Protein AF-A0A409WKN0-F1 (afdb_monomer)

Secondary structure (DSSP, 8-state):
----TTS-----SSPPEEEEE--SHHHHHHHHHHHHTT-EEEEEES-SS-----SEEEE-HHHHHHHHHTT-HHHHHHH-EE--EEEEEETTT--EEEEEE--HHHHHHTTS--EEEEHHHHHHHHHHHHHHTT-EEEE--EEEEEE-SS-EEEEETTS-EEEESEEEE---TT-SSHHHHH-S-TTTGGGT--EEEEEEEEEEHHHHTTSHHHHHH--TTEEEEEEETTEEEEEE--TTTTEEEEEEEEEE-SPPPTTTSS-EEE-GGGGT--GGGS-HHHHHHHHH-SSEEEEEEE--PPPS-SB-TTSSEEE-GGGTS-PPBTBS-HHHHHHHHHHHHHHHHTT---GGGHHHHHHHHHHHHHHHHHHHHHHHHHHHHHHTPPSSHHHHHHHHHHHHHHHSSSGGGS-HHHHHHHHHHHHHHHH--HHHHHHHHHHHHHHHHTPPPPP----SS-----TTHHHHHHHHHHHHHHH-HHHHHHHTTTTTS-HHHHHHHHHHHHS----S----SS--EEEEE--SHHHHHHHHHHHHTT-EEEEEESS-SS-------EEEE-HHHHHHHHHTT-HHHHTTTEEE-SEEEEEETTT--EEEEEE--HHHHHHTTS--EEEEHHHHHHHHHHHHHHTT-EEEE--EEEEEE-SS-EEEEETTS-EEEESEEEE---TT-TTHHHHHSS---S--SS---EEEEEEEEEEHHHHTT-GGGGGGGSGGGTTEEEEEEETTEEEEEE-TTTTSEEEEEEEEE--S---TTTTS-EEEEGGGGT---TTS-HHHHHHHHT-SEEEEEEEE--PPPS-SB-TTSSEEE-GGGT----TTSS-TTHHHHHHHHHHHHHHTT--SGGGHHHHHHHHHHHHHHHHHHHHHHHHHHHHHHTPPSSHHHHHHHHHHHHHTT---GGGS-HHHHHHHTHHHHHHHH--HHHHHHHHHHHHHHHHHHHHHH-SSPPPGGG-TT-S-----S----

Structure (mmCIF, N/CA/C/O backbone):
data_AF-A0A409WKN0-F1
#
_entry.id   AF-A0A409WKN0-F1
#
loop_
_atom_site.group_PDB
_atom_site.id
_atom_site.type_symbol
_atom_site.label_atom_id
_atom_site.label_alt_id
_atom_site.label_comp_id
_atom_site.label_asym_id
_atom_site.label_entity_id
_atom_site.label_seq_id
_atom_site.pdbx_PDB_ins_code
_atom_site.Cartn_x
_atom_site.Cartn_y
_atom_site.Cartn_z
_atom_site.occupancy
_atom_site.B_iso_or_equiv
_atom_site.auth_seq_id
_atom_site.auth_comp_id
_atom_site.auth_asym_id
_atom_site.auth_atom_id
_atom_site.pdbx_PDB_model_num
ATOM 1 N N . MET A 1 1 ? -21.016 -16.396 -38.334 1.00 34.97 1 MET A N 1
ATOM 2 C CA . MET A 1 1 ? -21.069 -16.427 -36.861 1.00 34.97 1 MET A CA 1
ATOM 3 C C . MET A 1 1 ? -21.596 -17.789 -36.431 1.00 34.97 1 MET A C 1
ATOM 5 O O . MET A 1 1 ? -22.630 -18.180 -36.967 1.00 34.97 1 MET A O 1
ATOM 9 N N . PRO A 1 2 ? -20.910 -18.566 -35.576 1.00 33.09 2 PRO A N 1
ATOM 10 C CA . PRO A 1 2 ? -21.472 -19.815 -35.088 1.00 33.09 2 PRO A CA 1
ATOM 11 C C . PRO A 1 2 ? -22.624 -19.497 -34.131 1.00 33.09 2 PRO A C 1
ATOM 13 O O . PRO A 1 2 ? -22.430 -18.920 -33.069 1.00 33.09 2 PRO A O 1
ATOM 16 N N . SER A 1 3 ? -23.831 -19.886 -34.523 1.00 37.09 3 SER A N 1
ATOM 17 C CA . SER A 1 3 ? -25.046 -19.857 -33.713 1.00 37.09 3 SER A CA 1
ATOM 18 C C . SER A 1 3 ? -25.009 -20.960 -32.648 1.00 37.09 3 SER A C 1
ATOM 20 O O . SER A 1 3 ? -25.770 -21.928 -32.734 1.00 37.09 3 SER A O 1
ATOM 22 N N . ASN A 1 4 ? -24.093 -20.881 -31.680 1.00 36.00 4 ASN A N 1
ATOM 23 C CA . ASN A 1 4 ? -24.017 -21.882 -30.618 1.00 36.00 4 ASN A CA 1
ATOM 24 C C . ASN A 1 4 ? -24.933 -21.488 -29.450 1.00 36.00 4 ASN A C 1
ATOM 26 O O . ASN A 1 4 ? -24.585 -20.708 -28.569 1.00 36.00 4 ASN A O 1
ATOM 30 N N . ASN A 1 5 ? -26.141 -22.056 -29.466 1.00 38.25 5 ASN A N 1
ATOM 31 C CA . ASN A 1 5 ? -27.214 -21.855 -28.485 1.00 38.25 5 ASN A CA 1
ATOM 32 C C . ASN A 1 5 ? -26.850 -22.227 -27.030 1.00 38.25 5 ASN A C 1
ATOM 34 O O . ASN A 1 5 ? -27.653 -21.973 -26.138 1.00 38.25 5 ASN A O 1
ATOM 38 N N . SER A 1 6 ? -25.683 -22.823 -26.762 1.00 37.12 6 SER A N 1
ATOM 39 C CA . SER A 1 6 ? -25.281 -23.245 -25.412 1.00 37.12 6 SER A CA 1
ATOM 40 C C . SER A 1 6 ? -24.646 -22.138 -24.560 1.00 37.12 6 SER A C 1
ATOM 42 O O . SER A 1 6 ? -24.589 -22.301 -23.349 1.00 37.12 6 SER A O 1
ATOM 44 N N . GLN A 1 7 ? -24.203 -21.017 -25.148 1.00 44.06 7 GLN A N 1
ATOM 45 C CA . GLN A 1 7 ? -23.574 -19.900 -24.414 1.00 44.06 7 GLN A CA 1
ATOM 46 C C . GLN A 1 7 ? -24.575 -18.842 -23.901 1.00 44.06 7 GLN A C 1
ATOM 48 O O . GLN A 1 7 ? -24.228 -18.013 -23.069 1.00 44.06 7 GLN A O 1
ATOM 53 N N . ARG A 1 8 ? -25.847 -18.894 -24.330 1.00 49.16 8 ARG A N 1
ATOM 54 C CA . ARG A 1 8 ? -26.932 -17.979 -23.905 1.00 49.16 8 ARG A CA 1
ATOM 55 C C . ARG A 1 8 ? -27.563 -18.363 -22.554 1.00 49.16 8 ARG A C 1
ATOM 57 O O . ARG A 1 8 ? -28.777 -18.246 -22.405 1.00 49.16 8 ARG A O 1
ATOM 64 N N . GLN A 1 9 ? -26.801 -18.907 -21.602 1.00 48.50 9 GLN A N 1
ATOM 65 C CA . GLN A 1 9 ? -27.417 -19.578 -20.448 1.00 48.50 9 GLN A CA 1
ATOM 66 C C . GLN A 1 9 ? -27.821 -18.689 -19.269 1.00 48.50 9 GLN A C 1
ATOM 68 O O . GLN A 1 9 ? -28.675 -19.132 -18.516 1.00 48.50 9 GLN A O 1
ATOM 73 N N . ASN A 1 10 ? -27.373 -17.436 -19.158 1.00 66.06 10 ASN A N 1
ATOM 74 C CA . ASN A 1 10 ? -27.875 -16.519 -18.127 1.00 66.06 10 ASN A CA 1
ATOM 75 C C . ASN A 1 10 ? -28.168 -15.151 -18.749 1.00 66.06 10 ASN A C 1
ATOM 77 O O . ASN A 1 10 ? -27.261 -14.350 -18.951 1.00 66.06 10 ASN A O 1
ATOM 81 N N . LYS A 1 11 ? -29.433 -14.913 -19.108 1.00 86.88 11 LYS A N 1
ATOM 82 C CA . LYS A 1 11 ? -29.946 -13.565 -19.378 1.00 86.88 11 LYS A CA 1
ATOM 83 C C . LYS A 1 11 ? -30.719 -13.086 -18.160 1.00 86.88 11 LYS A C 1
ATOM 85 O O . LYS A 1 11 ? -31.372 -13.892 -17.494 1.00 86.88 11 LYS A O 1
ATOM 90 N N . ALA A 1 12 ? -30.691 -11.780 -17.942 1.00 91.88 12 ALA A N 1
ATOM 91 C CA . ALA A 1 12 ? -31.497 -11.111 -16.945 1.00 91.88 12 ALA A CA 1
ATOM 92 C C . ALA A 1 12 ? -32.977 -11.471 -17.099 1.00 91.88 12 ALA A C 1
ATOM 94 O O . ALA A 1 12 ? -33.504 -11.606 -18.208 1.00 91.88 12 ALA A O 1
ATOM 95 N N . THR A 1 13 ? -33.669 -11.599 -15.970 1.00 92.69 13 THR A N 1
ATOM 96 C CA . THR A 1 13 ? -35.113 -11.881 -15.980 1.00 92.69 13 THR A CA 1
ATOM 97 C C . THR A 1 13 ? -35.942 -10.634 -16.296 1.00 92.69 13 THR A C 1
ATOM 99 O O . THR A 1 13 ? -37.086 -10.752 -16.739 1.00 92.69 13 THR A O 1
ATOM 102 N N . ILE A 1 14 ? -35.352 -9.445 -16.133 1.00 95.38 14 ILE A N 1
ATOM 103 C CA . ILE A 1 14 ? -35.903 -8.163 -16.573 1.00 95.38 14 ILE A CA 1
ATOM 104 C C . ILE A 1 14 ? -34.951 -7.468 -17.551 1.00 95.38 14 ILE A C 1
ATOM 106 O O . ILE A 1 14 ? -33.732 -7.552 -17.430 1.00 95.38 14 ILE A O 1
ATOM 110 N N . CYS A 1 15 ? -35.516 -6.734 -18.509 1.00 96.94 15 CYS A N 1
ATOM 111 C CA . CYS A 1 15 ? -34.746 -5.875 -19.404 1.00 96.94 15 CYS A CA 1
ATOM 112 C C . CYS A 1 15 ? -34.640 -4.463 -18.806 1.00 96.94 15 CYS A C 1
ATOM 114 O O . CYS A 1 15 ? -35.661 -3.864 -18.443 1.00 96.94 15 CYS A O 1
ATOM 116 N N . LEU A 1 16 ? -33.408 -3.959 -18.709 1.00 98.00 16 LEU A N 1
ATOM 117 C CA . LEU A 1 16 ? -33.079 -2.595 -18.305 1.00 98.00 16 LEU A CA 1
ATOM 118 C C . LEU A 1 16 ? -32.757 -1.766 -19.545 1.00 98.00 16 LEU A C 1
ATOM 120 O O . LEU A 1 16 ? -32.254 -2.307 -20.526 1.00 98.00 16 LEU A O 1
ATOM 124 N N . LYS A 1 17 ? -33.002 -0.462 -19.479 1.00 98.12 17 LYS A N 1
ATOM 125 C CA . LYS A 1 17 ? -32.518 0.525 -20.439 1.00 98.12 17 LYS A CA 1
ATOM 126 C C . LYS A 1 17 ? -31.200 1.089 -19.945 1.00 98.12 17 LYS A C 1
ATOM 128 O O . LYS A 1 17 ? -31.169 1.714 -18.888 1.00 98.12 17 LYS A O 1
ATOM 133 N N . VAL A 1 18 ? -30.138 0.929 -20.716 1.00 98.44 18 VAL A N 1
ATOM 134 C CA . VAL A 1 18 ? -28.804 1.424 -20.367 1.00 98.44 18 VAL A CA 1
ATOM 135 C C . VAL A 1 18 ? -28.330 2.375 -21.452 1.00 98.44 18 VAL A C 1
ATOM 137 O O . VAL A 1 18 ? -28.411 2.066 -22.640 1.00 98.44 18 VAL A O 1
ATOM 140 N N . VAL A 1 19 ? -27.833 3.542 -21.052 1.00 98.50 19 VAL A N 1
ATOM 141 C CA . VAL A 1 19 ? -27.153 4.453 -21.979 1.00 98.50 19 VAL A CA 1
ATOM 142 C C . VAL A 1 19 ? -25.658 4.406 -21.702 1.00 98.50 19 VAL A C 1
ATOM 144 O O . VAL A 1 19 ? -25.227 4.624 -20.571 1.00 98.50 19 VAL A O 1
ATOM 147 N N . VAL A 1 20 ? -24.877 4.126 -22.742 1.00 98.38 20 VAL A N 1
ATOM 148 C CA . VAL A 1 20 ? -23.413 4.140 -22.715 1.00 98.38 20 VAL A CA 1
ATOM 149 C C . VAL A 1 20 ? -22.939 5.432 -23.373 1.00 98.38 20 VAL A C 1
ATOM 151 O O . VAL A 1 20 ? -23.260 5.695 -24.532 1.00 98.38 20 VAL A O 1
ATOM 154 N N . ILE A 1 21 ? -22.202 6.266 -22.645 1.00 97.00 21 ILE A N 1
ATOM 155 C CA . ILE A 1 21 ? -21.650 7.519 -23.166 1.00 97.00 21 ILE A CA 1
ATOM 156 C C . ILE A 1 21 ? -20.220 7.261 -23.637 1.00 97.00 21 ILE A C 1
ATOM 158 O O . ILE A 1 21 ? -19.352 6.963 -22.823 1.00 97.00 21 ILE A O 1
ATOM 162 N N . GLY A 1 22 ? -19.987 7.410 -24.941 1.00 94.12 22 GLY A N 1
ATOM 163 C CA . GLY A 1 22 ? -18.732 7.084 -25.617 1.00 94.12 22 GLY A CA 1
ATOM 164 C C . GLY A 1 22 ? -18.848 5.805 -26.449 1.00 94.12 22 GLY A C 1
ATOM 165 O O . GLY A 1 22 ? -19.056 4.721 -25.917 1.00 94.12 22 GLY A O 1
ATOM 166 N N . GLY A 1 23 ? -18.672 5.929 -27.764 1.00 91.94 23 GLY A N 1
ATOM 167 C CA . GLY A 1 23 ? -18.596 4.836 -28.742 1.00 91.94 23 GLY A CA 1
ATOM 168 C C . GLY A 1 23 ? -17.156 4.437 -29.078 1.00 91.94 23 GLY A C 1
ATOM 169 O O . GLY A 1 23 ? -16.876 3.951 -30.172 1.00 91.94 23 GLY A O 1
ATOM 170 N N . GLY A 1 24 ? -16.220 4.695 -28.160 1.00 90.50 24 GLY A N 1
ATOM 171 C CA . GLY A 1 24 ? -14.872 4.134 -28.217 1.00 90.50 24 GLY A CA 1
ATOM 172 C C . GLY A 1 24 ? -14.871 2.638 -27.895 1.00 90.50 24 GLY A C 1
ATOM 173 O O . GLY A 1 24 ? -15.902 2.056 -27.566 1.00 90.50 24 GLY A O 1
ATOM 174 N N . LEU A 1 25 ? -13.694 2.012 -27.945 1.00 91.31 25 LEU A N 1
ATOM 175 C CA . LEU A 1 25 ? -13.564 0.565 -27.764 1.00 91.31 25 LEU A CA 1
ATOM 176 C C . LEU A 1 25 ? -14.174 0.071 -26.435 1.00 91.31 25 LEU A C 1
ATOM 178 O O . LEU A 1 25 ? -14.978 -0.852 -26.459 1.00 91.31 25 LEU A O 1
ATOM 182 N N . ALA A 1 26 ? -13.880 0.729 -25.307 1.00 94.25 26 ALA A N 1
ATOM 183 C CA . ALA A 1 26 ? -14.462 0.380 -24.005 1.00 94.25 26 ALA A CA 1
ATOM 184 C C . ALA A 1 26 ? -16.002 0.453 -23.999 1.00 94.25 26 ALA A C 1
ATOM 186 O O . ALA A 1 26 ? -16.665 -0.452 -23.499 1.00 94.25 26 ALA A O 1
ATOM 187 N N . GLY A 1 27 ? -16.578 1.494 -24.610 1.00 96.44 27 GLY A N 1
ATOM 188 C CA . GLY A 1 27 ? -18.029 1.663 -24.698 1.00 96.44 27 GLY A CA 1
ATOM 189 C C . GLY A 1 27 ? -18.705 0.622 -25.590 1.00 96.44 27 GLY A C 1
ATOM 190 O O . GLY A 1 27 ? -19.742 0.081 -25.214 1.00 96.44 27 GLY A O 1
ATOM 191 N N . LEU A 1 28 ? -18.096 0.277 -26.730 1.00 95.88 28 LEU A N 1
ATOM 192 C CA . LEU A 1 28 ? -18.587 -0.788 -27.614 1.00 95.88 28 LEU A CA 1
ATOM 193 C C . LEU A 1 28 ? -18.562 -2.157 -26.923 1.00 95.88 28 LEU A C 1
ATOM 195 O O . LEU A 1 28 ? -19.544 -2.896 -26.988 1.00 95.88 28 LEU A O 1
ATOM 199 N N . ILE A 1 29 ? -17.468 -2.474 -26.223 1.00 97.06 29 ILE A N 1
ATOM 200 C CA . ILE A 1 29 ? -17.315 -3.719 -25.458 1.00 97.06 29 ILE A CA 1
ATOM 201 C C . ILE A 1 29 ? -18.374 -3.788 -24.346 1.00 97.06 29 ILE A C 1
ATOM 203 O O . ILE A 1 29 ? -19.092 -4.785 -24.251 1.00 97.06 29 ILE A O 1
ATOM 207 N N . ALA A 1 30 ? -18.525 -2.727 -23.546 1.00 98.12 30 ALA A N 1
ATOM 208 C CA . ALA A 1 30 ? -19.516 -2.667 -22.471 1.00 98.12 30 ALA A CA 1
ATOM 209 C C . ALA A 1 30 ? -20.955 -2.776 -23.000 1.00 98.12 30 ALA A C 1
ATOM 211 O O . ALA A 1 30 ? -21.775 -3.500 -22.431 1.00 98.12 30 ALA A O 1
ATOM 212 N N . ALA A 1 31 ? -21.263 -2.103 -24.112 1.00 98.12 31 ALA A N 1
ATOM 213 C CA . ALA A 1 31 ? -22.588 -2.139 -24.714 1.00 98.12 31 ALA A CA 1
ATOM 214 C C . ALA A 1 31 ? -22.949 -3.530 -25.247 1.00 98.12 31 ALA A C 1
ATOM 216 O O . ALA A 1 31 ? -24.044 -4.026 -24.973 1.00 98.12 31 ALA A O 1
ATOM 217 N N . TYR A 1 32 ? -22.019 -4.179 -25.953 1.00 97.12 32 TYR A N 1
ATOM 218 C CA . TYR A 1 32 ? -22.178 -5.561 -26.399 1.00 97.12 32 TYR A CA 1
ATOM 219 C C . TYR A 1 32 ? -22.400 -6.509 -25.213 1.00 97.12 32 TYR A C 1
ATOM 221 O O . TYR A 1 32 ? -23.337 -7.310 -25.226 1.00 97.12 32 TYR A O 1
ATOM 229 N N . ALA A 1 33 ? -21.587 -6.390 -24.161 1.00 96.94 33 ALA A N 1
ATOM 230 C CA . ALA A 1 33 ? -21.659 -7.265 -22.997 1.00 96.94 33 ALA A CA 1
ATOM 231 C C . ALA A 1 33 ? -22.994 -7.108 -22.235 1.00 96.94 33 ALA A C 1
ATOM 233 O O . ALA A 1 33 ? -23.667 -8.101 -21.955 1.00 96.94 33 ALA A O 1
ATOM 234 N N . LEU A 1 34 ? -23.448 -5.876 -21.982 1.00 97.75 34 LEU A N 1
ATOM 235 C CA . LEU A 1 34 ? -24.748 -5.601 -21.350 1.00 97.75 34 LEU A CA 1
ATOM 236 C C . LEU A 1 34 ? -25.937 -6.027 -22.226 1.00 97.75 34 LEU A C 1
ATOM 238 O O . LEU A 1 34 ? -26.939 -6.530 -21.711 1.00 97.75 34 LEU A O 1
ATOM 242 N N . SER A 1 35 ? -25.831 -5.890 -23.548 1.00 97.00 35 SER A N 1
ATOM 243 C CA . SER A 1 35 ? -26.852 -6.393 -24.474 1.00 97.00 35 SER A CA 1
ATOM 244 C C . SER A 1 35 ? -26.933 -7.926 -24.445 1.00 97.00 35 SER A C 1
ATOM 246 O O . SER A 1 35 ? -28.023 -8.497 -24.316 1.00 97.00 35 SER A O 1
ATOM 248 N N . CYS A 1 36 ? -25.782 -8.611 -24.400 1.00 93.69 36 CYS A N 1
ATOM 249 C CA . CYS A 1 36 ? -25.709 -10.062 -24.206 1.00 93.69 36 CYS A CA 1
ATOM 250 C C . CYS A 1 36 ? -26.364 -10.513 -22.890 1.00 93.69 36 CYS A C 1
ATOM 252 O O . CYS A 1 36 ? -27.028 -11.556 -22.868 1.00 93.69 36 CYS A O 1
ATOM 254 N N . ALA A 1 37 ? -26.235 -9.721 -21.817 1.00 95.38 37 ALA A N 1
ATOM 255 C CA . ALA A 1 37 ? -26.922 -9.950 -20.542 1.00 95.38 37 ALA A CA 1
ATOM 256 C C . ALA A 1 37 ? -28.453 -9.781 -20.627 1.00 95.38 37 ALA A C 1
ATOM 258 O O . ALA A 1 37 ? -29.163 -10.244 -19.737 1.00 95.38 37 ALA A O 1
ATOM 259 N N . GLY A 1 38 ? -28.989 -9.217 -21.715 1.00 95.88 38 GLY A N 1
ATOM 260 C CA . GLY A 1 38 ? -30.426 -9.100 -21.979 1.00 95.88 38 GLY A CA 1
ATOM 261 C C . GLY A 1 38 ? -31.003 -7.692 -21.816 1.00 95.88 38 GLY A C 1
ATOM 262 O O . GLY A 1 38 ? -32.219 -7.562 -21.658 1.00 95.88 38 GLY A O 1
ATOM 263 N N . HIS A 1 39 ? -30.166 -6.654 -21.840 1.00 97.94 39 HIS A N 1
ATOM 264 C CA . HIS A 1 39 ? -30.586 -5.263 -21.663 1.00 97.94 39 HIS A CA 1
ATOM 265 C C . HIS A 1 39 ? -30.703 -4.497 -22.991 1.00 97.94 39 HIS A C 1
ATOM 267 O O . HIS A 1 39 ? -30.063 -4.833 -23.986 1.00 97.94 39 HIS A O 1
ATOM 273 N N . ASP A 1 40 ? -31.540 -3.460 -22.996 1.00 98.06 40 ASP A N 1
ATOM 274 C CA . ASP A 1 40 ? -31.721 -2.512 -24.098 1.00 98.06 40 ASP A CA 1
ATOM 275 C C . ASP A 1 40 ? -30.678 -1.401 -23.964 1.00 98.06 40 ASP A C 1
ATOM 277 O O . ASP A 1 40 ? -30.748 -0.576 -23.049 1.00 98.06 40 ASP A O 1
ATOM 281 N N . VAL A 1 41 ? -29.676 -1.412 -24.843 1.00 98.56 41 VAL A N 1
ATOM 282 C CA . VAL A 1 41 ? -28.509 -0.535 -24.733 1.00 98.56 41 VAL A CA 1
ATOM 283 C C . VAL A 1 41 ? -28.490 0.486 -25.865 1.00 98.56 41 VAL A C 1
ATOM 285 O O . VAL A 1 41 ? -28.691 0.151 -27.034 1.00 98.56 41 VAL A O 1
ATOM 288 N N . THR A 1 42 ? -28.226 1.745 -25.519 1.00 98.31 42 THR A N 1
ATOM 289 C CA . THR A 1 42 ? -28.002 2.836 -26.475 1.00 98.31 42 THR A CA 1
ATOM 290 C C . THR A 1 42 ? -26.641 3.481 -26.241 1.00 98.31 42 THR A C 1
ATOM 292 O O . THR A 1 42 ? -26.379 3.988 -25.154 1.00 98.31 42 THR A O 1
ATOM 295 N N . ILE A 1 43 ? -25.792 3.515 -27.264 1.00 97.69 43 ILE A N 1
ATOM 296 C CA . ILE A 1 43 ? -24.528 4.251 -27.266 1.00 97.69 43 ILE A CA 1
ATOM 297 C C . ILE A 1 43 ? -24.783 5.685 -27.734 1.00 97.69 43 ILE A C 1
ATOM 299 O O . ILE A 1 43 ? -25.431 5.908 -28.757 1.00 97.69 43 ILE A O 1
ATOM 303 N N . VAL A 1 44 ? -24.241 6.662 -27.011 1.00 96.75 44 VAL A N 1
ATOM 304 C CA . VAL A 1 44 ? -24.188 8.069 -27.422 1.00 96.75 44 VAL A CA 1
ATOM 305 C C . VAL A 1 44 ? -22.733 8.440 -27.695 1.00 96.75 44 VAL A C 1
ATOM 307 O O . VAL A 1 44 ? -21.913 8.457 -26.778 1.00 96.75 44 VAL A O 1
ATOM 310 N N . GLU A 1 45 ? -22.408 8.745 -28.949 1.00 93.44 45 GLU A N 1
ATOM 311 C CA . GLU A 1 45 ? -21.054 9.099 -29.391 1.00 93.44 45 GLU A CA 1
ATOM 312 C C . GLU A 1 45 ? -21.047 10.482 -30.049 1.00 93.44 45 GLU A C 1
ATOM 314 O O . GLU A 1 45 ? -21.835 10.766 -30.947 1.00 93.44 45 GLU A O 1
ATOM 319 N N . ARG A 1 46 ? -20.127 11.356 -29.626 1.00 90.56 46 ARG A N 1
ATOM 320 C CA . ARG A 1 46 ? -20.035 12.737 -30.134 1.00 90.56 46 ARG A CA 1
ATOM 321 C C . ARG A 1 46 ? -19.487 12.825 -31.560 1.00 90.56 46 ARG A C 1
ATOM 323 O O . ARG A 1 46 ? -19.706 13.822 -32.244 1.00 90.56 46 ARG A O 1
ATOM 330 N N . ARG A 1 47 ? -18.717 11.834 -32.004 1.00 81.81 47 ARG A N 1
ATOM 331 C CA . ARG A 1 47 ? -18.086 11.798 -33.327 1.00 81.81 47 ARG A CA 1
ATOM 332 C C . ARG A 1 47 ? -18.993 11.080 -34.324 1.00 81.81 47 ARG A C 1
ATOM 334 O O . ARG A 1 47 ? -19.500 10.001 -34.059 1.00 81.81 47 ARG A O 1
ATOM 341 N N . GLU A 1 48 ? -19.114 11.628 -35.532 1.00 69.38 48 GLU A N 1
ATOM 342 C CA . GLU A 1 48 ? -19.794 10.930 -36.638 1.00 69.38 48 GLU A CA 1
ATOM 343 C C . GLU A 1 48 ? -19.009 9.703 -37.135 1.00 69.38 48 GLU A C 1
ATOM 345 O O . GLU A 1 48 ? -19.574 8.809 -37.761 1.00 69.38 48 GLU A O 1
ATOM 350 N N . LYS A 1 49 ? -17.693 9.671 -36.886 1.00 62.41 49 LYS A N 1
ATOM 351 C CA . LYS A 1 49 ? -16.804 8.548 -37.200 1.00 62.41 49 LYS A CA 1
ATOM 352 C C . LYS A 1 49 ? -15.773 8.368 -36.098 1.00 62.41 49 LYS A C 1
ATOM 354 O O . LYS A 1 49 ? -15.135 9.338 -35.679 1.00 62.41 49 LYS A O 1
ATOM 359 N N . THR A 1 50 ? -15.555 7.125 -35.691 1.00 57.34 50 THR A N 1
ATOM 360 C CA . THR A 1 50 ? -14.439 6.759 -34.820 1.00 57.34 50 THR A CA 1
ATOM 361 C C . THR A 1 50 ? -13.125 7.098 -35.535 1.00 57.34 50 THR A C 1
ATOM 363 O O . THR A 1 50 ? -12.959 6.727 -36.701 1.00 57.34 50 THR A O 1
ATOM 366 N N . PRO A 1 51 ? -12.194 7.841 -34.908 1.00 57.31 51 PRO A N 1
ATOM 367 C CA . PRO A 1 51 ? -10.886 8.083 -35.499 1.00 57.31 51 PRO A CA 1
ATOM 368 C C . PRO A 1 51 ? -10.194 6.749 -35.758 1.00 57.31 51 PRO A C 1
ATOM 370 O O . PRO A 1 51 ? -10.265 5.847 -34.924 1.00 57.31 51 PRO A O 1
ATOM 373 N N . GLN A 1 52 ? -9.503 6.636 -36.890 1.00 54.22 52 GLN A N 1
ATOM 374 C CA . GLN A 1 52 ? -8.670 5.473 -37.155 1.00 54.22 52 GLN A CA 1
ATOM 375 C C . GLN A 1 52 ? -7.568 5.426 -36.090 1.00 54.22 52 GLN A C 1
ATOM 377 O O . GLN A 1 52 ? -6.729 6.324 -36.015 1.00 54.22 52 GLN A O 1
ATOM 382 N N . SER A 1 53 ? -7.619 4.418 -35.221 1.00 62.94 53 SER A N 1
ATOM 383 C CA . SER A 1 53 ? -6.562 4.166 -34.247 1.00 62.94 53 SER A CA 1
ATOM 384 C C . SER A 1 53 ? -5.392 3.511 -34.972 1.00 62.94 53 SER A C 1
ATOM 386 O O . SER A 1 53 ? -5.554 2.481 -35.629 1.00 62.94 53 SER A O 1
ATOM 388 N N . PHE A 1 54 ? -4.214 4.118 -34.865 1.00 64.00 54 PHE A N 1
ATOM 389 C CA . PHE A 1 54 ? -2.965 3.506 -35.291 1.00 64.00 54 PHE A CA 1
ATOM 390 C C . PHE A 1 54 ? -2.393 2.786 -34.076 1.00 64.00 54 PHE A C 1
ATOM 392 O O . PHE A 1 54 ? -2.171 3.419 -33.051 1.00 64.00 54 PHE A O 1
ATOM 399 N N . GLY A 1 55 ? -2.227 1.470 -34.160 1.00 77.88 55 GLY A N 1
ATOM 400 C CA . GLY A 1 55 ? -1.640 0.702 -33.070 1.00 77.88 55 GLY A CA 1
ATOM 401 C C . GLY A 1 55 ? -2.116 -0.741 -33.006 1.00 77.88 55 GLY A C 1
ATOM 402 O O . GLY A 1 55 ? -2.966 -1.199 -33.779 1.00 77.88 55 GLY A O 1
ATOM 403 N N . VAL A 1 56 ? -1.524 -1.454 -32.058 1.00 87.12 56 VAL A N 1
ATOM 404 C CA . VAL A 1 56 ? -1.766 -2.868 -31.791 1.00 87.12 56 VAL A CA 1
ATOM 405 C C . VAL A 1 56 ? -2.037 -3.038 -30.309 1.00 87.12 56 VAL A C 1
ATOM 407 O O . VAL A 1 56 ? -1.242 -2.602 -29.482 1.00 87.12 56 VAL A O 1
ATOM 410 N N . SER A 1 57 ? -3.142 -3.704 -30.002 1.00 87.31 57 SER A N 1
ATOM 411 C CA . SER A 1 57 ? -3.421 -4.294 -28.705 1.00 87.31 57 SER A CA 1
ATOM 412 C C . SER A 1 57 ? -2.504 -5.494 -28.501 1.00 87.31 57 SER A C 1
ATOM 414 O O . SER A 1 57 ? -2.538 -6.454 -29.277 1.00 87.31 57 SER A O 1
ATOM 416 N N . GLN A 1 58 ? -1.684 -5.429 -27.457 1.00 89.31 58 GLN A N 1
ATOM 417 C CA . GLN A 1 58 ? -1.158 -6.620 -26.807 1.00 89.31 58 GLN A CA 1
ATOM 418 C C . GLN A 1 58 ? -2.317 -7.169 -25.968 1.00 89.31 58 GLN A C 1
ATOM 420 O O . GLN A 1 58 ? -2.756 -6.495 -25.047 1.00 89.31 58 GLN A O 1
ATOM 425 N N . SER A 1 59 ? -2.880 -8.310 -26.359 1.00 91.81 59 SER A N 1
ATOM 426 C CA . SER A 1 59 ? -3.990 -8.975 -25.672 1.00 91.81 59 SER A CA 1
ATOM 427 C C . SER A 1 59 ? -3.410 -10.029 -24.729 1.00 91.81 59 SER A C 1
ATOM 429 O O . SER A 1 59 ? -3.050 -11.117 -25.200 1.00 91.81 59 SER A O 1
ATOM 431 N N . PRO A 1 60 ? -3.278 -9.716 -23.429 1.00 90.94 60 PRO A N 1
ATOM 432 C CA . PRO A 1 60 ? -2.773 -10.647 -22.429 1.00 90.94 60 PRO A CA 1
ATOM 433 C C . PRO A 1 60 ? -3.786 -11.773 -22.134 1.00 90.94 60 PRO A C 1
ATOM 435 O O . PRO A 1 60 ? -4.959 -11.672 -22.519 1.00 90.94 60 PRO A O 1
ATOM 438 N N . PRO A 1 61 ? -3.371 -12.858 -21.452 1.00 90.38 61 PRO A N 1
ATOM 439 C CA . PRO A 1 61 ? -4.213 -14.034 -21.216 1.00 90.38 61 PRO A CA 1
ATOM 440 C C . PRO A 1 61 ? -5.536 -13.749 -20.489 1.00 90.38 61 PRO A C 1
ATOM 442 O O . PRO A 1 61 ? -6.562 -14.302 -20.889 1.00 90.38 61 PRO A O 1
ATOM 445 N N . ASN A 1 62 ? -5.561 -12.838 -19.508 1.00 91.56 62 ASN A N 1
ATOM 446 C CA . ASN A 1 62 ? -6.787 -12.386 -18.828 1.00 91.56 62 ASN A CA 1
ATOM 447 C C . ASN A 1 62 ? -7.830 -11.823 -19.807 1.00 91.56 62 ASN A C 1
ATOM 449 O O . ASN A 1 62 ? -9.008 -12.180 -19.744 1.00 91.56 62 ASN A O 1
ATOM 453 N N . MET A 1 63 ? -7.396 -11.024 -20.784 1.00 94.06 63 MET A N 1
ATOM 454 C CA . MET A 1 63 ? -8.260 -10.520 -21.854 1.00 94.06 63 MET A CA 1
ATOM 455 C C . MET A 1 63 ? -8.664 -11.637 -22.826 1.00 94.06 63 MET A C 1
ATOM 457 O O . MET A 1 63 ? -9.849 -11.821 -23.119 1.00 94.06 63 MET A O 1
ATOM 461 N N . THR A 1 64 ? -7.694 -12.406 -23.328 1.00 93.69 64 THR A N 1
ATOM 462 C CA . THR A 1 64 ? -7.926 -13.448 -24.341 1.00 93.69 64 THR A CA 1
ATOM 463 C C . THR A 1 64 ? -8.886 -14.533 -23.839 1.00 93.69 64 THR A C 1
ATOM 465 O O . THR A 1 64 ? -9.734 -15.010 -24.601 1.00 93.69 64 THR A O 1
ATOM 468 N N . ARG A 1 65 ? -8.814 -14.902 -22.554 1.00 93.00 65 ARG A N 1
ATOM 469 C CA . ARG A 1 65 ? -9.708 -15.874 -21.905 1.00 93.00 65 ARG A CA 1
ATOM 470 C C . ARG A 1 65 ? -11.170 -15.435 -21.962 1.00 93.00 65 ARG A C 1
ATOM 472 O O . ARG A 1 65 ? -12.022 -16.218 -22.391 1.00 93.00 65 ARG A O 1
ATOM 479 N N . ILE A 1 66 ? -11.455 -14.174 -21.640 1.00 93.94 66 ILE A N 1
ATOM 480 C CA . ILE A 1 66 ? -12.809 -13.607 -21.720 1.00 93.94 66 ILE A CA 1
ATOM 481 C C . ILE A 1 66 ? -13.297 -13.574 -23.176 1.00 93.94 66 ILE A C 1
ATOM 483 O O . ILE A 1 66 ? -14.400 -14.036 -23.474 1.00 93.94 66 ILE A O 1
ATOM 487 N N . LEU A 1 67 ? -12.465 -13.125 -24.121 1.00 93.00 67 LEU A N 1
ATOM 488 C CA . LEU A 1 67 ? -12.841 -13.094 -25.542 1.00 93.00 67 LEU A CA 1
ATOM 489 C C . LEU A 1 67 ? -13.134 -14.500 -26.102 1.00 93.00 67 LEU A C 1
ATOM 491 O O . LEU A 1 67 ? -14.080 -14.689 -26.874 1.00 93.00 67 LEU A O 1
ATOM 495 N N . ASN A 1 68 ? -12.367 -15.512 -25.686 1.00 92.31 68 ASN A N 1
ATOM 496 C CA . ASN A 1 68 ? -12.635 -16.912 -26.017 1.00 92.31 68 ASN A CA 1
ATOM 497 C C . ASN A 1 68 ? -13.969 -17.387 -25.426 1.00 92.31 68 ASN A C 1
ATOM 499 O O . ASN A 1 68 ? -14.749 -18.036 -26.133 1.00 92.31 68 ASN A O 1
ATOM 503 N N . ARG A 1 69 ? -14.266 -17.026 -24.171 1.00 90.62 69 ARG A N 1
ATOM 504 C CA . ARG A 1 69 ? -15.544 -17.316 -23.495 1.00 90.62 69 ARG A CA 1
ATOM 505 C C . ARG A 1 69 ? -16.729 -16.676 -24.223 1.00 90.62 69 ARG A C 1
ATOM 507 O O . ARG A 1 69 ? -17.774 -17.312 -24.343 1.00 90.62 69 ARG A O 1
ATOM 514 N N . TRP A 1 70 ? -16.541 -15.495 -24.812 1.00 90.38 70 TRP A N 1
ATOM 515 C CA . TRP A 1 70 ? -17.519 -14.825 -25.684 1.00 90.38 70 TRP A CA 1
ATOM 516 C C . TRP A 1 70 ? -17.640 -15.446 -27.084 1.00 90.38 70 TRP A C 1
ATOM 518 O O . TRP A 1 70 ? -18.395 -14.956 -27.920 1.00 90.38 70 TRP A O 1
ATOM 528 N N . GLY A 1 71 ? -16.914 -16.533 -27.364 1.00 88.56 71 GLY A N 1
ATOM 529 C CA . GLY A 1 71 ? -16.987 -17.256 -28.633 1.00 88.56 71 GLY A CA 1
ATOM 530 C C . GLY A 1 71 ? -16.182 -16.615 -29.765 1.00 88.56 71 GLY A C 1
ATOM 531 O O . GLY A 1 71 ? -16.327 -17.022 -30.919 1.00 88.56 71 GLY A O 1
ATOM 532 N N . LEU A 1 72 ? -15.307 -15.650 -29.461 1.00 89.88 72 LEU A N 1
ATOM 533 C CA . LEU A 1 72 ? -14.525 -14.921 -30.465 1.00 89.88 72 LEU A CA 1
ATOM 534 C C . LEU A 1 72 ? -13.271 -15.672 -30.920 1.00 89.88 72 LEU A C 1
ATOM 536 O O . LEU A 1 72 ? -12.612 -15.235 -31.862 1.00 89.88 72 LEU A O 1
ATOM 540 N N . LYS A 1 73 ? -12.977 -16.842 -30.339 1.00 90.25 73 LYS A N 1
ATOM 541 C CA . LYS A 1 73 ? -11.804 -17.654 -30.689 1.00 90.25 73 LYS A CA 1
ATOM 542 C C . LYS A 1 73 ? -11.597 -17.848 -32.204 1.00 90.25 73 LYS A C 1
ATOM 544 O O . LYS A 1 73 ? -10.491 -17.590 -32.667 1.00 90.25 73 LYS A O 1
ATOM 549 N N . PRO A 1 74 ? -12.606 -18.227 -33.022 1.00 88.19 74 PRO A N 1
ATOM 550 C CA . PRO A 1 74 ? -12.396 -18.424 -34.461 1.00 88.19 74 PRO A CA 1
ATOM 551 C C . PRO A 1 74 ? -12.000 -17.147 -35.212 1.00 88.19 74 PRO A C 1
ATOM 553 O O . PRO A 1 74 ? -11.430 -17.218 -36.299 1.00 88.19 74 PRO A O 1
ATOM 556 N N . LEU A 1 75 ? -12.358 -15.980 -34.673 1.00 84.12 75 LEU A N 1
ATOM 557 C CA . LEU A 1 75 ? -11.939 -14.694 -35.208 1.00 84.12 75 LEU A CA 1
ATOM 558 C C . LEU A 1 75 ? -10.509 -14.374 -34.772 1.00 84.12 75 LEU A C 1
ATOM 560 O O . LEU A 1 75 ? -9.702 -14.005 -35.620 1.00 84.12 75 LEU A O 1
ATOM 564 N N . LEU A 1 76 ? -10.199 -14.546 -33.483 1.00 88.62 76 LEU A N 1
ATOM 565 C CA . LEU A 1 76 ? -8.852 -14.347 -32.946 1.00 88.62 76 LEU A CA 1
ATOM 566 C C . LEU A 1 76 ? -7.838 -15.221 -33.696 1.00 88.62 76 LEU A C 1
ATOM 568 O O . LEU A 1 76 ? -6.853 -14.699 -34.200 1.00 88.62 76 LEU A O 1
ATOM 572 N N . ASP A 1 77 ? -8.152 -16.502 -33.909 1.00 87.06 77 ASP A N 1
ATOM 573 C CA . ASP A 1 77 ? -7.323 -17.446 -34.676 1.00 87.06 77 ASP A CA 1
ATOM 574 C C . ASP A 1 77 ? -7.073 -17.003 -36.135 1.00 87.06 77 ASP A C 1
ATOM 576 O O . ASP A 1 77 ? -6.151 -17.498 -36.782 1.00 87.06 77 ASP A O 1
ATOM 580 N N . ARG A 1 78 ? -7.915 -16.116 -36.689 1.00 85.50 78 ARG A N 1
ATOM 581 C CA . ARG A 1 78 ? -7.820 -15.632 -38.075 1.00 85.50 78 ARG A CA 1
ATOM 582 C C . ARG A 1 78 ? -7.151 -14.264 -38.193 1.00 85.50 78 ARG A C 1
ATOM 584 O O . ARG A 1 78 ? -6.504 -14.000 -39.202 1.00 85.50 78 ARG A O 1
ATOM 591 N N . GLU A 1 79 ? -7.394 -13.374 -37.236 1.00 84.50 79 GLU A N 1
ATOM 592 C CA . GLU A 1 79 ? -7.039 -11.952 -37.330 1.00 84.50 79 GLU A CA 1
ATOM 593 C C . GLU A 1 79 ? -5.877 -11.540 -36.418 1.00 84.50 79 GLU A C 1
ATOM 595 O O . GLU A 1 79 ? -5.319 -10.458 -36.627 1.00 84.50 79 GLU A O 1
ATOM 600 N N . ALA A 1 80 ? -5.536 -12.362 -35.421 1.00 89.38 80 ALA A N 1
ATOM 601 C CA . ALA A 1 80 ? -4.495 -12.090 -34.438 1.00 89.38 80 ALA A CA 1
ATOM 602 C C . ALA A 1 80 ? -3.229 -12.913 -34.691 1.00 89.38 80 ALA A C 1
ATOM 604 O O . ALA A 1 80 ? -3.298 -14.043 -35.171 1.00 89.38 80 ALA A O 1
ATOM 605 N N . GLU A 1 81 ? -2.085 -12.374 -34.273 1.00 90.31 81 GLU A N 1
ATOM 606 C CA . GLU A 1 81 ? -0.828 -13.125 -34.219 1.00 90.31 81 GLU A CA 1
ATOM 607 C C . GLU A 1 81 ? -0.526 -13.575 -32.795 1.00 90.31 81 GLU A C 1
ATOM 609 O O . GLU A 1 81 ? -0.754 -12.830 -31.845 1.00 90.31 81 GLU A O 1
ATOM 614 N N . LYS A 1 82 ? 0.015 -14.785 -32.640 1.00 90.75 82 LYS A N 1
ATOM 615 C CA . LYS A 1 82 ? 0.453 -15.281 -31.333 1.00 90.75 82 LYS A CA 1
ATOM 616 C C . LYS A 1 82 ? 1.800 -14.673 -30.963 1.00 90.75 82 LYS A C 1
ATOM 618 O O . LYS A 1 82 ? 2.757 -14.767 -31.733 1.00 90.75 82 LYS A O 1
ATOM 623 N N . CYS A 1 83 ? 1.882 -14.109 -29.765 1.00 90.19 83 CYS A N 1
ATOM 624 C CA . CYS A 1 83 ? 3.148 -13.735 -29.162 1.00 90.19 83 CYS A CA 1
ATOM 625 C C . CYS A 1 83 ? 3.786 -14.990 -28.561 1.00 90.19 83 CYS A C 1
ATOM 627 O O . CYS A 1 83 ? 3.259 -15.571 -27.620 1.00 90.19 83 CYS A O 1
ATOM 629 N N . ALA A 1 84 ? 4.910 -15.419 -29.124 1.00 86.31 84 ALA A N 1
ATOM 630 C CA . ALA A 1 84 ? 5.703 -16.520 -28.597 1.00 86.31 84 ALA A CA 1
ATOM 631 C C . ALA A 1 84 ? 6.741 -16.040 -27.582 1.00 86.31 84 ALA A C 1
ATOM 633 O O . ALA A 1 84 ? 7.229 -16.840 -26.787 1.00 86.31 84 ALA A O 1
ATOM 634 N N . SER A 1 85 ? 7.165 -14.772 -27.631 1.00 86.25 85 SER A N 1
ATOM 635 C CA . SER A 1 85 ? 8.169 -14.260 -26.692 1.00 86.25 85 SER A CA 1
ATOM 636 C C . SER A 1 85 ? 8.155 -12.744 -26.545 1.00 86.25 85 SER A C 1
ATOM 638 O O . SER A 1 85 ? 8.007 -12.030 -27.536 1.00 86.25 85 SER A O 1
ATOM 640 N N . LEU A 1 86 ? 8.428 -12.262 -25.337 1.00 88.38 86 LEU A N 1
ATOM 641 C CA . LEU A 1 86 ? 8.856 -10.896 -25.047 1.00 88.38 86 LEU A CA 1
ATOM 642 C C . LEU A 1 86 ? 10.390 -10.838 -25.086 1.00 88.38 86 LEU A C 1
ATOM 644 O O . LEU A 1 86 ? 11.057 -11.553 -24.353 1.00 88.38 86 LEU A O 1
ATOM 648 N N . VAL A 1 87 ? 10.973 -10.003 -25.941 1.00 90.56 87 VAL A N 1
ATOM 649 C CA . VAL A 1 87 ? 12.427 -9.859 -26.106 1.00 90.56 87 VAL A CA 1
ATOM 650 C C . VAL A 1 87 ? 12.838 -8.459 -25.686 1.00 90.56 87 VAL A C 1
ATOM 652 O O . VAL A 1 87 ? 12.384 -7.480 -26.272 1.00 90.56 87 VAL A O 1
ATOM 655 N N . MET A 1 88 ? 13.732 -8.361 -24.709 1.00 92.19 88 MET A N 1
ATOM 656 C CA . MET A 1 88 ? 14.102 -7.108 -24.057 1.00 92.19 88 MET A CA 1
ATOM 657 C C . MET A 1 88 ? 15.532 -6.718 -24.409 1.00 92.19 88 MET A C 1
ATOM 659 O O . MET A 1 88 ? 16.469 -7.499 -24.241 1.00 92.19 88 MET A O 1
ATOM 663 N N . ARG A 1 89 ? 15.724 -5.492 -24.884 1.00 93.88 89 ARG A N 1
ATOM 664 C CA . ARG A 1 89 ? 17.023 -4.950 -25.281 1.00 93.88 89 ARG A CA 1
ATOM 665 C C . ARG A 1 89 ? 17.316 -3.639 -24.583 1.00 93.88 89 ARG A C 1
ATOM 667 O O . ARG A 1 89 ? 16.419 -2.853 -24.288 1.00 93.88 89 ARG A O 1
ATOM 674 N N . ASN A 1 90 ? 18.596 -3.369 -24.386 1.00 94.69 90 ASN A N 1
ATOM 675 C CA . ASN A 1 90 ? 19.047 -2.062 -23.957 1.00 94.69 90 ASN A CA 1
ATOM 676 C C . ASN A 1 90 ? 18.824 -1.062 -25.101 1.00 94.69 90 ASN A C 1
ATOM 678 O O . ASN A 1 90 ? 19.253 -1.270 -26.238 1.00 94.69 90 ASN A O 1
ATOM 682 N N . GLY A 1 91 ? 18.116 0.019 -24.801 1.00 94.81 91 GLY A N 1
ATOM 683 C CA . GLY A 1 91 ? 17.687 1.019 -25.768 1.00 94.81 91 GLY A CA 1
ATOM 684 C C . GLY A 1 91 ? 18.815 1.887 -26.305 1.00 94.81 91 GLY A C 1
ATOM 685 O O . GLY A 1 91 ? 18.618 2.506 -27.343 1.00 94.81 91 GLY A O 1
ATOM 686 N N . ARG A 1 92 ? 19.987 1.911 -25.658 1.00 92.94 92 ARG A N 1
ATOM 687 C CA . ARG A 1 92 ? 21.137 2.731 -26.055 1.00 92.94 92 ARG A CA 1
ATOM 688 C C . ARG A 1 92 ? 22.129 1.980 -26.935 1.00 92.94 92 ARG A C 1
ATOM 690 O O . ARG A 1 92 ? 22.587 2.520 -27.938 1.00 92.94 92 ARG A O 1
ATOM 697 N N . ASN A 1 93 ? 22.491 0.756 -26.559 1.00 92.38 93 ASN A N 1
ATOM 698 C CA . ASN A 1 93 ? 23.512 -0.024 -27.269 1.00 92.38 93 ASN A CA 1
ATOM 699 C C . ASN A 1 93 ? 22.945 -1.234 -28.036 1.00 92.38 93 ASN A C 1
ATOM 701 O O . ASN A 1 93 ? 23.633 -1.788 -28.890 1.00 92.38 93 ASN A O 1
ATOM 705 N N . GLY A 1 94 ? 21.682 -1.604 -27.798 1.00 91.94 94 GLY A N 1
ATOM 706 C CA . GLY A 1 94 ? 21.009 -2.707 -28.480 1.00 91.94 94 GLY A CA 1
ATOM 707 C C . GLY A 1 94 ? 21.348 -4.095 -27.935 1.00 91.94 94 GLY A C 1
ATOM 708 O O . GLY A 1 94 ? 20.892 -5.088 -28.526 1.00 91.94 94 GLY A O 1
ATOM 709 N N . ASP A 1 95 ? 22.115 -4.180 -26.844 1.00 92.75 95 ASP A N 1
ATOM 710 C CA . ASP A 1 95 ? 22.450 -5.437 -26.177 1.00 92.75 95 ASP A CA 1
ATOM 711 C C . ASP A 1 95 ? 21.176 -6.140 -25.717 1.00 92.75 95 ASP A C 1
ATOM 713 O O . ASP A 1 95 ? 20.185 -5.511 -25.342 1.00 92.75 95 ASP A O 1
ATOM 717 N N . LEU A 1 96 ? 21.179 -7.467 -25.801 1.00 90.06 96 LEU A N 1
ATOM 718 C CA . LEU A 1 96 ? 20.074 -8.273 -25.304 1.00 90.06 96 LEU A CA 1
ATOM 719 C C . LEU A 1 96 ? 20.134 -8.267 -23.772 1.00 90.06 96 LEU A C 1
ATOM 721 O O . LEU A 1 96 ? 21.144 -8.678 -23.210 1.00 90.06 96 LEU A O 1
ATOM 725 N N . ILE A 1 97 ? 19.075 -7.773 -23.129 1.00 89.81 97 ILE A N 1
ATOM 726 C CA . ILE A 1 97 ? 18.938 -7.787 -21.670 1.00 89.81 97 ILE A CA 1
ATOM 727 C C . ILE A 1 97 ? 18.389 -9.141 -21.244 1.00 89.81 97 ILE A C 1
ATOM 729 O O . ILE A 1 97 ? 18.986 -9.800 -20.410 1.00 89.81 97 ILE A O 1
ATOM 733 N N . GLY A 1 98 ? 17.265 -9.552 -21.829 1.00 84.38 98 GLY A N 1
ATOM 734 C CA . GLY A 1 98 ? 16.564 -10.766 -21.440 1.00 84.38 98 GLY A CA 1
ATOM 735 C C . GLY A 1 98 ? 15.499 -11.160 -22.457 1.00 84.38 98 GLY A C 1
ATOM 736 O O . GLY A 1 98 ? 15.217 -10.411 -23.400 1.00 84.38 98 GLY A O 1
ATOM 737 N N . ALA A 1 99 ? 14.891 -12.323 -22.270 1.00 80.50 99 ALA A N 1
ATOM 738 C CA . ALA A 1 99 ? 13.740 -12.742 -23.053 1.00 80.50 99 ALA A CA 1
ATOM 739 C C . ALA A 1 99 ? 12.820 -13.616 -22.207 1.00 80.50 99 ALA A C 1
ATOM 741 O O . ALA A 1 99 ? 13.286 -14.477 -21.471 1.00 80.50 99 ALA A O 1
ATOM 742 N N . MET A 1 100 ? 11.520 -13.403 -22.358 1.00 78.94 100 MET A N 1
ATOM 743 C CA . MET A 1 100 ? 10.481 -14.247 -21.802 1.00 78.94 100 MET A CA 1
ATOM 744 C C . MET A 1 100 ? 9.844 -15.062 -22.920 1.00 78.94 100 MET A C 1
ATOM 746 O O . MET A 1 100 ? 9.358 -14.491 -23.895 1.00 78.94 100 MET A O 1
ATOM 750 N N . HIS A 1 101 ? 9.845 -16.386 -22.789 1.00 78.75 101 HIS A N 1
ATOM 751 C CA . HIS A 1 101 ? 9.182 -17.286 -23.729 1.00 78.75 101 HIS A CA 1
ATOM 752 C C . HIS A 1 101 ? 7.777 -17.629 -23.224 1.00 78.75 101 HIS A C 1
ATOM 754 O O . HIS A 1 101 ? 7.619 -18.077 -22.098 1.00 78.75 101 HIS A O 1
ATOM 760 N N . PHE A 1 102 ? 6.762 -17.415 -24.058 1.00 76.94 102 PHE A N 1
ATOM 761 C CA . PHE A 1 102 ? 5.393 -17.862 -23.811 1.00 76.94 102 PHE A CA 1
ATOM 762 C C . PHE A 1 102 ? 5.243 -19.271 -24.397 1.00 76.94 102 PHE A C 1
ATOM 764 O O . PHE A 1 102 ? 4.722 -19.443 -25.505 1.00 76.94 102 PHE A O 1
ATOM 771 N N . ASP A 1 103 ? 5.812 -20.270 -23.721 1.00 68.12 103 ASP A N 1
ATOM 772 C CA . ASP A 1 103 ? 5.742 -21.657 -24.177 1.00 68.12 103 ASP A CA 1
ATOM 773 C C . ASP A 1 103 ? 4.322 -22.245 -24.039 1.00 68.12 103 ASP A C 1
ATOM 775 O O . ASP A 1 103 ? 3.362 -21.593 -23.616 1.00 68.12 103 ASP A O 1
ATOM 779 N N . LYS A 1 104 ? 4.161 -23.486 -24.507 1.00 65.69 104 LYS A N 1
ATOM 780 C CA . LYS A 1 104 ? 2.846 -24.128 -24.582 1.00 65.69 104 LYS A CA 1
ATOM 781 C C . LYS A 1 104 ? 2.298 -24.537 -23.226 1.00 65.69 104 LYS A C 1
ATOM 783 O O . LYS A 1 104 ? 1.077 -24.564 -23.112 1.00 65.69 104 LYS A O 1
ATOM 788 N N . ASP A 1 105 ? 3.155 -24.877 -22.275 1.00 64.25 105 ASP A N 1
ATOM 789 C CA . ASP A 1 105 ? 2.735 -25.369 -20.968 1.00 64.25 105 ASP A CA 1
ATOM 790 C C . ASP A 1 105 ? 2.359 -24.165 -20.087 1.00 64.25 105 ASP A C 1
ATOM 792 O O . ASP A 1 105 ? 1.262 -24.125 -19.533 1.00 64.25 105 ASP A O 1
ATOM 796 N N . PHE A 1 106 ? 3.133 -23.079 -20.163 1.00 66.75 106 PHE A N 1
ATOM 797 C CA . PHE A 1 106 ? 2.807 -21.776 -19.582 1.00 66.75 106 PHE A CA 1
ATOM 798 C C . PHE A 1 106 ? 1.455 -21.219 -20.061 1.00 66.75 106 PHE A C 1
ATOM 800 O O . PHE A 1 106 ? 0.585 -20.854 -19.269 1.00 66.75 106 PHE A O 1
ATOM 807 N N . LEU A 1 107 ? 1.233 -21.164 -21.380 1.00 70.12 107 LEU A N 1
ATOM 808 C CA . LEU A 1 107 ? -0.040 -20.675 -21.929 1.00 70.12 107 LEU A CA 1
ATOM 809 C C . LEU A 1 107 ? -1.199 -21.658 -21.704 1.00 70.12 107 LEU A C 1
ATOM 811 O O . LEU A 1 107 ? -2.361 -21.240 -21.691 1.00 70.12 107 LEU A O 1
ATOM 815 N N . HIS A 1 108 ? -0.908 -22.954 -21.547 1.00 70.94 108 HIS A N 1
ATOM 816 C CA . HIS A 1 108 ? -1.905 -23.951 -21.167 1.00 70.94 108 HIS A CA 1
ATOM 817 C C . HIS A 1 108 ? -2.418 -23.688 -19.749 1.00 70.94 108 HIS A C 1
ATOM 819 O O . HIS A 1 108 ? -3.635 -23.688 -19.550 1.00 70.94 108 HIS A O 1
ATOM 825 N N . ASP A 1 109 ? -1.527 -23.385 -18.808 1.00 68.62 109 ASP A N 1
ATOM 826 C CA . ASP A 1 109 ? -1.885 -23.102 -17.416 1.00 68.62 109 ASP A CA 1
ATOM 827 C C . ASP A 1 109 ? -2.640 -21.775 -17.265 1.00 68.62 109 ASP A C 1
ATOM 829 O O . ASP A 1 109 ? -3.584 -21.681 -16.481 1.00 68.62 109 ASP A O 1
ATOM 833 N N . LEU A 1 110 ? -2.333 -20.777 -18.101 1.00 70.56 110 LEU A N 1
ATOM 834 C CA . LEU A 1 110 ? -3.113 -19.532 -18.194 1.00 70.56 110 LEU A CA 1
ATOM 835 C C . LEU A 1 110 ? -4.429 -19.682 -18.983 1.00 70.56 110 LEU A C 1
ATOM 837 O O . LEU A 1 110 ? -5.243 -18.752 -19.038 1.00 70.56 110 LEU A O 1
ATOM 841 N N . VAL A 1 111 ? -4.654 -20.852 -19.592 1.00 80.50 111 VAL A N 1
ATOM 842 C CA . VAL A 1 111 ? -5.855 -21.238 -20.358 1.00 80.50 111 VAL A CA 1
ATOM 843 C C . VAL A 1 111 ? -6.141 -20.307 -21.555 1.00 80.50 111 VAL A C 1
ATOM 845 O O . VAL A 1 111 ? -7.232 -20.317 -22.138 1.00 80.50 111 VAL A O 1
ATOM 848 N N . ALA A 1 112 ? -5.172 -19.485 -21.966 1.00 85.94 112 ALA A N 1
ATOM 849 C CA . ALA A 1 112 ? -5.334 -18.513 -23.040 1.00 85.94 112 ALA A CA 1
ATOM 850 C C . ALA A 1 112 ? -3.999 -18.066 -23.653 1.00 85.94 112 ALA A C 1
ATOM 852 O O . ALA A 1 112 ? -2.983 -17.959 -22.979 1.00 85.94 112 ALA A O 1
ATOM 853 N N . ASP A 1 113 ? -4.033 -17.759 -24.954 1.00 89.31 113 ASP A N 1
ATOM 854 C CA . ASP A 1 113 ? -2.884 -17.249 -25.704 1.00 89.31 113 ASP A CA 1
ATOM 855 C C . ASP A 1 113 ? -2.622 -15.753 -25.421 1.00 89.31 113 ASP A C 1
ATOM 857 O O . ASP A 1 113 ? -3.556 -14.970 -25.216 1.00 89.31 113 ASP A O 1
ATOM 861 N N . PHE A 1 114 ? -1.360 -15.328 -25.537 1.00 91.19 114 PHE A N 1
ATOM 862 C CA . PHE A 1 114 ? -0.998 -13.914 -25.668 1.00 91.19 114 PHE A CA 1
ATOM 863 C C . PHE A 1 114 ? -1.034 -13.510 -27.149 1.00 91.19 114 PHE A C 1
ATOM 865 O O . PHE A 1 114 ? -0.366 -14.133 -27.981 1.00 91.19 114 PHE A O 1
ATOM 872 N N . LEU A 1 115 ? -1.800 -12.475 -27.507 1.00 91.81 115 LEU A N 1
ATOM 873 C CA . LEU A 1 115 ? -2.085 -12.142 -28.909 1.00 91.81 115 LEU A CA 1
ATOM 874 C C . LEU A 1 115 ? -1.738 -10.692 -29.281 1.00 91.81 115 LEU A C 1
ATOM 876 O O . LEU A 1 115 ? -1.854 -9.781 -28.469 1.00 91.81 115 LEU A O 1
ATOM 880 N N . PHE A 1 116 ? -1.387 -10.455 -30.544 1.00 91.69 116 PHE A N 1
ATOM 881 C CA . PHE A 1 116 ? -1.293 -9.124 -31.147 1.00 91.69 116 PHE A CA 1
ATOM 882 C C . PHE A 1 116 ? -2.473 -8.883 -32.083 1.00 91.69 116 PHE A C 1
ATOM 884 O O . PHE A 1 116 ? -2.654 -9.603 -33.069 1.00 91.69 116 PHE A O 1
ATOM 891 N N . LEU A 1 117 ? -3.255 -7.838 -31.809 1.00 88.38 117 LEU A N 1
ATOM 892 C CA . LEU A 1 117 ? -4.415 -7.457 -32.615 1.00 88.38 117 LEU A CA 1
ATOM 893 C C . LEU A 1 117 ? -4.387 -5.979 -32.966 1.00 88.38 117 LEU A C 1
ATOM 895 O O . LEU A 1 117 ? -4.130 -5.137 -32.114 1.00 88.38 117 LEU A O 1
ATOM 899 N N . ARG A 1 118 ? -4.735 -5.626 -34.207 1.00 87.38 118 ARG A N 1
ATOM 900 C CA . ARG A 1 118 ? -4.958 -4.213 -34.536 1.00 87.38 118 ARG A CA 1
ATOM 901 C C . ARG A 1 118 ? -6.152 -3.678 -33.753 1.00 87.38 118 ARG A C 1
ATOM 903 O O . ARG A 1 118 ? -7.250 -4.224 -33.868 1.00 87.38 118 ARG A O 1
ATOM 910 N N . THR A 1 119 ? -5.960 -2.566 -33.049 1.00 86.44 119 THR A N 1
ATOM 911 C CA . THR A 1 119 ? -7.022 -1.917 -32.265 1.00 86.44 119 THR A CA 1
ATOM 912 C C . THR A 1 119 ? -8.213 -1.517 -33.141 1.00 86.44 119 THR A C 1
ATOM 914 O O . THR A 1 119 ? -9.358 -1.685 -32.736 1.00 86.44 119 THR A O 1
ATOM 917 N N . GLU A 1 120 ? -7.957 -1.073 -34.377 1.00 85.19 120 GLU A N 1
ATOM 918 C CA . GLU A 1 120 ? -8.989 -0.789 -35.388 1.00 85.19 120 GLU A CA 1
ATOM 919 C C . GLU A 1 120 ? -9.874 -2.011 -35.675 1.00 85.19 120 GLU A C 1
ATOM 921 O O . GLU A 1 120 ? -11.093 -1.914 -35.592 1.00 85.19 120 GLU A O 1
ATOM 926 N N . LYS A 1 121 ? -9.274 -3.183 -35.936 1.00 85.69 121 LYS A N 1
ATOM 927 C CA . LYS A 1 121 ? -10.029 -4.412 -36.231 1.00 85.69 121 LYS A CA 1
ATOM 928 C C . LYS A 1 121 ? -10.871 -4.866 -35.043 1.00 85.69 121 LYS A C 1
ATOM 930 O O . LYS A 1 121 ? -11.955 -5.409 -35.233 1.00 85.69 121 LYS A O 1
ATOM 935 N N . LEU A 1 122 ? -10.360 -4.668 -33.828 1.00 86.94 122 LEU A N 1
ATOM 936 C CA . LEU A 1 122 ? -11.097 -4.972 -32.608 1.00 86.94 122 LEU A CA 1
ATOM 937 C C . LEU A 1 122 ? -12.289 -4.018 -32.432 1.00 86.94 122 LEU A C 1
ATOM 939 O O . LEU A 1 122 ? -13.376 -4.464 -32.079 1.00 86.94 122 LEU A O 1
ATOM 943 N N . GLY A 1 123 ? -12.112 -2.731 -32.745 1.00 88.88 123 GLY A N 1
ATOM 944 C CA . GLY A 1 123 ? -13.198 -1.750 -32.783 1.00 88.88 123 GLY A CA 1
ATOM 945 C C . GLY A 1 123 ? -14.277 -2.100 -33.810 1.00 88.88 123 GLY A C 1
ATOM 946 O O . GLY A 1 123 ? -15.449 -2.165 -33.449 1.00 88.88 123 GLY A O 1
ATOM 947 N N . ASP A 1 124 ? -13.886 -2.400 -35.052 1.00 88.31 124 ASP A N 1
ATOM 948 C CA . ASP A 1 124 ? -14.808 -2.819 -36.119 1.00 88.31 124 ASP A CA 1
ATOM 949 C C . ASP A 1 124 ? -15.593 -4.078 -35.725 1.00 88.31 124 ASP A C 1
ATOM 951 O O . ASP A 1 124 ? -16.798 -4.173 -35.961 1.00 88.31 124 ASP A O 1
ATOM 955 N N . LEU A 1 125 ? -14.917 -5.039 -35.087 1.00 89.50 125 LEU A N 1
ATOM 956 C CA . LEU A 1 125 ? -15.549 -6.244 -34.568 1.00 89.50 125 LEU A CA 1
ATOM 957 C C . LEU A 1 125 ? -16.613 -5.911 -33.524 1.00 89.50 125 LEU A C 1
ATOM 959 O O . LEU A 1 125 ? -17.738 -6.387 -33.644 1.00 89.50 125 LEU A O 1
ATOM 963 N N . PHE A 1 126 ? -16.266 -5.153 -32.484 1.00 92.38 126 PHE A N 1
ATOM 964 C CA . PHE A 1 126 ? -17.214 -4.865 -31.409 1.00 92.38 126 PHE A CA 1
ATOM 965 C C . PHE A 1 126 ? -18.353 -3.959 -31.864 1.00 92.38 126 PHE A C 1
ATOM 967 O O . PHE A 1 126 ? -19.466 -4.125 -31.377 1.00 92.38 126 PHE A O 1
ATOM 974 N N . GLN A 1 127 ? -18.120 -3.087 -32.847 1.00 92.19 127 GLN A N 1
ATOM 975 C CA . GLN A 1 127 ? -19.198 -2.382 -33.534 1.00 92.19 127 GLN A CA 1
ATOM 976 C C . GLN A 1 127 ? -20.148 -3.367 -34.215 1.00 92.19 127 GLN A C 1
ATOM 978 O O . GLN A 1 127 ? -21.347 -3.324 -33.961 1.00 92.19 127 GLN A O 1
ATOM 983 N N . GLN A 1 128 ? -19.623 -4.300 -35.014 1.00 92.12 128 GLN A N 1
ATOM 984 C CA . GLN A 1 128 ? -20.454 -5.306 -35.671 1.00 92.12 128 GLN A CA 1
ATOM 985 C C . GLN A 1 128 ? -21.213 -6.180 -34.658 1.00 92.12 128 GLN A C 1
ATOM 987 O O . GLN A 1 128 ? -22.386 -6.470 -34.860 1.00 92.12 128 GLN A O 1
ATOM 992 N N . LEU A 1 129 ? -20.563 -6.603 -33.571 1.00 92.38 129 LEU A N 1
ATOM 993 C CA . LEU A 1 129 ? -21.192 -7.415 -32.526 1.00 92.38 129 LEU A CA 1
ATOM 994 C C . LEU A 1 129 ? -22.296 -6.649 -31.788 1.00 92.38 129 LEU A C 1
ATOM 996 O O . LEU A 1 129 ? -23.343 -7.223 -31.495 1.00 92.38 129 LEU A O 1
ATOM 1000 N N . ALA A 1 130 ? -22.082 -5.364 -31.504 1.00 92.69 130 ALA A N 1
ATOM 1001 C CA . ALA A 1 130 ? -23.099 -4.500 -30.920 1.00 92.69 130 ALA A CA 1
ATOM 1002 C C . ALA A 1 130 ? -24.295 -4.332 -31.876 1.00 92.69 130 ALA A C 1
ATOM 1004 O O . ALA A 1 130 ? -25.440 -4.476 -31.446 1.00 92.69 130 ALA A O 1
ATOM 1005 N N . ASP A 1 131 ? -24.043 -4.113 -33.170 1.00 92.62 131 ASP A N 1
ATOM 1006 C CA . ASP A 1 131 ? -25.087 -4.011 -34.197 1.00 92.62 131 ASP A CA 1
ATOM 1007 C C . ASP A 1 131 ? -25.888 -5.324 -34.325 1.00 92.62 131 ASP A C 1
ATOM 1009 O O . ASP A 1 131 ? -27.121 -5.300 -34.375 1.00 92.62 131 ASP A O 1
ATOM 1013 N N . ASP A 1 132 ? -25.204 -6.475 -34.334 1.00 93.00 132 ASP A N 1
ATOM 1014 C CA . ASP A 1 132 ? -25.809 -7.810 -34.443 1.00 93.00 132 ASP A CA 1
ATOM 1015 C C . ASP A 1 132 ? -26.685 -8.159 -33.216 1.00 93.00 132 ASP A C 1
ATOM 1017 O O . ASP A 1 132 ? -27.712 -8.830 -33.367 1.00 93.00 132 ASP A O 1
ATOM 1021 N N . GLU A 1 133 ? -26.330 -7.683 -32.015 1.00 91.69 133 GLU A N 1
ATOM 1022 C CA . GLU A 1 133 ? -27.153 -7.808 -30.795 1.00 91.69 133 GLU A CA 1
ATOM 1023 C C . GLU A 1 133 ? -28.229 -6.705 -30.669 1.00 91.69 133 GLU A C 1
ATOM 1025 O O . GLU A 1 133 ? -29.064 -6.743 -29.762 1.00 91.69 133 GLU A O 1
ATOM 1030 N N . GLY A 1 134 ? -28.286 -5.761 -31.614 1.00 93.94 134 GLY A N 1
ATOM 1031 C CA . GLY A 1 134 ? -29.327 -4.733 -31.687 1.00 93.94 134 GLY A CA 1
ATOM 1032 C C . GLY A 1 134 ? -29.099 -3.525 -30.775 1.00 93.94 134 GLY A C 1
ATOM 1033 O O . GLY A 1 134 ? -30.066 -2.865 -30.391 1.00 93.94 134 GLY A O 1
ATOM 1034 N N . VAL A 1 135 ? -27.847 -3.226 -30.426 1.00 96.50 135 VAL A N 1
ATOM 1035 C CA . VAL A 1 135 ? -27.473 -2.004 -29.701 1.00 96.50 135 VAL A CA 1
ATOM 1036 C C . VAL A 1 135 ? -27.759 -0.781 -30.575 1.00 96.50 135 VAL A C 1
ATOM 1038 O O . VAL A 1 135 ? -27.333 -0.694 -31.726 1.00 96.50 135 VAL A O 1
ATOM 1041 N N . ASN A 1 136 ? -28.465 0.202 -30.022 1.00 93.50 136 ASN A N 1
ATOM 1042 C CA . ASN A 1 136 ? -28.747 1.451 -30.726 1.00 93.50 136 ASN A CA 1
ATOM 1043 C C . ASN A 1 136 ? -27.546 2.400 -30.625 1.00 93.50 136 ASN A C 1
ATOM 1045 O O . ASN A 1 136 ? -26.930 2.495 -29.571 1.00 93.50 136 ASN A O 1
ATOM 1049 N N . SER A 1 137 ? -27.248 3.160 -31.680 1.00 92.75 137 SER A N 1
ATOM 1050 C CA . SER A 1 137 ? -26.191 4.183 -31.658 1.00 92.75 137 SER A CA 1
ATOM 1051 C C . SER A 1 137 ? -26.735 5.550 -32.067 1.00 92.75 137 SER A C 1
ATOM 1053 O O . SER A 1 137 ? -27.466 5.671 -33.052 1.00 92.75 137 SER A O 1
ATOM 1055 N N . VAL A 1 138 ? -26.377 6.587 -31.311 1.00 93.31 138 VAL A N 1
ATOM 1056 C CA . VAL A 1 138 ? -26.797 7.978 -31.515 1.00 93.31 138 VAL A CA 1
ATOM 1057 C C . VAL A 1 138 ? -25.561 8.866 -31.628 1.00 93.31 138 VAL A C 1
ATOM 1059 O O . VAL A 1 138 ? -24.780 8.973 -30.685 1.00 93.31 138 VAL A O 1
ATOM 1062 N N . SER A 1 139 ? -25.404 9.539 -32.770 1.00 93.56 139 SER A N 1
ATOM 1063 C CA . SER A 1 139 ? -24.339 10.527 -32.975 1.00 93.56 139 SER A CA 1
ATOM 1064 C C . SER A 1 139 ? -24.749 11.888 -32.409 1.00 93.56 139 SER A C 1
ATOM 1066 O O . SER A 1 139 ? -25.476 12.636 -33.064 1.00 93.56 139 SER A O 1
ATOM 1068 N N . ALA A 1 140 ? -24.326 12.193 -31.184 1.00 92.81 140 ALA A N 1
ATOM 1069 C CA . ALA A 1 140 ? -24.615 13.453 -30.503 1.00 92.81 140 ALA A CA 1
ATOM 1070 C C . ALA A 1 140 ? -23.649 13.709 -29.341 1.00 92.81 140 ALA A C 1
ATOM 1072 O O . ALA A 1 140 ? -23.138 12.776 -28.718 1.00 92.81 140 ALA A O 1
ATOM 1073 N N . THR A 1 141 ? -23.441 14.978 -28.994 1.00 93.38 141 THR A N 1
ATOM 1074 C CA . THR A 1 141 ? -22.709 15.342 -27.775 1.00 93.38 141 THR A CA 1
ATOM 1075 C C . THR A 1 141 ? -23.663 15.379 -26.589 1.00 93.38 141 THR A C 1
ATOM 1077 O O . THR A 1 141 ? -24.729 15.988 -26.663 1.00 93.38 141 THR A O 1
ATOM 1080 N N . VAL A 1 142 ? -23.275 14.782 -25.463 1.00 94.50 142 VAL A N 1
ATOM 1081 C CA . VAL A 1 142 ?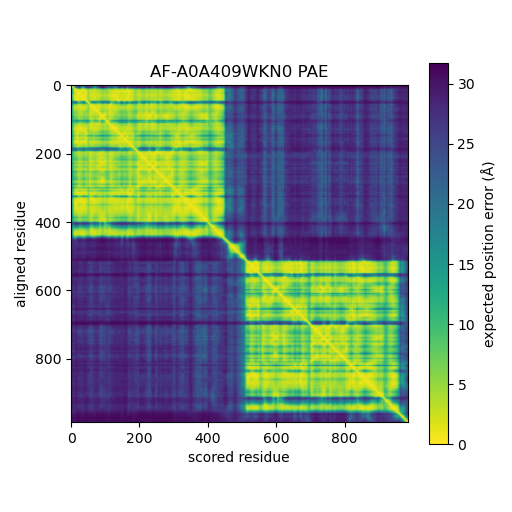 -24.004 14.949 -24.199 1.00 94.50 142 VAL A CA 1
ATOM 1082 C C . VAL A 1 142 ? -23.761 16.359 -23.661 1.00 94.50 142 VAL A C 1
ATOM 1084 O O . VAL A 1 142 ? -22.624 16.746 -23.405 1.00 94.50 142 VAL A O 1
ATOM 1087 N N . SER A 1 143 ? -24.833 17.130 -23.493 1.00 92.75 143 SER A N 1
ATOM 1088 C CA . SER A 1 143 ? -24.805 18.512 -22.999 1.00 92.75 143 SER A CA 1
ATOM 1089 C C . SER A 1 143 ? -25.247 18.634 -21.536 1.00 92.75 143 SER A C 1
ATOM 1091 O O . SER A 1 143 ? -24.927 19.622 -20.875 1.00 92.75 143 SER A O 1
ATOM 1093 N N . GLY A 1 144 ? -25.952 17.630 -21.004 1.00 90.25 144 GLY A N 1
ATOM 1094 C CA . GLY A 1 144 ? -26.362 17.594 -19.604 1.00 90.25 144 GLY A CA 1
ATOM 1095 C C . GLY A 1 144 ? -26.796 16.208 -19.138 1.00 90.25 144 GLY A C 1
ATOM 1096 O O . GLY A 1 144 ? -27.242 15.386 -19.933 1.00 90.25 144 GLY A O 1
ATOM 1097 N N . ILE A 1 145 ? -26.681 15.966 -17.833 1.00 92.81 145 ILE A N 1
ATOM 1098 C CA . ILE A 1 145 ? -27.151 14.749 -17.164 1.00 92.81 145 ILE A CA 1
ATOM 1099 C C . ILE A 1 145 ? -28.003 15.166 -15.966 1.00 92.81 145 ILE A C 1
ATOM 1101 O O . ILE A 1 145 ? -27.624 16.057 -15.206 1.00 92.81 145 ILE A O 1
ATOM 1105 N N . GLN A 1 146 ? -29.158 14.528 -15.807 1.00 90.69 146 GLN A N 1
ATOM 1106 C CA . GLN A 1 146 ? -30.054 14.696 -14.668 1.00 90.69 146 GLN A CA 1
ATOM 1107 C C . GLN A 1 146 ? -30.383 13.327 -14.086 1.00 90.69 146 GLN A C 1
ATOM 1109 O O . GLN A 1 146 ? -30.937 12.477 -14.780 1.00 90.69 146 GLN A O 1
ATOM 1114 N N . THR A 1 147 ? -30.057 13.113 -12.815 1.00 87.38 147 THR A N 1
ATOM 1115 C CA . THR A 1 147 ? -30.352 11.863 -12.112 1.00 87.38 147 THR A CA 1
ATOM 1116 C C . THR A 1 147 ? -31.583 12.013 -11.221 1.00 87.38 147 THR A C 1
ATOM 1118 O O . THR A 1 147 ? -31.883 13.085 -10.691 1.00 87.38 147 THR A O 1
ATOM 1121 N N . SER A 1 148 ? -32.320 10.919 -11.064 1.00 85.56 148 SER A N 1
ATOM 1122 C CA . SER A 1 148 ? -33.370 10.746 -10.064 1.00 85.56 148 SER A CA 1
ATOM 1123 C C . SER A 1 148 ? -33.117 9.454 -9.283 1.00 85.56 148 SER A C 1
ATOM 1125 O O . SER A 1 148 ? -32.193 8.706 -9.587 1.00 85.56 148 SER A O 1
ATOM 1127 N N . GLN A 1 149 ? -33.963 9.147 -8.295 1.00 77.50 149 GLN A N 1
ATOM 1128 C CA . GLN A 1 149 ? -33.853 7.884 -7.554 1.00 77.50 149 GLN A CA 1
ATOM 1129 C C . GLN A 1 149 ? -34.070 6.639 -8.428 1.00 77.50 149 GLN A C 1
ATOM 1131 O O . GLN A 1 149 ? -33.626 5.560 -8.060 1.00 77.50 149 GLN A O 1
ATOM 1136 N N . THR A 1 150 ? -34.750 6.749 -9.573 1.00 82.38 150 THR A N 1
ATOM 1137 C CA . THR A 1 150 ? -35.175 5.576 -10.368 1.00 82.38 150 THR A CA 1
ATOM 1138 C C . THR A 1 150 ? -34.650 5.567 -11.796 1.00 82.38 150 THR A C 1
ATOM 1140 O O . THR A 1 150 ? -34.742 4.544 -12.459 1.00 82.38 150 THR A O 1
ATOM 1143 N N . ASN A 1 151 ? -34.126 6.687 -12.290 1.00 90.56 151 ASN A N 1
ATOM 1144 C CA . ASN A 1 151 ? -33.659 6.811 -13.666 1.00 90.56 151 ASN A CA 1
ATOM 1145 C C . ASN A 1 151 ? -32.614 7.917 -13.805 1.00 90.56 151 ASN A C 1
ATOM 1147 O O . ASN A 1 151 ? -32.485 8.791 -12.941 1.00 90.56 151 ASN A O 1
ATOM 1151 N N . VAL A 1 152 ? -31.936 7.915 -14.946 1.00 93.88 152 VAL A N 1
ATOM 1152 C CA . VAL A 1 152 ? -31.101 9.018 -15.415 1.00 93.88 152 VAL A CA 1
ATOM 1153 C C . VAL A 1 152 ? -31.625 9.515 -16.745 1.00 93.88 152 VAL A C 1
ATOM 1155 O O . VAL A 1 152 ? -32.114 8.745 -17.567 1.00 93.88 152 VAL A O 1
ATOM 1158 N N . THR A 1 153 ? -31.540 10.821 -16.954 1.00 96.06 153 THR A N 1
ATOM 1159 C CA . THR A 1 153 ? -31.859 11.464 -18.222 1.00 96.06 153 THR A CA 1
ATOM 1160 C C . THR A 1 153 ? -30.634 12.194 -18.748 1.00 96.06 153 THR A C 1
ATOM 1162 O O . THR A 1 153 ? -30.057 13.039 -18.066 1.00 96.06 153 THR A O 1
ATOM 1165 N N . VAL A 1 154 ? -30.256 11.872 -19.980 1.00 96.31 154 VAL A N 1
ATOM 1166 C CA . VAL A 1 154 ? -29.175 12.509 -20.733 1.00 96.31 154 VAL A CA 1
ATOM 1167 C C . VAL A 1 154 ? -29.788 13.499 -21.713 1.00 96.31 154 VAL A C 1
ATOM 1169 O O . VAL A 1 154 ? -30.665 13.133 -22.493 1.00 96.31 154 VAL A O 1
ATOM 1172 N N . THR A 1 155 ? -29.326 14.744 -21.688 1.00 96.62 155 THR A N 1
ATOM 1173 C CA . THR A 1 155 ? -29.665 15.783 -22.665 1.00 96.62 155 THR A CA 1
ATOM 1174 C C . THR A 1 155 ? -28.564 15.852 -23.713 1.00 96.62 155 THR A C 1
ATOM 1176 O O . THR A 1 155 ? -27.384 15.952 -23.376 1.00 96.62 155 THR A O 1
ATOM 1179 N N . LEU A 1 156 ? -28.948 15.808 -24.984 1.00 95.88 156 LEU A N 1
ATOM 1180 C CA . LEU A 1 156 ? -28.048 15.928 -26.126 1.00 95.88 156 LEU A CA 1
ATOM 1181 C C . LEU A 1 156 ? -27.887 17.399 -26.547 1.00 95.88 156 LEU A C 1
ATOM 1183 O O . LEU A 1 156 ? -28.688 18.265 -26.188 1.00 95.88 156 LEU A O 1
ATOM 1187 N N . ASP A 1 157 ? -26.848 17.710 -27.311 1.00 93.31 157 ASP A N 1
ATOM 1188 C CA . ASP A 1 157 ? -26.586 19.039 -27.887 1.00 93.31 157 ASP A CA 1
ATOM 1189 C C . ASP A 1 157 ? -27.709 19.550 -28.806 1.00 93.31 157 ASP A C 1
ATOM 1191 O O . ASP A 1 157 ? -27.961 20.753 -28.878 1.00 93.31 157 ASP A O 1
ATOM 1195 N N . ASN A 1 158 ? -28.442 18.643 -29.447 1.00 91.44 158 ASN A N 1
ATOM 1196 C CA . ASN A 1 158 ? -29.625 18.944 -30.253 1.00 91.44 158 ASN A CA 1
ATOM 1197 C C . ASN A 1 158 ? -30.911 19.181 -29.421 1.00 91.44 158 ASN A C 1
ATOM 1199 O O . ASN A 1 158 ? -31.971 19.443 -29.993 1.00 91.44 158 ASN A O 1
ATOM 1203 N N . GLY A 1 159 ? -30.835 19.091 -28.087 1.00 91.88 159 GLY A N 1
ATOM 1204 C CA . GLY A 1 159 ? -31.949 19.285 -27.154 1.00 91.88 159 GLY A CA 1
ATOM 1205 C C . GLY A 1 159 ? -32.841 18.059 -26.926 1.00 91.88 159 GLY A C 1
ATOM 1206 O O . GLY A 1 159 ? -33.739 18.118 -26.085 1.00 91.88 159 GLY A O 1
ATOM 1207 N N . GLN A 1 160 ? -32.612 16.948 -27.633 1.00 95.25 160 GLN A N 1
ATOM 1208 C CA . GLN A 1 160 ? -33.271 15.671 -27.359 1.00 95.25 160 GLN A CA 1
ATOM 1209 C C . GLN A 1 160 ? -32.828 15.129 -25.997 1.00 95.25 160 GLN A C 1
ATOM 1211 O O . GLN A 1 160 ? -31.673 15.282 -25.599 1.00 95.25 160 GLN A O 1
ATOM 1216 N N . THR A 1 161 ? -33.741 14.461 -25.295 1.00 96.25 161 THR A N 1
ATOM 1217 C CA . THR A 1 161 ? -33.441 13.762 -24.046 1.00 96.25 161 THR A CA 1
ATOM 1218 C C . THR A 1 161 ? -33.614 12.253 -24.204 1.00 96.25 161 THR A C 1
ATOM 1220 O O . THR A 1 161 ? -34.513 11.786 -24.907 1.00 96.25 161 THR A O 1
ATOM 1223 N N . ILE A 1 162 ? -32.743 11.484 -23.552 1.00 96.56 162 ILE A N 1
ATOM 1224 C CA . ILE A 1 162 ? -32.791 10.019 -23.495 1.00 96.56 162 ILE A CA 1
ATOM 1225 C C . ILE A 1 162 ? -32.825 9.614 -22.022 1.00 96.56 162 ILE A C 1
ATOM 1227 O O . ILE A 1 162 ? -31.957 10.024 -21.258 1.00 96.56 162 ILE A O 1
ATOM 1231 N N . SER A 1 163 ? -33.827 8.828 -21.621 1.00 95.94 163 SER A N 1
ATOM 1232 C CA . SER A 1 163 ? -33.943 8.308 -20.254 1.00 95.94 163 SER A CA 1
ATOM 1233 C C . SER A 1 163 ? -33.539 6.835 -20.191 1.00 95.94 163 SER A C 1
ATOM 1235 O O . SER A 1 163 ? -33.952 6.045 -21.044 1.00 95.94 163 SER A O 1
ATOM 1237 N N . SER A 1 164 ? -32.758 6.479 -19.175 1.00 97.31 164 SER A N 1
ATOM 1238 C CA . SER A 1 164 ? -32.259 5.133 -18.900 1.00 97.31 164 SER A CA 1
ATOM 1239 C C . SER A 1 164 ? -32.417 4.775 -17.420 1.00 97.31 164 SER A C 1
ATOM 1241 O O . SER A 1 164 ? -32.601 5.649 -16.571 1.00 97.31 164 SER A O 1
ATOM 1243 N N . ASP A 1 165 ? -32.358 3.481 -17.111 1.00 97.75 165 ASP A N 1
ATOM 1244 C CA . ASP A 1 165 ? -32.342 2.982 -15.737 1.00 97.75 165 ASP A CA 1
ATOM 1245 C C . ASP A 1 165 ? -30.997 3.334 -15.057 1.00 97.75 165 ASP A C 1
ATOM 1247 O O . ASP A 1 165 ? -30.990 3.780 -13.913 1.00 97.75 165 ASP A O 1
ATOM 1251 N N . PHE A 1 166 ? -29.868 3.242 -15.776 1.00 97.56 166 PHE A N 1
ATOM 1252 C CA . PHE A 1 166 ? -28.562 3.787 -15.362 1.00 97.56 166 PHE A CA 1
ATOM 1253 C C . PHE A 1 166 ? -27.682 4.169 -16.572 1.00 97.56 166 PHE A C 1
ATOM 1255 O O . PHE A 1 166 ? -28.052 3.923 -17.728 1.00 97.56 166 PHE A O 1
ATOM 1262 N N . LEU A 1 167 ? -26.546 4.823 -16.314 1.00 97.69 167 LEU A N 1
ATOM 1263 C CA . LEU A 1 167 ? -25.547 5.248 -17.295 1.00 97.69 167 LEU A CA 1
ATOM 1264 C C . LEU A 1 167 ? -24.217 4.530 -17.100 1.00 97.69 167 LEU A C 1
ATOM 1266 O O . LEU A 1 167 ? -23.743 4.407 -15.974 1.00 97.69 167 LEU A O 1
ATOM 1270 N N . VAL A 1 168 ? -23.582 4.170 -18.212 1.00 98.31 168 VAL A N 1
ATOM 1271 C CA . VAL A 1 168 ? -22.180 3.744 -18.263 1.00 98.31 168 VAL A CA 1
ATOM 1272 C C . VAL A 1 168 ? -21.378 4.831 -18.972 1.00 98.31 168 VAL A C 1
ATOM 1274 O O . VAL A 1 168 ? -21.635 5.149 -20.132 1.00 98.31 168 VAL A O 1
ATOM 1277 N N . CYS A 1 169 ? -20.411 5.422 -18.290 1.00 97.31 169 CYS A N 1
ATOM 1278 C CA . CYS A 1 169 ? -19.530 6.451 -18.823 1.00 97.31 169 CYS A CA 1
ATOM 1279 C C . CYS A 1 169 ? -18.222 5.809 -19.298 1.00 97.31 169 CYS A C 1
ATOM 1281 O O . CYS A 1 169 ? -17.389 5.396 -18.494 1.00 97.31 169 CYS A O 1
ATOM 1283 N N . ALA A 1 170 ? -18.058 5.746 -20.618 1.00 96.12 170 ALA A N 1
ATOM 1284 C CA . ALA A 1 170 ? -16.907 5.198 -21.330 1.00 96.12 170 ALA A CA 1
ATOM 1285 C C . ALA A 1 170 ? -16.296 6.256 -22.277 1.00 96.12 170 ALA A C 1
ATOM 1287 O O . ALA A 1 170 ? -15.830 5.942 -23.375 1.00 96.12 170 ALA A O 1
ATOM 1288 N N . ASP A 1 171 ? -16.330 7.535 -21.884 1.00 92.31 171 ASP A N 1
ATOM 1289 C CA . ASP A 1 171 ? -15.941 8.684 -22.718 1.00 92.31 171 ASP A CA 1
ATOM 1290 C C . ASP A 1 171 ? -14.420 8.924 -22.789 1.00 92.31 171 ASP A C 1
ATOM 1292 O O . ASP A 1 171 ? -13.955 9.845 -23.467 1.00 92.31 171 ASP A O 1
ATOM 1296 N N . GLY A 1 172 ? -13.647 8.026 -22.175 1.00 89.56 172 GLY A N 1
ATOM 1297 C CA . GLY A 1 172 ? -12.203 7.899 -22.326 1.00 89.56 172 GLY A CA 1
ATOM 1298 C C . GLY A 1 172 ? -11.393 8.756 -21.357 1.00 89.56 172 GLY A C 1
ATOM 1299 O O . GLY A 1 172 ? -11.914 9.343 -20.417 1.00 89.56 172 GLY A O 1
ATOM 1300 N N . TYR A 1 173 ? -10.092 8.840 -21.620 1.00 87.12 173 TYR A N 1
ATOM 1301 C CA . TYR A 1 173 ? -9.104 9.486 -20.751 1.00 87.12 173 TYR A CA 1
ATOM 1302 C C . TYR A 1 173 ? -9.421 10.947 -20.373 1.00 87.12 173 TYR A C 1
ATOM 1304 O O . TYR A 1 173 ? -9.063 11.413 -19.294 1.00 87.12 173 TYR A O 1
ATOM 1312 N N . ASP A 1 174 ? -10.108 11.684 -21.251 1.00 84.62 174 ASP A N 1
ATOM 1313 C CA . ASP A 1 174 ? -10.511 13.080 -21.020 1.00 84.62 174 ASP A CA 1
ATOM 1314 C C . ASP A 1 174 ? -11.912 13.188 -20.406 1.00 84.62 174 ASP A C 1
ATOM 1316 O O . ASP A 1 174 ? -12.627 14.161 -20.662 1.00 84.62 174 ASP A O 1
ATOM 1320 N N . SER A 1 175 ? -12.330 12.163 -19.657 1.00 88.81 175 SER A N 1
ATOM 1321 C CA . SER A 1 175 ? -13.709 12.032 -19.208 1.00 88.81 175 SER A CA 1
ATOM 1322 C C . SER A 1 175 ? -14.173 13.249 -18.421 1.00 88.81 175 SER A C 1
ATOM 1324 O O . SER A 1 175 ? -13.622 13.607 -17.377 1.00 88.81 175 SER A O 1
ATOM 1326 N N . SER A 1 176 ? -15.253 13.858 -18.906 1.00 84.25 176 SER A N 1
ATOM 1327 C CA . SER A 1 176 ? -15.913 14.976 -18.222 1.00 84.25 176 SER A CA 1
ATOM 1328 C C . SER A 1 176 ? -16.888 14.508 -17.137 1.00 84.25 176 SER A C 1
ATOM 1330 O O . SER A 1 176 ? -17.436 15.330 -16.393 1.00 84.25 176 SER A O 1
ATOM 1332 N N . PHE A 1 177 ? -17.106 13.191 -17.053 1.00 87.31 177 PHE A N 1
ATOM 1333 C CA . PHE A 1 177 ? -18.023 12.546 -16.119 1.00 87.31 177 PHE A CA 1
ATOM 1334 C C . PHE A 1 177 ? -17.321 11.987 -14.880 1.00 87.31 177 PHE A C 1
ATOM 1336 O O . PHE A 1 177 ? -18.008 11.748 -13.892 1.00 87.31 177 PHE A O 1
ATOM 1343 N N . ARG A 1 178 ? -15.980 11.901 -14.862 1.00 87.19 178 ARG A N 1
ATOM 1344 C CA . ARG A 1 178 ? -15.193 11.584 -13.649 1.00 87.19 178 ARG A CA 1
ATOM 1345 C C . ARG A 1 178 ? -15.607 12.426 -12.446 1.00 87.19 178 ARG A C 1
ATOM 1347 O O . ARG A 1 178 ? -15.913 11.886 -11.391 1.00 87.19 178 ARG A O 1
ATOM 1354 N N . ARG A 1 179 ? -15.7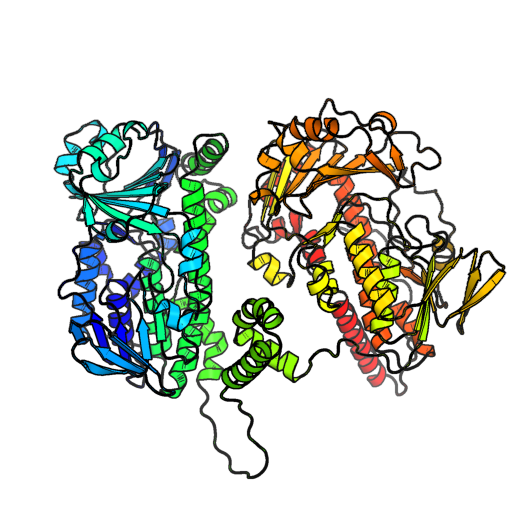64 13.740 -12.643 1.00 85.19 179 ARG A N 1
ATOM 1355 C CA . ARG A 1 179 ? -16.217 14.675 -11.595 1.00 85.19 179 ARG A CA 1
ATOM 1356 C C . ARG A 1 179 ? -17.619 14.383 -11.045 1.00 85.19 179 ARG A C 1
ATOM 1358 O O . ARG A 1 179 ? -17.944 14.853 -9.961 1.00 85.19 179 ARG A O 1
ATOM 1365 N N . LEU A 1 180 ? -18.477 13.690 -11.804 1.00 82.75 180 LEU A N 1
ATOM 1366 C CA . LEU A 1 180 ? -19.816 13.304 -11.337 1.00 82.75 180 LEU A CA 1
ATOM 1367 C C . LEU A 1 180 ? -19.766 12.118 -10.369 1.00 82.75 180 LEU A C 1
ATOM 1369 O O . LEU A 1 180 ? -20.743 11.896 -9.659 1.00 82.75 180 LEU A O 1
ATOM 1373 N N . VAL A 1 181 ? -18.658 11.373 -10.374 1.00 82.81 181 VAL A N 1
ATOM 1374 C CA . VAL A 1 181 ? -18.393 10.256 -9.469 1.00 82.81 181 VAL A CA 1
ATOM 1375 C C . VAL A 1 181 ? -17.512 10.723 -8.311 1.00 82.81 181 VAL A C 1
ATOM 1377 O O . VAL A 1 181 ? -17.978 10.736 -7.183 1.00 82.81 181 VAL A O 1
ATOM 1380 N N . SER A 1 182 ? -16.312 11.247 -8.579 1.00 74.12 182 SER A N 1
ATOM 1381 C CA . SER A 1 182 ? -15.349 11.617 -7.524 1.00 74.12 182 SER A CA 1
ATOM 1382 C C . SER A 1 182 ? -15.701 12.894 -6.745 1.00 74.12 182 SER A C 1
ATOM 1384 O O . SER A 1 182 ? -15.177 13.152 -5.659 1.00 74.12 182 SER A O 1
ATOM 1386 N N . GLY A 1 183 ? -16.540 13.767 -7.315 1.00 66.62 183 GLY A N 1
ATOM 1387 C CA . GLY A 1 183 ? -16.894 15.064 -6.729 1.00 66.62 183 GLY A CA 1
ATOM 1388 C C . GLY A 1 183 ? -15.726 16.056 -6.583 1.00 66.62 183 GLY A C 1
ATOM 1389 O O . GLY A 1 183 ? -15.906 17.099 -5.951 1.00 66.62 183 GLY A O 1
ATOM 1390 N N . VAL A 1 184 ? -14.544 15.753 -7.133 1.00 60.47 184 VAL A N 1
ATOM 1391 C CA . VAL A 1 184 ? -13.336 16.596 -7.088 1.00 60.47 184 VAL A CA 1
ATOM 1392 C C . VAL A 1 184 ? -13.047 17.166 -8.477 1.00 60.47 184 VAL A C 1
ATOM 1394 O O . VAL A 1 184 ? -13.211 16.491 -9.492 1.00 60.47 184 VAL A O 1
ATOM 1397 N N . ASP A 1 185 ? -12.631 18.432 -8.517 1.00 61.97 185 ASP A N 1
ATOM 1398 C CA . ASP A 1 185 ? -12.128 19.082 -9.727 1.00 61.97 185 ASP A CA 1
ATOM 1399 C C . ASP A 1 185 ? -10.629 18.748 -9.875 1.00 61.97 185 ASP A C 1
ATOM 1401 O O . ASP A 1 185 ? -9.795 19.302 -9.164 1.00 61.97 185 ASP A O 1
ATOM 1405 N N . GLU A 1 186 ? -10.289 17.791 -10.749 1.00 63.53 186 GLU A N 1
ATOM 1406 C CA . GLU A 1 186 ? -8.929 17.224 -10.922 1.00 63.53 186 GLU A CA 1
ATOM 1407 C C . GLU A 1 186 ? -7.888 18.225 -11.501 1.00 63.53 186 GLU A C 1
ATOM 1409 O O . GLU A 1 186 ? -6.742 17.865 -11.774 1.00 63.53 186 GLU A O 1
ATOM 1414 N N . GLU A 1 187 ? -8.251 19.496 -11.699 1.00 58.84 187 GLU A N 1
ATOM 1415 C CA . GLU A 1 187 ? -7.358 20.547 -12.213 1.00 58.84 187 GLU A CA 1
ATOM 1416 C C . GLU A 1 187 ? -6.181 20.875 -11.270 1.00 58.84 187 GLU A C 1
ATOM 1418 O O . GLU A 1 187 ? -5.129 21.320 -11.737 1.00 58.84 187 GLU A O 1
ATOM 1423 N N . GLU A 1 188 ? -6.319 20.661 -9.954 1.00 50.50 188 GLU A N 1
ATOM 1424 C CA . GLU A 1 188 ? -5.208 20.839 -9.001 1.00 50.50 188 GLU A CA 1
ATOM 1425 C C . GLU A 1 188 ? -4.184 19.690 -9.074 1.00 50.50 188 GLU A C 1
ATOM 1427 O O . GLU A 1 188 ? -2.982 19.969 -9.084 1.00 50.50 188 GLU A O 1
ATOM 1432 N N . ASP A 1 189 ? -4.632 18.441 -9.254 1.00 54.78 189 ASP A N 1
ATOM 1433 C CA . ASP A 1 189 ? -3.773 17.250 -9.400 1.00 54.78 189 ASP A CA 1
ATOM 1434 C C . ASP A 1 189 ? -2.944 17.282 -10.696 1.00 54.78 189 ASP A C 1
ATOM 1436 O O . ASP A 1 189 ? -1.788 16.855 -10.730 1.00 54.78 189 ASP A O 1
ATOM 1440 N N . ARG A 1 190 ? -3.487 17.866 -11.775 1.00 64.38 190 ARG A N 1
ATOM 1441 C CA . ARG A 1 190 ? -2.787 17.979 -13.069 1.00 64.38 190 ARG A CA 1
ATOM 1442 C C . ARG A 1 190 ? -1.524 18.841 -13.033 1.00 64.38 190 ARG A C 1
ATOM 1444 O O . ARG A 1 190 ? -0.668 18.670 -13.897 1.00 64.38 190 ARG A O 1
ATOM 1451 N N . ARG A 1 191 ? -1.389 19.790 -12.096 1.00 55.59 191 ARG A N 1
ATOM 1452 C CA . ARG A 1 191 ? -0.293 20.787 -12.118 1.00 55.59 191 ARG A CA 1
ATOM 1453 C C . ARG A 1 191 ? 1.050 20.259 -11.616 1.00 55.59 191 ARG A C 1
ATOM 1455 O O . ARG A 1 191 ? 2.077 20.849 -11.946 1.00 55.59 191 ARG A O 1
ATOM 1462 N N . SER A 1 192 ? 1.051 19.189 -10.827 1.00 56.53 192 SER A N 1
ATOM 1463 C CA . SER A 1 192 ? 2.255 18.530 -10.296 1.00 56.53 192 SER A CA 1
ATOM 1464 C C . SER A 1 192 ? 2.510 17.149 -10.916 1.00 56.53 192 SER A C 1
ATOM 1466 O O . SER A 1 192 ? 3.535 16.532 -10.626 1.00 56.53 192 SER A O 1
ATOM 1468 N N . ALA A 1 193 ? 1.603 16.669 -11.772 1.00 69.12 193 ALA A N 1
ATOM 1469 C CA . ALA A 1 193 ? 1.670 15.352 -12.388 1.00 69.12 193 ALA A CA 1
ATOM 1470 C C . ALA A 1 193 ? 2.762 15.241 -13.466 1.00 69.12 193 ALA A C 1
ATOM 1472 O O . ALA A 1 193 ? 3.038 16.178 -14.220 1.00 69.12 193 ALA A O 1
ATOM 1473 N N . LYS A 1 194 ? 3.365 14.051 -13.573 1.00 84.81 194 LYS A N 1
ATOM 1474 C CA . LYS A 1 194 ? 4.311 13.722 -14.647 1.00 84.81 194 LYS A CA 1
ATOM 1475 C C . LYS A 1 194 ? 3.577 13.618 -15.983 1.00 84.81 194 LYS A C 1
ATOM 1477 O O . LYS A 1 194 ? 2.480 13.064 -16.054 1.00 84.81 194 LYS A O 1
ATOM 1482 N N . ALA A 1 195 ? 4.214 14.097 -17.046 1.00 90.38 195 ALA A N 1
ATOM 1483 C CA . ALA A 1 195 ? 3.717 13.951 -18.405 1.00 90.38 195 ALA A CA 1
ATOM 1484 C C . ALA A 1 195 ? 4.560 12.941 -19.196 1.00 90.38 195 ALA A C 1
ATOM 1486 O O . ALA A 1 195 ? 5.781 12.869 -19.039 1.00 90.38 195 ALA A O 1
ATOM 1487 N N . HIS A 1 196 ? 3.907 12.192 -20.080 1.00 92.56 196 HIS A N 1
ATOM 1488 C CA . HIS A 1 196 ? 4.536 11.206 -20.951 1.00 92.56 196 HIS A CA 1
ATOM 1489 C C . HIS A 1 196 ? 4.067 11.400 -22.391 1.00 92.56 196 HIS A C 1
ATOM 1491 O O . HIS A 1 196 ? 2.880 11.582 -22.656 1.00 92.56 196 HIS A O 1
ATOM 1497 N N . LEU A 1 197 ? 4.997 11.351 -23.337 1.00 93.94 197 LEU A N 1
ATOM 1498 C CA . LEU A 1 197 ? 4.710 11.365 -24.765 1.00 93.94 197 LEU A CA 1
ATOM 1499 C C . LEU A 1 197 ? 4.575 9.931 -25.261 1.00 93.94 197 LEU A C 1
ATOM 1501 O O . LEU A 1 197 ? 5.515 9.145 -25.128 1.00 93.94 197 LEU A O 1
ATOM 1505 N N . ALA A 1 198 ? 3.444 9.637 -25.892 1.00 92.94 198 ALA A N 1
ATOM 1506 C CA . ALA A 1 198 ? 3.214 8.405 -26.618 1.00 92.94 198 ALA A CA 1
ATOM 1507 C C . ALA A 1 198 ? 3.245 8.644 -28.129 1.00 92.94 198 ALA A C 1
ATOM 1509 O O . ALA A 1 198 ? 2.632 9.582 -28.648 1.00 92.94 198 ALA A O 1
ATOM 1510 N N . ILE A 1 199 ? 3.935 7.761 -28.838 1.00 92.69 199 ILE A N 1
ATOM 1511 C CA . ILE A 1 199 ? 4.092 7.761 -30.291 1.00 92.69 199 ILE A CA 1
ATOM 1512 C C . ILE A 1 199 ? 3.778 6.365 -30.804 1.00 92.69 199 ILE A C 1
ATOM 1514 O O . ILE A 1 199 ? 4.278 5.388 -30.261 1.00 92.69 199 ILE A O 1
ATOM 1518 N N . THR A 1 200 ? 2.998 6.258 -31.875 1.00 92.31 200 THR A N 1
ATOM 1519 C CA . THR A 1 200 ? 2.690 4.979 -32.516 1.00 92.31 200 THR A CA 1
ATOM 1520 C C . THR A 1 200 ? 2.619 5.091 -34.037 1.00 92.31 200 THR A C 1
ATOM 1522 O O . THR A 1 200 ? 2.240 6.127 -34.594 1.00 92.31 200 THR A O 1
ATOM 1525 N N . PHE A 1 201 ? 3.027 4.030 -34.727 1.00 92.06 201 PHE A N 1
ATOM 1526 C CA . PHE A 1 201 ? 3.068 3.953 -36.185 1.00 92.06 201 PHE A CA 1
ATOM 1527 C C . PHE A 1 201 ? 3.007 2.503 -36.673 1.00 92.06 201 PHE A C 1
ATOM 1529 O O . PHE A 1 201 ? 3.308 1.567 -35.936 1.00 92.06 201 PHE A O 1
ATOM 1536 N N . ILE A 1 202 ? 2.657 2.324 -37.948 1.00 91.38 202 ILE A N 1
ATOM 1537 C CA . ILE A 1 202 ? 2.648 1.023 -38.624 1.00 91.38 202 ILE A CA 1
ATOM 1538 C C . ILE A 1 202 ? 3.506 1.116 -39.887 1.00 91.38 202 ILE A C 1
ATOM 1540 O O . ILE A 1 202 ? 3.337 2.033 -40.691 1.00 91.38 202 ILE A O 1
ATOM 1544 N N . LEU A 1 203 ? 4.408 0.154 -40.070 1.00 93.19 203 LEU A N 1
ATOM 1545 C CA . LEU A 1 203 ? 5.254 0.007 -41.253 1.00 93.19 203 LEU A CA 1
ATOM 1546 C C . LEU A 1 203 ? 4.952 -1.320 -41.964 1.00 93.19 203 LEU A C 1
ATOM 1548 O O . LEU A 1 203 ? 4.784 -2.339 -41.295 1.00 93.19 203 LEU A O 1
ATOM 1552 N N . PRO A 1 204 ? 4.940 -1.356 -43.306 1.00 94.00 204 PRO A N 1
ATOM 1553 C CA . PRO A 1 204 ? 4.939 -2.614 -44.047 1.00 94.00 204 PRO A CA 1
ATOM 1554 C C . PRO A 1 204 ? 6.187 -3.451 -43.721 1.00 94.00 204 PRO A C 1
ATOM 1556 O O . PRO A 1 204 ? 7.306 -2.933 -43.723 1.00 94.00 204 PRO A O 1
ATOM 1559 N N . MET A 1 205 ? 6.023 -4.748 -43.452 1.00 93.12 205 MET A N 1
ATOM 1560 C CA . MET A 1 205 ? 7.147 -5.618 -43.079 1.00 93.12 205 MET A CA 1
ATOM 1561 C C . MET A 1 205 ? 8.159 -5.785 -44.229 1.00 93.12 205 MET A C 1
ATOM 1563 O O . MET A 1 205 ? 9.357 -5.934 -43.992 1.00 93.12 205 MET A O 1
ATOM 1567 N N . ASP A 1 206 ? 7.713 -5.706 -45.485 1.00 94.69 206 ASP A N 1
ATOM 1568 C CA . ASP A 1 206 ? 8.573 -5.729 -46.677 1.00 94.69 206 ASP A CA 1
ATOM 1569 C C . ASP A 1 206 ? 9.447 -4.472 -46.811 1.00 94.69 206 ASP A C 1
ATOM 1571 O O . ASP A 1 206 ? 10.535 -4.541 -47.379 1.00 94.69 206 ASP A O 1
ATOM 1575 N N . LEU A 1 207 ? 9.008 -3.333 -46.272 1.00 94.88 207 LEU A N 1
ATOM 1576 C CA . LEU A 1 207 ? 9.821 -2.125 -46.151 1.00 94.88 207 LEU A CA 1
ATOM 1577 C C . LEU A 1 207 ? 10.873 -2.284 -45.049 1.00 94.88 207 LEU A C 1
ATOM 1579 O O . LEU A 1 207 ? 12.038 -1.968 -45.270 1.00 94.88 207 LEU A O 1
ATOM 1583 N N . VAL A 1 208 ? 10.477 -2.794 -43.879 1.00 94.81 208 VAL A N 1
ATOM 1584 C CA . VAL A 1 208 ? 11.381 -2.991 -42.729 1.00 94.81 208 VAL A CA 1
ATOM 1585 C C . VAL A 1 208 ? 12.496 -3.984 -43.068 1.00 94.81 208 VAL A C 1
ATOM 1587 O O . VAL A 1 208 ? 13.664 -3.743 -42.774 1.00 94.81 208 VAL A O 1
ATOM 1590 N N . THR A 1 209 ? 12.153 -5.088 -43.731 1.00 93.75 209 THR A N 1
ATOM 1591 C CA . THR A 1 209 ? 13.088 -6.183 -44.039 1.00 93.75 209 THR A CA 1
ATOM 1592 C C . THR A 1 209 ? 14.020 -5.913 -45.228 1.00 93.75 209 THR A C 1
ATOM 1594 O O . THR A 1 209 ? 14.857 -6.759 -45.537 1.00 93.75 209 THR A O 1
ATOM 1597 N N . GLN A 1 210 ? 13.929 -4.745 -45.879 1.00 95.19 210 GLN A N 1
ATOM 1598 C CA . GLN A 1 210 ? 14.927 -4.295 -46.864 1.00 95.19 210 GLN A CA 1
ATOM 1599 C C . GLN A 1 210 ? 16.269 -3.921 -46.220 1.00 95.19 210 GLN A C 1
ATOM 1601 O O . GLN A 1 210 ? 17.300 -3.987 -46.890 1.00 95.19 210 GLN A O 1
ATOM 1606 N N . ASP A 1 211 ? 16.269 -3.531 -44.943 1.00 95.69 211 ASP A N 1
ATOM 1607 C CA . ASP A 1 211 ? 17.488 -3.305 -44.166 1.00 95.69 211 ASP A CA 1
ATOM 1608 C C . ASP A 1 211 ? 17.913 -4.615 -43.484 1.00 95.69 211 ASP A C 1
ATOM 1610 O O . ASP A 1 211 ? 17.153 -5.206 -42.716 1.00 95.69 211 ASP A O 1
ATOM 1614 N N . GLU A 1 212 ? 19.131 -5.088 -43.764 1.00 94.00 212 GLU A N 1
ATOM 1615 C CA . GLU A 1 212 ? 19.611 -6.380 -43.251 1.00 94.00 212 GLU A CA 1
ATOM 1616 C C . GLU A 1 212 ? 19.797 -6.391 -41.719 1.00 94.00 212 GLU A C 1
ATOM 1618 O O . GLU A 1 212 ? 19.628 -7.442 -41.098 1.00 94.00 212 GLU A O 1
ATOM 1623 N N . GLU A 1 213 ? 20.078 -5.249 -41.074 1.00 92.62 213 GLU A N 1
ATOM 1624 C CA . GLU A 1 213 ? 20.173 -5.193 -39.607 1.00 92.62 213 GLU A CA 1
ATOM 1625 C C . GLU A 1 213 ? 18.792 -5.275 -38.959 1.00 92.62 213 GLU A C 1
ATOM 1627 O O . GLU A 1 213 ? 18.628 -6.000 -37.978 1.00 92.62 213 GLU A O 1
ATOM 1632 N N . LEU A 1 214 ? 17.788 -4.586 -39.514 1.00 94.12 214 LEU A N 1
ATOM 1633 C CA . LEU A 1 214 ? 16.406 -4.708 -39.042 1.00 94.12 214 LEU A CA 1
ATOM 1634 C C . LEU A 1 214 ? 15.891 -6.129 -39.251 1.00 94.12 214 LEU A C 1
ATOM 1636 O O . LEU A 1 214 ? 15.418 -6.763 -38.313 1.00 94.12 214 LEU A O 1
ATOM 1640 N N . LYS A 1 215 ? 16.065 -6.678 -40.452 1.00 92.31 215 LYS A N 1
ATOM 1641 C CA . LYS A 1 215 ? 15.666 -8.048 -40.790 1.00 92.31 215 LYS A CA 1
ATOM 1642 C C . LYS A 1 215 ? 16.228 -9.091 -39.821 1.00 92.31 215 LYS A C 1
ATOM 1644 O O . LYS A 1 215 ? 15.531 -10.050 -39.514 1.00 92.31 215 LYS A O 1
ATOM 1649 N N . SER A 1 216 ? 17.448 -8.898 -39.312 1.00 88.12 216 SER A N 1
ATOM 1650 C CA . SER A 1 216 ? 18.092 -9.835 -38.377 1.00 88.12 216 SER A CA 1
ATOM 1651 C C . SER A 1 216 ? 17.400 -9.962 -37.012 1.00 88.12 216 SER A C 1
ATOM 1653 O O . SER A 1 216 ? 17.570 -10.977 -36.341 1.00 88.12 216 SER A O 1
ATOM 1655 N N . ILE A 1 217 ? 16.626 -8.953 -36.600 1.00 85.38 217 ILE A N 1
ATOM 1656 C CA . ILE A 1 217 ? 15.929 -8.917 -35.303 1.00 85.38 217 ILE A CA 1
ATOM 1657 C C . ILE A 1 217 ? 14.406 -9.027 -35.430 1.00 85.38 217 ILE A C 1
ATOM 1659 O O . ILE A 1 217 ? 13.719 -9.106 -34.414 1.00 85.38 217 ILE A O 1
ATOM 1663 N N . MET A 1 218 ? 13.870 -9.023 -36.653 1.00 88.94 218 MET A N 1
ATOM 1664 C CA . MET A 1 218 ? 12.434 -9.145 -36.885 1.00 88.94 218 MET A CA 1
ATOM 1665 C C . MET A 1 218 ? 11.994 -10.606 -36.798 1.00 88.94 218 MET A C 1
ATOM 1667 O O . MET A 1 218 ? 12.391 -11.443 -37.607 1.00 88.94 218 MET A O 1
ATOM 1671 N N . ASN A 1 219 ? 11.103 -10.887 -35.852 1.00 88.25 219 ASN A N 1
ATOM 1672 C CA . ASN A 1 219 ? 10.332 -12.120 -35.796 1.00 88.25 219 ASN A CA 1
ATOM 1673 C C . ASN A 1 219 ? 8.863 -11.748 -35.542 1.00 88.25 219 ASN A C 1
ATOM 1675 O O . ASN A 1 219 ? 8.589 -11.128 -34.514 1.00 88.25 219 ASN A O 1
ATOM 1679 N N . PRO A 1 220 ? 7.920 -12.115 -36.430 1.00 86.19 220 PRO A N 1
ATOM 1680 C CA . PRO A 1 220 ? 6.508 -11.796 -36.242 1.00 86.19 220 PRO A CA 1
ATOM 1681 C C . PRO A 1 220 ? 5.901 -12.305 -34.928 1.00 86.19 220 PRO A C 1
ATOM 1683 O O . PRO A 1 220 ? 4.946 -11.716 -34.434 1.00 86.19 220 PRO A O 1
ATOM 1686 N N . ALA A 1 221 ? 6.469 -13.364 -34.348 1.00 87.06 221 ALA A N 1
ATOM 1687 C CA . ALA A 1 221 ? 6.014 -13.932 -33.083 1.00 87.06 221 ALA A CA 1
ATOM 1688 C C . ALA A 1 221 ? 6.641 -13.267 -31.841 1.00 87.06 221 ALA A C 1
ATOM 1690 O O . ALA A 1 221 ? 6.358 -13.694 -30.726 1.00 87.06 221 ALA A O 1
ATOM 1691 N N . HIS A 1 222 ? 7.521 -12.271 -31.990 1.00 90.00 222 HIS A N 1
ATOM 1692 C CA . HIS A 1 222 ? 8.166 -11.607 -30.854 1.00 90.00 222 HIS A CA 1
ATOM 1693 C C . HIS A 1 222 ? 7.535 -10.242 -30.556 1.00 90.00 222 HIS A C 1
ATOM 1695 O O . HIS A 1 222 ? 7.332 -9.426 -31.458 1.00 90.00 222 HIS A O 1
ATOM 1701 N N . TRP A 1 223 ? 7.322 -9.960 -29.272 1.00 92.81 223 TRP A N 1
ATOM 1702 C CA . TRP A 1 223 ? 7.202 -8.606 -28.746 1.00 92.81 223 TRP A CA 1
ATOM 1703 C C . TRP A 1 223 ? 8.610 -8.084 -28.464 1.00 92.81 223 TRP A C 1
ATOM 1705 O O . TRP A 1 223 ? 9.238 -8.483 -27.489 1.00 92.81 223 TRP A O 1
ATOM 1715 N N . LEU A 1 224 ? 9.151 -7.235 -29.333 1.00 93.62 224 LEU A N 1
ATOM 1716 C CA . LEU A 1 224 ? 10.506 -6.708 -29.160 1.00 93.62 224 LEU A CA 1
ATOM 1717 C C . LEU A 1 224 ? 10.458 -5.347 -28.472 1.00 93.62 224 LEU A C 1
ATOM 1719 O O . LEU A 1 224 ? 9.806 -4.441 -28.984 1.00 93.62 224 LEU A O 1
ATOM 1723 N N . VAL A 1 225 ? 11.174 -5.197 -27.360 1.00 94.31 225 VAL A N 1
ATOM 1724 C CA . VAL A 1 225 ? 11.166 -4.003 -26.510 1.00 94.31 225 VAL A CA 1
ATOM 1725 C C . VAL A 1 225 ? 12.585 -3.494 -26.268 1.00 94.31 225 VAL A C 1
ATOM 1727 O O . VAL A 1 225 ? 13.508 -4.266 -26.020 1.00 94.31 225 VAL A O 1
ATOM 1730 N N . TRP A 1 226 ? 12.749 -2.178 -26.320 1.00 96.44 226 TRP A N 1
ATOM 1731 C CA . TRP A 1 226 ? 13.956 -1.434 -25.995 1.00 96.44 226 TRP A CA 1
ATOM 1732 C C . TRP A 1 226 ? 13.709 -0.555 -24.769 1.00 96.44 226 TRP A C 1
ATOM 1734 O O . TRP A 1 226 ? 12.833 0.313 -24.795 1.00 96.44 226 TRP A O 1
ATOM 1744 N N . PHE A 1 227 ? 14.514 -0.752 -23.726 1.00 95.12 227 PHE A N 1
ATOM 1745 C CA . PHE A 1 227 ? 14.484 0.040 -22.495 1.00 95.12 227 PHE A CA 1
ATOM 1746 C C . PHE A 1 227 ? 15.597 1.075 -22.505 1.00 95.12 227 PHE A C 1
ATOM 1748 O O . PHE A 1 227 ? 16.776 0.714 -22.522 1.00 95.12 227 PHE A O 1
ATOM 1755 N N . GLY A 1 228 ? 15.248 2.354 -22.491 1.00 91.94 228 GLY A N 1
ATOM 1756 C CA . GLY A 1 228 ? 16.218 3.440 -22.471 1.00 91.94 228 GLY A CA 1
ATOM 1757 C C . GLY A 1 228 ? 16.002 4.403 -21.315 1.00 91.94 228 GLY A C 1
ATOM 1758 O O . GLY A 1 228 ? 14.954 4.420 -20.673 1.00 91.94 228 GLY A O 1
ATOM 1759 N N . SER A 1 229 ? 17.010 5.242 -21.081 1.00 92.50 229 SER A N 1
ATOM 1760 C CA . SER A 1 229 ? 16.943 6.337 -20.113 1.00 92.50 229 SER A CA 1
ATOM 1761 C C . SER A 1 229 ? 15.793 7.288 -20.467 1.00 92.50 229 SER A C 1
ATOM 1763 O O . SER A 1 229 ? 15.893 8.090 -21.399 1.00 92.50 229 SER A O 1
ATOM 1765 N N . GLY A 1 230 ? 14.679 7.168 -19.743 1.00 91.69 230 GLY A N 1
ATOM 1766 C CA . GLY A 1 230 ? 13.469 7.960 -19.943 1.00 91.69 230 GLY A CA 1
ATOM 1767 C C . GLY A 1 230 ? 12.548 7.523 -21.088 1.00 91.69 230 GLY A C 1
ATOM 1768 O O . GLY A 1 230 ? 11.683 8.319 -21.462 1.00 91.69 230 GLY A O 1
ATOM 1769 N N . PHE A 1 231 ? 12.708 6.322 -21.661 1.00 93.56 231 PHE A N 1
ATOM 1770 C CA . PHE A 1 231 ? 11.782 5.807 -22.679 1.00 93.56 231 PHE A CA 1
ATOM 1771 C C . PHE A 1 231 ? 11.659 4.277 -22.710 1.00 93.56 231 PHE A C 1
ATOM 1773 O O . PHE A 1 231 ? 12.590 3.543 -22.385 1.00 93.56 231 PHE A O 1
ATOM 1780 N N . ILE A 1 232 ? 10.515 3.808 -23.206 1.00 94.31 232 ILE A N 1
ATOM 1781 C CA . ILE A 1 232 ? 10.265 2.430 -23.634 1.00 94.31 232 ILE A CA 1
ATOM 1782 C C . ILE A 1 232 ? 9.841 2.494 -25.096 1.00 94.31 232 ILE A C 1
ATOM 1784 O O . ILE A 1 232 ? 8.914 3.225 -25.442 1.00 94.31 232 ILE A O 1
ATOM 1788 N N . PHE A 1 233 ? 10.499 1.735 -25.965 1.00 95.12 233 PHE A N 1
ATOM 1789 C CA . PHE A 1 233 ? 10.096 1.589 -27.362 1.00 95.12 233 PHE A CA 1
ATOM 1790 C C . PHE A 1 233 ? 9.869 0.116 -27.658 1.00 95.12 233 PHE A C 1
ATOM 1792 O O . PHE A 1 233 ? 10.761 -0.690 -27.435 1.00 95.12 233 PHE A O 1
ATOM 1799 N N . HIS A 1 234 ? 8.700 -0.256 -28.166 1.00 93.94 234 HIS A N 1
ATOM 1800 C CA . HIS A 1 234 ? 8.402 -1.639 -28.497 1.00 93.94 234 HIS A CA 1
ATOM 1801 C C . HIS A 1 234 ? 7.774 -1.803 -29.870 1.00 93.94 234 HIS A C 1
ATOM 1803 O O . HIS A 1 234 ? 7.155 -0.894 -30.424 1.00 93.94 234 HIS A O 1
ATOM 1809 N N . THR A 1 235 ? 7.924 -3.006 -30.412 1.00 94.00 235 THR A N 1
ATOM 1810 C CA . THR A 1 235 ? 7.360 -3.403 -31.693 1.00 94.00 235 THR A CA 1
ATOM 1811 C C . THR A 1 235 ? 6.676 -4.760 -31.611 1.00 94.00 235 THR A C 1
ATOM 1813 O O . THR A 1 235 ? 7.088 -5.641 -30.859 1.00 94.00 235 THR A O 1
ATOM 1816 N N . SER A 1 236 ? 5.604 -4.912 -32.382 1.00 93.31 236 SER A N 1
ATOM 1817 C CA . SER A 1 236 ? 4.848 -6.159 -32.540 1.00 93.31 236 SER A CA 1
ATOM 1818 C C . SER A 1 236 ? 4.332 -6.261 -33.973 1.00 93.31 236 SER A C 1
ATOM 1820 O O . SER A 1 236 ? 4.161 -5.240 -34.646 1.00 93.31 236 SER A O 1
ATOM 1822 N N . ALA A 1 237 ? 4.104 -7.475 -34.471 1.00 92.25 237 ALA A N 1
ATOM 1823 C CA . ALA A 1 237 ? 3.729 -7.693 -35.865 1.00 92.25 237 ALA A CA 1
ATOM 1824 C C . ALA A 1 237 ? 2.268 -8.164 -35.989 1.00 92.25 237 ALA A C 1
ATOM 1826 O O . ALA A 1 237 ? 1.997 -9.346 -35.801 1.00 92.25 237 ALA A O 1
ATOM 1827 N N . PRO A 1 238 ? 1.307 -7.276 -36.302 1.00 88.69 238 PRO A N 1
ATOM 1828 C CA . PRO A 1 238 ? -0.073 -7.679 -36.573 1.00 88.69 238 PRO A CA 1
ATOM 1829 C C . PRO A 1 238 ? -0.259 -8.198 -38.018 1.00 88.69 238 PRO A C 1
ATOM 1831 O O . PRO A 1 238 ? 0.654 -8.178 -38.847 1.00 88.69 238 PRO A O 1
ATOM 1834 N N . ASP A 1 239 ? -1.494 -8.586 -38.357 1.00 87.38 239 ASP A N 1
ATOM 1835 C CA . ASP A 1 239 ? -1.959 -8.875 -39.727 1.00 87.38 239 ASP A CA 1
ATOM 1836 C C . ASP A 1 239 ? -1.234 -10.023 -40.460 1.00 87.38 239 ASP A C 1
ATOM 1838 O O . ASP A 1 239 ? -0.881 -9.885 -41.640 1.00 87.38 239 ASP A O 1
ATOM 1842 N N . GLY A 1 240 ? -0.997 -11.171 -39.826 1.00 84.75 240 GLY A N 1
ATOM 1843 C CA . GLY A 1 240 ? -0.226 -12.245 -40.468 1.00 84.75 240 GLY A CA 1
ATOM 1844 C C . GLY A 1 240 ? 1.269 -11.954 -40.515 1.00 84.75 240 GLY A C 1
ATOM 1845 O O . GLY A 1 240 ? 1.943 -12.454 -41.415 1.00 84.75 240 GLY A O 1
ATOM 1846 N N . GLY A 1 241 ? 1.767 -11.047 -39.667 1.00 88.00 241 GLY A N 1
ATOM 1847 C CA . GLY A 1 241 ? 3.142 -10.548 -39.720 1.00 88.00 241 GLY A CA 1
ATOM 1848 C C . GLY A 1 241 ? 3.453 -9.666 -40.935 1.00 88.00 241 GLY A C 1
ATOM 1849 O O . GLY A 1 241 ? 4.620 -9.422 -41.238 1.00 88.00 241 GLY A O 1
ATOM 1850 N N . LYS A 1 242 ? 2.433 -9.196 -41.668 1.00 91.06 242 LYS A N 1
ATOM 1851 C CA . LYS A 1 242 ? 2.610 -8.356 -42.871 1.00 91.06 242 LYS A CA 1
ATOM 1852 C C . LYS A 1 242 ? 2.974 -6.913 -42.544 1.00 91.06 242 LYS A C 1
ATOM 1854 O O . LYS A 1 242 ? 3.534 -6.222 -43.394 1.00 91.06 242 LYS A O 1
ATOM 1859 N N . ASN A 1 243 ? 2.646 -6.467 -41.339 1.00 92.25 243 ASN A N 1
ATOM 1860 C CA . ASN A 1 243 ? 2.927 -5.130 -40.846 1.00 92.25 243 ASN A CA 1
ATOM 1861 C C . ASN A 1 243 ? 3.712 -5.225 -39.535 1.00 92.25 243 ASN A C 1
ATOM 1863 O O . ASN A 1 243 ? 3.586 -6.203 -38.805 1.00 92.25 243 ASN A O 1
ATOM 1867 N N . LEU A 1 244 ? 4.493 -4.194 -39.233 1.00 93.38 244 LEU A N 1
ATOM 1868 C CA . LEU A 1 244 ? 5.146 -3.979 -37.949 1.00 93.38 244 LEU A CA 1
ATOM 1869 C C . LEU A 1 244 ? 4.544 -2.728 -37.312 1.00 93.38 244 LEU A C 1
ATOM 1871 O O . LEU A 1 244 ? 4.588 -1.649 -37.901 1.00 93.38 244 LEU A O 1
ATOM 1875 N N . SER A 1 245 ? 3.992 -2.865 -36.115 1.00 93.31 245 SER A N 1
ATOM 1876 C CA . SER A 1 245 ? 3.592 -1.736 -35.281 1.00 93.31 245 SER A CA 1
ATOM 1877 C C . SER A 1 245 ? 4.754 -1.345 -34.384 1.00 93.31 245 SER A C 1
ATOM 1879 O O . SER A 1 245 ? 5.366 -2.221 -33.777 1.00 93.31 245 SER A O 1
ATOM 1881 N N . GLY A 1 246 ? 5.029 -0.050 -34.271 1.00 93.50 246 GLY A N 1
ATOM 1882 C CA . GLY A 1 246 ? 5.939 0.512 -33.278 1.00 93.50 246 GLY A CA 1
ATOM 1883 C C . GLY A 1 246 ? 5.186 1.437 -32.335 1.00 93.50 246 GLY A C 1
ATOM 1884 O O . GLY A 1 246 ? 4.368 2.233 -32.793 1.00 93.50 246 GLY A O 1
ATOM 1885 N N . THR A 1 247 ? 5.465 1.336 -31.039 1.00 93.69 247 THR A N 1
ATOM 1886 C CA . THR A 1 247 ? 4.916 2.212 -30.001 1.00 93.69 247 THR A CA 1
ATOM 1887 C C . THR A 1 247 ? 6.033 2.625 -29.054 1.00 93.69 247 THR A C 1
ATOM 1889 O O . THR A 1 247 ? 6.808 1.789 -28.598 1.00 93.69 247 THR A O 1
ATOM 1892 N N . MET A 1 248 ? 6.140 3.920 -28.780 1.00 93.56 248 MET A N 1
ATOM 1893 C CA . MET A 1 248 ? 7.108 4.486 -27.852 1.00 93.56 248 MET A CA 1
ATOM 1894 C C . MET A 1 248 ? 6.394 5.317 -26.798 1.00 93.56 248 MET A C 1
ATOM 1896 O O . MET A 1 248 ? 5.596 6.183 -27.151 1.00 93.56 248 MET A O 1
ATOM 1900 N N . LEU A 1 249 ? 6.738 5.087 -25.536 1.00 93.69 249 LEU A N 1
ATOM 1901 C CA . LEU A 1 249 ? 6.382 5.928 -24.402 1.00 93.69 249 LEU A CA 1
ATOM 1902 C C . LEU A 1 249 ? 7.664 6.572 -23.864 1.00 93.69 249 LEU A C 1
ATOM 1904 O O . LEU A 1 249 ? 8.674 5.893 -23.695 1.00 93.69 249 LEU A O 1
ATOM 1908 N N . SER A 1 250 ? 7.654 7.879 -23.621 1.00 93.38 250 SER A N 1
ATOM 1909 C CA . SER A 1 250 ? 8.832 8.609 -23.130 1.00 93.38 250 SER A CA 1
ATOM 1910 C C . SER A 1 250 ? 8.456 9.723 -22.164 1.00 93.38 250 SER A C 1
ATOM 1912 O O . SER A 1 250 ? 7.377 10.303 -22.281 1.00 93.38 250 SER A O 1
ATOM 1914 N N . ASN A 1 251 ? 9.356 10.058 -21.241 1.00 91.56 251 ASN A N 1
ATOM 1915 C CA . ASN A 1 251 ? 9.184 11.191 -20.333 1.00 91.56 251 ASN A CA 1
ATOM 1916 C C . ASN A 1 251 ? 9.031 12.505 -21.116 1.00 91.56 251 ASN A C 1
ATOM 1918 O O . ASN A 1 251 ? 9.857 12.828 -21.975 1.00 91.56 251 ASN A O 1
ATOM 1922 N N . TYR A 1 252 ? 8.007 13.296 -20.790 1.00 91.31 252 TYR A N 1
ATOM 1923 C CA . TYR A 1 252 ? 7.743 14.588 -21.418 1.00 91.31 252 TYR A CA 1
ATOM 1924 C C . TYR A 1 252 ? 8.001 15.734 -20.438 1.00 91.31 252 TYR A C 1
ATOM 1926 O O . TYR A 1 252 ? 7.190 16.037 -19.570 1.00 91.31 252 TYR A O 1
ATOM 1934 N N . ASN A 1 253 ? 9.148 16.396 -20.601 1.00 86.00 253 ASN A N 1
ATOM 1935 C CA . ASN A 1 253 ? 9.635 17.424 -19.673 1.00 86.00 253 ASN A CA 1
ATOM 1936 C C . ASN A 1 253 ? 9.426 18.862 -20.190 1.00 86.00 253 ASN A C 1
ATOM 1938 O O . ASN A 1 253 ? 10.156 19.774 -19.798 1.00 86.00 253 ASN A O 1
ATOM 1942 N N . ARG A 1 254 ? 8.495 19.068 -21.129 1.00 87.62 254 ARG A N 1
ATOM 1943 C CA . ARG A 1 254 ? 8.153 20.385 -21.695 1.00 87.62 254 ARG A CA 1
ATOM 1944 C C . ARG A 1 254 ? 6.754 20.796 -21.244 1.00 87.62 254 ARG A C 1
ATOM 1946 O O . ARG A 1 254 ? 5.994 19.975 -20.743 1.00 87.62 254 ARG A O 1
ATOM 1953 N N . GLU A 1 255 ? 6.424 22.069 -21.434 1.00 87.25 255 GLU A N 1
ATOM 1954 C CA . GLU A 1 255 ? 5.052 22.545 -21.256 1.00 87.25 255 GLU A CA 1
ATOM 1955 C C . GLU A 1 255 ? 4.113 21.770 -22.191 1.00 87.25 255 GLU A C 1
ATOM 1957 O O . GLU A 1 255 ? 4.392 21.645 -23.384 1.00 87.25 255 GLU A O 1
ATOM 1962 N N . VAL A 1 256 ? 3.038 21.211 -21.632 1.00 89.06 256 VAL A N 1
ATOM 1963 C CA . VAL A 1 256 ? 2.041 20.446 -22.386 1.00 89.06 256 VAL A CA 1
ATOM 1964 C C . VAL A 1 256 ? 1.081 21.423 -23.051 1.00 89.06 256 VAL A C 1
ATOM 1966 O O . VAL A 1 256 ? 0.385 22.172 -22.362 1.00 89.06 256 VAL A O 1
ATOM 1969 N N . LEU A 1 257 ? 1.036 21.423 -24.383 1.00 90.38 257 LEU A N 1
ATOM 1970 C CA . LEU A 1 257 ? 0.081 22.244 -25.125 1.00 90.38 257 LEU A CA 1
ATOM 1971 C C . LEU A 1 257 ? -1.275 21.518 -25.245 1.00 90.38 257 LEU A C 1
ATOM 1973 O O . LEU A 1 257 ? -1.289 20.305 -25.466 1.00 90.38 257 LEU A O 1
ATOM 1977 N N . PRO A 1 258 ? -2.426 22.216 -25.179 1.00 87.69 258 PRO A N 1
ATOM 1978 C CA . PRO A 1 258 ? -3.744 21.574 -25.261 1.00 87.69 258 PRO A CA 1
ATOM 1979 C C . PRO A 1 258 ? -3.949 20.696 -26.509 1.00 87.69 258 PRO A C 1
ATOM 1981 O O . PRO A 1 258 ? -4.609 19.661 -26.461 1.00 87.69 258 PRO A O 1
ATOM 1984 N N . GLU A 1 259 ? -3.375 21.081 -27.647 1.00 88.31 259 GLU A N 1
ATOM 1985 C CA . GLU A 1 259 ? -3.418 20.317 -28.896 1.00 88.31 259 GLU A CA 1
ATOM 1986 C C . GLU A 1 259 ? -2.502 19.080 -28.921 1.00 88.31 259 GLU A C 1
ATOM 1988 O O . GLU A 1 259 ? -2.624 18.245 -29.823 1.00 88.31 259 GLU A O 1
ATOM 1993 N N . GLU A 1 260 ? -1.566 18.963 -27.980 1.00 90.44 260 GLU A N 1
ATOM 1994 C CA . GLU A 1 260 ? -0.664 17.814 -27.829 1.00 90.44 260 GLU A CA 1
ATOM 1995 C C . GLU A 1 260 ? -1.305 16.694 -27.015 1.00 90.44 260 GLU A C 1
ATOM 1997 O O . GLU A 1 260 ? -0.956 15.529 -27.191 1.00 90.44 260 GLU A O 1
ATOM 2002 N N . GLU A 1 261 ? -2.300 17.018 -26.195 1.00 87.19 261 GLU A N 1
ATOM 2003 C CA . GLU A 1 261 ? -3.102 16.046 -25.449 1.00 87.19 261 GLU A CA 1
ATOM 2004 C C . GLU A 1 261 ? -4.148 15.341 -26.311 1.00 87.19 261 GLU A C 1
ATOM 2006 O O . GLU A 1 261 ? -4.812 14.414 -25.856 1.00 87.19 261 GLU A O 1
ATOM 2011 N N . LEU A 1 262 ? -4.301 15.743 -27.570 1.00 85.44 262 LEU A N 1
ATOM 2012 C CA . LEU A 1 262 ? -5.176 15.082 -28.524 1.00 85.44 262 LEU A CA 1
ATOM 2013 C C . LEU A 1 262 ? -4.353 14.183 -29.440 1.00 85.44 262 LEU A C 1
ATOM 2015 O O . LEU A 1 262 ? -3.341 14.604 -29.998 1.00 85.44 262 LEU A O 1
ATOM 2019 N N . TRP A 1 263 ? -4.842 12.961 -29.660 1.00 86.19 263 TRP A N 1
ATOM 2020 C CA . TRP A 1 263 ? -4.279 12.075 -30.674 1.00 86.19 263 TRP A CA 1
ATOM 2021 C C . TRP A 1 263 ? -4.270 12.759 -32.043 1.00 86.19 263 TRP A C 1
ATOM 2023 O O . TRP A 1 263 ? -5.323 13.104 -32.588 1.00 86.19 263 TRP A O 1
ATOM 2033 N N . ALA A 1 264 ? -3.076 12.933 -32.607 1.00 87.88 264 ALA A N 1
ATOM 2034 C CA . ALA A 1 264 ? -2.885 13.557 -33.905 1.00 87.88 264 ALA A CA 1
ATOM 2035 C C . ALA A 1 264 ? -1.702 12.946 -34.660 1.00 87.88 264 ALA A C 1
ATOM 2037 O O . ALA A 1 264 ? -0.686 12.567 -34.073 1.00 87.88 264 ALA A O 1
ATOM 2038 N N . ASN A 1 265 ? -1.818 12.921 -35.989 1.00 89.62 265 ASN A N 1
ATOM 2039 C CA . ASN A 1 265 ? -0.700 12.586 -36.861 1.00 89.62 265 ASN A CA 1
ATOM 2040 C C . ASN A 1 265 ? 0.271 13.766 -36.926 1.00 89.62 265 ASN A C 1
ATOM 2042 O O . ASN A 1 265 ? -0.102 14.863 -37.356 1.00 89.62 265 ASN A O 1
ATOM 2046 N N . ARG A 1 266 ? 1.517 13.538 -36.512 1.00 90.06 266 ARG A N 1
ATOM 2047 C CA . ARG A 1 266 ? 2.597 14.529 -36.513 1.00 90.06 266 ARG A CA 1
ATOM 2048 C C . ARG A 1 266 ? 3.861 13.930 -37.135 1.00 90.06 266 ARG A C 1
ATOM 2050 O O . ARG A 1 266 ? 4.076 12.723 -37.027 1.00 90.06 266 ARG A O 1
ATOM 2057 N N . PRO A 1 267 ? 4.693 14.732 -37.819 1.00 91.12 267 PRO A N 1
ATOM 2058 C CA . PRO A 1 267 ? 6.036 14.289 -38.182 1.00 91.12 267 PRO A CA 1
ATOM 2059 C C . PRO A 1 267 ? 6.841 14.028 -36.902 1.00 91.12 267 PRO A C 1
ATOM 2061 O O . PRO A 1 267 ? 6.653 14.737 -35.912 1.00 91.12 267 PRO A O 1
ATOM 2064 N N . LEU A 1 268 ? 7.727 13.030 -36.899 1.00 89.06 268 LEU A N 1
ATOM 2065 C CA . LEU A 1 268 ? 8.516 12.682 -35.710 1.00 89.06 268 LEU A CA 1
ATOM 2066 C C . LEU A 1 268 ? 9.360 13.876 -35.225 1.00 89.06 268 LEU A C 1
ATOM 2068 O O . LEU A 1 268 ? 9.520 14.096 -34.024 1.00 89.06 268 LEU A O 1
ATOM 2072 N N . GLU A 1 269 ? 9.828 14.700 -36.163 1.00 89.75 269 GLU A N 1
ATOM 2073 C CA . GLU A 1 269 ? 10.622 15.902 -35.918 1.00 89.75 269 GLU A CA 1
ATOM 2074 C C . GLU A 1 269 ? 9.870 16.965 -35.107 1.00 89.75 269 GLU A C 1
ATOM 2076 O O . GLU A 1 269 ? 10.519 17.766 -34.436 1.00 89.75 269 GLU A O 1
ATOM 2081 N N . TYR A 1 270 ? 8.528 16.962 -35.117 1.00 91.31 270 TYR A N 1
ATOM 2082 C CA . TYR A 1 270 ? 7.712 17.867 -34.293 1.00 91.31 270 TYR A CA 1
ATOM 2083 C C . TYR A 1 270 ? 8.079 17.747 -32.809 1.00 91.31 270 TYR A C 1
ATOM 2085 O O . TYR A 1 270 ? 8.191 18.746 -32.103 1.00 91.31 270 TYR A O 1
ATOM 2093 N N . TRP A 1 271 ? 8.334 16.521 -32.350 1.00 91.25 271 TRP A N 1
ATOM 2094 C CA . TRP A 1 271 ? 8.639 16.237 -30.952 1.00 91.25 271 TRP A CA 1
ATOM 2095 C C . TRP A 1 271 ? 10.105 16.509 -30.593 1.00 91.25 271 TRP A C 1
ATOM 2097 O O . TRP A 1 271 ? 10.443 16.606 -29.412 1.00 91.25 271 TRP A O 1
ATOM 2107 N N . GLY A 1 272 ? 10.985 16.705 -31.580 1.00 87.69 272 GLY A N 1
ATOM 2108 C CA . GLY A 1 272 ? 12.407 16.972 -31.348 1.00 87.69 272 GLY A CA 1
ATOM 2109 C C . GLY A 1 272 ? 13.100 15.857 -30.560 1.00 87.69 272 GLY A C 1
ATOM 2110 O O . GLY A 1 272 ? 13.860 16.146 -29.639 1.00 87.69 272 GLY A O 1
ATOM 2111 N N . ILE A 1 273 ? 12.774 14.598 -30.867 1.00 88.12 273 ILE A N 1
ATOM 2112 C CA . ILE A 1 273 ? 13.386 13.416 -30.249 1.00 88.12 273 ILE A CA 1
ATOM 2113 C C . ILE A 1 273 ? 14.818 13.265 -30.770 1.00 88.12 273 ILE A C 1
ATOM 2115 O O . ILE A 1 273 ? 15.038 13.208 -31.981 1.00 88.12 273 ILE A O 1
ATOM 2119 N N . ASP A 1 274 ? 15.791 13.192 -29.859 1.00 88.38 274 ASP A N 1
ATOM 2120 C CA . ASP A 1 274 ? 17.188 12.941 -30.216 1.00 88.38 274 ASP A CA 1
ATOM 2121 C C . ASP A 1 274 ? 17.408 11.451 -30.483 1.00 88.38 274 ASP A C 1
ATOM 2123 O O . ASP A 1 274 ? 17.569 10.644 -29.565 1.00 88.38 274 ASP A O 1
ATOM 2127 N N . LEU A 1 275 ? 17.435 11.085 -31.765 1.00 90.50 275 LEU A N 1
ATOM 2128 C CA . LEU A 1 275 ? 17.653 9.704 -32.185 1.00 90.50 275 LEU A CA 1
ATOM 2129 C C . LEU A 1 275 ? 19.027 9.159 -31.755 1.00 90.50 275 LEU A C 1
ATOM 2131 O O . LEU A 1 275 ? 19.172 7.948 -31.635 1.00 90.50 275 LEU A O 1
ATOM 2135 N N . ASN A 1 276 ? 20.019 10.000 -31.439 1.00 89.00 276 ASN A N 1
ATOM 2136 C CA . ASN A 1 276 ? 21.331 9.516 -30.985 1.00 89.00 276 ASN A CA 1
ATOM 2137 C C . ASN A 1 276 ? 21.280 8.810 -29.619 1.00 89.00 276 ASN A C 1
ATOM 2139 O O . ASN A 1 276 ? 22.216 8.089 -29.275 1.00 89.00 276 ASN A O 1
ATOM 2143 N N . GLY A 1 277 ? 20.208 9.012 -28.843 1.00 87.75 277 GLY A N 1
ATOM 2144 C CA . GLY A 1 277 ? 19.964 8.294 -27.590 1.00 87.75 277 GLY A CA 1
ATOM 2145 C C . GLY A 1 277 ? 19.515 6.840 -27.777 1.00 87.75 277 GLY A C 1
ATOM 2146 O O . GLY A 1 277 ? 19.489 6.090 -26.804 1.00 87.75 277 GLY A O 1
ATOM 2147 N N . PHE A 1 278 ? 19.181 6.440 -29.006 1.00 95.12 278 PHE A N 1
ATOM 2148 C CA . PHE A 1 278 ? 18.666 5.115 -29.342 1.00 95.12 278 PHE A CA 1
ATOM 2149 C C . PHE A 1 278 ? 19.745 4.247 -29.988 1.00 95.12 278 PHE A C 1
ATOM 2151 O O . PHE A 1 278 ? 20.649 4.747 -30.653 1.00 95.12 278 PHE A O 1
ATOM 2158 N N . GLU A 1 279 ? 19.616 2.932 -29.881 1.00 95.38 279 GLU A N 1
ATOM 2159 C CA . GLU A 1 279 ? 20.452 1.991 -30.622 1.00 95.38 279 GLU A CA 1
ATOM 2160 C C . GLU A 1 279 ? 20.146 2.040 -32.141 1.00 95.38 279 GLU A C 1
ATOM 2162 O O . GLU A 1 279 ? 19.011 2.351 -32.530 1.00 95.38 279 GLU A O 1
ATOM 2167 N N . PRO A 1 280 ? 21.121 1.747 -33.029 1.00 95.81 280 PRO A N 1
ATOM 2168 C CA . PRO A 1 280 ? 21.006 1.987 -34.475 1.00 95.81 280 PRO A CA 1
ATOM 2169 C C . PRO A 1 280 ? 19.752 1.426 -35.166 1.00 95.81 280 PRO A C 1
ATOM 2171 O O . PRO A 1 280 ? 19.207 2.056 -36.073 1.00 95.81 280 PRO A O 1
ATOM 2174 N N . ARG A 1 281 ? 19.252 0.258 -34.760 1.00 95.31 281 ARG A N 1
ATOM 2175 C CA . ARG A 1 281 ? 18.052 -0.372 -35.337 1.00 95.31 281 ARG A CA 1
ATOM 2176 C C . ARG A 1 281 ? 16.778 0.346 -34.902 1.00 95.31 281 ARG A C 1
ATOM 2178 O O . ARG A 1 281 ? 15.899 0.572 -35.733 1.00 95.31 281 ARG A O 1
ATOM 2185 N N . ALA A 1 282 ? 16.694 0.781 -33.645 1.00 95.38 282 ALA A N 1
ATOM 2186 C CA . ALA A 1 282 ? 15.583 1.609 -33.181 1.00 95.38 282 ALA A CA 1
ATOM 2187 C C . ALA A 1 282 ? 15.561 2.965 -33.913 1.00 95.38 282 ALA A C 1
ATOM 2189 O O . ALA A 1 282 ? 14.503 3.392 -34.378 1.00 95.38 282 ALA A O 1
ATOM 2190 N N . GLN A 1 283 ? 16.730 3.586 -34.134 1.00 95.38 283 GLN A N 1
ATOM 2191 C CA . GLN A 1 283 ? 16.851 4.807 -34.947 1.00 95.38 283 GLN A CA 1
ATOM 2192 C C . GLN A 1 283 ? 16.314 4.612 -36.368 1.00 95.38 283 GLN A C 1
ATOM 2194 O O . GLN A 1 283 ? 15.569 5.454 -36.877 1.00 95.38 283 GLN A O 1
ATOM 2199 N N . LYS A 1 284 ? 16.679 3.499 -37.018 1.00 94.94 284 LYS A N 1
ATOM 2200 C CA . LYS A 1 284 ? 16.219 3.163 -38.372 1.00 94.94 284 LYS A CA 1
ATOM 2201 C C . LYS A 1 284 ? 14.701 2.990 -38.430 1.00 94.94 284 LYS A C 1
ATOM 2203 O O . LYS A 1 284 ? 14.073 3.560 -39.319 1.00 94.94 284 LYS A O 1
ATOM 2208 N N . LEU A 1 285 ? 14.106 2.260 -37.483 1.00 94.75 285 LEU A N 1
ATOM 2209 C CA . LEU A 1 285 ? 12.650 2.081 -37.400 1.00 94.75 285 LEU A CA 1
ATOM 2210 C C . LEU A 1 285 ? 11.919 3.418 -37.237 1.00 94.75 285 LEU A C 1
ATOM 2212 O O . LEU A 1 285 ? 10.992 3.704 -37.995 1.00 94.75 285 LEU A O 1
ATOM 2216 N N . LEU A 1 286 ? 12.377 4.260 -36.309 1.00 93.00 286 LEU A N 1
ATOM 2217 C CA . LEU A 1 286 ? 11.817 5.595 -36.090 1.00 93.00 286 LEU A CA 1
ATOM 2218 C C . LEU A 1 286 ? 11.967 6.490 -37.332 1.00 93.00 286 LEU A C 1
ATOM 2220 O O . LEU A 1 286 ? 11.039 7.206 -37.691 1.00 93.00 286 LEU A O 1
ATOM 2224 N N . SER A 1 287 ? 13.089 6.392 -38.051 1.00 91.44 287 SER A N 1
ATOM 2225 C CA . SER A 1 287 ? 13.335 7.162 -39.282 1.00 91.44 287 SER A CA 1
ATOM 2226 C C . SER A 1 287 ? 12.464 6.724 -40.467 1.00 91.44 287 SER A C 1
ATOM 2228 O O . SER A 1 287 ? 12.169 7.525 -41.357 1.00 91.44 287 SER A O 1
ATOM 2230 N N . LEU A 1 288 ? 12.045 5.455 -40.512 1.00 92.25 288 LEU A N 1
ATOM 2231 C CA . LEU A 1 288 ? 11.092 4.965 -41.515 1.00 92.25 288 LEU A CA 1
ATOM 2232 C C . LEU A 1 288 ? 9.672 5.503 -41.263 1.00 92.25 288 LEU A C 1
ATOM 2234 O O . LEU A 1 288 ? 8.898 5.663 -42.213 1.00 92.25 288 LEU A O 1
ATOM 2238 N N . ALA A 1 289 ? 9.337 5.826 -40.012 1.00 88.75 289 ALA A N 1
ATOM 2239 C CA . ALA A 1 289 ? 8.045 6.364 -39.605 1.00 88.75 289 ALA A CA 1
ATOM 2240 C C . ALA A 1 289 ? 7.925 7.873 -39.907 1.00 88.75 289 ALA A C 1
ATOM 2242 O O . ALA A 1 289 ? 7.989 8.726 -39.027 1.00 88.75 289 ALA A O 1
ATOM 2243 N N . LYS A 1 290 ? 7.711 8.217 -41.186 1.00 76.81 290 LYS A N 1
ATOM 2244 C CA . LYS A 1 290 ? 7.605 9.616 -41.668 1.00 76.81 290 LYS A CA 1
ATOM 2245 C C . LYS A 1 290 ? 6.477 10.438 -41.028 1.00 76.81 290 LYS A C 1
ATOM 2247 O O . LYS A 1 290 ? 6.527 11.664 -41.038 1.00 76.81 290 LYS A O 1
ATOM 2252 N N . ALA A 1 291 ? 5.433 9.776 -40.544 1.00 81.25 291 ALA A N 1
ATOM 2253 C CA . ALA A 1 291 ? 4.364 10.377 -39.762 1.00 81.25 291 ALA A CA 1
ATOM 2254 C C . ALA A 1 291 ? 3.963 9.387 -38.673 1.00 81.25 291 ALA A C 1
ATOM 2256 O O . ALA A 1 291 ? 3.827 8.192 -38.945 1.00 81.25 291 ALA A O 1
ATOM 2257 N N . VAL A 1 292 ? 3.775 9.895 -37.462 1.00 90.31 292 VAL A N 1
ATOM 2258 C CA . VAL A 1 292 ? 3.397 9.106 -36.294 1.00 90.31 292 VAL A CA 1
ATOM 2259 C C . VAL A 1 292 ? 2.105 9.641 -35.698 1.00 90.31 292 VAL A C 1
ATOM 2261 O O . VAL A 1 292 ? 1.888 10.853 -35.656 1.00 90.31 292 VAL A O 1
ATOM 2264 N N . SER A 1 293 ? 1.250 8.746 -35.218 1.00 91.12 293 SER A N 1
ATOM 2265 C CA . SER A 1 293 ? 0.145 9.132 -34.348 1.00 91.12 293 SER A CA 1
ATOM 2266 C C . SER A 1 293 ? 0.713 9.360 -32.956 1.00 91.12 293 SER A C 1
ATOM 2268 O O . SER A 1 293 ? 1.464 8.530 -32.449 1.00 91.12 293 SER A O 1
ATOM 2270 N N . SER A 1 294 ? 0.410 10.499 -32.347 1.00 91.81 294 SER A N 1
ATOM 2271 C CA . SER A 1 294 ? 1.041 10.896 -31.089 1.00 91.81 294 SER A CA 1
ATOM 2272 C C . SER A 1 294 ? 0.100 11.670 -30.184 1.00 91.81 294 SER A C 1
ATOM 2274 O O . SER A 1 294 ? -0.827 12.323 -30.673 1.00 91.81 294 SER A O 1
ATOM 2276 N N . ARG A 1 295 ? 0.344 11.559 -28.877 1.00 91.62 295 ARG A N 1
ATOM 2277 C CA . ARG A 1 295 ? -0.388 12.231 -27.802 1.00 91.62 295 ARG A CA 1
ATOM 2278 C C . ARG A 1 295 ? 0.502 12.365 -26.564 1.00 91.62 295 ARG A C 1
ATOM 2280 O O . ARG A 1 295 ? 1.250 11.443 -26.245 1.00 91.62 295 ARG A O 1
ATOM 2287 N N . VAL A 1 296 ? 0.370 13.472 -25.842 1.00 92.56 296 VAL A N 1
ATOM 2288 C CA . VAL A 1 296 ? 0.905 13.645 -24.488 1.00 92.56 296 VAL A CA 1
ATOM 2289 C 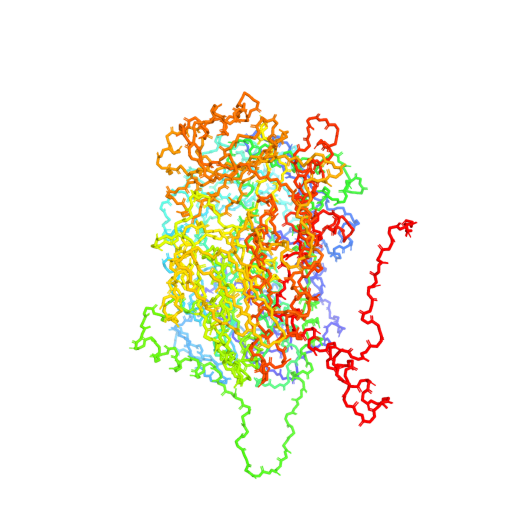C . VAL A 1 296 ? -0.162 13.260 -23.461 1.00 92.56 296 VAL A C 1
ATOM 2291 O O . VAL A 1 296 ? -1.322 13.658 -23.565 1.00 92.56 296 VAL A O 1
ATOM 2294 N N . PHE A 1 297 ? 0.240 12.461 -22.481 1.00 90.19 297 PHE A N 1
ATOM 2295 C CA . PHE A 1 297 ? -0.564 12.016 -21.351 1.00 90.19 297 PHE A CA 1
ATOM 2296 C C . PHE A 1 297 ? -0.050 12.688 -20.083 1.00 90.19 297 PHE A C 1
ATOM 2298 O O . PHE A 1 297 ? 1.141 12.622 -19.795 1.00 90.19 297 PHE A O 1
ATOM 2305 N N . VAL A 1 298 ? -0.942 13.302 -19.315 1.00 87.31 298 VAL A N 1
ATOM 2306 C CA . VAL A 1 298 ? -0.661 13.828 -17.974 1.00 87.31 298 VAL A CA 1
ATOM 2307 C C . VAL A 1 298 ? -1.165 12.815 -16.953 1.00 87.31 298 VAL A C 1
ATOM 2309 O O . VAL A 1 298 ? -2.362 12.551 -16.878 1.00 87.31 298 VAL A O 1
ATOM 2312 N N . GLN A 1 299 ? -0.269 12.191 -16.196 1.00 83.12 299 GLN A N 1
ATOM 2313 C CA . GLN A 1 299 ? -0.645 11.130 -15.260 1.00 83.12 299 GLN A CA 1
ATOM 2314 C C . GLN A 1 299 ? -1.819 11.564 -14.362 1.00 83.12 299 GLN A C 1
ATOM 2316 O O . GLN A 1 299 ? -1.807 12.665 -13.814 1.00 83.12 299 GLN A O 1
ATOM 2321 N N . ARG A 1 300 ? -2.839 10.707 -14.242 1.00 79.75 300 ARG A N 1
ATOM 2322 C CA . ARG A 1 300 ? -4.019 10.945 -13.401 1.00 79.75 300 ARG A CA 1
ATOM 2323 C C . ARG A 1 300 ? -3.984 10.037 -12.179 1.00 79.75 300 ARG A C 1
ATOM 2325 O O . ARG A 1 300 ? -3.467 8.925 -12.257 1.00 79.75 300 ARG A O 1
ATOM 2332 N N . SER A 1 301 ? -4.552 10.516 -11.080 1.00 72.81 301 SER A N 1
ATOM 2333 C CA . SER A 1 301 ? -4.772 9.731 -9.867 1.00 72.81 301 SER A CA 1
ATOM 2334 C C . SER A 1 301 ? -5.812 8.627 -10.120 1.00 72.81 301 SER A C 1
ATOM 2336 O O . SER A 1 301 ? -6.772 8.823 -10.882 1.00 72.81 301 SER A O 1
ATOM 2338 N N . SER A 1 302 ? -5.629 7.472 -9.477 1.00 79.94 302 SER A N 1
ATOM 2339 C CA . SER A 1 302 ? -6.651 6.419 -9.421 1.00 79.94 302 SER A CA 1
ATOM 2340 C C . SER A 1 302 ? -7.900 6.941 -8.711 1.00 79.94 302 SER A C 1
ATOM 2342 O O . SER A 1 302 ? -7.800 7.756 -7.794 1.00 79.94 302 SER A O 1
ATOM 2344 N N . LEU A 1 303 ? -9.079 6.504 -9.156 1.00 81.00 303 LEU A N 1
ATOM 2345 C CA . LEU A 1 303 ? -10.335 6.879 -8.513 1.00 81.00 303 LEU A CA 1
ATOM 2346 C C . LEU A 1 303 ? -10.609 5.992 -7.296 1.00 81.00 303 LEU A C 1
ATOM 2348 O O . LEU A 1 303 ? -10.437 4.774 -7.355 1.00 81.00 303 LEU A O 1
ATOM 2352 N N . GLU A 1 304 ? -11.072 6.614 -6.214 1.00 82.50 304 GLU A N 1
ATOM 2353 C CA . GLU A 1 304 ? -11.590 5.903 -5.038 1.00 82.50 304 GLU A CA 1
ATOM 2354 C C . GLU A 1 304 ? -12.955 5.270 -5.336 1.00 82.50 304 GLU A C 1
ATOM 2356 O O . GLU A 1 304 ? -13.194 4.149 -4.913 1.00 82.50 304 GLU A O 1
ATOM 2361 N N . ASP A 1 305 ? -13.777 5.940 -6.152 1.00 87.62 305 ASP A N 1
ATOM 2362 C CA . ASP A 1 305 ? -15.116 5.489 -6.537 1.00 87.62 305 ASP A CA 1
ATOM 2363 C C . ASP A 1 305 ? -15.231 5.348 -8.066 1.00 87.62 305 ASP A C 1
ATOM 2365 O O . ASP A 1 305 ? -14.775 6.199 -8.842 1.00 87.62 305 ASP A O 1
ATOM 2369 N N . LEU A 1 306 ? -15.887 4.283 -8.516 1.00 92.00 306 LEU A N 1
ATOM 2370 C CA . LEU A 1 306 ? -16.253 4.017 -9.909 1.00 92.00 306 LEU A CA 1
ATOM 2371 C C . LEU A 1 306 ? -17.741 4.286 -10.180 1.00 92.00 306 LEU A C 1
ATOM 2373 O O . LEU A 1 306 ? -18.130 4.446 -11.342 1.00 92.00 306 LEU A O 1
ATOM 2377 N N . VAL A 1 307 ? -18.572 4.355 -9.142 1.00 92.94 307 VAL A N 1
ATOM 2378 C CA . VAL A 1 307 ? -20.023 4.553 -9.194 1.00 92.94 307 VAL A CA 1
ATOM 2379 C C . VAL A 1 307 ? -20.391 5.838 -8.458 1.00 92.94 307 VAL A C 1
ATOM 2381 O O . VAL A 1 307 ? -19.937 6.105 -7.356 1.00 92.94 307 VAL A O 1
ATOM 2384 N N . CYS A 1 308 ? -21.245 6.674 -9.050 1.00 87.94 308 CYS A N 1
ATOM 2385 C CA . CYS A 1 308 ? -21.674 7.901 -8.371 1.00 87.94 308 CYS A CA 1
ATOM 2386 C C . CYS A 1 308 ? -22.591 7.603 -7.168 1.00 87.94 308 CYS A C 1
ATOM 2388 O O . CYS A 1 308 ? -23.399 6.676 -7.227 1.00 87.94 308 CYS A O 1
ATOM 2390 N N . ASP A 1 309 ? -22.620 8.505 -6.185 1.00 82.75 309 ASP A N 1
ATOM 2391 C CA . ASP A 1 309 ? -23.449 8.457 -4.963 1.00 82.75 309 ASP A CA 1
ATOM 2392 C C . ASP A 1 309 ? -24.922 8.038 -5.126 1.00 82.75 309 ASP A C 1
ATOM 2394 O O . ASP A 1 309 ? -25.537 7.509 -4.203 1.00 82.75 309 ASP A O 1
ATOM 2398 N N . ASN A 1 310 ? -25.552 8.348 -6.264 1.00 82.44 310 ASN A N 1
ATOM 2399 C CA . ASN A 1 310 ? -26.958 7.995 -6.499 1.00 82.44 310 ASN A CA 1
ATOM 2400 C C . ASN A 1 310 ? -27.147 6.597 -7.112 1.00 82.44 310 ASN A C 1
ATOM 2402 O O . ASN A 1 310 ? -28.283 6.218 -7.392 1.00 82.44 310 ASN A O 1
ATOM 2406 N N . SER A 1 311 ? -26.055 5.862 -7.335 1.00 88.69 311 SER A N 1
ATOM 2407 C CA . SER A 1 311 ? -25.997 4.528 -7.937 1.00 88.69 311 SER A CA 1
ATOM 2408 C C . SER A 1 311 ? -26.738 4.442 -9.270 1.00 88.69 311 SER A C 1
ATOM 2410 O O . SER A 1 311 ? -27.537 3.533 -9.521 1.00 88.69 311 SER A O 1
ATOM 2412 N N . ARG A 1 312 ? -26.521 5.436 -10.136 1.00 92.44 312 ARG A N 1
ATOM 2413 C CA . ARG A 1 312 ? -27.068 5.445 -11.499 1.00 92.44 312 ARG A CA 1
ATOM 2414 C C . ARG A 1 312 ? -26.054 5.798 -12.580 1.00 92.44 312 ARG A C 1
ATOM 2416 O O . ARG A 1 312 ? -26.427 5.834 -13.748 1.00 92.44 312 ARG A O 1
ATOM 2423 N N . ILE A 1 313 ? -24.806 6.070 -12.226 1.00 94.88 313 ILE A N 1
ATOM 2424 C CA . ILE A 1 313 ? -23.721 6.349 -13.169 1.00 94.88 313 ILE A CA 1
ATOM 2425 C C . ILE A 1 313 ? -22.524 5.513 -12.734 1.00 94.88 313 ILE A C 1
ATOM 2427 O O . ILE A 1 313 ? -22.175 5.545 -11.559 1.00 94.88 313 ILE A O 1
ATOM 2431 N N . VAL A 1 314 ? -21.919 4.792 -13.674 1.00 97.06 314 VAL A N 1
ATOM 2432 C CA . VAL A 1 314 ? -20.698 4.002 -13.469 1.00 97.06 314 VAL A CA 1
ATOM 2433 C C . VAL A 1 314 ? -19.658 4.352 -14.530 1.00 97.06 314 VAL A C 1
ATOM 2435 O O . VAL A 1 314 ? -20.017 4.573 -15.688 1.00 97.06 314 VAL A O 1
ATOM 2438 N N . LEU A 1 315 ? -18.384 4.417 -14.154 1.00 97.12 315 LEU A N 1
ATOM 2439 C CA . LEU A 1 315 ? -17.251 4.636 -15.055 1.00 97.12 315 LEU A CA 1
ATOM 2440 C C . LEU A 1 315 ? -16.624 3.299 -15.475 1.00 97.12 315 LEU A C 1
ATOM 2442 O O . LEU A 1 315 ? -16.508 2.376 -14.668 1.00 97.12 315 LEU A O 1
ATOM 2446 N N . VAL A 1 316 ? -16.180 3.214 -16.731 1.00 97.44 316 VAL A N 1
ATOM 2447 C CA . VAL A 1 316 ? -15.453 2.054 -17.284 1.00 97.44 316 VAL A CA 1
ATOM 2448 C C . VAL A 1 316 ? -14.300 2.507 -18.183 1.00 97.44 316 VAL A C 1
ATOM 2450 O O . VAL A 1 316 ? -14.315 3.625 -18.716 1.00 97.44 316 VAL A O 1
ATOM 2453 N N . GLY A 1 317 ? -13.317 1.632 -18.407 1.00 94.44 317 GLY A N 1
ATOM 2454 C CA . GLY A 1 317 ? -12.163 1.927 -19.268 1.00 94.44 317 GLY A CA 1
ATOM 2455 C C . GLY A 1 317 ? -11.367 3.152 -18.797 1.00 94.44 317 GLY A C 1
ATOM 2456 O O . GLY A 1 317 ? -11.371 3.483 -17.617 1.00 94.44 317 GLY A O 1
ATOM 2457 N N . ASP A 1 318 ? -10.757 3.898 -19.725 1.00 91.06 318 ASP A N 1
ATOM 2458 C CA . ASP A 1 318 ? -9.937 5.079 -19.387 1.00 91.06 318 ASP A CA 1
ATOM 2459 C C . ASP A 1 318 ? -10.681 6.192 -18.629 1.00 91.06 318 ASP A C 1
ATOM 2461 O O . ASP A 1 318 ? -10.041 7.066 -18.043 1.00 91.06 318 ASP A O 1
ATOM 2465 N N . ALA A 1 319 ? -12.020 6.203 -18.654 1.00 92.62 319 ALA A N 1
ATOM 2466 C CA . ALA A 1 319 ? -12.785 7.124 -17.819 1.00 92.62 319 ALA A CA 1
ATOM 2467 C C . ALA A 1 319 ? -12.639 6.765 -16.329 1.00 92.62 319 ALA A C 1
ATOM 2469 O O . ALA A 1 319 ? -12.553 7.663 -15.494 1.00 92.62 319 ALA A O 1
ATOM 2470 N N . ALA A 1 320 ? -12.551 5.474 -16.004 1.00 92.38 320 ALA A N 1
ATOM 2471 C CA . ALA A 1 320 ? -12.306 4.953 -14.663 1.00 92.38 320 ALA A CA 1
ATOM 2472 C C . ALA A 1 320 ? -10.803 4.889 -14.333 1.00 92.38 320 ALA A C 1
ATOM 2474 O O . ALA A 1 320 ? -10.336 5.547 -13.402 1.00 92.38 320 ALA A O 1
ATOM 2475 N N . HIS A 1 321 ? -10.037 4.145 -15.130 1.00 91.25 321 HIS A N 1
ATOM 2476 C CA . HIS A 1 321 ? -8.658 3.731 -14.841 1.00 91.25 321 HIS A CA 1
ATOM 2477 C C . HIS A 1 321 ? -7.726 4.024 -16.029 1.00 91.25 321 HIS A C 1
ATOM 2479 O O . HIS A 1 321 ? -7.369 3.141 -16.803 1.00 91.25 321 HIS A O 1
ATOM 2485 N N . PRO A 1 322 ? -7.325 5.290 -16.221 1.00 87.25 322 PRO A N 1
ATOM 2486 C CA . PRO A 1 322 ? -6.486 5.677 -17.349 1.00 87.25 322 PRO A CA 1
ATOM 2487 C C . PRO A 1 322 ? -5.087 5.046 -17.259 1.00 87.25 322 PRO A C 1
ATOM 2489 O O . PRO A 1 322 ? -4.269 5.458 -16.438 1.00 87.25 322 PRO A O 1
ATOM 2492 N N . ILE A 1 323 ? -4.792 4.101 -18.155 1.00 85.50 323 ILE A N 1
ATOM 2493 C CA . ILE A 1 323 ? -3.469 3.469 -18.293 1.00 85.50 323 ILE A CA 1
ATOM 2494 C C . ILE A 1 323 ? -2.654 4.156 -19.396 1.00 85.50 323 ILE A C 1
ATOM 2496 O O . ILE A 1 323 ? -3.187 4.541 -20.442 1.00 85.50 323 ILE A O 1
ATOM 2500 N N . LEU A 1 324 ? -1.344 4.317 -19.172 1.00 82.12 324 LEU A N 1
ATOM 2501 C CA . LEU A 1 324 ? -0.444 4.877 -20.177 1.00 82.12 324 LEU A CA 1
ATOM 2502 C C . LEU A 1 324 ? -0.245 3.878 -21.335 1.00 82.12 324 LEU A C 1
ATOM 2504 O O . LEU A 1 324 ? -0.041 2.686 -21.111 1.00 82.12 324 LEU A O 1
ATOM 2508 N N . PRO A 1 325 ? -0.262 4.333 -22.597 1.00 73.38 325 PRO A N 1
ATOM 2509 C CA . PRO A 1 325 ? -0.009 3.444 -23.724 1.00 73.38 325 PRO A CA 1
ATOM 2510 C C . PRO A 1 325 ? 1.458 3.010 -23.760 1.00 73.38 325 PRO A C 1
ATOM 2512 O O . PRO A 1 325 ? 2.354 3.848 -23.723 1.00 73.38 325 PRO A O 1
ATOM 2515 N N . GLY A 1 326 ? 1.703 1.708 -23.893 1.00 63.28 326 GLY A N 1
ATOM 2516 C CA . GLY A 1 326 ? 3.052 1.125 -23.885 1.00 63.28 326 GLY A CA 1
ATOM 2517 C C . GLY A 1 326 ? 3.105 -0.233 -23.185 1.00 63.28 326 GLY A C 1
ATOM 2518 O O . GLY A 1 326 ? 3.917 -1.082 -23.543 1.00 63.28 326 GLY A O 1
ATOM 2519 N N . ASN A 1 327 ? 2.174 -0.450 -22.257 1.00 71.75 327 ASN A N 1
ATOM 2520 C CA . ASN A 1 327 ? 1.959 -1.719 -21.571 1.00 71.75 327 ASN A CA 1
ATOM 2521 C C . ASN A 1 327 ? 0.707 -2.435 -22.107 1.00 71.75 327 ASN A C 1
ATOM 2523 O O . ASN A 1 327 ? 0.014 -1.949 -23.006 1.00 71.75 327 ASN A O 1
ATOM 2527 N N . ASN A 1 328 ? 0.424 -3.627 -21.586 1.00 82.19 328 ASN A N 1
ATOM 2528 C CA . ASN A 1 328 ? -0.498 -4.596 -22.190 1.00 82.19 328 ASN A CA 1
ATOM 2529 C C . ASN A 1 328 ? -1.911 -4.644 -21.564 1.00 82.19 328 ASN A C 1
ATOM 2531 O O . ASN A 1 328 ? -2.759 -5.369 -22.077 1.00 82.19 328 ASN A O 1
ATOM 2535 N N . GLN A 1 329 ? -2.217 -3.867 -20.515 1.00 87.31 329 GLN A N 1
ATOM 2536 C CA . GLN A 1 329 ? -3.511 -3.965 -19.805 1.00 87.31 329 GLN A CA 1
ATOM 2537 C C . GLN A 1 329 ? -4.589 -2.961 -20.235 1.00 87.31 329 GLN A C 1
ATOM 2539 O O . GLN A 1 329 ? -5.743 -3.104 -19.835 1.00 87.31 329 GLN A O 1
ATOM 2544 N N . HIS A 1 330 ? -4.259 -1.984 -21.085 1.00 83.00 330 HIS A N 1
ATOM 2545 C CA . HIS A 1 330 ? -5.165 -0.885 -21.466 1.00 83.00 330 HIS A CA 1
ATOM 2546 C C . HIS A 1 330 ? -6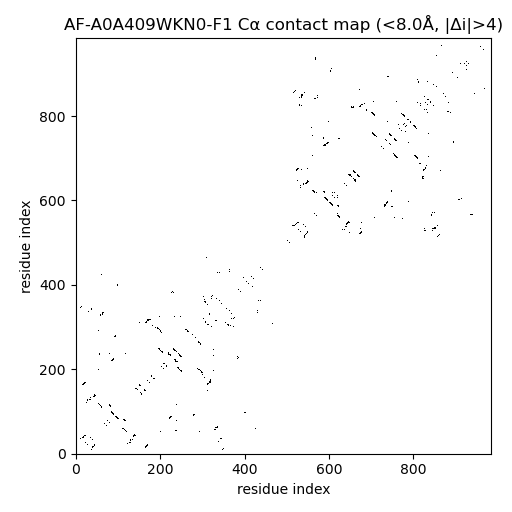.559 -1.362 -21.922 1.00 83.00 330 HIS A C 1
ATOM 2548 O O . HIS A 1 330 ? -7.590 -0.917 -21.421 1.00 83.00 330 HIS A O 1
ATOM 2554 N N . ILE A 1 331 ? -6.602 -2.332 -22.838 1.00 90.00 331 ILE A N 1
ATOM 2555 C CA . ILE A 1 331 ? -7.864 -2.911 -23.327 1.00 90.00 331 ILE A CA 1
ATOM 2556 C C . ILE A 1 331 ? -8.330 -4.060 -22.425 1.00 90.00 331 ILE A C 1
ATOM 2558 O O . ILE A 1 331 ? -9.536 -4.270 -22.290 1.00 90.00 331 ILE A O 1
ATOM 2562 N N . GLY A 1 332 ? -7.399 -4.763 -21.773 1.00 92.62 332 GLY A N 1
ATOM 2563 C CA . GLY A 1 332 ? -7.700 -5.864 -20.860 1.00 92.62 332 GLY A CA 1
ATOM 2564 C C . GLY A 1 332 ? -8.643 -5.443 -19.737 1.00 92.62 332 GLY A C 1
ATOM 2565 O O . GLY A 1 332 ? -9.690 -6.066 -19.568 1.00 92.62 332 GLY A O 1
ATOM 2566 N N . LEU A 1 333 ? -8.365 -4.320 -19.066 1.00 94.44 333 LEU A N 1
ATOM 2567 C CA . LEU A 1 333 ? -9.256 -3.800 -18.025 1.00 94.44 333 LEU A CA 1
ATOM 2568 C C . LEU A 1 333 ? -10.639 -3.414 -18.561 1.00 94.44 333 LEU A C 1
ATOM 2570 O O . LEU A 1 333 ? -11.637 -3.669 -17.898 1.00 94.44 333 LEU A O 1
ATOM 2574 N N . SER A 1 334 ? -10.726 -2.863 -19.777 1.00 95.12 334 SER A N 1
ATOM 2575 C CA . SER A 1 334 ? -12.021 -2.540 -20.399 1.00 95.12 334 SER A CA 1
ATOM 2576 C C . SER A 1 334 ? -12.856 -3.797 -20.693 1.00 95.12 334 SER A C 1
ATOM 2578 O O . SER A 1 334 ? -14.083 -3.770 -20.596 1.00 95.12 334 SER A O 1
ATOM 2580 N N . VAL A 1 335 ? -12.204 -4.906 -21.060 1.00 96.81 335 VAL A N 1
ATOM 2581 C CA . VAL A 1 335 ? -12.857 -6.211 -21.261 1.00 96.81 335 VAL A CA 1
ATOM 2582 C C . VAL A 1 335 ? -13.287 -6.818 -19.925 1.00 96.81 335 VAL A C 1
ATOM 2584 O O . VAL A 1 335 ? -14.405 -7.323 -19.827 1.00 96.81 335 VAL A O 1
ATOM 2587 N N . GLU A 1 336 ? -12.446 -6.732 -18.894 1.00 97.81 336 GLU A N 1
ATOM 2588 C CA . GLU A 1 336 ? -12.782 -7.176 -17.538 1.00 97.81 336 GLU A CA 1
ATOM 2589 C C . GLU A 1 336 ? -13.970 -6.390 -16.948 1.00 97.81 336 GLU A C 1
ATOM 2591 O O . GLU A 1 336 ? -14.877 -7.003 -16.387 1.00 97.81 336 GLU A O 1
ATOM 2596 N N . ASP A 1 337 ? -14.020 -5.063 -17.121 1.00 98.38 337 ASP A N 1
ATOM 2597 C CA . ASP A 1 337 ? -15.147 -4.224 -16.680 1.00 98.38 337 ASP A CA 1
ATOM 2598 C C . ASP A 1 337 ? -16.461 -4.670 -17.328 1.00 98.38 337 ASP A C 1
ATOM 2600 O O . ASP A 1 337 ? -17.481 -4.863 -16.663 1.00 98.38 337 ASP A O 1
ATOM 2604 N N . ALA A 1 338 ? -16.439 -4.861 -18.648 1.00 98.31 338 ALA A N 1
ATOM 2605 C CA . ALA A 1 338 ? -17.605 -5.286 -19.403 1.00 98.31 338 ALA A CA 1
ATOM 2606 C C . ALA A 1 338 ? -18.064 -6.698 -19.014 1.00 98.31 338 ALA A C 1
ATOM 2608 O O . ALA A 1 338 ? -19.270 -6.949 -18.934 1.00 98.31 338 ALA A O 1
ATOM 2609 N N . GLU A 1 339 ? -17.128 -7.612 -18.745 1.00 97.88 339 GLU A N 1
ATOM 2610 C CA . GLU A 1 339 ? -17.453 -8.956 -18.272 1.00 97.88 339 GLU A CA 1
ATOM 2611 C C . GLU A 1 339 ? -18.053 -8.935 -16.867 1.00 97.88 339 GLU A C 1
ATOM 2613 O O . GLU A 1 339 ? -19.063 -9.602 -16.634 1.00 97.88 339 GLU A O 1
ATOM 2618 N N . ALA A 1 340 ? -17.506 -8.126 -15.957 1.00 98.06 340 ALA A N 1
ATOM 2619 C CA . ALA A 1 340 ? -18.060 -7.960 -14.620 1.00 98.06 340 ALA A CA 1
ATOM 2620 C C . ALA A 1 340 ? -19.493 -7.413 -14.680 1.00 98.06 340 ALA A C 1
ATOM 2622 O O . ALA A 1 340 ? -20.412 -8.025 -14.129 1.00 98.06 340 ALA A O 1
ATOM 2623 N N . LEU A 1 341 ? -19.718 -6.330 -15.437 1.00 98.31 341 LEU A N 1
ATOM 2624 C CA . LEU A 1 341 ? -21.055 -5.771 -15.662 1.00 98.31 341 LEU A CA 1
ATOM 2625 C C . LEU A 1 341 ? -22.012 -6.809 -16.256 1.00 98.31 341 LEU A C 1
ATOM 2627 O O . LEU A 1 341 ? -23.134 -6.958 -15.772 1.00 98.31 341 LEU A O 1
ATOM 2631 N N . ARG A 1 342 ? -21.585 -7.566 -17.273 1.00 97.44 342 ARG A N 1
ATOM 2632 C CA . ARG A 1 342 ? -22.409 -8.619 -17.880 1.00 97.44 342 ARG A CA 1
ATOM 2633 C C . ARG A 1 342 ? -22.784 -9.694 -16.866 1.00 97.44 342 ARG A C 1
ATOM 2635 O O . ARG A 1 342 ? -23.959 -10.049 -16.774 1.00 97.44 342 ARG A O 1
ATOM 2642 N N . CYS A 1 343 ? -21.814 -10.233 -16.132 1.00 95.88 343 CYS A N 1
ATOM 2643 C CA . CYS A 1 343 ? -22.036 -11.315 -15.176 1.00 95.88 343 CYS A CA 1
ATOM 2644 C C . CYS A 1 343 ? -22.961 -10.875 -14.039 1.00 95.88 343 CYS A C 1
ATOM 2646 O O . CYS A 1 343 ? -23.929 -11.582 -13.750 1.00 95.88 343 CYS A O 1
ATOM 2648 N N . ILE A 1 344 ? -22.737 -9.689 -13.472 1.00 95.56 344 ILE A N 1
ATOM 2649 C CA . ILE A 1 344 ? -23.569 -9.121 -12.408 1.00 95.56 344 ILE A CA 1
ATOM 2650 C C . ILE A 1 344 ? -24.990 -8.876 -12.924 1.00 95.56 344 ILE A C 1
ATOM 2652 O O . ILE A 1 344 ? -25.947 -9.477 -12.434 1.00 95.56 344 ILE A O 1
ATOM 2656 N N . PHE A 1 345 ? -25.150 -8.068 -13.973 1.00 96.62 345 PHE A N 1
ATOM 2657 C CA . PHE A 1 345 ? -26.475 -7.655 -14.440 1.00 96.62 345 PHE A CA 1
ATOM 2658 C C . PHE A 1 345 ? -27.266 -8.764 -15.137 1.00 96.62 345 PHE A C 1
ATOM 2660 O O . PHE A 1 345 ? -28.495 -8.721 -15.133 1.00 96.62 345 PHE A O 1
ATOM 2667 N N . SER A 1 346 ? -26.623 -9.841 -15.602 1.00 95.56 346 SER A N 1
ATOM 2668 C CA . SER A 1 346 ? -27.338 -11.043 -16.061 1.00 95.56 346 SER A CA 1
ATOM 2669 C C . SER A 1 346 ? -28.193 -11.713 -14.976 1.00 95.56 346 SER A C 1
ATOM 2671 O O . SER A 1 346 ? -29.069 -12.518 -15.295 1.00 95.56 346 SER A O 1
ATOM 2673 N N . ARG A 1 347 ? -27.967 -11.385 -13.697 1.00 93.38 347 ARG A N 1
ATOM 2674 C CA . ARG A 1 347 ? -28.663 -11.963 -12.535 1.00 93.38 347 ARG A CA 1
ATOM 2675 C C . ARG A 1 347 ? -29.804 -11.091 -12.013 1.00 93.38 347 ARG A C 1
ATOM 2677 O O . ARG A 1 347 ? -30.469 -11.469 -11.045 1.00 93.38 347 ARG A O 1
ATOM 2684 N N . ILE A 1 348 ? -30.048 -9.936 -12.636 1.00 93.06 348 ILE A N 1
ATOM 2685 C CA . ILE A 1 348 ? -31.033 -8.981 -12.134 1.00 93.06 348 ILE A CA 1
ATOM 2686 C C . ILE A 1 348 ? -32.466 -9.477 -12.361 1.00 93.06 348 ILE A C 1
ATOM 2688 O O . ILE A 1 348 ? -32.805 -10.085 -13.391 1.00 93.06 348 ILE A O 1
ATOM 2692 N N . HIS A 1 349 ? -33.323 -9.211 -11.379 1.00 91.69 349 HIS A N 1
ATOM 2693 C CA . HIS A 1 349 ? -34.744 -9.543 -11.420 1.00 91.69 349 HIS A CA 1
ATOM 2694 C C . HIS A 1 349 ? -35.680 -8.431 -10.954 1.00 91.69 349 HIS A C 1
ATOM 2696 O O . HIS A 1 349 ? -36.875 -8.497 -11.245 1.00 91.69 349 HIS A O 1
ATOM 2702 N N . ASP A 1 350 ? -35.154 -7.392 -10.309 1.00 91.38 350 ASP A N 1
ATOM 2703 C CA . ASP A 1 350 ? -35.890 -6.181 -9.957 1.00 91.38 350 ASP A CA 1
ATOM 2704 C C . ASP A 1 350 ? -35.044 -4.926 -10.246 1.00 91.38 350 ASP A C 1
ATOM 2706 O O . ASP A 1 350 ? -33.825 -4.951 -10.103 1.00 91.38 350 ASP A O 1
ATOM 2710 N N . ARG A 1 351 ? -35.676 -3.824 -10.671 1.00 93.31 351 ARG A N 1
ATOM 2711 C CA . ARG A 1 351 ? -34.983 -2.546 -10.939 1.00 93.31 351 ARG A CA 1
ATOM 2712 C C . ARG A 1 351 ? -34.440 -1.915 -9.668 1.00 93.31 351 ARG A C 1
ATOM 2714 O O . ARG A 1 351 ? -33.460 -1.177 -9.735 1.00 93.31 351 ARG A O 1
ATOM 2721 N N . ASP A 1 352 ? -35.052 -2.217 -8.530 1.00 89.62 352 ASP A N 1
ATOM 2722 C CA . ASP A 1 352 ? -34.572 -1.711 -7.250 1.00 89.62 352 ASP A CA 1
ATOM 2723 C C . ASP A 1 352 ? -33.168 -2.250 -6.926 1.00 89.62 352 ASP A C 1
ATOM 2725 O O . ASP A 1 352 ? -32.422 -1.554 -6.253 1.00 89.62 352 ASP A O 1
ATOM 2729 N N . GLN A 1 353 ? -32.761 -3.382 -7.527 1.00 91.81 353 GLN A N 1
ATOM 2730 C CA . GLN A 1 353 ? -31.438 -4.000 -7.348 1.00 91.81 353 GLN A CA 1
ATOM 2731 C C . GLN A 1 353 ? -30.287 -3.284 -8.071 1.00 91.81 353 GLN A C 1
ATOM 2733 O O . GLN A 1 353 ? -29.131 -3.677 -7.931 1.00 91.81 353 GLN A O 1
ATOM 2738 N N . ILE A 1 354 ? -30.572 -2.283 -8.916 1.00 94.25 354 ILE A N 1
ATOM 2739 C CA . ILE A 1 354 ? -29.529 -1.612 -9.712 1.00 94.25 354 ILE A CA 1
ATOM 2740 C C . ILE A 1 354 ? -28.471 -0.987 -8.801 1.00 94.25 354 ILE A C 1
ATOM 2742 O O . ILE A 1 354 ? -27.296 -0.988 -9.156 1.00 94.25 354 ILE A O 1
ATOM 2746 N N . ALA A 1 355 ? -28.877 -0.454 -7.645 1.00 91.19 355 ALA A N 1
ATOM 2747 C CA . ALA A 1 355 ? -27.938 0.186 -6.733 1.00 91.19 355 ALA A CA 1
ATOM 2748 C C . ALA A 1 355 ? -26.949 -0.830 -6.149 1.00 91.19 355 ALA A C 1
ATOM 2750 O O . ALA A 1 355 ? -25.740 -0.638 -6.251 1.00 91.19 355 ALA A O 1
ATOM 2751 N N . GLU A 1 356 ? -27.457 -1.949 -5.636 1.00 89.75 356 GLU A N 1
ATOM 2752 C CA . GLU A 1 356 ? -26.654 -3.040 -5.088 1.00 89.75 356 GLU A CA 1
ATOM 2753 C C . GLU A 1 356 ? -25.761 -3.685 -6.155 1.00 89.75 356 GLU A C 1
ATOM 2755 O O . GLU A 1 356 ? -24.635 -4.077 -5.870 1.00 89.75 356 GLU A O 1
ATOM 2760 N N . PHE A 1 357 ? -26.235 -3.775 -7.399 1.00 94.38 357 PHE A N 1
ATOM 2761 C CA . PHE A 1 357 ? -25.481 -4.380 -8.498 1.00 94.38 357 PHE A CA 1
ATOM 2762 C C . PHE A 1 357 ? -24.353 -3.473 -9.000 1.00 94.38 357 PHE A C 1
ATOM 2764 O O . PHE A 1 357 ? -23.298 -3.971 -9.386 1.00 94.38 357 PHE A O 1
ATOM 2771 N N . LEU A 1 358 ? -24.545 -2.151 -8.990 1.00 95.31 358 LEU A N 1
ATOM 2772 C CA . LEU A 1 358 ? -23.447 -1.224 -9.264 1.00 95.31 358 LEU A CA 1
ATOM 2773 C C . LEU A 1 358 ? -22.430 -1.207 -8.117 1.00 95.31 358 LEU A C 1
ATOM 2775 O O . LEU A 1 358 ? -21.240 -1.189 -8.402 1.00 95.31 358 LEU A O 1
ATOM 2779 N N . SER A 1 359 ? -22.874 -1.314 -6.860 1.00 90.50 359 SER A N 1
ATOM 2780 C CA . SER A 1 359 ? -21.967 -1.499 -5.713 1.00 90.50 359 SER A CA 1
ATOM 2781 C C . SER A 1 359 ? -21.121 -2.763 -5.876 1.00 90.50 359 SER A C 1
ATOM 2783 O O . SER A 1 359 ? -19.907 -2.707 -5.783 1.00 90.50 359 SER A O 1
ATOM 2785 N N . ALA A 1 360 ? -21.739 -3.886 -6.259 1.00 89.31 360 ALA A N 1
ATOM 2786 C CA . ALA A 1 360 ? -21.018 -5.130 -6.531 1.00 89.31 360 ALA A CA 1
ATOM 2787 C C . ALA A 1 360 ? -19.941 -4.969 -7.615 1.00 89.31 360 ALA A C 1
ATOM 2789 O O . ALA A 1 360 ? -18.859 -5.543 -7.524 1.00 89.31 360 ALA A O 1
ATOM 2790 N N . TYR A 1 361 ? -20.243 -4.202 -8.666 1.00 96.69 361 TYR A N 1
ATOM 2791 C CA . TYR A 1 361 ? -19.270 -3.896 -9.709 1.00 96.69 361 TYR A CA 1
ATOM 2792 C C . TYR A 1 361 ? -18.093 -3.094 -9.146 1.00 96.69 361 TYR A C 1
ATOM 2794 O O . TYR A 1 361 ? -16.945 -3.424 -9.436 1.00 96.69 361 TYR A O 1
ATOM 2802 N N . GLU A 1 362 ? -18.370 -2.072 -8.338 1.00 93.81 362 GLU A N 1
ATOM 2803 C CA . GLU A 1 362 ? -17.353 -1.249 -7.685 1.00 93.81 362 GLU A CA 1
ATOM 2804 C C . GLU A 1 362 ? -16.465 -2.076 -6.749 1.00 93.81 362 GLU A C 1
ATOM 2806 O O . GLU A 1 362 ? -15.251 -2.069 -6.937 1.00 93.81 362 GLU A O 1
ATOM 2811 N N . ASP A 1 363 ? -17.045 -2.885 -5.859 1.00 90.00 363 ASP A N 1
ATOM 2812 C CA . ASP A 1 363 ? -16.312 -3.749 -4.921 1.00 90.00 363 ASP A CA 1
ATOM 2813 C C . ASP A 1 363 ? -15.312 -4.674 -5.623 1.00 90.00 363 ASP A C 1
ATOM 2815 O O . ASP A 1 363 ? -14.221 -4.942 -5.121 1.00 90.00 363 ASP A O 1
ATOM 2819 N N . ILE A 1 364 ? -15.699 -5.196 -6.789 1.00 90.38 364 ILE A N 1
ATOM 2820 C CA . ILE A 1 364 ? -14.893 -6.149 -7.556 1.00 90.38 364 ILE A CA 1
ATOM 2821 C C . ILE A 1 364 ? -13.839 -5.421 -8.393 1.00 90.38 364 ILE A C 1
ATOM 2823 O O . ILE A 1 364 ? -12.708 -5.895 -8.535 1.00 90.38 364 ILE A O 1
ATOM 2827 N N . ARG A 1 365 ? -14.204 -4.296 -9.014 1.00 95.31 365 ARG A N 1
ATOM 2828 C CA . ARG A 1 365 ? -13.366 -3.639 -10.025 1.00 95.31 365 ARG A CA 1
ATOM 2829 C C . ARG A 1 365 ? -12.474 -2.552 -9.460 1.00 95.31 365 ARG A C 1
ATOM 2831 O O . ARG A 1 365 ? -11.381 -2.370 -9.992 1.00 95.31 365 ARG A O 1
ATOM 2838 N N . GLN A 1 366 ? -12.874 -1.848 -8.410 1.00 93.25 366 GLN A N 1
ATOM 2839 C CA . GLN A 1 366 ? -12.097 -0.736 -7.862 1.00 93.25 366 GLN A CA 1
ATOM 2840 C C . GLN A 1 366 ? -10.730 -1.195 -7.321 1.00 93.25 366 GLN A C 1
ATOM 2842 O O . GLN A 1 366 ? -9.723 -0.638 -7.778 1.00 93.25 366 GLN A O 1
ATOM 2847 N N . PRO A 1 367 ? -10.623 -2.253 -6.486 1.00 86.75 367 PRO A N 1
ATOM 2848 C CA . PRO A 1 367 ? -9.321 -2.702 -5.990 1.00 86.75 367 PRO A CA 1
ATOM 2849 C C . PRO A 1 367 ? -8.440 -3.227 -7.127 1.00 86.75 367 PRO A C 1
ATOM 2851 O O . PRO A 1 367 ? -7.268 -2.876 -7.243 1.00 86.75 367 PRO A O 1
ATOM 2854 N N . ARG A 1 368 ? -9.038 -4.005 -8.039 1.00 91.56 368 ARG A N 1
ATOM 2855 C CA . ARG A 1 368 ? -8.349 -4.593 -9.192 1.00 91.56 368 ARG A CA 1
ATOM 2856 C C . ARG A 1 368 ? -7.784 -3.530 -10.132 1.00 91.56 368 ARG A C 1
ATOM 2858 O O . ARG A 1 368 ? -6.626 -3.610 -10.530 1.00 91.56 368 ARG A O 1
ATOM 2865 N N . THR A 1 369 ? -8.590 -2.545 -10.509 1.00 90.81 369 THR A N 1
ATOM 2866 C CA . THR A 1 369 ? -8.163 -1.491 -11.439 1.00 90.81 369 THR A CA 1
ATOM 2867 C C . THR A 1 369 ? -7.139 -0.559 -10.792 1.00 90.81 369 THR A C 1
ATOM 2869 O O . THR A 1 369 ? -6.186 -0.169 -11.461 1.00 90.81 369 THR A O 1
ATOM 2872 N N . THR A 1 370 ? -7.253 -0.291 -9.486 1.00 87.50 370 THR A N 1
ATOM 2873 C CA . THR A 1 370 ? -6.240 0.452 -8.718 1.00 87.50 370 THR A CA 1
ATOM 2874 C C . THR A 1 370 ? -4.901 -0.277 -8.703 1.00 87.50 370 THR A C 1
ATOM 2876 O O . THR A 1 370 ? -3.898 0.314 -9.096 1.00 87.50 370 THR A O 1
ATOM 2879 N N . HIS A 1 371 ? -4.894 -1.564 -8.342 1.00 86.19 371 HIS A N 1
ATOM 2880 C CA . HIS A 1 371 ? -3.687 -2.391 -8.326 1.00 86.19 371 HIS A CA 1
ATOM 2881 C C . HIS A 1 371 ? -2.991 -2.408 -9.694 1.00 86.19 371 HIS A C 1
ATOM 2883 O O . HIS A 1 371 ? -1.791 -2.167 -9.779 1.00 86.19 371 HIS A O 1
ATOM 2889 N N . VAL A 1 372 ? -3.738 -2.614 -10.788 1.00 87.69 372 VAL A N 1
ATOM 2890 C CA . VAL A 1 372 ? -3.147 -2.642 -12.139 1.00 87.69 372 VAL A CA 1
ATOM 2891 C C . VAL A 1 372 ? -2.591 -1.284 -12.555 1.00 87.69 372 VAL A C 1
ATOM 2893 O O . VAL A 1 372 ? -1.534 -1.240 -13.174 1.00 87.69 372 VAL A O 1
ATOM 2896 N N . VAL A 1 373 ? -3.263 -0.176 -12.228 1.00 85.88 373 VAL A N 1
ATOM 2897 C CA . VAL A 1 373 ? -2.749 1.170 -12.533 1.00 85.88 373 VAL A CA 1
ATOM 2898 C C . VAL A 1 373 ? -1.474 1.463 -11.737 1.00 85.88 373 VAL A C 1
ATOM 2900 O O . VAL A 1 373 ? -0.509 1.980 -12.299 1.00 85.88 373 VAL A O 1
ATOM 2903 N N . GLU A 1 374 ? -1.436 1.121 -10.447 1.00 84.69 374 GLU A N 1
ATOM 2904 C CA . GLU A 1 374 ? -0.242 1.291 -9.609 1.00 84.69 374 GLU A CA 1
ATOM 2905 C C . GLU A 1 374 ? 0.923 0.413 -10.106 1.00 84.69 374 GLU A C 1
ATOM 2907 O O . GLU A 1 374 ? 2.048 0.908 -10.241 1.00 84.69 374 GLU A O 1
ATOM 2912 N N . TYR A 1 375 ? 0.645 -0.843 -10.471 1.00 83.56 375 TYR A N 1
ATOM 2913 C CA . TYR A 1 375 ? 1.597 -1.757 -11.106 1.00 83.56 375 TYR A CA 1
ATOM 2914 C C . TYR A 1 375 ? 2.146 -1.199 -12.427 1.00 83.56 375 TYR A C 1
ATOM 2916 O O . TYR A 1 375 ? 3.355 -1.151 -12.639 1.00 83.56 375 TYR A O 1
ATOM 2924 N N . ASP A 1 376 ? 1.278 -0.700 -13.306 1.00 84.62 376 ASP A N 1
ATOM 2925 C CA . ASP A 1 376 ? 1.673 -0.137 -14.599 1.00 84.62 376 ASP A CA 1
ATOM 2926 C C . ASP A 1 376 ? 2.628 1.060 -14.435 1.00 84.62 376 ASP A C 1
ATOM 2928 O O . ASP A 1 376 ? 3.643 1.188 -15.128 1.00 84.62 376 ASP A O 1
ATOM 2932 N N . LEU A 1 377 ? 2.343 1.930 -13.465 1.00 83.25 377 LEU A N 1
ATOM 2933 C CA . LEU A 1 377 ? 3.184 3.081 -13.135 1.00 83.25 377 LEU A CA 1
ATOM 2934 C C . LEU A 1 377 ? 4.535 2.670 -12.529 1.00 83.25 377 LEU A C 1
ATOM 2936 O O . LEU A 1 377 ? 5.562 3.293 -12.843 1.00 83.25 377 LEU A O 1
ATOM 2940 N N . SER A 1 378 ? 4.556 1.634 -11.685 1.00 82.81 378 SER A N 1
ATOM 2941 C CA . SER A 1 378 ? 5.793 1.094 -11.110 1.00 82.81 378 SER A CA 1
ATOM 2942 C C . SER A 1 378 ? 6.667 0.463 -12.201 1.00 82.81 378 SER A C 1
ATOM 2944 O O . SER A 1 378 ? 7.860 0.774 -12.286 1.00 82.81 378 SER A O 1
ATOM 2946 N N . MET A 1 379 ? 6.060 -0.295 -13.120 1.00 82.38 379 MET A N 1
ATOM 2947 C CA . MET A 1 379 ? 6.720 -0.872 -14.289 1.00 82.38 379 MET A CA 1
ATOM 2948 C C . MET A 1 379 ? 7.286 0.198 -15.208 1.00 82.38 379 MET A C 1
ATOM 2950 O O . MET A 1 379 ? 8.467 0.142 -15.540 1.00 82.38 379 MET A O 1
ATOM 2954 N N . ASN A 1 380 ? 6.522 1.232 -15.556 1.00 86.25 380 ASN A N 1
ATOM 2955 C CA . ASN A 1 380 ? 7.038 2.337 -16.367 1.00 86.25 380 ASN A CA 1
ATOM 2956 C C . ASN A 1 380 ? 8.259 3.007 -15.715 1.00 86.25 380 ASN A C 1
ATOM 2958 O O . ASN A 1 380 ? 9.251 3.293 -16.390 1.00 86.25 380 ASN A O 1
ATOM 2962 N N . THR A 1 381 ? 8.227 3.198 -14.393 1.00 84.75 381 THR A N 1
ATOM 2963 C CA . THR A 1 381 ? 9.352 3.768 -13.635 1.00 84.75 381 THR A CA 1
ATOM 2964 C C . THR A 1 381 ? 10.582 2.858 -13.678 1.00 84.75 381 THR A C 1
ATOM 2966 O O . THR A 1 381 ? 11.690 3.336 -13.933 1.00 84.75 381 THR A O 1
ATOM 2969 N N . MET A 1 382 ? 10.396 1.552 -13.476 1.00 84.69 382 MET A N 1
ATOM 2970 C CA . MET A 1 382 ? 11.464 0.550 -13.529 1.00 84.69 382 MET A CA 1
ATOM 2971 C C . MET A 1 382 ? 12.056 0.417 -14.937 1.00 84.69 382 MET A C 1
ATOM 2973 O O . MET A 1 382 ? 13.274 0.333 -15.117 1.00 84.69 382 MET A O 1
ATOM 2977 N N . LEU A 1 383 ? 11.208 0.453 -15.961 1.00 87.44 383 LEU A N 1
ATOM 2978 C CA . LEU A 1 383 ? 11.610 0.226 -17.340 1.00 87.44 383 LEU A CA 1
ATOM 2979 C C . LEU A 1 383 ? 12.352 1.426 -17.952 1.00 87.44 383 LEU A C 1
ATOM 2981 O O . LEU A 1 383 ? 13.278 1.210 -18.738 1.00 87.44 383 LEU A O 1
ATOM 2985 N N . MET A 1 384 ? 12.033 2.655 -17.529 1.00 89.50 384 MET A N 1
ATOM 2986 C CA . MET A 1 384 ? 12.621 3.913 -18.023 1.00 89.50 384 MET A CA 1
ATOM 2987 C C . MET A 1 384 ? 13.786 4.464 -17.180 1.00 89.50 384 MET A C 1
ATOM 2989 O O . MET A 1 384 ? 14.138 5.641 -17.323 1.00 89.50 384 MET A O 1
ATOM 2993 N N . MET A 1 385 ? 14.374 3.661 -16.286 1.00 87.50 385 MET A N 1
ATOM 2994 C CA . MET A 1 385 ? 15.451 4.104 -15.391 1.00 87.50 385 MET A CA 1
ATOM 2995 C C . MET A 1 385 ? 16.615 4.787 -16.139 1.00 87.50 385 MET A C 1
ATOM 2997 O O . MET A 1 385 ? 17.028 4.312 -17.207 1.00 87.50 385 MET A O 1
ATOM 3001 N N . PRO A 1 386 ? 17.184 5.873 -15.576 1.00 88.31 386 PRO A N 1
ATOM 3002 C CA . PRO A 1 386 ? 18.353 6.522 -16.152 1.00 88.31 386 PRO A CA 1
ATOM 3003 C C . PRO A 1 386 ? 19.572 5.596 -16.131 1.00 88.31 386 PRO A C 1
ATOM 3005 O O . PRO A 1 386 ? 19.659 4.694 -15.304 1.00 88.31 386 PRO A O 1
ATOM 3008 N N . ASP A 1 387 ? 20.530 5.843 -17.025 1.00 84.69 387 ASP A N 1
ATOM 3009 C CA . ASP A 1 387 ? 21.793 5.097 -17.060 1.00 84.69 387 ASP A CA 1
ATOM 3010 C C . ASP A 1 387 ? 22.506 5.177 -15.694 1.00 84.69 387 ASP A C 1
ATOM 3012 O O . ASP A 1 387 ? 22.757 6.273 -15.183 1.00 84.69 387 ASP A O 1
ATOM 3016 N N . GLY A 1 388 ? 22.857 4.026 -15.115 1.00 83.94 388 GLY A N 1
ATOM 3017 C CA . GLY A 1 388 ? 23.496 3.949 -13.802 1.00 83.94 388 GLY A CA 1
ATOM 3018 C C . GLY A 1 388 ? 23.404 2.563 -13.152 1.00 83.94 388 GLY A C 1
ATOM 3019 O O . GLY A 1 388 ? 22.808 1.653 -13.732 1.00 83.94 388 GLY A O 1
ATOM 3020 N N . PRO A 1 389 ? 23.966 2.400 -11.938 1.00 77.81 389 PRO A N 1
ATOM 3021 C CA . PRO A 1 389 ? 24.004 1.119 -11.227 1.00 77.81 389 PRO A CA 1
ATOM 3022 C C . PRO A 1 389 ? 22.628 0.480 -11.010 1.00 77.81 389 PRO A C 1
ATOM 3024 O O . PRO A 1 389 ? 22.506 -0.741 -11.025 1.00 77.81 389 PRO A O 1
ATOM 3027 N N . GLU A 1 390 ? 21.581 1.284 -10.828 1.00 75.06 390 GLU A N 1
ATOM 3028 C CA . GLU A 1 390 ? 20.205 0.810 -10.677 1.00 75.06 390 GLU A CA 1
ATOM 3029 C C . GLU A 1 390 ? 19.677 0.188 -11.979 1.00 75.06 390 GLU A C 1
ATOM 3031 O O . GLU A 1 390 ? 19.081 -0.889 -11.955 1.00 75.06 390 GLU A O 1
ATOM 3036 N N . GLN A 1 391 ? 19.960 0.815 -13.128 1.00 84.81 391 GLN A N 1
ATOM 3037 C CA . GLN A 1 391 ? 19.639 0.260 -14.446 1.00 84.81 391 GLN A CA 1
ATOM 3038 C C . GLN A 1 391 ? 20.437 -1.025 -14.711 1.00 84.81 391 GLN A C 1
ATOM 3040 O O . GLN A 1 391 ? 19.884 -1.977 -15.263 1.00 84.81 391 GLN A O 1
ATOM 3045 N N . ASP A 1 392 ? 21.706 -1.079 -14.296 1.00 83.06 392 ASP A N 1
ATOM 3046 C CA . ASP A 1 392 ? 22.543 -2.280 -14.407 1.00 83.06 392 ASP A CA 1
ATOM 3047 C C . ASP A 1 392 ? 21.994 -3.425 -13.546 1.00 83.06 392 ASP A C 1
ATOM 3049 O O . ASP A 1 392 ? 21.895 -4.556 -14.022 1.00 83.06 392 ASP A O 1
ATOM 3053 N N . GLY A 1 393 ? 21.566 -3.131 -12.314 1.00 79.69 393 GLY A N 1
ATOM 3054 C CA . GLY A 1 393 ? 20.913 -4.090 -11.421 1.00 79.69 393 GLY A CA 1
ATOM 3055 C C . GLY A 1 393 ? 19.606 -4.626 -12.005 1.00 79.69 393 GLY A C 1
ATOM 3056 O O . GLY A 1 393 ? 19.404 -5.839 -12.053 1.00 79.69 393 GLY A O 1
ATOM 3057 N N . ARG A 1 394 ? 18.761 -3.743 -12.548 1.00 84.25 394 ARG A N 1
ATOM 3058 C CA . ARG A 1 394 ? 17.552 -4.122 -13.292 1.00 84.25 394 ARG A CA 1
ATOM 3059 C C . ARG A 1 394 ? 17.882 -5.024 -14.479 1.00 84.25 394 ARG A C 1
ATOM 3061 O O . ARG A 1 394 ? 17.233 -6.048 -14.670 1.00 84.25 394 ARG A O 1
ATOM 3068 N N . ASN A 1 395 ? 18.873 -4.656 -15.294 1.00 85.75 395 ASN A N 1
ATOM 3069 C CA . ASN A 1 395 ? 19.274 -5.448 -16.458 1.00 85.75 395 ASN A CA 1
ATOM 3070 C C . ASN A 1 395 ? 19.780 -6.834 -16.033 1.00 85.75 395 ASN A C 1
ATOM 3072 O O . ASN A 1 395 ? 19.429 -7.821 -16.670 1.00 85.75 395 ASN A O 1
ATOM 3076 N N . ALA A 1 396 ? 20.565 -6.913 -14.954 1.00 80.94 396 ALA A N 1
ATOM 3077 C CA . ALA A 1 396 ? 21.044 -8.172 -14.398 1.00 80.94 396 ALA A CA 1
ATOM 3078 C C . ALA A 1 396 ? 19.880 -9.061 -13.941 1.00 80.94 396 ALA A C 1
ATOM 3080 O O . ALA A 1 396 ? 19.836 -10.225 -14.334 1.00 80.94 396 ALA A O 1
ATOM 3081 N N . LEU A 1 397 ? 18.909 -8.500 -13.212 1.00 76.50 397 LEU A N 1
ATOM 3082 C CA . LEU A 1 397 ? 17.693 -9.202 -12.797 1.00 76.50 397 LEU A CA 1
ATOM 3083 C C . LEU A 1 397 ? 16.926 -9.752 -14.009 1.00 76.50 397 LEU A C 1
ATOM 3085 O O . LEU A 1 397 ? 16.703 -10.953 -14.115 1.00 76.50 397 LEU A O 1
ATOM 3089 N N . LEU A 1 398 ? 16.610 -8.901 -14.990 1.00 77.50 398 LEU A N 1
ATOM 3090 C CA . LEU A 1 398 ? 15.898 -9.331 -16.197 1.00 77.50 398 LEU A CA 1
ATOM 3091 C C . LEU A 1 398 ? 16.701 -10.331 -17.040 1.00 77.50 398 LEU A C 1
ATOM 3093 O O . LEU A 1 398 ? 16.102 -11.148 -17.734 1.00 77.50 398 LEU A O 1
ATOM 3097 N N . SER A 1 399 ? 18.034 -10.303 -16.993 1.00 78.00 399 SER A N 1
ATOM 3098 C CA . SER A 1 399 ? 18.888 -11.247 -17.726 1.00 78.00 399 SER A CA 1
ATOM 3099 C C . SER A 1 399 ? 18.883 -12.661 -17.165 1.00 78.00 399 SER A C 1
ATOM 3101 O O . SER A 1 399 ? 19.191 -13.600 -17.900 1.00 78.00 399 SER A O 1
ATOM 3103 N N . GLN A 1 400 ? 18.463 -12.846 -15.911 1.00 68.00 400 GLN A N 1
ATOM 3104 C CA . GLN A 1 400 ? 18.287 -14.180 -15.334 1.00 68.00 400 GLN A CA 1
ATOM 3105 C C . GLN A 1 400 ? 17.261 -14.995 -16.137 1.00 68.00 400 GLN A C 1
ATOM 3107 O O . GLN A 1 400 ? 17.463 -16.193 -16.328 1.00 68.00 400 GLN A O 1
ATOM 3112 N N . SER A 1 401 ? 16.270 -14.331 -16.760 1.00 61.16 401 SER A N 1
ATOM 3113 C CA . SER A 1 401 ? 15.329 -14.949 -17.718 1.00 61.16 401 SER A CA 1
ATOM 3114 C C . SER A 1 401 ? 16.014 -15.705 -18.867 1.00 61.16 401 SER A C 1
ATOM 3116 O O . SER A 1 401 ? 15.473 -16.677 -19.385 1.00 61.16 401 SER A O 1
ATOM 3118 N N . MET A 1 402 ? 17.238 -15.316 -19.244 1.00 54.91 402 MET A N 1
ATOM 3119 C CA . MET A 1 402 ? 18.005 -15.960 -20.312 1.00 54.91 402 MET A CA 1
ATOM 3120 C C . MET A 1 402 ? 18.906 -17.111 -19.865 1.00 54.91 402 MET A C 1
ATOM 3122 O O . MET A 1 402 ? 19.322 -17.897 -20.717 1.00 54.91 402 MET A O 1
ATOM 3126 N N . ALA A 1 403 ? 19.259 -17.206 -18.582 1.00 49.41 403 ALA A N 1
ATOM 3127 C CA . ALA A 1 403 ? 20.219 -18.209 -18.116 1.00 49.41 403 ALA A CA 1
ATOM 3128 C C . ALA A 1 403 ? 19.659 -19.638 -18.204 1.00 49.41 403 ALA A C 1
ATOM 3130 O O . ALA A 1 403 ? 20.425 -20.583 -18.399 1.00 49.41 403 ALA A O 1
ATOM 3131 N N . HIS A 1 404 ? 18.334 -19.780 -18.127 1.00 45.91 404 HIS A N 1
ATOM 3132 C CA . HIS A 1 404 ? 17.677 -21.081 -18.050 1.00 45.91 404 HIS A CA 1
ATOM 3133 C C . HIS A 1 404 ? 17.086 -21.558 -19.378 1.00 45.91 404 HIS A C 1
ATOM 3135 O O . HIS A 1 404 ? 16.928 -22.762 -19.544 1.00 45.91 404 HIS A O 1
ATOM 3141 N N . GLY A 1 405 ? 16.850 -20.673 -20.361 1.00 42.84 405 GLY A N 1
ATOM 3142 C CA . GLY A 1 405 ? 16.428 -21.024 -21.734 1.00 42.84 405 GLY A CA 1
ATOM 3143 C C . GLY A 1 405 ? 15.096 -21.785 -21.864 1.00 42.84 405 GLY A C 1
ATOM 3144 O O . GLY A 1 405 ? 14.615 -21.973 -22.978 1.00 42.84 405 GLY A O 1
ATOM 3145 N N . ASP A 1 406 ? 14.533 -22.195 -20.735 1.00 51.31 406 ASP A N 1
ATOM 3146 C CA . ASP A 1 406 ? 13.308 -22.935 -20.496 1.00 51.31 406 ASP A CA 1
ATOM 3147 C C . ASP A 1 406 ? 12.964 -22.668 -19.019 1.00 51.31 406 ASP A C 1
ATOM 3149 O O . ASP A 1 406 ? 13.823 -22.839 -18.143 1.00 51.31 406 ASP A O 1
ATOM 3153 N N . TRP A 1 407 ? 11.772 -22.152 -18.728 1.00 56.34 407 TRP A N 1
ATOM 3154 C CA . TRP A 1 407 ? 11.401 -21.746 -17.362 1.00 56.34 407 TRP A CA 1
ATOM 3155 C C . TRP A 1 407 ? 11.317 -22.931 -16.404 1.00 56.34 407 TRP A C 1
ATOM 3157 O O . TRP A 1 407 ? 11.557 -22.763 -15.214 1.00 56.34 407 TRP A O 1
ATOM 3167 N N . ASP A 1 408 ? 11.116 -24.132 -16.952 1.00 48.38 408 ASP A N 1
ATOM 3168 C CA . ASP A 1 408 ? 11.175 -25.428 -16.268 1.00 48.38 408 ASP A CA 1
ATOM 3169 C C . ASP A 1 408 ? 12.489 -25.675 -15.504 1.00 48.38 408 ASP A C 1
ATOM 3171 O O . ASP A 1 408 ? 12.613 -26.635 -14.736 1.00 48.38 408 ASP A O 1
ATOM 3175 N N . HIS A 1 409 ? 13.519 -24.865 -15.752 1.00 50.91 409 HIS A N 1
ATOM 3176 C CA . HIS A 1 409 ? 14.831 -24.981 -15.122 1.00 50.91 409 HIS A CA 1
ATOM 3177 C C . HIS A 1 409 ? 15.238 -23.752 -14.310 1.00 50.91 409 HIS A C 1
ATOM 3179 O O . HIS A 1 409 ? 16.340 -23.762 -13.753 1.00 50.91 409 HIS A O 1
ATOM 3185 N N . MET A 1 410 ? 14.403 -22.712 -14.271 1.00 57.75 410 MET A N 1
ATOM 3186 C CA . MET A 1 410 ? 14.584 -21.570 -13.381 1.00 57.75 410 MET A CA 1
ATOM 3187 C C . MET A 1 410 ? 14.125 -21.958 -11.978 1.00 57.75 410 MET A C 1
ATOM 3189 O O . MET A 1 410 ? 13.167 -22.714 -11.821 1.00 57.75 410 MET A O 1
ATOM 3193 N N . ASP A 1 411 ? 14.816 -21.460 -10.958 1.00 62.00 411 ASP A N 1
ATOM 3194 C CA . ASP A 1 411 ? 14.322 -21.599 -9.595 1.00 62.00 411 ASP A CA 1
ATOM 3195 C C . ASP A 1 411 ? 12.974 -20.866 -9.462 1.00 62.00 411 ASP A C 1
ATOM 3197 O O . ASP A 1 411 ? 12.818 -19.741 -9.942 1.00 62.00 411 ASP A O 1
ATOM 3201 N N . GLU A 1 412 ? 11.978 -21.509 -8.849 1.00 58.12 412 GLU A N 1
ATOM 3202 C CA . GLU A 1 412 ? 10.614 -20.974 -8.742 1.00 58.12 412 GLU A CA 1
ATOM 3203 C C . GLU A 1 412 ? 10.588 -19.611 -8.027 1.00 58.12 412 GLU A C 1
ATOM 3205 O O . GLU A 1 412 ? 9.813 -18.727 -8.405 1.00 58.12 412 GLU A O 1
ATOM 3210 N N . ALA A 1 413 ? 11.480 -19.393 -7.053 1.00 57.78 413 ALA A N 1
ATOM 3211 C CA . ALA A 1 413 ? 11.584 -18.125 -6.339 1.00 57.78 413 ALA A CA 1
ATOM 3212 C C . ALA A 1 413 ? 12.210 -17.027 -7.211 1.00 57.78 413 ALA A C 1
ATOM 3214 O O . ALA A 1 413 ? 11.741 -15.888 -7.182 1.00 57.78 413 ALA A O 1
ATOM 3215 N N . GLU A 1 414 ? 13.216 -17.356 -8.029 1.00 55.38 414 GLU A N 1
ATOM 3216 C CA . GLU A 1 414 ? 13.798 -16.427 -9.011 1.00 55.38 414 GLU A CA 1
ATOM 3217 C C . GLU A 1 414 ? 12.776 -16.052 -10.090 1.00 55.38 414 GLU A C 1
ATOM 3219 O O . GLU A 1 414 ? 12.612 -14.877 -10.422 1.00 55.38 414 GLU A O 1
ATOM 3224 N N . PHE A 1 415 ? 12.024 -17.031 -10.594 1.00 57.88 415 PHE A N 1
ATOM 3225 C CA . PHE A 1 415 ? 10.967 -16.802 -11.574 1.00 57.88 415 PHE A CA 1
ATOM 3226 C C . PHE A 1 415 ? 9.898 -15.844 -11.044 1.00 57.88 415 PHE A C 1
ATOM 3228 O O . PHE A 1 415 ? 9.545 -14.861 -11.703 1.00 57.88 415 PHE A O 1
ATOM 3235 N N . LYS A 1 416 ? 9.428 -16.092 -9.822 1.00 59.84 416 LYS A N 1
ATOM 3236 C CA . LYS A 1 416 ? 8.412 -15.275 -9.161 1.00 59.84 416 LYS A CA 1
ATOM 3237 C C . LYS A 1 416 ? 8.922 -13.880 -8.801 1.00 59.84 416 LYS A C 1
ATOM 3239 O O . LYS A 1 416 ? 8.181 -12.915 -8.954 1.00 59.84 416 LYS A O 1
ATOM 3244 N N . ALA A 1 417 ? 10.189 -13.742 -8.411 1.00 59.28 417 ALA A N 1
ATOM 3245 C CA . ALA A 1 417 ? 10.805 -12.442 -8.139 1.00 59.28 417 ALA A CA 1
ATOM 3246 C C . ALA A 1 417 ? 10.882 -11.542 -9.385 1.00 59.28 417 ALA A C 1
ATOM 3248 O O . ALA A 1 417 ? 10.808 -10.320 -9.266 1.00 59.28 417 ALA A O 1
ATOM 3249 N N . VAL A 1 418 ? 11.025 -12.126 -10.580 1.00 59.22 418 VAL A N 1
ATOM 3250 C CA . VAL A 1 418 ? 11.092 -11.360 -11.834 1.00 59.22 418 VAL A CA 1
ATOM 3251 C C . VAL A 1 418 ? 9.708 -11.155 -12.463 1.00 59.22 418 VAL A C 1
ATOM 3253 O O . VAL A 1 418 ? 9.459 -10.090 -13.026 1.00 59.22 418 VAL A O 1
ATOM 3256 N N . TRP A 1 419 ? 8.808 -12.142 -12.375 1.00 67.12 419 TRP A N 1
ATOM 3257 C CA . TRP A 1 419 ? 7.565 -12.175 -13.166 1.00 67.12 419 TRP A CA 1
ATOM 3258 C C . TRP A 1 419 ? 6.274 -12.396 -12.374 1.00 67.12 419 TRP A C 1
ATOM 3260 O O . TRP A 1 419 ? 5.206 -12.395 -12.982 1.00 67.12 419 TRP A O 1
ATOM 3270 N N . GLY A 1 420 ? 6.338 -12.562 -11.051 1.00 69.94 420 GLY A N 1
ATOM 3271 C CA . GLY A 1 420 ? 5.176 -12.872 -10.208 1.00 69.94 420 GLY A CA 1
ATOM 3272 C C . GLY A 1 420 ? 4.050 -11.848 -10.344 1.00 69.94 420 GLY A C 1
ATOM 3273 O O . GLY A 1 420 ? 2.923 -12.219 -10.648 1.00 69.94 420 GLY A O 1
ATOM 3274 N N . GLN A 1 421 ? 4.372 -10.555 -10.258 1.00 68.69 421 GLN A N 1
ATOM 3275 C CA . GLN A 1 421 ? 3.366 -9.496 -10.396 1.00 68.69 421 GLN A CA 1
ATOM 3276 C C . GLN A 1 421 ? 2.729 -9.452 -11.797 1.00 68.69 421 GLN A C 1
ATOM 3278 O O . GLN A 1 421 ? 1.517 -9.293 -11.923 1.00 68.69 421 GLN A O 1
ATOM 3283 N N . GLU A 1 422 ? 3.510 -9.646 -12.868 1.00 75.44 422 GLU A N 1
ATOM 3284 C CA . GLU A 1 422 ? 2.964 -9.712 -14.235 1.00 75.44 422 GLU A CA 1
ATOM 3285 C C . GLU A 1 422 ? 2.029 -10.926 -14.392 1.00 75.44 422 GLU A C 1
ATOM 3287 O O . GLU A 1 422 ? 0.983 -10.843 -15.041 1.00 75.44 422 GLU A O 1
ATOM 3292 N N . LEU A 1 423 ? 2.378 -12.050 -13.760 1.00 76.12 423 LEU A N 1
ATOM 3293 C CA . LEU A 1 423 ? 1.564 -13.259 -13.738 1.00 76.12 423 LEU A 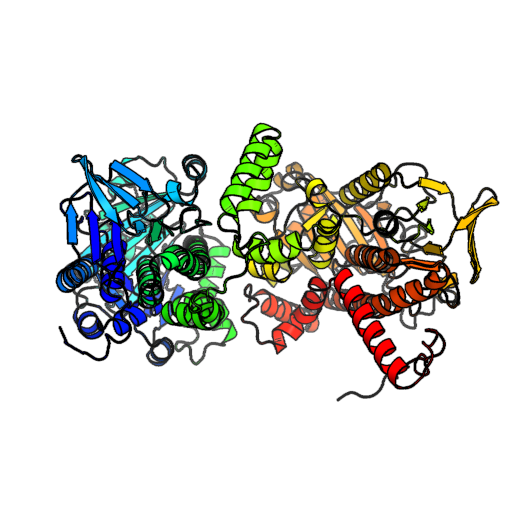CA 1
ATOM 3294 C C . LEU A 1 423 ? 0.260 -13.085 -12.971 1.00 76.12 423 LEU A C 1
ATOM 3296 O O . LEU A 1 423 ? -0.784 -13.474 -13.492 1.00 76.12 423 LEU A O 1
ATOM 3300 N N . ASP A 1 424 ? 0.285 -12.465 -11.797 1.00 79.19 424 ASP A N 1
ATOM 3301 C CA . ASP A 1 424 ? -0.919 -12.172 -11.012 1.00 79.19 424 ASP A CA 1
ATOM 3302 C C . ASP A 1 424 ? -1.892 -11.286 -11.802 1.00 79.19 424 ASP A C 1
ATOM 3304 O O . ASP A 1 424 ? -3.115 -11.473 -11.786 1.00 79.19 424 ASP A O 1
ATOM 3308 N N . VAL A 1 425 ? -1.355 -10.372 -12.613 1.00 84.94 425 VAL A N 1
ATOM 3309 C CA . VAL A 1 425 ? -2.162 -9.579 -13.539 1.00 84.94 425 VAL A CA 1
ATOM 3310 C C . VAL A 1 425 ? -2.776 -10.441 -14.655 1.00 84.94 425 VAL A C 1
ATOM 3312 O O . VAL A 1 425 ? -3.930 -10.193 -15.023 1.00 84.94 425 VAL A O 1
ATOM 3315 N N . TYR A 1 426 ? -2.062 -11.439 -15.189 1.00 85.12 426 TYR A N 1
ATOM 3316 C CA . TYR A 1 426 ? -2.531 -12.318 -16.275 1.00 85.12 426 TYR A CA 1
ATOM 3317 C C . TYR A 1 426 ? -3.484 -13.434 -15.825 1.00 85.12 426 TYR A C 1
ATOM 3319 O O . TYR A 1 426 ? -4.333 -13.870 -16.614 1.00 85.12 426 TYR A O 1
ATOM 3327 N N . THR A 1 427 ? -3.350 -13.929 -14.596 1.00 84.56 427 THR A N 1
ATOM 3328 C CA . THR A 1 427 ? -4.154 -15.040 -14.060 1.00 84.56 427 THR A CA 1
ATOM 3329 C C . THR A 1 427 ? -5.556 -14.595 -13.650 1.00 84.56 427 THR A C 1
ATOM 3331 O O . THR A 1 427 ? -6.478 -15.408 -13.669 1.00 84.56 427 THR A O 1
ATOM 3334 N N . HIS A 1 428 ? -5.761 -13.302 -13.385 1.00 90.19 428 HIS A N 1
ATOM 3335 C CA . HIS A 1 428 ? -7.053 -12.739 -12.995 1.00 90.19 428 HIS A CA 1
ATOM 3336 C C . HIS A 1 428 ? -8.211 -13.132 -13.940 1.00 90.19 428 HIS A C 1
ATOM 3338 O O . HIS A 1 428 ? -8.115 -13.019 -15.168 1.00 90.19 428 HIS A O 1
ATOM 3344 N N . ASP A 1 429 ? -9.350 -13.555 -13.382 1.00 92.31 429 ASP A N 1
ATOM 3345 C CA . ASP A 1 429 ? -10.596 -13.818 -14.117 1.00 92.31 429 ASP A CA 1
ATOM 3346 C C . ASP A 1 429 ? -11.766 -13.026 -13.534 1.00 92.31 429 ASP A C 1
ATOM 3348 O O . ASP A 1 429 ? -12.313 -13.375 -12.492 1.00 92.31 429 ASP A O 1
ATOM 3352 N N . ALA A 1 430 ? -12.203 -11.987 -14.250 1.00 92.69 430 ALA A N 1
ATOM 3353 C CA . ALA A 1 430 ? -13.326 -11.157 -13.823 1.00 92.69 430 ALA A CA 1
ATOM 3354 C C . ALA A 1 430 ? -14.638 -11.948 -13.647 1.00 92.69 430 ALA A C 1
ATOM 3356 O O . ALA A 1 430 ? -15.493 -11.540 -12.865 1.00 92.69 430 ALA A O 1
ATOM 3357 N N . THR A 1 431 ? -14.825 -13.073 -14.349 1.00 92.62 431 THR A N 1
ATOM 3358 C CA . THR A 1 431 ? -16.007 -13.929 -14.144 1.00 92.62 431 THR A CA 1
ATOM 3359 C C . THR A 1 431 ? -15.937 -14.658 -12.817 1.00 92.62 431 THR A C 1
ATOM 3361 O O . THR A 1 431 ? -16.909 -14.617 -12.068 1.00 92.62 431 THR A O 1
ATOM 3364 N N . ASP A 1 432 ? -14.791 -15.261 -12.511 1.00 91.25 432 ASP A N 1
ATOM 3365 C CA . ASP A 1 432 ? -14.615 -16.017 -11.271 1.00 91.25 432 ASP A CA 1
ATOM 3366 C C . ASP A 1 432 ? -14.711 -15.078 -10.063 1.00 91.25 432 ASP A C 1
ATOM 3368 O O . ASP A 1 432 ? -15.376 -15.402 -9.086 1.00 91.25 432 ASP A O 1
ATOM 3372 N N . GLN A 1 433 ? -14.183 -13.853 -10.171 1.00 92.06 433 GLN A N 1
ATOM 3373 C CA . GLN A 1 433 ? -14.342 -12.839 -9.123 1.00 92.06 433 GLN A CA 1
ATOM 3374 C C . GLN A 1 433 ? -15.810 -12.466 -8.868 1.00 92.06 433 GLN A C 1
ATOM 3376 O O . GLN A 1 433 ? -16.226 -12.327 -7.717 1.00 92.06 433 GLN A O 1
ATOM 3381 N N . VAL A 1 434 ? -16.625 -12.335 -9.922 1.00 91.25 434 VAL A N 1
ATOM 3382 C CA . VAL A 1 434 ? -18.073 -12.121 -9.766 1.00 91.25 434 VAL A CA 1
ATOM 3383 C C . VAL A 1 434 ? -18.752 -13.343 -9.149 1.00 91.25 434 VAL A C 1
ATOM 3385 O O . VAL A 1 434 ? -19.672 -13.184 -8.345 1.00 91.25 434 VAL A O 1
ATOM 3388 N N . ASP A 1 435 ? -18.333 -14.556 -9.495 1.00 88.06 435 ASP A N 1
ATOM 3389 C CA . ASP A 1 435 ? -18.885 -15.794 -8.936 1.00 88.06 435 ASP A CA 1
ATOM 3390 C C . ASP A 1 435 ? -18.539 -15.967 -7.451 1.00 88.06 435 ASP A C 1
ATOM 3392 O O . ASP A 1 435 ? -19.421 -16.300 -6.650 1.00 88.06 435 ASP A O 1
ATOM 3396 N N . ASP A 1 436 ? -17.308 -15.655 -7.059 1.00 82.94 436 ASP A N 1
ATOM 3397 C CA . ASP A 1 436 ? -16.844 -15.666 -5.672 1.00 82.94 436 ASP A CA 1
ATOM 3398 C C . ASP A 1 436 ? -17.570 -14.615 -4.837 1.00 82.94 436 ASP A C 1
ATOM 3400 O O . ASP A 1 436 ? -18.116 -14.921 -3.769 1.00 82.94 436 ASP A O 1
ATOM 3404 N N . TRP A 1 437 ? -17.645 -13.382 -5.342 1.00 86.38 437 TRP A N 1
ATOM 3405 C CA . TRP A 1 437 ? -18.391 -12.311 -4.689 1.00 86.38 437 TRP A CA 1
ATOM 3406 C C . TRP A 1 437 ? -19.869 -12.695 -4.540 1.00 86.38 437 TRP A C 1
ATOM 3408 O O . TRP A 1 437 ? -20.458 -12.555 -3.466 1.00 86.38 437 TRP A O 1
ATOM 3418 N N . TRP A 1 438 ? -20.473 -13.284 -5.576 1.00 82.62 438 TRP A N 1
ATOM 3419 C CA . TRP A 1 438 ? -21.873 -13.706 -5.532 1.00 82.62 438 TRP A CA 1
ATOM 3420 C C . TRP A 1 438 ? -22.117 -14.876 -4.583 1.00 82.62 438 TRP A C 1
ATOM 3422 O O . TRP A 1 438 ? -23.177 -14.957 -3.963 1.00 82.62 438 TRP A O 1
ATOM 3432 N N . THR A 1 439 ? -21.152 -15.777 -4.433 1.00 79.88 439 THR A N 1
ATOM 3433 C CA . THR A 1 439 ? -21.226 -16.868 -3.455 1.00 79.88 439 THR A CA 1
ATOM 3434 C C . THR A 1 439 ? -21.243 -16.319 -2.030 1.00 79.88 439 THR A C 1
ATOM 3436 O O . THR A 1 439 ? -22.019 -16.796 -1.199 1.00 79.88 439 THR A O 1
ATOM 3439 N N . LYS A 1 440 ? -20.448 -15.277 -1.761 1.00 75.38 440 LYS A N 1
ATOM 3440 C CA . LYS A 1 440 ? -20.385 -14.603 -0.456 1.00 75.38 440 LYS A CA 1
ATOM 3441 C C . LYS A 1 440 ? -21.652 -13.785 -0.167 1.00 75.38 440 LYS A C 1
ATOM 3443 O O . LYS A 1 440 ? -22.248 -13.936 0.899 1.00 75.38 440 LYS A O 1
ATOM 3448 N N . TRP A 1 441 ? -22.116 -12.979 -1.125 1.00 75.56 441 TRP A N 1
ATOM 3449 C CA . TRP A 1 441 ? -23.118 -11.928 -0.877 1.00 75.56 441 TRP A CA 1
ATOM 3450 C C . TRP A 1 441 ? -24.471 -12.131 -1.575 1.00 75.56 441 TRP A C 1
ATOM 3452 O O . TRP A 1 441 ? -25.500 -11.626 -1.119 1.00 75.56 441 TRP A O 1
ATOM 3462 N N . GLY A 1 442 ? -24.534 -12.934 -2.639 1.00 66.62 442 GLY A N 1
ATOM 3463 C CA . GLY A 1 442 ? -25.714 -13.072 -3.505 1.00 66.62 442 GLY A CA 1
ATOM 3464 C C . GLY A 1 442 ? -26.966 -13.615 -2.804 1.00 66.62 442 GLY A C 1
ATOM 3465 O O . GLY A 1 442 ? -28.095 -13.348 -3.232 1.00 66.62 442 GLY A O 1
ATOM 3466 N N . SER A 1 443 ? -26.806 -14.323 -1.679 1.00 63.28 443 SER A N 1
ATOM 3467 C CA . SER A 1 443 ? -27.933 -14.787 -0.856 1.00 63.28 443 SER A CA 1
ATOM 3468 C C . SER A 1 443 ? -28.703 -13.641 -0.183 1.00 63.28 443 SER A C 1
ATOM 3470 O O . SER A 1 443 ? -29.917 -13.758 0.019 1.00 63.28 443 SER A O 1
ATOM 3472 N N . MET A 1 444 ? -28.032 -12.523 0.119 1.00 62.00 444 MET A N 1
ATOM 3473 C CA . MET A 1 444 ? -28.658 -11.317 0.668 1.00 62.00 444 MET A CA 1
ATOM 3474 C C . MET A 1 444 ? -29.464 -10.581 -0.409 1.00 62.00 444 MET A C 1
ATOM 3476 O O . MET A 1 444 ? -30.556 -10.093 -0.131 1.00 62.00 444 MET A O 1
ATOM 3480 N N . MET A 1 445 ? -28.998 -10.622 -1.660 1.00 62.66 445 MET A N 1
ATOM 3481 C CA . MET A 1 445 ? -29.626 -9.955 -2.812 1.00 62.66 445 MET A CA 1
ATOM 3482 C C . MET A 1 445 ? -30.816 -10.717 -3.413 1.00 62.66 445 MET A C 1
ATOM 3484 O O . MET A 1 445 ? -31.556 -10.175 -4.231 1.00 62.66 445 MET A O 1
ATOM 3488 N N . SER A 1 446 ? -31.018 -11.977 -3.011 1.00 52.34 446 SER A N 1
ATOM 3489 C CA . SER A 1 446 ? -32.050 -12.873 -3.562 1.00 52.34 446 SER A CA 1
ATOM 3490 C C . SER A 1 446 ? -33.325 -12.979 -2.705 1.00 52.34 446 SER A C 1
ATOM 3492 O O . SER A 1 446 ? -34.275 -13.666 -3.092 1.00 52.34 446 SER A O 1
ATOM 3494 N N . LYS A 1 447 ? -33.384 -12.351 -1.520 1.00 48.66 447 LYS A N 1
ATOM 3495 C CA . LYS A 1 447 ? -34.545 -12.439 -0.613 1.00 48.66 447 LYS A CA 1
ATOM 3496 C C . LYS A 1 447 ? -35.562 -11.327 -0.890 1.00 48.66 447 LYS A C 1
ATOM 3498 O O . LYS A 1 447 ? -35.299 -10.160 -0.634 1.00 48.66 447 LYS A O 1
ATOM 3503 N N . LYS A 1 448 ? -36.778 -11.700 -1.313 1.00 39.88 448 LYS A N 1
ATOM 3504 C CA . LYS A 1 448 ? -37.938 -10.787 -1.313 1.00 39.88 448 LYS A CA 1
ATOM 3505 C C . LYS A 1 448 ? -38.339 -10.406 0.123 1.00 39.88 448 LYS A C 1
ATOM 3507 O O . LYS A 1 448 ? -38.393 -11.304 0.969 1.00 39.88 448 LYS A O 1
ATOM 3512 N N . PRO A 1 449 ? -38.742 -9.152 0.399 1.00 35.12 449 PRO A N 1
ATOM 3513 C CA . PRO A 1 449 ? -39.349 -8.802 1.679 1.00 35.12 449 PRO A CA 1
ATOM 3514 C C . PRO A 1 449 ? -40.707 -9.514 1.816 1.00 35.12 449 PRO A C 1
ATOM 3516 O O . PRO A 1 449 ? -41.595 -9.341 0.980 1.00 35.12 449 PRO A O 1
ATOM 3519 N N . GLN A 1 450 ? -40.889 -10.335 2.855 1.00 31.92 450 GLN A N 1
ATOM 3520 C CA . GLN A 1 450 ? -42.209 -10.853 3.225 1.00 31.92 450 GLN A CA 1
ATOM 3521 C C . GLN A 1 450 ? -42.970 -9.775 4.007 1.00 31.92 450 GLN A C 1
ATOM 3523 O O . GLN A 1 450 ? -42.557 -9.381 5.093 1.00 31.92 450 GLN A O 1
ATOM 3528 N N . HIS A 1 451 ? -44.096 -9.310 3.462 1.00 35.75 451 HIS A N 1
ATOM 3529 C CA . HIS A 1 451 ? -45.046 -8.462 4.182 1.00 35.75 451 HIS A CA 1
ATOM 3530 C C . HIS A 1 451 ? -45.763 -9.267 5.279 1.00 35.75 451 HIS A C 1
ATOM 3532 O O . HIS A 1 451 ? -46.472 -10.227 4.973 1.00 35.75 451 HIS A O 1
ATOM 3538 N N . SER A 1 452 ? -45.640 -8.839 6.538 1.00 27.59 452 SER A N 1
ATOM 3539 C CA . SER A 1 452 ? -46.548 -9.215 7.628 1.00 27.59 452 SER A CA 1
ATOM 3540 C C . SER A 1 452 ? -47.112 -7.962 8.299 1.00 27.59 452 SER A C 1
ATOM 3542 O O . SER A 1 452 ? -46.349 -7.126 8.782 1.00 27.59 452 SER A O 1
ATOM 3544 N N . ASP A 1 453 ? -48.442 -7.861 8.322 1.00 34.88 453 ASP A N 1
ATOM 3545 C CA . ASP A 1 453 ? -49.229 -6.830 9.003 1.00 34.88 453 ASP A CA 1
ATOM 3546 C C . ASP A 1 453 ? -48.997 -6.854 10.522 1.00 34.88 453 ASP A C 1
ATOM 3548 O O . ASP A 1 453 ? -49.460 -7.773 11.193 1.00 34.88 453 ASP A O 1
ATOM 3552 N N . HIS A 1 454 ? -48.347 -5.825 11.072 1.00 31.59 454 HIS A N 1
ATOM 3553 C CA . HIS A 1 454 ? -48.549 -5.361 12.449 1.00 31.59 454 HIS A CA 1
ATOM 3554 C C . HIS A 1 454 ? -48.156 -3.879 12.569 1.00 31.59 454 HIS A C 1
ATOM 3556 O O . HIS A 1 454 ? -46.994 -3.512 12.413 1.00 31.59 454 HIS A O 1
ATOM 3562 N N . ASP A 1 455 ? -49.149 -3.035 12.858 1.00 34.69 455 ASP A N 1
ATOM 3563 C CA . ASP A 1 455 ? -48.965 -1.634 13.237 1.00 34.69 455 ASP A CA 1
ATOM 3564 C C . ASP A 1 455 ? -48.237 -1.508 14.593 1.00 34.69 455 ASP A C 1
ATOM 3566 O O . ASP A 1 455 ? -48.546 -2.233 15.540 1.00 34.69 455 ASP A O 1
ATOM 3570 N N . ALA A 1 456 ? -47.363 -0.492 14.673 1.00 30.00 456 ALA A N 1
ATOM 3571 C CA . ALA A 1 456 ? -46.627 0.047 15.832 1.00 30.00 456 ALA A CA 1
ATOM 3572 C C . ALA A 1 456 ? -45.201 -0.484 16.134 1.00 30.00 456 ALA A C 1
ATOM 3574 O O . ALA A 1 456 ? -44.960 -1.122 17.153 1.00 30.00 456 ALA A O 1
ATOM 3575 N N . ALA A 1 457 ? -44.236 -0.074 15.303 1.00 24.78 457 ALA A N 1
ATOM 3576 C CA . ALA A 1 457 ? -42.911 0.489 15.645 1.00 24.78 457 ALA A CA 1
ATOM 3577 C C . ALA A 1 457 ? -42.246 0.922 14.318 1.00 24.78 457 ALA A C 1
ATOM 3579 O O . ALA A 1 457 ? -42.502 0.268 13.307 1.00 24.78 457 ALA A O 1
ATOM 3580 N N . PRO A 1 458 ? -41.455 2.012 14.242 1.00 27.59 458 PRO A N 1
ATOM 3581 C CA . PRO A 1 458 ? -40.879 2.426 12.968 1.00 27.59 458 PRO A CA 1
ATOM 3582 C C . PRO A 1 458 ? -39.921 1.336 12.482 1.00 27.59 458 PRO A C 1
ATOM 3584 O O . PRO A 1 458 ? -38.918 1.038 13.124 1.00 27.59 458 PRO A O 1
ATOM 3587 N N . THR A 1 459 ? -40.256 0.731 11.347 1.00 28.80 459 THR A N 1
ATOM 3588 C CA . THR A 1 459 ? -39.376 -0.130 10.563 1.00 28.80 459 THR A CA 1
ATOM 3589 C C . THR A 1 459 ? -38.181 0.693 10.097 1.00 28.80 459 THR A C 1
ATOM 3591 O O . THR A 1 459 ? -38.202 1.287 9.021 1.00 28.80 459 THR A O 1
ATOM 3594 N N . THR A 1 460 ? -37.133 0.751 10.912 1.00 29.56 460 THR A N 1
ATOM 3595 C CA . THR A 1 460 ? -35.795 1.161 10.488 1.00 29.56 460 THR A CA 1
ATOM 3596 C C . THR A 1 460 ? -35.125 -0.008 9.773 1.00 29.56 460 THR A C 1
ATOM 3598 O O . THR A 1 460 ? -34.194 -0.617 10.281 1.00 29.56 460 THR A O 1
ATOM 3601 N N . SER A 1 461 ? -35.585 -0.318 8.563 1.00 35.44 461 SER A N 1
ATOM 3602 C CA . SER A 1 461 ? -34.606 -0.357 7.477 1.00 35.44 461 SER A CA 1
ATOM 3603 C C . SER A 1 461 ? -34.240 1.105 7.238 1.00 35.44 461 SER A C 1
ATOM 3605 O O . SER A 1 461 ? -35.160 1.922 7.161 1.00 35.44 461 SER A O 1
ATOM 3607 N N . ILE A 1 462 ? -32.966 1.480 7.179 1.00 32.19 462 ILE A N 1
ATOM 3608 C CA . ILE A 1 462 ? -32.574 2.869 6.905 1.00 32.19 462 ILE A CA 1
ATOM 3609 C C . ILE A 1 462 ? -32.203 2.985 5.416 1.00 32.19 462 ILE A C 1
ATOM 3611 O O . ILE A 1 462 ? -31.031 2.847 5.080 1.00 32.19 462 ILE A O 1
ATOM 3615 N N . PRO A 1 463 ? -33.150 3.257 4.495 1.00 32.16 463 PRO A N 1
ATOM 3616 C CA . PRO A 1 463 ? -32.812 3.880 3.228 1.00 32.16 463 PRO A CA 1
ATOM 3617 C C . PRO A 1 463 ? -32.327 5.308 3.503 1.00 32.16 463 PRO A C 1
ATOM 3619 O O . PRO A 1 463 ? -33.077 6.136 4.026 1.00 32.16 463 PRO A O 1
ATOM 3622 N N . GLY A 1 464 ? -31.075 5.601 3.145 1.00 35.00 464 GLY A N 1
ATOM 3623 C CA . GLY A 1 464 ? -30.521 6.959 3.181 1.00 35.00 464 GLY A CA 1
ATOM 3624 C C . GLY A 1 464 ? -29.452 7.238 4.242 1.00 35.00 464 GLY A C 1
ATOM 3625 O O . GLY A 1 464 ? -29.436 8.346 4.780 1.00 35.00 464 GLY A O 1
ATOM 3626 N N . LEU A 1 465 ? -28.526 6.303 4.497 1.00 35.56 465 LEU A N 1
ATOM 3627 C CA . LEU A 1 465 ? -27.289 6.591 5.246 1.00 35.56 465 LEU A CA 1
ATOM 3628 C C . LEU A 1 465 ? -26.537 7.800 4.658 1.00 35.56 465 LEU A C 1
ATOM 3630 O O . LEU A 1 465 ? -26.131 8.690 5.402 1.00 35.56 465 LEU A O 1
ATOM 3634 N N . HIS A 1 466 ? -26.478 7.904 3.326 1.00 36.03 466 HIS A N 1
ATOM 3635 C CA . HIS A 1 466 ? -25.839 9.021 2.619 1.00 36.03 466 HIS A CA 1
ATOM 3636 C C . HIS A 1 466 ? -26.472 10.386 2.925 1.00 36.03 466 HIS A C 1
ATOM 3638 O O . HIS A 1 466 ? -25.780 11.395 2.979 1.00 36.03 466 HIS A O 1
ATOM 3644 N N . ARG A 1 467 ? -27.787 10.449 3.186 1.00 36.91 467 ARG A N 1
ATOM 3645 C CA . ARG A 1 467 ? -28.503 11.709 3.467 1.00 36.91 467 ARG A CA 1
ATOM 3646 C C . ARG A 1 467 ? -28.259 12.210 4.893 1.00 36.91 467 ARG A C 1
ATOM 3648 O O . ARG A 1 467 ? -28.107 13.412 5.089 1.00 36.91 467 ARG A O 1
ATOM 3655 N N . VAL A 1 468 ? -28.185 11.302 5.870 1.00 40.16 468 VAL A N 1
ATOM 3656 C CA . VAL A 1 468 ? -27.796 11.630 7.255 1.00 40.16 468 VAL A CA 1
ATOM 3657 C C . VAL A 1 468 ? -26.317 12.028 7.303 1.00 40.16 468 VAL A C 1
ATOM 3659 O O . VAL A 1 468 ? -25.960 12.987 7.982 1.00 40.16 468 VAL A O 1
ATOM 3662 N N . PHE A 1 469 ? -25.473 11.357 6.516 1.00 42.03 469 PHE A N 1
ATOM 3663 C CA . PHE A 1 469 ? -24.058 11.684 6.348 1.00 42.03 469 PHE A CA 1
ATOM 3664 C C . PHE A 1 469 ? -23.850 13.054 5.687 1.00 42.03 469 PHE A C 1
ATOM 3666 O O . PHE A 1 469 ? -23.109 13.882 6.214 1.00 42.03 469 PHE A O 1
ATOM 3673 N N . GLN A 1 470 ? -24.580 13.360 4.609 1.00 42.62 470 GLN A N 1
ATOM 3674 C CA . GLN A 1 470 ? -24.537 14.661 3.937 1.00 42.62 470 GLN A CA 1
ATOM 3675 C C . GLN A 1 470 ? -25.109 15.797 4.800 1.00 42.62 470 GLN A C 1
ATOM 3677 O O . GLN A 1 470 ? -24.530 16.879 4.805 1.00 42.62 470 GLN A O 1
ATOM 3682 N N . GLU A 1 471 ? -26.179 15.594 5.580 1.00 42.69 471 GLU A N 1
ATOM 3683 C CA . GLU A 1 471 ? -26.667 16.615 6.529 1.00 42.69 471 GLU A CA 1
ATOM 3684 C C . GLU A 1 471 ? -25.692 16.842 7.699 1.00 42.69 471 GLU A C 1
ATOM 3686 O O . GLU A 1 471 ? -25.525 17.981 8.148 1.00 42.69 471 GLU A O 1
ATOM 3691 N N . CYS A 1 472 ? -25.002 15.799 8.169 1.00 42.69 472 CYS A N 1
ATOM 3692 C CA . CYS A 1 472 ? -23.954 15.902 9.187 1.00 42.69 472 CYS A CA 1
ATOM 3693 C C . CYS A 1 472 ? -22.706 16.611 8.652 1.00 42.69 472 CYS A C 1
ATOM 3695 O O . CYS A 1 472 ? -22.236 17.546 9.296 1.00 42.69 472 CYS A O 1
ATOM 3697 N N . ILE A 1 473 ? -22.221 16.253 7.459 1.00 46.16 473 ILE A N 1
ATOM 3698 C CA . ILE A 1 473 ? -21.081 16.913 6.809 1.00 46.16 473 ILE A CA 1
ATOM 3699 C C . ILE A 1 473 ? -21.434 18.350 6.432 1.00 46.16 473 ILE A C 1
ATOM 3701 O O . ILE A 1 473 ? -20.633 19.240 6.681 1.00 46.16 473 ILE A O 1
ATOM 3705 N N . PHE A 1 474 ? -22.637 18.634 5.926 1.00 44.41 474 PHE A N 1
ATOM 3706 C CA . PHE A 1 474 ? -23.058 20.002 5.608 1.00 44.41 474 PHE A CA 1
ATOM 3707 C C . PHE A 1 474 ? -23.140 20.885 6.864 1.00 44.41 474 PHE A C 1
ATOM 3709 O O . PHE A 1 474 ? -22.706 22.038 6.841 1.00 44.41 474 PHE A O 1
ATOM 3716 N N . ASN A 1 475 ? -23.621 20.352 7.994 1.00 42.69 475 ASN A N 1
ATOM 3717 C CA . ASN A 1 475 ? -23.597 21.061 9.279 1.00 42.69 475 ASN A CA 1
ATOM 3718 C C . ASN A 1 475 ? -22.180 21.176 9.874 1.00 42.69 475 ASN A C 1
ATOM 3720 O O . ASN A 1 475 ? -21.874 22.195 10.498 1.00 42.69 475 ASN A O 1
ATOM 3724 N N . LEU A 1 476 ? -21.304 20.191 9.654 1.00 41.88 476 LEU A N 1
ATOM 3725 C CA . LEU A 1 476 ? -19.896 20.220 10.063 1.00 41.88 476 LEU A CA 1
ATOM 3726 C C . LEU A 1 476 ? -19.100 21.242 9.238 1.00 41.88 476 LEU A C 1
ATOM 3728 O O . LEU A 1 476 ? -18.370 22.042 9.806 1.00 41.88 476 LEU A O 1
ATOM 3732 N N . TYR A 1 477 ? -19.312 21.311 7.923 1.00 45.19 477 TYR A N 1
ATOM 3733 C CA . TYR A 1 477 ? -18.675 22.277 7.022 1.00 45.19 477 TYR A CA 1
ATOM 3734 C C . TYR A 1 477 ? -19.163 23.709 7.284 1.00 45.19 477 TYR A C 1
ATOM 3736 O O . TYR A 1 477 ? -18.381 24.657 7.231 1.00 45.19 477 TYR A O 1
ATOM 3744 N N . LYS A 1 478 ? -20.453 23.879 7.609 1.00 47.28 478 LYS A N 1
ATOM 3745 C CA . LYS A 1 478 ? -21.061 25.183 7.920 1.00 47.28 478 LYS A CA 1
ATOM 3746 C C . LYS A 1 478 ? -20.594 25.765 9.259 1.00 47.28 478 LYS A C 1
ATOM 3748 O O . LYS A 1 478 ? -20.506 26.985 9.374 1.00 47.28 478 LYS A O 1
ATOM 3753 N N . ASN A 1 479 ? -20.309 24.919 10.253 1.00 49.19 479 ASN A N 1
ATOM 3754 C CA . ASN A 1 479 ? -19.932 25.352 11.604 1.00 49.19 479 ASN A CA 1
ATOM 3755 C C . ASN A 1 479 ? -18.418 25.220 11.896 1.00 49.19 479 ASN A C 1
ATOM 3757 O O . ASN A 1 479 ? -17.893 26.010 12.678 1.00 49.19 479 ASN A O 1
ATOM 3761 N N . HIS A 1 480 ? -17.715 24.272 11.258 1.00 46.09 480 HIS A N 1
ATOM 3762 C CA . HIS A 1 480 ? -16.305 23.903 11.498 1.00 46.09 480 HIS A CA 1
ATOM 3763 C C . HIS A 1 480 ? -15.560 23.484 10.195 1.00 46.09 480 HIS A C 1
ATOM 3765 O O . HIS A 1 480 ? -15.158 22.329 10.034 1.00 46.09 480 HIS A O 1
ATOM 3771 N N . PRO A 1 481 ? -15.340 24.414 9.245 1.00 36.81 481 PRO A N 1
ATOM 3772 C CA . PRO A 1 481 ? -14.871 24.112 7.882 1.00 36.81 481 PRO A CA 1
ATOM 3773 C C . PRO A 1 481 ? -13.451 23.527 7.788 1.00 36.81 481 PRO A C 1
ATOM 3775 O O . PRO A 1 481 ? -13.144 22.814 6.836 1.00 36.81 481 PRO A O 1
ATOM 3778 N N . THR A 1 482 ? -12.579 23.804 8.759 1.00 42.41 482 THR A N 1
ATOM 3779 C CA . THR A 1 482 ? -11.197 23.294 8.784 1.00 42.41 482 THR A CA 1
ATOM 3780 C C . THR A 1 482 ? -11.146 21.826 9.214 1.00 42.41 482 THR A C 1
ATOM 3782 O O . THR A 1 482 ? -10.440 21.036 8.601 1.00 42.41 482 THR A O 1
ATOM 3785 N N . THR A 1 483 ? -11.968 21.447 10.198 1.00 43.25 483 THR A N 1
ATOM 3786 C CA . THR A 1 483 ? -12.141 20.058 10.655 1.00 43.25 483 THR A CA 1
ATOM 3787 C C . THR A 1 483 ? -12.815 19.219 9.575 1.00 43.25 483 THR A C 1
ATOM 3789 O O . THR A 1 483 ? -12.380 18.115 9.279 1.00 43.25 483 THR A O 1
ATOM 3792 N N . ALA A 1 484 ? -13.826 19.768 8.898 1.00 39.47 484 ALA A N 1
ATOM 3793 C CA . ALA A 1 484 ? -14.479 19.066 7.800 1.00 39.47 484 ALA A CA 1
ATOM 3794 C C . ALA A 1 484 ? -13.511 18.756 6.637 1.00 39.47 484 ALA A C 1
ATOM 3796 O O . ALA A 1 484 ? -13.615 17.695 6.037 1.00 39.47 484 ALA A O 1
ATOM 3797 N N . LYS A 1 485 ? -12.535 19.630 6.349 1.00 44.50 485 LYS A N 1
ATOM 3798 C CA . LYS A 1 485 ? -11.512 19.388 5.314 1.00 44.50 485 LYS A CA 1
ATOM 3799 C C . LYS A 1 485 ? -10.492 18.300 5.668 1.00 44.50 485 LYS A C 1
ATOM 3801 O O . LYS A 1 485 ? -10.017 17.647 4.750 1.00 44.50 485 LYS A O 1
ATOM 3806 N N . ALA A 1 486 ? -10.180 18.106 6.949 1.00 44.09 486 ALA A N 1
ATOM 3807 C CA . ALA A 1 486 ? -9.223 17.090 7.398 1.00 44.09 486 ALA A CA 1
ATOM 3808 C C . ALA A 1 486 ? -9.830 15.675 7.417 1.00 44.09 486 ALA A C 1
ATOM 3810 O O . ALA A 1 486 ? -9.158 14.706 7.093 1.00 44.09 486 ALA A O 1
ATOM 3811 N N . TYR A 1 487 ? -11.126 15.567 7.727 1.00 39.47 487 TYR A N 1
ATOM 3812 C CA . TYR A 1 487 ? -11.821 14.280 7.848 1.00 39.47 487 TYR A CA 1
ATOM 3813 C C . TYR A 1 487 ? -12.549 13.831 6.569 1.00 39.47 487 TYR A C 1
ATOM 3815 O O . TYR A 1 487 ? -12.988 12.686 6.487 1.00 39.47 487 TYR A O 1
ATOM 3823 N N . LEU A 1 488 ? -12.679 14.700 5.557 1.00 40.34 488 LEU A N 1
ATOM 3824 C CA . LEU A 1 488 ? -13.318 14.363 4.277 1.00 40.34 488 LEU A CA 1
ATOM 3825 C C . LEU A 1 488 ? -12.691 13.152 3.545 1.00 40.34 488 LEU A C 1
ATOM 3827 O O . LEU A 1 488 ? -13.461 12.391 2.966 1.00 40.34 488 LEU A O 1
ATOM 3831 N N . PRO A 1 489 ? -11.359 12.940 3.571 1.00 38.81 489 PRO A N 1
ATOM 3832 C CA . PRO A 1 489 ? -10.724 11.761 2.968 1.00 38.81 489 PRO A CA 1
ATOM 3833 C C . PRO A 1 489 ? -11.016 10.464 3.740 1.00 38.81 489 PRO A C 1
ATOM 3835 O O . PRO A 1 489 ? -11.261 9.424 3.146 1.00 38.81 489 PRO A O 1
ATOM 3838 N N . VAL A 1 490 ? -11.080 10.536 5.074 1.00 37.19 490 VAL A N 1
ATOM 3839 C CA . VAL A 1 490 ? -11.358 9.383 5.958 1.00 37.19 490 VAL A CA 1
ATOM 3840 C C . VAL A 1 490 ? -12.817 8.930 5.850 1.00 37.19 490 VAL A C 1
ATOM 3842 O O . VAL A 1 490 ? -13.135 7.750 5.950 1.00 37.19 490 VAL A O 1
ATOM 3845 N N . LEU A 1 491 ? -13.722 9.878 5.616 1.00 35.50 491 LEU A N 1
ATOM 3846 C CA . LEU A 1 491 ? -15.160 9.649 5.485 1.00 35.50 491 LEU A CA 1
ATOM 3847 C C . LEU A 1 491 ? -15.577 9.117 4.098 1.00 35.50 491 LEU A C 1
ATOM 3849 O O . LEU A 1 491 ? -16.721 8.694 3.948 1.00 35.50 491 LEU A O 1
ATOM 3853 N N . ARG A 1 492 ? -14.679 9.144 3.103 1.00 37.66 492 ARG A N 1
ATOM 3854 C CA . ARG A 1 492 ? -14.935 8.727 1.713 1.00 37.66 492 ARG A CA 1
ATOM 3855 C C . ARG A 1 492 ? -14.654 7.252 1.435 1.00 37.66 492 ARG A C 1
ATOM 3857 O O . ARG A 1 492 ? -15.218 6.713 0.500 1.00 37.66 492 ARG A O 1
ATOM 3864 N N . LEU A 1 493 ? -13.838 6.589 2.255 1.00 30.86 493 LEU A N 1
ATOM 3865 C CA . LEU A 1 493 ? -13.113 5.417 1.773 1.00 30.86 493 LEU A CA 1
ATOM 3866 C C . LEU A 1 493 ? -13.767 4.038 1.900 1.00 30.86 493 LEU A C 1
ATOM 3868 O O . LEU A 1 493 ? -13.136 3.152 1.362 1.00 30.86 493 LEU A O 1
ATOM 3872 N N . ARG A 1 494 ? -14.947 3.812 2.520 1.00 40.62 494 ARG A N 1
ATOM 3873 C CA . ARG A 1 494 ? -15.806 2.598 2.326 1.00 40.62 494 ARG A CA 1
ATOM 3874 C C . ARG A 1 494 ? -17.178 2.733 3.008 1.00 40.62 494 ARG A C 1
ATOM 3876 O O . ARG A 1 494 ? -17.254 2.854 4.232 1.00 40.62 494 ARG A O 1
ATOM 3883 N N . LEU A 1 495 ? -18.270 2.599 2.250 1.00 33.47 495 LEU A N 1
ATOM 3884 C CA . LEU A 1 495 ? -19.649 2.490 2.768 1.00 33.47 495 LEU A CA 1
ATOM 3885 C C . LEU A 1 495 ? -19.934 1.122 3.431 1.00 33.47 495 LEU A C 1
ATOM 3887 O O . LEU A 1 495 ? -20.758 1.041 4.346 1.00 33.47 495 LEU A O 1
ATOM 3891 N N . ASP A 1 496 ? -19.191 0.078 3.057 1.00 30.53 496 ASP A N 1
ATOM 3892 C CA . ASP A 1 496 ? -19.315 -1.272 3.629 1.00 30.53 496 ASP A CA 1
ATOM 3893 C C . ASP A 1 496 ? -18.579 -1.409 4.954 1.00 30.53 496 ASP A C 1
ATOM 3895 O O . ASP A 1 496 ? -19.158 -1.881 5.937 1.00 30.53 496 ASP A O 1
ATOM 3899 N N . THR A 1 497 ? -17.367 -0.848 5.036 1.00 36.22 497 THR A N 1
ATOM 3900 C CA . THR A 1 497 ? -16.703 -0.665 6.323 1.00 36.22 497 THR A CA 1
ATOM 3901 C C . THR A 1 497 ? -17.534 0.263 7.177 1.00 36.22 497 THR A C 1
ATOM 3903 O O . THR A 1 497 ? -17.631 -0.017 8.343 1.00 36.22 497 THR A O 1
ATOM 3906 N N . ILE A 1 498 ? -18.233 1.275 6.649 1.00 37.75 498 ILE A N 1
ATOM 3907 C CA . ILE A 1 498 ? -19.182 2.095 7.419 1.00 37.75 498 ILE A CA 1
ATOM 3908 C C . ILE A 1 498 ? -20.459 1.335 7.799 1.00 37.75 498 ILE A C 1
ATOM 3910 O O . ILE A 1 498 ? -21.085 1.745 8.757 1.00 37.75 498 ILE A O 1
ATOM 3914 N N . THR A 1 499 ? -20.865 0.231 7.171 1.00 31.48 499 THR A N 1
ATOM 3915 C CA . THR A 1 499 ? -22.053 -0.534 7.608 1.00 31.48 499 THR A CA 1
ATOM 3916 C C . THR A 1 499 ? -21.691 -1.569 8.668 1.00 31.48 499 THR A C 1
ATOM 3918 O O . THR A 1 499 ? -22.455 -1.746 9.611 1.00 31.48 499 THR A O 1
ATOM 3921 N N . GLU A 1 500 ? -20.498 -2.163 8.610 1.00 31.95 500 GLU A N 1
ATOM 3922 C CA . GLU A 1 500 ? -19.937 -2.942 9.722 1.00 31.95 500 GLU A CA 1
ATOM 3923 C C . GLU A 1 500 ? -19.430 -2.037 10.845 1.00 31.95 500 GLU A C 1
ATOM 3925 O O . GLU A 1 500 ? -19.759 -2.277 11.998 1.00 31.95 500 GLU A O 1
ATOM 3930 N N . ILE A 1 501 ? -18.769 -0.922 10.535 1.00 36.81 501 ILE A N 1
ATOM 3931 C CA . ILE A 1 501 ? -18.403 0.144 11.473 1.00 36.81 501 ILE A CA 1
ATOM 3932 C C . ILE A 1 501 ? -19.652 0.844 11.978 1.00 36.81 501 ILE A C 1
ATOM 3934 O O . ILE A 1 501 ? -19.609 1.205 13.123 1.00 36.81 501 ILE A O 1
ATOM 3938 N N . LEU A 1 502 ? -20.775 1.018 11.270 1.00 31.73 502 LEU A N 1
ATOM 3939 C CA . LEU A 1 502 ? -22.027 1.558 11.840 1.00 31.73 502 LEU A CA 1
ATOM 3940 C C . LEU A 1 502 ? -22.894 0.477 12.452 1.00 31.73 502 LEU A C 1
ATOM 3942 O O . LEU A 1 502 ? -23.710 0.823 13.284 1.00 31.73 502 LEU A O 1
ATOM 3946 N N . PHE A 1 503 ? -22.741 -0.806 12.162 1.00 29.84 503 PHE A N 1
ATOM 3947 C CA . PHE A 1 503 ? -23.323 -1.842 13.009 1.00 29.84 503 PHE A CA 1
ATOM 3948 C C . PHE A 1 503 ? -22.551 -1.884 14.336 1.00 29.84 503 PHE A C 1
ATOM 3950 O O . PHE A 1 503 ? -23.172 -1.799 15.387 1.00 29.84 503 PHE A O 1
ATOM 3957 N N . VAL A 1 504 ? -21.217 -1.802 14.292 1.00 32.62 504 VAL A N 1
ATOM 3958 C CA . VAL A 1 504 ? -20.297 -1.704 15.441 1.00 32.62 504 VAL A CA 1
ATOM 3959 C C . VAL A 1 504 ? -20.342 -0.324 16.139 1.00 32.62 504 VAL A C 1
ATOM 3961 O O . VAL A 1 504 ? -20.223 -0.255 17.359 1.00 32.62 504 VAL A O 1
ATOM 3964 N N . MET A 1 505 ? -20.619 0.775 15.425 1.00 28.95 505 MET A N 1
ATOM 3965 C CA . MET A 1 505 ? -20.715 2.165 15.925 1.00 28.95 505 MET A CA 1
ATOM 3966 C C . MET A 1 505 ? -22.150 2.548 16.284 1.00 28.95 505 MET A C 1
ATOM 3968 O O . MET A 1 505 ? -22.335 3.366 17.185 1.00 28.95 505 MET A O 1
ATOM 3972 N N . SER A 1 506 ? -23.178 1.974 15.645 1.00 26.78 506 SER A N 1
ATOM 3973 C CA . SER A 1 506 ? -24.575 2.095 16.106 1.00 26.78 506 SER A CA 1
ATOM 3974 C C . SER A 1 506 ? -24.855 1.186 17.296 1.00 26.78 506 SER A C 1
ATOM 3976 O O . SER A 1 506 ? -25.791 1.470 18.043 1.00 26.78 506 SER A O 1
ATOM 3978 N N . THR A 1 507 ? -23.996 0.192 17.561 1.00 29.94 507 THR A N 1
ATOM 3979 C CA . THR A 1 507 ? -23.934 -0.480 18.866 1.00 29.94 507 THR A CA 1
ATOM 3980 C C . THR A 1 507 ? -22.807 -0.012 19.777 1.00 29.94 507 THR A C 1
ATOM 3982 O O . THR A 1 507 ? -22.728 -0.521 20.887 1.00 29.94 507 THR A O 1
ATOM 3985 N N . SER A 1 508 ? -21.988 0.968 19.382 1.00 26.88 508 SER A N 1
ATOM 3986 C CA . SER A 1 508 ? -21.120 1.735 20.284 1.00 26.88 508 SER A CA 1
ATOM 3987 C C . SER A 1 508 ? -20.202 2.674 19.500 1.00 26.88 508 SER A C 1
ATOM 3989 O O . SER A 1 508 ? -19.189 2.243 18.962 1.00 26.88 508 SER A O 1
ATOM 3991 N N . LYS A 1 509 ? -20.394 3.996 19.607 1.00 26.44 509 LYS A N 1
ATOM 3992 C CA . LYS A 1 509 ? -19.204 4.796 19.941 1.00 26.44 509 LYS A CA 1
ATOM 3993 C C . LYS A 1 509 ? -18.598 4.079 21.149 1.00 26.44 509 LYS A C 1
ATOM 3995 O O . LYS A 1 509 ? -19.338 3.962 22.133 1.00 26.44 509 LYS A O 1
ATOM 4000 N N . PRO A 1 510 ? -17.352 3.574 21.131 1.00 33.38 510 PRO A N 1
ATOM 4001 C CA . PRO A 1 510 ? -16.709 3.286 22.392 1.00 33.38 510 PRO A CA 1
ATOM 4002 C C . PRO A 1 510 ? -16.752 4.628 23.106 1.00 33.38 510 PRO A C 1
ATOM 4004 O O . PRO A 1 510 ? -16.193 5.620 22.634 1.00 33.38 510 PRO A O 1
ATOM 4007 N N . GLU A 1 511 ? -17.536 4.725 24.174 1.00 36.38 511 GLU A N 1
ATOM 4008 C CA . GLU A 1 511 ? -17.341 5.807 25.112 1.00 36.38 511 GLU A CA 1
ATOM 4009 C C . GLU A 1 511 ? -15.836 5.787 25.385 1.00 36.38 511 GLU A C 1
ATOM 4011 O O . GLU A 1 511 ? -15.333 4.788 25.893 1.00 36.38 511 GLU A O 1
ATOM 4016 N N . HIS A 1 512 ? -15.096 6.842 25.016 1.00 45.00 512 HIS A N 1
ATOM 4017 C CA . HIS A 1 512 ? -13.635 6.956 25.202 1.00 45.00 512 HIS A CA 1
ATOM 4018 C C . HIS A 1 512 ? -13.184 6.815 26.671 1.00 45.00 512 HIS A C 1
ATOM 4020 O O . HIS A 1 512 ? -12.046 7.096 27.031 1.00 45.00 512 HIS A O 1
ATOM 4026 N N . LYS A 1 513 ? -14.105 6.442 27.554 1.00 51.00 513 LYS A N 1
ATOM 4027 C CA . LYS A 1 513 ? -13.993 6.246 28.979 1.00 51.00 513 LYS A CA 1
ATOM 4028 C C . LYS A 1 513 ? -15.064 5.210 29.338 1.00 51.00 513 LYS A C 1
ATOM 4030 O O . LYS A 1 513 ? -16.070 5.586 29.938 1.00 51.00 513 LYS A O 1
ATOM 4035 N N . THR A 1 514 ? -14.896 3.928 28.992 1.00 60.78 514 THR A N 1
ATOM 4036 C CA . THR A 1 514 ? -15.540 2.881 29.801 1.00 60.78 514 THR A CA 1
ATOM 4037 C C . THR A 1 514 ? -14.946 3.023 31.190 1.00 60.78 514 THR A C 1
ATOM 4039 O O . THR A 1 514 ? -13.841 2.575 31.486 1.00 60.78 514 THR A O 1
ATOM 4042 N N . LYS A 1 515 ? -15.630 3.813 32.013 1.00 82.94 515 LYS A N 1
ATOM 4043 C CA . LYS A 1 515 ? -15.178 4.099 33.360 1.00 82.94 515 LYS A CA 1
ATOM 4044 C C . LYS A 1 515 ? -15.495 2.892 34.207 1.00 82.94 515 LYS A C 1
ATOM 4046 O O . LYS A 1 515 ? -16.613 2.374 34.175 1.00 82.94 515 LYS A O 1
ATOM 4051 N N . ALA A 1 516 ? -14.521 2.522 35.018 1.00 90.00 516 ALA A N 1
ATOM 4052 C CA . ALA A 1 516 ? -14.724 1.597 36.098 1.00 90.00 516 ALA A CA 1
ATOM 4053 C C . ALA A 1 516 ? -15.948 2.003 36.936 1.00 90.00 516 ALA A C 1
ATOM 4055 O O . ALA A 1 516 ? -16.094 3.177 37.300 1.00 90.00 516 ALA A O 1
ATOM 4056 N N . PRO A 1 517 ? -16.814 1.040 37.294 1.00 91.75 517 PRO A N 1
ATOM 4057 C CA . PRO A 1 517 ? -17.894 1.254 38.252 1.00 91.75 517 PRO A CA 1
ATOM 4058 C C . PRO A 1 517 ? -17.443 1.862 39.590 1.00 91.75 517 PRO A C 1
ATOM 4060 O O . PRO A 1 517 ? -18.242 2.519 40.258 1.00 91.75 517 PRO A O 1
ATOM 4063 N N . ILE A 1 518 ? -16.177 1.671 39.982 1.00 94.62 518 ILE A N 1
ATOM 4064 C CA . ILE A 1 518 ? -15.556 2.342 41.131 1.00 94.62 518 ILE A CA 1
ATOM 4065 C C . ILE A 1 518 ? -14.244 3.033 40.744 1.00 94.62 518 ILE A C 1
ATOM 4067 O O . ILE A 1 518 ? -13.489 2.550 39.907 1.00 94.62 518 ILE A O 1
ATOM 4071 N N . SER A 1 519 ? -13.928 4.140 41.419 1.00 96.19 519 SER A N 1
ATOM 4072 C CA . SER A 1 519 ? -12.624 4.798 41.291 1.00 96.19 519 SER A CA 1
ATOM 4073 C C . SER A 1 519 ? -11.645 4.282 42.353 1.00 96.19 519 SER A C 1
ATOM 4075 O O . SER A 1 519 ? -12.012 4.114 43.523 1.00 96.19 519 SER A O 1
ATOM 4077 N N . LEU A 1 520 ? -10.403 4.034 41.937 1.00 96.25 520 LEU A N 1
ATOM 4078 C CA . LEU A 1 520 ? -9.293 3.594 42.782 1.00 96.25 520 LEU A CA 1
ATOM 4079 C C . LEU A 1 520 ? -8.270 4.720 42.871 1.00 96.25 520 LEU A C 1
ATOM 4081 O O . LEU A 1 520 ? -8.141 5.491 41.925 1.00 96.25 520 LEU A O 1
ATOM 4085 N N . LYS A 1 521 ? -7.531 4.781 43.975 1.00 96.75 521 LYS A N 1
ATOM 4086 C CA . LYS A 1 521 ? -6.366 5.640 44.143 1.00 96.75 521 LYS A CA 1
ATOM 4087 C C . LYS A 1 521 ? -5.115 4.852 43.779 1.00 96.75 521 LYS A C 1
ATOM 4089 O O . LYS A 1 521 ? -4.775 3.904 44.478 1.00 96.75 521 LYS A O 1
ATOM 4094 N N . ILE A 1 522 ? -4.417 5.247 42.728 1.00 97.38 522 ILE A N 1
ATOM 4095 C CA . ILE A 1 522 ? -3.265 4.521 42.192 1.00 97.38 522 ILE A CA 1
ATOM 4096 C C . ILE A 1 522 ? -2.056 5.448 42.200 1.00 97.38 522 ILE A C 1
ATOM 4098 O O . ILE A 1 522 ? -2.157 6.616 41.816 1.00 97.38 522 ILE A O 1
ATOM 4102 N N . ILE A 1 523 ? -0.909 4.937 42.642 1.00 97.75 523 ILE A N 1
ATOM 4103 C CA . ILE A 1 523 ? 0.359 5.661 42.532 1.00 97.75 523 ILE A CA 1
ATOM 4104 C C . ILE A 1 523 ? 1.239 4.967 41.498 1.00 97.75 523 ILE A C 1
ATOM 4106 O O . ILE A 1 523 ? 1.494 3.768 41.601 1.00 97.75 523 ILE A O 1
ATOM 4110 N N . VAL A 1 524 ? 1.710 5.741 40.523 1.00 97.25 524 VAL A N 1
ATOM 4111 C CA . VAL A 1 524 ? 2.686 5.314 39.519 1.00 97.25 524 VAL A CA 1
ATOM 4112 C C . VAL A 1 524 ? 4.048 5.897 39.888 1.00 97.25 524 VAL A C 1
ATOM 4114 O O . VAL A 1 524 ? 4.196 7.114 40.003 1.00 97.25 524 VAL A O 1
ATOM 4117 N N . VAL A 1 525 ? 5.044 5.044 40.104 1.00 95.25 525 VAL A N 1
ATOM 4118 C CA . VAL A 1 525 ? 6.410 5.450 40.454 1.00 95.25 525 VAL A CA 1
ATOM 4119 C C . VAL A 1 525 ? 7.247 5.502 39.178 1.00 95.25 525 VAL A C 1
ATOM 4121 O O . VAL A 1 525 ? 7.527 4.465 38.591 1.00 95.25 525 VAL A O 1
ATOM 4124 N N . GLY A 1 526 ? 7.638 6.704 38.756 1.00 91.81 526 GLY A N 1
ATOM 4125 C CA . GLY A 1 526 ? 8.370 6.981 37.518 1.00 91.81 526 GLY A CA 1
ATOM 4126 C C . GLY A 1 526 ? 7.534 7.730 36.473 1.00 91.81 526 GLY A C 1
ATOM 4127 O O . GLY A 1 526 ? 6.393 7.378 36.190 1.00 91.81 526 GLY A O 1
ATOM 4128 N N . ALA A 1 527 ? 8.118 8.763 35.863 1.00 90.38 527 ALA A N 1
ATOM 4129 C CA . ALA A 1 527 ? 7.532 9.596 34.804 1.00 90.38 527 ALA A CA 1
ATOM 4130 C C . ALA A 1 527 ? 8.247 9.410 33.448 1.00 90.38 527 ALA A C 1
ATOM 4132 O O . ALA A 1 527 ? 8.341 10.342 32.642 1.00 90.38 527 ALA A O 1
ATOM 4133 N N . GLY A 1 528 ? 8.796 8.213 33.206 1.00 88.25 528 GLY A N 1
ATOM 4134 C CA . GLY A 1 528 ? 9.248 7.770 31.883 1.00 88.25 528 GLY A CA 1
ATOM 4135 C C . GLY A 1 528 ? 8.076 7.393 30.967 1.00 88.25 528 GLY A C 1
ATOM 4136 O O . GLY A 1 528 ? 6.919 7.550 31.346 1.00 88.25 528 GLY A O 1
ATOM 4137 N N . ILE A 1 529 ? 8.360 6.864 29.772 1.00 90.31 529 ILE A N 1
ATOM 4138 C CA . ILE A 1 529 ? 7.314 6.466 28.808 1.00 90.31 529 ILE A CA 1
ATOM 4139 C C . ILE A 1 529 ? 6.358 5.438 29.425 1.00 90.31 529 ILE A C 1
ATOM 4141 O O . ILE A 1 529 ? 5.153 5.665 29.385 1.00 90.31 529 ILE A O 1
ATOM 4145 N N . GLY A 1 530 ? 6.867 4.379 30.068 1.00 91.94 530 GLY A N 1
ATOM 4146 C CA . GLY A 1 530 ? 6.018 3.381 30.732 1.00 91.94 530 GLY A CA 1
ATOM 4147 C C . GLY A 1 530 ? 5.146 3.964 31.845 1.00 91.94 530 GLY A C 1
ATOM 4148 O O . GLY A 1 530 ? 3.947 3.708 31.883 1.00 91.94 530 GLY A O 1
ATOM 4149 N N . GLY A 1 531 ? 5.706 4.831 32.693 1.00 94.38 531 GLY A N 1
ATOM 4150 C CA . GLY A 1 531 ? 4.957 5.458 33.784 1.00 94.38 531 GLY A CA 1
ATOM 4151 C C . GLY A 1 531 ? 3.899 6.456 33.307 1.00 94.38 531 GLY A C 1
ATOM 4152 O O . GLY A 1 531 ? 2.760 6.417 33.766 1.00 94.38 531 GLY A O 1
ATOM 4153 N N . LEU A 1 532 ? 4.236 7.313 32.338 1.00 94.19 532 LEU A N 1
ATOM 4154 C CA . LEU A 1 532 ? 3.276 8.239 31.727 1.00 94.19 532 LEU A CA 1
ATOM 4155 C C . LEU A 1 532 ? 2.152 7.485 31.002 1.00 94.19 532 LEU A C 1
ATOM 4157 O O . LEU A 1 532 ? 0.990 7.860 31.137 1.00 94.19 532 LEU A O 1
ATOM 4161 N N . SER A 1 533 ? 2.488 6.407 30.289 1.00 95.38 533 SER A N 1
ATOM 4162 C CA . SER A 1 533 ? 1.520 5.567 29.572 1.00 95.38 533 SER A CA 1
ATOM 4163 C C . SER A 1 533 ? 0.578 4.857 30.544 1.00 95.38 533 SER A C 1
ATOM 4165 O O . SER A 1 533 ? -0.636 4.985 30.412 1.00 95.38 533 SER A O 1
ATOM 4167 N N . ALA A 1 534 ? 1.108 4.189 31.575 1.00 96.88 534 ALA A N 1
ATOM 4168 C CA . ALA A 1 534 ? 0.299 3.516 32.594 1.00 96.88 534 ALA A CA 1
ATOM 4169 C C . ALA A 1 534 ? -0.605 4.500 33.349 1.00 96.88 534 ALA A C 1
ATOM 4171 O O . ALA A 1 534 ? -1.784 4.220 33.575 1.00 96.88 534 ALA A O 1
ATOM 4172 N N . ALA A 1 535 ? -0.077 5.675 33.704 1.00 96.62 535 ALA A N 1
ATOM 4173 C CA . ALA A 1 535 ? -0.847 6.694 34.399 1.00 96.62 535 ALA A CA 1
ATOM 4174 C C . ALA A 1 535 ? -2.002 7.231 33.547 1.00 96.62 535 ALA A C 1
ATOM 4176 O O . ALA A 1 535 ? -3.120 7.357 34.049 1.00 96.62 535 ALA A O 1
ATOM 4177 N N . TYR A 1 536 ? -1.747 7.515 32.268 1.00 94.69 536 TYR A N 1
ATOM 4178 C CA . TYR A 1 536 ? -2.776 7.964 31.338 1.00 94.69 536 TYR A CA 1
ATOM 4179 C C . TYR A 1 536 ? -3.839 6.880 31.124 1.00 94.69 536 TYR A C 1
ATOM 4181 O O . TYR A 1 536 ? -5.026 7.131 31.317 1.00 94.69 536 TYR A O 1
ATOM 4189 N N . ALA A 1 537 ? -3.423 5.644 30.849 1.00 95.06 537 ALA A N 1
ATOM 4190 C CA . ALA A 1 537 ? -4.332 4.535 30.590 1.00 95.06 537 ALA A CA 1
ATOM 4191 C C . ALA A 1 537 ? -5.258 4.256 31.795 1.00 95.06 537 ALA A C 1
ATOM 4193 O O . ALA A 1 537 ? -6.482 4.203 31.657 1.00 95.06 537 ALA A O 1
ATOM 4194 N N . LEU A 1 538 ? -4.715 4.190 33.015 1.00 96.00 538 LEU A N 1
ATOM 4195 C CA . LEU A 1 538 ? -5.510 4.018 34.241 1.00 96.00 538 LEU A CA 1
ATOM 4196 C C . LEU A 1 538 ? -6.417 5.221 34.537 1.00 96.00 538 LEU A C 1
ATOM 4198 O O . LEU A 1 538 ? -7.524 5.067 35.066 1.00 96.00 538 LEU A O 1
ATOM 4202 N N . ARG A 1 539 ? -5.990 6.429 34.164 1.00 94.75 539 ARG A N 1
ATOM 4203 C CA . ARG A 1 539 ? -6.820 7.629 34.260 1.00 94.75 539 ARG A CA 1
ATOM 4204 C C . ARG A 1 539 ? -8.005 7.576 33.290 1.00 94.75 539 ARG A C 1
ATOM 4206 O O . ARG A 1 539 ? -9.119 7.921 33.704 1.00 94.75 539 ARG A O 1
ATOM 4213 N N . CYS A 1 540 ? -7.806 7.085 32.064 1.00 90.81 540 CYS A N 1
ATOM 4214 C CA . CYS A 1 540 ? -8.870 6.826 31.086 1.00 90.81 540 CYS A CA 1
ATOM 4215 C C . CYS A 1 540 ? -9.884 5.790 31.595 1.00 90.81 540 CYS A C 1
ATOM 4217 O O . CYS A 1 540 ? -11.085 5.965 31.387 1.00 90.81 540 CYS A O 1
ATOM 4219 N N . ALA A 1 541 ? -9.428 4.775 32.342 1.00 93.00 541 ALA A N 1
ATOM 4220 C CA . ALA A 1 541 ? -10.293 3.808 33.030 1.00 93.00 541 ALA A CA 1
ATOM 4221 C C . ALA A 1 541 ? -11.098 4.411 34.206 1.00 93.00 541 ALA A C 1
ATOM 4223 O O . ALA A 1 541 ? -11.978 3.755 34.759 1.00 93.00 541 ALA A O 1
ATOM 4224 N N . GLY A 1 542 ? -10.870 5.679 34.572 1.00 93.81 542 GLY A N 1
ATOM 4225 C CA . GLY A 1 542 ? -11.660 6.404 35.574 1.00 93.81 542 GLY A CA 1
ATOM 4226 C C . GLY A 1 542 ? -11.070 6.421 36.989 1.00 93.81 542 GLY A C 1
ATOM 4227 O O . GLY A 1 542 ? -11.778 6.766 37.942 1.00 93.81 542 GLY A O 1
ATOM 4228 N N . HIS A 1 543 ? -9.793 6.077 37.146 1.00 96.12 543 HIS A N 1
ATOM 4229 C CA . HIS A 1 543 ? -9.115 6.063 38.444 1.00 96.12 543 HIS A CA 1
ATOM 4230 C C . HIS A 1 543 ? -8.450 7.406 38.794 1.00 96.12 543 HIS A C 1
ATOM 4232 O O . HIS A 1 543 ? -8.171 8.228 37.919 1.00 96.12 543 HIS A O 1
ATOM 4238 N N . ASP A 1 544 ? -8.229 7.624 40.090 1.00 96.62 544 ASP A N 1
ATOM 4239 C CA . ASP A 1 544 ? -7.445 8.727 40.649 1.00 96.62 544 ASP A CA 1
ATOM 4240 C C . ASP A 1 544 ? -5.969 8.324 40.660 1.00 96.62 544 ASP A C 1
ATOM 4242 O O . ASP A 1 544 ? -5.570 7.414 41.388 1.00 96.62 544 ASP A O 1
ATOM 4246 N N . VAL A 1 545 ? -5.166 8.970 39.817 1.00 97.50 545 VAL A N 1
ATOM 4247 C CA . VAL A 1 545 ? -3.776 8.584 39.574 1.00 97.50 545 VAL A CA 1
ATOM 4248 C C . VAL A 1 545 ? -2.835 9.704 40.008 1.00 97.50 545 VAL A C 1
ATOM 4250 O O . VAL A 1 545 ? -3.034 10.872 39.672 1.00 97.50 545 VAL A O 1
ATOM 4253 N N . THR A 1 546 ? -1.781 9.342 40.738 1.00 97.00 546 THR A N 1
ATOM 4254 C CA . THR A 1 546 ? -0.659 10.230 41.068 1.00 97.00 546 THR A CA 1
ATOM 4255 C C . THR A 1 546 ? 0.646 9.624 40.567 1.00 97.00 546 THR A C 1
ATOM 4257 O O . THR A 1 546 ? 0.957 8.481 40.888 1.00 97.00 546 THR A O 1
ATOM 4260 N N . ILE A 1 547 ? 1.427 10.395 39.816 1.00 96.12 547 ILE A N 1
ATOM 4261 C CA . ILE A 1 547 ? 2.786 10.035 39.409 1.00 96.12 547 ILE A CA 1
ATOM 4262 C C . ILE A 1 547 ? 3.772 10.591 40.440 1.00 96.12 547 ILE A C 1
ATOM 4264 O O . ILE A 1 547 ? 3.654 11.750 40.839 1.00 96.12 547 ILE A O 1
ATOM 4268 N N . VAL A 1 548 ? 4.758 9.795 40.847 1.00 94.69 548 VAL A N 1
ATOM 4269 C CA . VAL A 1 548 ? 5.889 10.227 41.682 1.00 94.69 548 VAL A CA 1
ATOM 4270 C C . VAL A 1 548 ? 7.185 9.978 40.924 1.00 94.69 548 VAL A C 1
ATOM 4272 O O . VAL A 1 548 ? 7.463 8.841 40.554 1.00 94.69 548 VAL A O 1
ATOM 4275 N N . ASP A 1 549 ? 7.984 11.017 40.686 1.00 91.19 549 ASP A N 1
ATOM 4276 C CA . ASP A 1 549 ? 9.272 10.900 39.992 1.00 91.19 549 ASP A CA 1
ATOM 4277 C C . ASP A 1 549 ? 10.370 11.699 40.703 1.00 91.19 549 ASP A C 1
ATOM 4279 O O . ASP A 1 549 ? 10.135 12.791 41.215 1.00 91.19 549 ASP A O 1
ATOM 4283 N N . LYS A 1 550 ? 11.595 11.163 40.703 1.00 84.75 550 LYS A N 1
ATOM 4284 C CA . LYS A 1 550 ? 12.767 11.773 41.352 1.00 84.75 550 LYS A CA 1
ATOM 4285 C C . LYS A 1 550 ? 13.287 13.041 40.658 1.00 84.75 550 LYS A C 1
ATOM 4287 O O . LYS A 1 550 ? 14.185 13.698 41.180 1.00 84.75 550 LYS A O 1
ATOM 4292 N N . ARG A 1 551 ? 12.814 13.367 39.451 1.00 72.38 551 ARG A N 1
ATOM 4293 C CA . ARG A 1 551 ? 13.275 14.525 38.670 1.00 72.38 551 ARG A CA 1
ATOM 4294 C C . ARG A 1 551 ? 12.397 15.748 38.938 1.00 72.38 551 ARG A C 1
ATOM 4296 O O . ARG A 1 551 ? 11.198 15.726 38.680 1.00 72.38 551 ARG A O 1
ATOM 4303 N N . GLU A 1 552 ? 13.022 16.858 39.332 1.00 57.47 552 GLU A N 1
ATOM 4304 C CA . GLU A 1 552 ? 12.342 18.154 39.423 1.00 57.47 552 GLU A CA 1
ATOM 4305 C C . GLU A 1 552 ? 11.955 18.703 38.034 1.00 57.47 552 GLU A C 1
ATOM 4307 O O . GLU A 1 552 ? 12.793 18.845 37.138 1.00 57.47 552 GLU A O 1
ATOM 4312 N N . GLY A 1 553 ? 10.684 19.089 37.865 1.00 55.91 553 GLY A N 1
ATOM 4313 C CA . GLY A 1 553 ? 10.188 19.813 36.687 1.00 55.91 553 GLY A CA 1
ATOM 4314 C C . GLY A 1 553 ? 9.642 18.926 35.560 1.00 55.91 553 GLY A C 1
ATOM 4315 O O . GLY A 1 553 ? 9.081 17.865 35.804 1.00 55.91 553 GLY A O 1
ATOM 4316 N N . LYS A 1 554 ? 9.738 19.390 34.300 1.00 52.22 554 LYS A N 1
ATOM 4317 C CA . LYS A 1 554 ? 9.308 18.605 33.125 1.00 52.22 554 LYS A CA 1
ATOM 4318 C C . LYS A 1 554 ? 10.257 17.410 32.941 1.00 52.22 554 LYS A C 1
ATOM 4320 O O . LYS A 1 554 ? 11.450 17.662 32.743 1.00 52.22 554 LYS A O 1
ATOM 4325 N N . PRO A 1 555 ? 9.774 16.152 32.929 1.00 51.88 555 PRO A N 1
ATOM 4326 C CA . PRO A 1 555 ? 10.599 14.999 32.590 1.00 51.88 555 PRO A CA 1
ATOM 4327 C C . PRO A 1 555 ? 11.274 15.225 31.230 1.00 51.88 555 PRO A C 1
ATOM 4329 O O . PRO A 1 555 ? 10.614 15.257 30.193 1.00 51.88 555 PRO A O 1
ATOM 4332 N N . ARG A 1 556 ? 12.594 15.442 31.230 1.00 53.66 556 ARG A N 1
ATOM 4333 C CA . ARG A 1 556 ? 13.408 15.493 30.009 1.00 53.66 556 ARG A CA 1
ATOM 4334 C C . ARG A 1 556 ? 14.024 14.124 29.789 1.00 53.66 556 ARG A C 1
ATOM 4336 O O . ARG A 1 556 ? 14.749 13.630 30.659 1.00 53.66 556 ARG A O 1
ATOM 4343 N N . ILE A 1 557 ? 13.755 13.519 28.638 1.00 60.25 557 ILE A N 1
ATOM 4344 C CA . ILE A 1 557 ? 14.519 12.359 28.190 1.00 60.25 557 ILE A CA 1
ATOM 4345 C C . ILE A 1 557 ? 15.821 12.890 27.586 1.00 60.25 557 ILE A C 1
ATOM 4347 O O . ILE A 1 557 ? 15.818 13.820 26.789 1.00 60.25 557 ILE A O 1
ATOM 4351 N N . LYS A 1 558 ? 16.960 12.348 28.031 1.00 60.62 558 LYS A N 1
ATOM 4352 C CA . LYS A 1 558 ? 18.284 12.768 27.538 1.00 60.62 558 LYS A CA 1
ATOM 4353 C C . LYS A 1 558 ? 18.636 12.161 26.176 1.00 60.62 558 LYS A C 1
ATOM 4355 O O . LYS A 1 558 ? 19.574 12.638 25.550 1.00 60.62 558 LYS A O 1
ATOM 4360 N N . SER A 1 559 ? 17.912 11.126 25.743 1.00 63.97 559 SER A N 1
ATOM 4361 C CA . SER A 1 559 ? 18.071 10.527 24.415 1.00 63.97 559 SER A CA 1
ATOM 4362 C C . SER A 1 559 ? 17.683 11.526 23.322 1.00 63.97 559 SER A C 1
ATOM 4364 O O . SER A 1 559 ? 16.657 12.198 23.425 1.00 63.97 559 SER A O 1
ATOM 4366 N N . GLN A 1 560 ? 18.504 11.596 22.273 1.00 66.25 560 GLN A N 1
ATOM 4367 C CA . GLN A 1 560 ? 18.200 12.323 21.034 1.00 66.25 560 GLN A CA 1
ATOM 4368 C C . GLN A 1 560 ? 17.593 11.403 19.961 1.00 66.25 560 GLN A C 1
ATOM 4370 O O . GLN A 1 560 ? 17.476 11.798 18.804 1.00 66.25 560 GLN A O 1
ATOM 4375 N N . GLY A 1 561 ? 17.245 10.169 20.331 1.00 75.62 561 GLY A N 1
ATOM 4376 C CA . GLY A 1 561 ? 16.748 9.152 19.416 1.00 75.62 561 GLY A CA 1
ATOM 4377 C C . GLY A 1 561 ? 15.279 9.309 19.021 1.00 75.62 561 GLY A C 1
ATOM 4378 O O . GLY A 1 561 ? 14.594 10.300 19.308 1.00 75.62 561 GLY A O 1
ATOM 4379 N N . ILE A 1 562 ? 14.793 8.263 18.368 1.00 86.31 562 ILE A N 1
ATOM 4380 C CA . ILE A 1 562 ? 13.429 8.121 17.861 1.00 86.31 562 ILE A CA 1
ATOM 4381 C C . ILE A 1 562 ? 12.679 7.010 18.593 1.00 86.31 562 ILE A C 1
ATOM 4383 O O . ILE A 1 562 ? 13.273 6.151 19.237 1.00 86.31 562 ILE A O 1
ATOM 4387 N N . SER A 1 563 ? 11.362 7.068 18.491 1.00 86.75 563 SER A N 1
ATOM 4388 C CA . SER A 1 563 ? 10.436 6.000 18.812 1.00 86.75 563 SER A CA 1
ATOM 4389 C C . SER A 1 563 ? 9.977 5.395 17.499 1.00 86.75 563 SER A C 1
ATOM 4391 O O . SER A 1 563 ? 9.289 6.064 16.723 1.00 86.75 563 SER A O 1
ATOM 4393 N N . HIS A 1 564 ? 10.341 4.140 17.267 1.00 87.69 564 HIS A N 1
ATOM 4394 C CA . HIS A 1 564 ? 9.628 3.306 16.312 1.00 87.69 564 HIS A CA 1
ATOM 4395 C C . HIS A 1 564 ? 8.269 2.951 16.929 1.00 87.69 564 HIS A C 1
ATOM 4397 O O . HIS A 1 564 ? 8.206 2.522 18.078 1.00 87.69 564 HIS A O 1
ATOM 4403 N N . SER A 1 565 ? 7.193 3.185 16.186 1.00 88.50 565 SER A N 1
ATOM 4404 C CA . SER A 1 565 ? 5.817 2.865 16.572 1.00 88.50 565 SER A CA 1
ATOM 4405 C C . SER A 1 565 ? 5.304 1.807 15.592 1.00 88.50 565 SER A C 1
ATOM 4407 O O . SER A 1 565 ? 4.701 2.160 14.575 1.00 88.50 565 SER A O 1
ATOM 4409 N N . PRO A 1 566 ? 5.632 0.523 15.825 1.00 87.31 566 PRO A N 1
ATOM 4410 C CA . PRO A 1 566 ? 5.103 -0.572 15.020 1.00 87.31 566 PRO A CA 1
ATOM 4411 C C . PRO A 1 566 ? 3.573 -0.691 15.173 1.00 87.31 566 PRO A C 1
ATOM 4413 O O . PRO A 1 566 ? 3.018 -0.148 16.136 1.00 87.31 566 PRO A O 1
ATOM 4416 N N . PRO A 1 567 ? 2.880 -1.415 14.273 1.00 87.25 567 PRO A N 1
ATOM 4417 C CA . PRO A 1 567 ? 1.415 -1.480 14.242 1.00 87.25 567 PRO A CA 1
ATOM 4418 C C . PRO A 1 567 ? 0.750 -1.837 15.582 1.00 87.25 567 PRO A C 1
ATOM 4420 O O . PRO A 1 567 ? -0.222 -1.188 15.968 1.00 87.25 567 PRO A O 1
ATOM 4423 N N . ASN A 1 568 ? 1.308 -2.767 16.365 1.00 88.06 568 ASN A N 1
ATOM 4424 C CA . ASN A 1 568 ? 0.817 -3.100 17.712 1.00 88.06 568 ASN A CA 1
ATOM 4425 C C . ASN A 1 568 ? 0.796 -1.891 18.670 1.00 88.06 568 ASN A C 1
ATOM 4427 O O . ASN A 1 568 ? -0.153 -1.727 19.437 1.00 88.06 568 ASN A O 1
ATOM 4431 N N . MET A 1 569 ? 1.797 -1.009 18.606 1.00 91.00 569 MET A N 1
ATOM 4432 C CA . MET A 1 569 ? 1.826 0.239 19.377 1.00 91.00 569 MET A CA 1
ATOM 4433 C C . MET A 1 569 ? 0.915 1.305 18.758 1.00 91.00 569 MET A C 1
ATOM 4435 O O . MET A 1 569 ? 0.182 1.974 19.486 1.00 91.00 569 MET A O 1
ATOM 4439 N N . THR A 1 570 ? 0.927 1.456 17.430 1.00 89.56 570 THR A N 1
ATOM 4440 C CA . THR A 1 570 ? 0.093 2.436 16.715 1.00 89.56 570 THR A CA 1
ATOM 4441 C C . THR A 1 570 ? -1.394 2.225 16.994 1.00 89.56 570 THR A C 1
ATOM 4443 O O . THR A 1 570 ? -2.083 3.195 17.304 1.00 89.56 570 THR A O 1
ATOM 4446 N N . LYS A 1 571 ? -1.878 0.974 17.005 1.00 88.94 571 LYS A N 1
ATOM 4447 C CA . LYS A 1 571 ? -3.260 0.635 17.391 1.00 88.94 571 LYS A CA 1
ATOM 4448 C C . LYS A 1 571 ? -3.635 1.216 18.757 1.00 88.94 571 LYS A C 1
ATOM 4450 O O . LYS A 1 571 ? -4.706 1.801 18.906 1.00 88.94 571 LYS A O 1
ATOM 4455 N N . ILE A 1 572 ? -2.748 1.105 19.749 1.00 91.44 572 ILE A N 1
ATOM 4456 C CA . ILE A 1 572 ? -2.975 1.633 21.105 1.00 91.44 572 ILE A CA 1
ATOM 4457 C C . ILE A 1 572 ? -3.002 3.165 21.092 1.00 91.44 572 ILE A C 1
ATOM 4459 O O . ILE A 1 572 ? -3.916 3.765 21.657 1.00 91.44 572 ILE A O 1
ATOM 4463 N N . LEU A 1 573 ? -2.051 3.808 20.407 1.00 88.88 573 LEU A N 1
ATOM 4464 C CA . LEU A 1 573 ? -2.008 5.269 20.280 1.00 88.88 573 LEU A CA 1
ATOM 4465 C C . LEU A 1 573 ? -3.288 5.821 19.626 1.00 88.88 573 LEU A C 1
ATOM 4467 O O . LEU A 1 573 ? -3.861 6.793 20.125 1.00 88.88 573 LEU A O 1
ATOM 4471 N N . CYS A 1 574 ? -3.778 5.174 18.566 1.00 85.00 574 CYS A N 1
ATOM 4472 C CA . CYS A 1 574 ? -5.043 5.519 17.912 1.00 85.00 574 CYS A CA 1
ATOM 4473 C C . CYS A 1 574 ? -6.242 5.313 18.853 1.00 85.00 574 CYS A C 1
ATOM 4475 O O . CYS A 1 574 ? -7.053 6.225 19.013 1.00 85.00 574 CYS A O 1
ATOM 4477 N N . LYS A 1 575 ? -6.325 4.178 19.569 1.00 84.00 575 LYS A N 1
ATOM 4478 C CA . LYS A 1 575 ? -7.367 3.920 20.593 1.00 84.00 575 LYS A CA 1
ATOM 4479 C C . LYS A 1 575 ? -7.394 4.994 21.687 1.00 84.00 575 LYS A C 1
ATOM 4481 O O . LYS A 1 575 ? -8.456 5.327 22.217 1.00 84.00 575 LYS A O 1
ATOM 4486 N N . TRP A 1 576 ? -6.232 5.543 22.024 1.00 85.12 576 TRP A N 1
ATOM 4487 C CA . TRP A 1 576 ? -6.060 6.608 23.013 1.00 85.12 576 TRP A CA 1
ATOM 4488 C C . TRP A 1 576 ? -6.361 8.011 22.464 1.00 85.12 576 TRP A C 1
ATOM 4490 O O . TRP A 1 576 ? -6.287 8.982 23.212 1.00 85.12 576 TRP A O 1
ATOM 4500 N N . GLY A 1 577 ? -6.724 8.135 21.184 1.00 77.75 577 GLY A N 1
ATOM 4501 C CA . GLY A 1 577 ? -7.009 9.420 20.543 1.00 77.75 577 GLY A CA 1
ATOM 4502 C C . GLY A 1 577 ? -5.759 10.268 20.302 1.00 77.75 577 GLY A C 1
ATOM 4503 O O . GLY A 1 577 ? -5.862 11.482 20.162 1.00 77.75 577 GLY A O 1
ATOM 4504 N N . MET A 1 578 ? -4.570 9.656 20.267 1.00 83.38 578 MET A N 1
ATOM 4505 C CA . MET A 1 578 ? -3.310 10.371 20.027 1.00 83.38 578 MET A CA 1
ATOM 4506 C C . MET A 1 578 ? -3.062 10.679 18.547 1.00 83.38 578 MET A C 1
ATOM 4508 O O . MET A 1 578 ? -2.072 11.329 18.230 1.00 83.38 578 MET A O 1
ATOM 4512 N N . GLU A 1 579 ? -3.939 10.236 17.650 1.00 76.88 579 GLU A N 1
ATOM 4513 C CA . GLU A 1 579 ? -3.804 10.412 16.202 1.00 76.88 579 GLU A CA 1
ATOM 4514 C C . GLU A 1 579 ? -3.658 11.891 15.807 1.00 76.88 579 GLU A C 1
ATOM 4516 O O . GLU A 1 579 ? -2.691 12.248 15.138 1.00 76.88 579 GLU A O 1
ATOM 4521 N N . GLU A 1 580 ? -4.515 12.774 16.336 1.00 77.50 580 GLU A N 1
ATOM 4522 C CA . GLU A 1 580 ? -4.435 14.223 16.077 1.00 77.50 580 GLU A CA 1
ATOM 4523 C C . GLU A 1 580 ? -3.143 14.857 16.619 1.00 77.50 580 GLU A C 1
ATOM 4525 O O . GLU A 1 580 ? -2.617 15.802 16.038 1.00 77.50 580 GLU A O 1
ATOM 4530 N N . LEU A 1 581 ? -2.607 14.349 17.736 1.00 79.81 581 LEU A N 1
ATOM 4531 C CA . LEU A 1 581 ? -1.347 14.850 18.301 1.00 79.81 581 LEU A CA 1
ATOM 4532 C C . LEU A 1 581 ? -0.131 14.397 17.481 1.00 79.81 581 LEU A C 1
ATOM 4534 O O . LEU A 1 581 ? 0.902 15.065 17.493 1.00 79.81 581 LEU A O 1
ATOM 4538 N N . MET A 1 582 ? -0.250 13.259 16.798 1.00 81.75 582 MET A N 1
ATOM 4539 C CA . MET A 1 582 ? 0.799 12.681 15.961 1.00 81.75 582 MET A CA 1
ATOM 4540 C C . MET A 1 582 ? 0.837 13.312 14.561 1.00 81.75 582 MET A C 1
ATOM 4542 O O . MET A 1 582 ? 1.889 13.281 13.915 1.00 81.75 582 MET A O 1
ATOM 4546 N N . GLU A 1 583 ? -0.266 13.906 14.097 1.00 79.19 583 GLU A N 1
ATOM 4547 C CA . GLU A 1 583 ? -0.362 14.544 12.782 1.00 79.19 583 GLU A CA 1
ATOM 4548 C C . GLU A 1 583 ? 0.675 15.674 12.626 1.00 79.19 583 GLU A C 1
ATOM 4550 O O . GLU A 1 583 ? 0.746 16.617 13.413 1.00 79.19 583 GLU A O 1
ATOM 4555 N N . GLY A 1 584 ? 1.541 15.563 11.612 1.00 77.31 584 GLY A N 1
ATOM 4556 C CA . GLY A 1 584 ? 2.639 16.509 11.359 1.00 77.31 584 GLY A CA 1
ATOM 4557 C C . GLY A 1 584 ? 3.836 16.399 12.317 1.00 77.31 584 GLY A C 1
ATOM 4558 O O . GLY A 1 584 ? 4.870 17.035 12.090 1.00 77.31 584 GLY A O 1
ATOM 4559 N N . GLU A 1 585 ? 3.735 15.579 13.363 1.00 83.31 585 GLU A N 1
ATOM 4560 C CA . GLU A 1 585 ? 4.795 15.349 14.345 1.00 83.31 585 GLU A CA 1
ATOM 4561 C C . GLU A 1 585 ? 5.514 14.003 14.142 1.00 83.31 585 GLU A C 1
ATOM 4563 O O . GLU A 1 585 ? 6.688 13.894 14.526 1.00 83.31 585 GLU A O 1
ATOM 4568 N N . ALA A 1 586 ? 4.832 13.029 13.524 1.00 86.56 586 ALA A N 1
ATOM 4569 C CA . ALA A 1 586 ? 5.315 11.696 13.167 1.00 86.56 586 ALA A CA 1
ATOM 4570 C C . ALA A 1 586 ? 5.356 11.465 11.643 1.00 86.56 586 ALA A C 1
ATOM 4572 O O . ALA A 1 586 ? 4.618 12.087 10.880 1.00 86.56 586 ALA A O 1
ATOM 4573 N N . GLN A 1 587 ? 6.209 10.536 11.211 1.00 88.25 587 GLN A N 1
ATOM 4574 C CA . GLN A 1 587 ? 6.389 10.128 9.816 1.00 88.25 587 GLN A CA 1
ATOM 4575 C C . GLN A 1 587 ? 5.986 8.657 9.647 1.00 88.25 587 GLN A C 1
ATOM 4577 O O . GLN A 1 587 ? 6.303 7.835 10.504 1.00 88.25 587 GLN A O 1
ATOM 4582 N N . THR A 1 588 ? 5.314 8.308 8.550 1.00 87.94 588 THR A N 1
ATOM 4583 C CA . THR A 1 588 ? 5.020 6.907 8.195 1.00 87.94 588 THR A CA 1
ATOM 4584 C C . THR A 1 588 ? 6.179 6.263 7.441 1.00 87.94 588 THR A C 1
ATOM 4586 O O . THR A 1 588 ? 6.879 6.946 6.686 1.00 87.94 588 THR A O 1
ATOM 4589 N N . TYR A 1 589 ? 6.370 4.955 7.625 1.00 85.25 589 TYR A N 1
ATOM 4590 C CA . TYR A 1 589 ? 7.253 4.159 6.774 1.00 85.25 589 TYR A CA 1
ATOM 4591 C C . TYR A 1 589 ? 6.480 3.427 5.689 1.00 85.25 589 TYR A C 1
ATOM 4593 O O . TYR A 1 589 ? 5.434 2.849 5.959 1.00 85.25 589 TYR A O 1
ATOM 4601 N N . ASN A 1 590 ? 7.075 3.381 4.499 1.00 83.69 590 ASN A N 1
ATOM 4602 C CA . ASN A 1 590 ? 6.588 2.580 3.376 1.00 83.69 590 ASN A CA 1
ATOM 4603 C C . ASN A 1 590 ? 7.538 1.415 3.069 1.00 83.69 590 ASN A C 1
ATOM 4605 O O . ASN A 1 590 ? 7.196 0.515 2.311 1.00 83.69 590 ASN A O 1
ATOM 4609 N N . SER A 1 591 ? 8.769 1.450 3.588 1.00 84.00 591 SER A N 1
ATOM 4610 C CA . SER A 1 591 ? 9.738 0.370 3.397 1.00 84.00 591 SER A CA 1
ATOM 4611 C C . SER A 1 591 ? 10.873 0.402 4.422 1.00 84.00 591 SER A C 1
ATOM 4613 O O . SER A 1 591 ? 11.166 1.441 5.025 1.00 84.00 591 SER A O 1
ATOM 4615 N N . LEU A 1 592 ? 11.534 -0.742 4.575 1.00 86.06 592 LEU A N 1
ATOM 4616 C CA . LEU A 1 592 ? 12.808 -0.947 5.250 1.00 86.06 592 LEU A CA 1
ATOM 4617 C C . LEU A 1 592 ? 13.848 -1.370 4.200 1.00 86.06 592 LEU A C 1
ATOM 4619 O O . LEU A 1 592 ? 13.654 -2.343 3.481 1.00 86.06 592 LEU A O 1
ATOM 4623 N N . VAL A 1 593 ? 14.977 -0.670 4.130 1.00 87.81 593 VAL A N 1
ATOM 4624 C CA . VAL A 1 593 ? 16.109 -1.011 3.254 1.00 87.81 593 VAL A CA 1
ATOM 4625 C C . VAL A 1 593 ? 17.284 -1.440 4.113 1.00 87.81 593 VAL A C 1
ATOM 4627 O O . VAL A 1 593 ? 17.782 -0.647 4.915 1.00 87.81 593 VAL A O 1
ATOM 4630 N N . MET A 1 594 ? 17.778 -2.659 3.906 1.00 89.62 594 MET A N 1
ATOM 4631 C CA . MET A 1 594 ? 18.914 -3.195 4.648 1.00 89.62 594 MET A CA 1
ATOM 4632 C C . MET A 1 594 ? 20.160 -3.324 3.769 1.00 89.62 594 MET A C 1
ATOM 4634 O O . MET A 1 594 ? 20.095 -3.779 2.629 1.00 89.62 594 MET A O 1
ATOM 4638 N N . ARG A 1 595 ? 21.318 -2.922 4.299 1.00 90.62 595 ARG A N 1
ATOM 4639 C CA . ARG A 1 595 ? 22.609 -2.897 3.598 1.00 90.62 595 ARG A CA 1
ATOM 4640 C C . ARG A 1 595 ? 23.729 -3.493 4.435 1.00 90.62 595 ARG A C 1
ATOM 4642 O O . ARG A 1 595 ? 23.681 -3.468 5.663 1.00 90.62 595 ARG A O 1
ATOM 4649 N N . LYS A 1 596 ? 24.791 -3.955 3.779 1.00 90.50 596 LYS A N 1
ATOM 4650 C CA . LYS A 1 596 ? 26.034 -4.364 4.445 1.00 90.50 596 LYS A CA 1
ATOM 4651 C C . LYS A 1 596 ? 26.760 -3.136 4.997 1.00 90.50 596 LYS A C 1
ATOM 4653 O O . LYS A 1 596 ? 27.006 -2.176 4.272 1.00 90.50 596 LYS A O 1
ATOM 4658 N N . GLY A 1 597 ? 27.143 -3.172 6.268 1.00 88.62 597 GLY A N 1
ATOM 4659 C CA . GLY A 1 597 ? 27.731 -2.047 6.999 1.00 88.62 597 GLY A CA 1
ATOM 4660 C C . GLY A 1 597 ? 29.134 -1.646 6.548 1.00 88.62 597 GLY A C 1
ATOM 4661 O O . GLY A 1 597 ? 29.490 -0.480 6.692 1.00 88.62 597 GLY A O 1
ATOM 4662 N N . GLN A 1 598 ? 29.913 -2.569 5.975 1.00 87.75 598 GLN A N 1
ATOM 4663 C CA . GLN A 1 598 ? 31.272 -2.275 5.491 1.00 87.75 598 GLN A CA 1
ATOM 4664 C C . GLN A 1 598 ? 31.329 -1.916 4.001 1.00 87.75 598 GLN A C 1
ATOM 4666 O O . GLN A 1 598 ? 32.141 -1.088 3.594 1.00 87.75 598 GLN A O 1
ATOM 4671 N N . LEU A 1 599 ? 30.463 -2.530 3.185 1.00 84.25 599 LEU A N 1
ATOM 4672 C CA . LEU A 1 599 ? 30.486 -2.397 1.720 1.00 84.25 599 LEU A CA 1
ATOM 4673 C C . LEU A 1 599 ? 29.400 -1.457 1.181 1.00 84.25 599 LEU A C 1
ATOM 4675 O O . LEU A 1 599 ? 29.585 -0.829 0.145 1.00 84.25 599 LEU A O 1
ATOM 4679 N N . GLY A 1 600 ? 28.273 -1.331 1.884 1.00 85.56 600 GLY A N 1
ATOM 4680 C CA . GLY A 1 600 ? 27.106 -0.573 1.428 1.00 85.56 600 GLY A CA 1
ATOM 4681 C C . GLY A 1 600 ? 26.200 -1.324 0.443 1.00 85.56 600 GLY A C 1
ATOM 4682 O O . GLY A 1 600 ? 25.151 -0.778 0.074 1.00 85.56 600 GLY A O 1
ATOM 4683 N N . ASP A 1 601 ? 26.575 -2.550 0.056 1.00 88.94 601 ASP A N 1
ATOM 4684 C CA . ASP A 1 601 ? 25.785 -3.447 -0.793 1.00 88.94 601 ASP A CA 1
ATOM 4685 C C . ASP A 1 601 ? 24.392 -3.670 -0.205 1.00 88.94 601 ASP A C 1
ATOM 4687 O O . ASP A 1 601 ? 24.227 -3.752 1.015 1.00 88.94 601 ASP A O 1
ATOM 4691 N N . LEU A 1 602 ? 23.388 -3.761 -1.074 1.00 87.06 602 LEU A N 1
ATOM 4692 C CA . LEU A 1 602 ? 22.025 -4.083 -0.667 1.00 87.06 602 LEU A CA 1
ATOM 4693 C C . LEU A 1 602 ? 21.970 -5.525 -0.139 1.00 87.06 602 LEU A C 1
ATOM 4695 O O . LEU A 1 602 ? 22.476 -6.436 -0.787 1.00 87.06 602 LEU A O 1
ATOM 4699 N N . ILE A 1 603 ? 21.370 -5.707 1.038 1.00 82.81 603 ILE A N 1
ATOM 4700 C CA . ILE A 1 603 ? 20.961 -7.020 1.550 1.00 82.81 603 ILE A CA 1
ATOM 4701 C C . ILE A 1 603 ? 19.543 -7.298 1.043 1.00 82.81 603 ILE A C 1
ATOM 4703 O O . ILE A 1 603 ? 19.334 -8.303 0.379 1.00 82.81 603 ILE A O 1
ATOM 4707 N N . GLY A 1 604 ? 18.603 -6.370 1.249 1.00 77.88 604 GLY A N 1
ATOM 4708 C CA . GLY A 1 604 ? 17.247 -6.480 0.709 1.00 77.88 604 GLY A CA 1
ATOM 4709 C C . GLY A 1 604 ? 16.353 -5.289 1.058 1.00 77.88 604 GLY A C 1
ATOM 4710 O O . GLY A 1 604 ? 16.792 -4.359 1.749 1.00 77.88 604 GLY A O 1
ATOM 4711 N N . ILE A 1 605 ? 15.126 -5.298 0.532 1.00 79.50 605 ILE A N 1
ATOM 4712 C CA . ILE A 1 605 ? 14.126 -4.241 0.725 1.00 79.50 605 ILE A CA 1
ATOM 4713 C C . ILE A 1 605 ? 12.802 -4.873 1.145 1.00 79.50 605 ILE A C 1
ATOM 4715 O O . ILE A 1 605 ? 12.177 -5.593 0.383 1.00 79.50 605 ILE A O 1
ATOM 4719 N N . MET A 1 606 ? 12.340 -4.542 2.339 1.00 76.06 606 MET A N 1
ATOM 4720 C CA . MET A 1 606 ? 11.008 -4.900 2.803 1.00 76.06 606 MET A CA 1
ATOM 4721 C C . MET A 1 606 ? 10.050 -3.746 2.517 1.00 76.06 606 MET A C 1
ATOM 4723 O O . MET A 1 606 ? 10.309 -2.616 2.933 1.00 76.06 606 MET A O 1
ATOM 4727 N N . HIS A 1 607 ? 8.944 -4.017 1.832 1.00 75.81 607 HIS A N 1
ATOM 4728 C CA . HIS A 1 607 ? 7.886 -3.039 1.603 1.00 75.81 607 HIS A CA 1
ATOM 4729 C C . HIS A 1 607 ? 6.809 -3.170 2.685 1.00 75.81 607 HIS A C 1
ATOM 4731 O O . HIS A 1 607 ? 6.312 -4.257 2.958 1.00 75.81 607 HIS A O 1
ATOM 4737 N N . PHE A 1 608 ? 6.461 -2.047 3.311 1.00 74.12 608 PHE A N 1
ATOM 4738 C CA . PHE A 1 608 ? 5.257 -1.928 4.129 1.00 74.12 608 PHE A CA 1
ATOM 4739 C C . PHE A 1 608 ? 4.141 -1.443 3.202 1.00 74.12 608 PHE A C 1
ATOM 4741 O O . PHE A 1 608 ? 3.784 -0.262 3.216 1.00 74.12 608 PHE A O 1
ATOM 4748 N N . ASP A 1 609 ? 3.700 -2.312 2.293 1.00 62.38 609 ASP A N 1
ATOM 4749 C CA . ASP A 1 609 ? 2.630 -1.978 1.357 1.00 62.38 609 ASP A CA 1
ATOM 4750 C C . ASP A 1 609 ? 1.291 -1.745 2.086 1.00 62.38 609 ASP A C 1
ATOM 4752 O O . ASP A 1 609 ? 1.148 -1.945 3.299 1.00 62.38 609 ASP A O 1
ATOM 4756 N N . LYS A 1 610 ? 0.313 -1.225 1.340 1.00 62.59 610 LYS A N 1
ATOM 4757 C CA . LYS A 1 610 ? -0.986 -0.850 1.903 1.00 62.59 610 LYS A CA 1
ATOM 4758 C C . LYS A 1 610 ? -1.766 -2.065 2.403 1.00 62.59 610 LYS A C 1
ATOM 4760 O O . LYS A 1 610 ? -2.486 -1.901 3.381 1.00 62.59 610 LYS A O 1
ATOM 4765 N N . ASP A 1 611 ? -1.617 -3.227 1.775 1.00 57.38 611 ASP A N 1
ATOM 4766 C CA . ASP A 1 611 ? -2.366 -4.437 2.120 1.00 57.38 611 ASP A CA 1
ATOM 4767 C C . ASP A 1 611 ? -1.809 -5.053 3.411 1.00 57.38 611 ASP A C 1
ATOM 4769 O O . ASP A 1 611 ? -2.556 -5.291 4.358 1.00 57.38 611 ASP A O 1
ATOM 4773 N N . PHE A 1 612 ? -0.484 -5.126 3.546 1.00 62.88 612 PHE A N 1
ATOM 4774 C CA . PHE A 1 612 ? 0.209 -5.503 4.777 1.00 62.88 612 PHE A CA 1
ATOM 4775 C C . PHE A 1 612 ? -0.172 -4.597 5.957 1.00 62.88 612 PHE A C 1
ATOM 4777 O O . PHE A 1 612 ? -0.508 -5.070 7.044 1.00 62.88 612 PHE A O 1
ATOM 4784 N N . LEU A 1 613 ? -0.140 -3.273 5.773 1.00 68.25 613 LEU A N 1
ATOM 4785 C CA . LEU A 1 613 ? -0.521 -2.334 6.837 1.00 68.25 613 LEU A CA 1
ATOM 4786 C C . LEU A 1 613 ? -2.032 -2.350 7.123 1.00 68.25 613 LEU A C 1
ATOM 4788 O O . LEU A 1 613 ? -2.437 -2.105 8.266 1.00 68.25 613 LEU A O 1
ATOM 4792 N N . HIS A 1 614 ? -2.854 -2.650 6.115 1.00 64.81 614 HIS A N 1
ATOM 4793 C CA . HIS A 1 614 ? -4.294 -2.845 6.258 1.00 64.81 614 HIS A CA 1
ATOM 4794 C C . HIS A 1 614 ? -4.603 -4.085 7.102 1.00 64.81 614 HIS A C 1
ATOM 4796 O O . HIS A 1 614 ? -5.375 -3.980 8.054 1.00 64.81 614 HIS A O 1
ATOM 4802 N N . ASP A 1 615 ? -3.951 -5.215 6.836 1.00 64.69 615 ASP A N 1
ATOM 4803 C CA . ASP A 1 615 ? -4.128 -6.462 7.589 1.00 64.69 615 ASP A CA 1
ATOM 4804 C C . ASP A 1 615 ? -3.668 -6.336 9.045 1.00 64.69 615 ASP A C 1
ATOM 4806 O O . ASP A 1 615 ? -4.250 -6.927 9.958 1.00 64.69 615 ASP A O 1
ATOM 4810 N N . LEU A 1 616 ? -2.659 -5.500 9.295 1.00 65.56 616 LEU A N 1
ATOM 4811 C CA . LEU A 1 616 ? -2.217 -5.152 10.647 1.00 65.56 616 LEU A CA 1
ATOM 4812 C C . LEU A 1 616 ? -3.100 -4.094 11.330 1.00 65.56 616 LEU A C 1
ATOM 4814 O O . LEU A 1 616 ? -2.893 -3.792 12.513 1.00 65.56 616 LEU A O 1
ATOM 4818 N N . CYS A 1 617 ? -4.085 -3.545 10.612 1.00 75.19 617 CYS A N 1
ATOM 4819 C CA . CYS A 1 617 ? -5.022 -2.510 11.049 1.00 75.19 617 CYS A CA 1
ATOM 4820 C C . CYS A 1 617 ? -4.348 -1.223 11.565 1.00 75.19 617 CYS A C 1
ATOM 4822 O O . CYS A 1 617 ? -4.953 -0.490 12.355 1.00 75.19 617 CYS A O 1
ATOM 4824 N N . ALA A 1 618 ? -3.094 -0.948 11.184 1.00 80.44 618 ALA A N 1
ATOM 4825 C CA . ALA A 1 618 ? -2.355 0.232 11.630 1.00 80.44 618 ALA A CA 1
ATOM 4826 C C . ALA A 1 618 ? -1.064 0.493 10.838 1.00 80.44 618 ALA A C 1
ATOM 4828 O O . ALA A 1 618 ? -0.327 -0.421 10.481 1.00 80.44 618 ALA A O 1
ATOM 4829 N N . ASN A 1 619 ? -0.725 1.778 10.687 1.00 84.50 619 ASN A N 1
ATOM 4830 C CA . ASN A 1 619 ? 0.523 2.218 10.063 1.00 84.50 619 ASN A CA 1
ATOM 4831 C C . ASN A 1 619 ? 1.752 1.986 10.958 1.00 84.50 619 ASN A C 1
ATOM 4833 O O . ASN A 1 619 ? 1.701 2.161 12.181 1.00 84.50 619 ASN A O 1
ATOM 4837 N N . TYR A 1 620 ? 2.901 1.723 10.330 1.00 87.19 620 TYR A N 1
ATOM 4838 C CA . TYR A 1 620 ? 4.201 1.828 10.992 1.00 87.19 620 TYR A CA 1
ATOM 4839 C C . TYR A 1 620 ? 4.651 3.296 11.002 1.00 87.19 620 TYR A C 1
ATOM 4841 O O . TYR A 1 620 ? 4.845 3.906 9.947 1.00 87.19 620 TYR A O 1
ATOM 4849 N N . MET A 1 621 ? 4.836 3.874 12.191 1.00 88.19 621 MET A N 1
ATOM 4850 C CA . MET A 1 621 ? 5.217 5.282 12.351 1.00 88.19 621 MET A CA 1
ATOM 4851 C C . MET A 1 621 ? 6.558 5.460 13.063 1.00 88.19 621 MET A C 1
ATOM 4853 O O . MET A 1 621 ? 7.000 4.620 13.846 1.00 88.19 621 MET A O 1
ATOM 4857 N N . VAL A 1 622 ? 7.190 6.609 12.849 1.00 89.50 622 VAL A N 1
ATOM 4858 C CA . VAL A 1 622 ? 8.365 7.063 13.590 1.00 89.50 622 VAL A CA 1
ATOM 4859 C C . VAL A 1 622 ? 8.164 8.484 14.097 1.00 89.50 622 VAL A C 1
ATOM 4861 O O . VAL A 1 622 ? 7.689 9.366 13.387 1.00 89.50 622 VAL A O 1
ATOM 4864 N N . VAL A 1 623 ? 8.552 8.725 15.346 1.00 89.44 623 VAL A N 1
ATOM 4865 C CA . VAL A 1 623 ? 8.478 10.044 15.986 1.00 89.44 623 VAL A CA 1
ATOM 4866 C C . VAL A 1 623 ? 9.708 10.265 16.855 1.00 89.44 623 VAL A C 1
ATOM 4868 O O . VAL A 1 623 ? 10.310 9.317 17.351 1.00 89.44 623 VAL A O 1
ATOM 4871 N N . ARG A 1 624 ? 10.123 11.513 17.088 1.00 87.88 624 ARG A N 1
ATOM 4872 C CA . ARG A 1 624 ? 11.190 11.771 18.071 1.00 87.88 624 ARG A CA 1
ATOM 4873 C C . ARG A 1 624 ? 10.717 11.403 19.474 1.00 87.88 624 ARG A C 1
ATOM 4875 O O . ARG A 1 624 ? 9.640 11.832 19.883 1.00 87.88 624 ARG A O 1
ATOM 4882 N N . VAL A 1 625 ? 11.566 10.731 20.255 1.00 86.31 625 VAL A N 1
ATOM 4883 C CA . VAL A 1 625 ? 11.224 10.308 21.629 1.00 86.31 625 VAL A CA 1
ATOM 4884 C C . VAL A 1 625 ? 10.733 11.480 22.482 1.00 86.31 625 VAL A C 1
ATOM 4886 O O . VAL A 1 625 ? 9.745 11.358 23.202 1.00 86.31 625 VAL A O 1
ATOM 4889 N N . GLN A 1 626 ? 11.384 12.644 22.377 1.00 84.56 626 GLN A N 1
ATOM 4890 C CA . GLN A 1 626 ? 10.986 13.818 23.155 1.00 84.56 626 GLN A CA 1
ATOM 4891 C C . GLN A 1 626 ? 9.582 14.322 22.784 1.00 84.56 626 GLN A C 1
ATOM 4893 O O . GLN A 1 626 ? 8.841 14.706 23.682 1.00 84.56 626 GLN A O 1
ATOM 4898 N N . LYS A 1 627 ? 9.188 14.265 21.503 1.00 87.56 627 LYS A N 1
ATOM 4899 C CA . LYS A 1 627 ? 7.835 14.653 21.076 1.00 87.56 627 LYS A CA 1
ATOM 4900 C C . LYS A 1 627 ? 6.787 13.704 21.655 1.00 87.56 627 LYS A C 1
ATOM 4902 O O . LYS A 1 627 ? 5.792 14.170 22.197 1.00 87.56 627 LYS A O 1
ATOM 4907 N N . LEU A 1 628 ? 7.041 12.392 21.615 1.00 88.62 628 LEU A N 1
ATOM 4908 C CA . LEU A 1 628 ? 6.148 11.393 22.213 1.00 88.62 628 LEU A CA 1
ATOM 4909 C C . LEU A 1 628 ? 5.932 11.642 23.711 1.00 88.62 628 LEU A C 1
ATOM 4911 O O . LEU A 1 628 ? 4.803 11.628 24.196 1.00 88.62 628 LEU A O 1
ATOM 4915 N N . VAL A 1 629 ? 7.004 11.946 24.441 1.00 88.12 629 VAL A N 1
ATOM 4916 C CA . VAL A 1 629 ? 6.910 12.315 25.859 1.00 88.12 629 VAL A CA 1
ATOM 4917 C C . VAL A 1 629 ? 6.145 13.617 26.063 1.00 88.12 629 VAL A C 1
ATOM 4919 O O . VAL A 1 629 ? 5.328 13.695 26.978 1.00 88.12 629 VAL A O 1
ATOM 4922 N N . ASP A 1 630 ? 6.391 14.636 25.242 1.00 87.88 630 ASP A N 1
ATOM 4923 C CA . ASP A 1 630 ? 5.699 15.921 25.349 1.00 87.88 630 ASP A CA 1
ATOM 4924 C C . ASP A 1 630 ? 4.184 15.757 25.134 1.00 87.88 630 ASP A C 1
ATOM 4926 O O . ASP A 1 630 ? 3.402 16.367 25.873 1.00 87.88 630 ASP A O 1
ATOM 4930 N N . MET A 1 631 ? 3.782 14.888 24.198 1.00 89.00 631 MET A N 1
ATOM 4931 C CA . MET A 1 631 ? 2.387 14.502 23.955 1.00 89.00 631 MET A CA 1
ATOM 4932 C C . MET A 1 631 ? 1.779 13.773 25.156 1.00 89.00 631 MET A C 1
ATOM 4934 O O . MET A 1 631 ? 0.758 14.214 25.680 1.00 89.00 631 MET A O 1
ATOM 4938 N N . LEU A 1 632 ? 2.437 12.730 25.676 1.00 90.12 632 LEU A N 1
ATOM 4939 C CA . LEU A 1 632 ? 1.968 12.020 26.875 1.00 90.12 632 LEU A CA 1
ATOM 4940 C C . LEU A 1 632 ? 1.834 12.963 28.079 1.00 90.12 632 LEU A C 1
ATOM 4942 O O . LEU A 1 632 ? 0.842 12.938 28.802 1.00 90.12 632 LEU A O 1
ATOM 4946 N N . GLN A 1 633 ? 2.797 13.860 28.284 1.00 88.56 633 GLN A N 1
ATOM 4947 C CA . GLN A 1 633 ? 2.717 14.858 29.347 1.00 88.56 633 GLN A CA 1
ATOM 4948 C C . GLN A 1 633 ? 1.583 15.865 29.132 1.00 88.56 633 GLN A C 1
ATOM 4950 O O . GLN A 1 633 ? 1.052 16.391 30.111 1.00 88.56 633 GLN A O 1
ATOM 4955 N N . ALA A 1 634 ? 1.249 16.203 27.884 1.00 87.88 634 ALA A N 1
ATOM 4956 C CA . ALA A 1 634 ? 0.107 17.059 27.584 1.00 87.88 634 ALA A CA 1
ATOM 4957 C C . ALA A 1 634 ? -1.200 16.380 28.002 1.00 87.88 634 ALA A C 1
ATOM 4959 O O . ALA A 1 634 ? -1.965 16.996 28.743 1.00 87.88 634 ALA A O 1
ATOM 4960 N N . LEU A 1 635 ? -1.368 15.102 27.661 1.00 87.69 635 LEU A N 1
ATOM 4961 C CA . LEU A 1 635 ? -2.524 14.292 28.051 1.00 87.69 635 LEU A CA 1
ATOM 4962 C C . LEU A 1 635 ? -2.661 14.158 29.575 1.00 87.69 635 LEU A C 1
ATOM 4964 O O . LEU A 1 635 ? -3.724 14.415 30.136 1.00 87.69 635 LEU A O 1
ATOM 4968 N N . ILE A 1 636 ? -1.563 13.852 30.274 1.00 89.25 636 ILE A N 1
ATOM 4969 C CA . ILE A 1 636 ? -1.510 13.786 31.747 1.00 89.25 636 ILE A CA 1
ATOM 4970 C C . ILE A 1 636 ? -1.964 15.106 32.390 1.00 89.25 636 ILE A C 1
ATOM 4972 O O . ILE A 1 636 ? -2.718 15.093 33.367 1.00 89.25 636 ILE A O 1
ATOM 4976 N N . ARG A 1 637 ? -1.536 16.255 31.843 1.00 87.19 637 ARG A N 1
ATOM 4977 C CA . ARG A 1 637 ? -1.956 17.580 32.332 1.00 87.19 637 ARG A CA 1
ATOM 4978 C C . ARG A 1 637 ? -3.430 17.856 32.056 1.00 87.19 637 ARG A C 1
ATOM 4980 O O . ARG A 1 637 ? -4.099 18.410 32.924 1.00 87.19 637 ARG A O 1
ATOM 4987 N N . GLU A 1 638 ? -3.914 17.504 30.871 1.00 86.75 638 GLU A N 1
ATOM 4988 C CA . GLU A 1 638 ? -5.301 17.732 30.461 1.00 86.75 638 GLU A CA 1
ATOM 4989 C C . GLU A 1 638 ? -6.291 16.929 31.315 1.00 86.75 638 GLU A C 1
ATOM 4991 O O . GLU A 1 638 ? -7.285 17.479 31.788 1.00 86.75 638 GLU A O 1
ATOM 4996 N N . ASP A 1 639 ? -5.979 15.666 31.615 1.00 84.56 639 ASP A N 1
ATOM 4997 C CA . ASP A 1 639 ? -6.819 14.816 32.467 1.00 84.56 639 ASP A CA 1
ATOM 4998 C C . ASP A 1 639 ? -6.626 15.064 33.981 1.00 84.56 639 ASP A C 1
ATOM 5000 O O . ASP A 1 639 ? -7.284 14.422 34.815 1.00 84.56 639 ASP A O 1
ATOM 5004 N N . GLY A 1 640 ? -5.766 16.016 34.357 1.00 85.50 640 GLY A N 1
ATOM 5005 C CA . GLY A 1 640 ? -5.567 16.457 35.739 1.00 85.50 640 GLY A CA 1
ATOM 5006 C C . GLY A 1 640 ? -4.865 15.434 36.635 1.00 85.50 640 GLY A C 1
ATOM 5007 O O . GLY A 1 640 ? -5.133 15.397 37.835 1.00 85.50 640 GLY A O 1
ATOM 5008 N N . VAL A 1 641 ? -3.996 14.591 36.071 1.00 91.12 641 VAL A N 1
ATOM 5009 C CA . VAL A 1 641 ? -3.173 13.646 36.840 1.00 91.12 641 VAL A CA 1
ATOM 5010 C C . VAL A 1 641 ? -2.126 14.424 37.638 1.00 91.12 641 VAL A C 1
ATOM 5012 O O . VAL A 1 641 ? -1.414 15.276 37.101 1.00 91.12 641 VAL A O 1
ATOM 5015 N N . ASN A 1 642 ? -2.024 14.134 38.934 1.00 90.50 642 ASN A N 1
ATOM 5016 C CA . ASN A 1 642 ? -1.068 14.807 39.807 1.00 90.50 642 ASN A CA 1
ATOM 5017 C C . ASN A 1 642 ? 0.348 14.250 39.593 1.00 90.50 642 ASN A C 1
ATOM 5019 O O . ASN A 1 642 ? 0.524 13.035 39.548 1.00 90.50 642 ASN A O 1
ATOM 5023 N N . VAL A 1 643 ? 1.356 15.121 39.511 1.00 91.75 643 VAL A N 1
ATOM 5024 C CA . VAL A 1 643 ? 2.768 14.732 39.363 1.00 91.75 643 VAL A CA 1
ATOM 5025 C C . VAL A 1 643 ? 3.570 15.331 40.513 1.00 91.75 643 VAL A C 1
ATOM 5027 O O . VAL A 1 643 ? 3.680 16.551 40.632 1.00 91.75 643 VAL A O 1
ATOM 5030 N N . LEU A 1 644 ? 4.125 14.469 41.361 1.00 91.62 644 LEU A N 1
ATOM 5031 C CA . LEU A 1 644 ? 4.943 14.832 42.512 1.00 91.62 644 LEU A CA 1
ATOM 5032 C C . LEU A 1 644 ? 6.422 14.608 42.197 1.00 91.62 644 LEU A C 1
ATOM 5034 O O . LEU A 1 644 ? 6.817 13.533 41.749 1.00 91.62 644 LEU A O 1
ATOM 5038 N N . SER A 1 645 ? 7.238 15.624 42.471 1.00 91.31 645 SER A N 1
ATOM 5039 C CA . SER A 1 645 ? 8.694 15.527 42.378 1.00 91.31 645 SER A CA 1
ATOM 5040 C C . SER A 1 645 ? 9.260 15.078 43.723 1.00 91.31 645 SER A C 1
ATOM 5042 O O . SER A 1 645 ? 9.441 15.915 44.607 1.00 91.31 645 SER A O 1
ATOM 5044 N N . ALA A 1 646 ? 9.509 13.781 43.885 1.00 90.38 646 ALA A N 1
ATOM 5045 C CA . ALA A 1 646 ? 10.064 13.194 45.103 1.00 90.38 646 ALA A CA 1
ATOM 5046 C C . ALA A 1 646 ? 10.745 11.851 44.812 1.00 90.38 646 ALA A C 1
ATOM 5048 O O . ALA A 1 646 ? 10.365 11.131 43.883 1.00 90.38 646 ALA A O 1
ATOM 5049 N N . THR A 1 647 ? 11.730 11.483 45.628 1.00 90.12 647 THR A N 1
ATOM 5050 C CA . THR A 1 647 ? 12.361 10.160 45.543 1.00 90.12 647 THR A CA 1
ATOM 5051 C C . THR A 1 647 ? 11.604 9.169 46.419 1.00 90.12 647 THR A C 1
ATOM 5053 O O . THR A 1 647 ? 11.448 9.394 47.616 1.00 90.12 647 THR A O 1
ATOM 5056 N N . VAL A 1 648 ? 11.165 8.044 45.850 1.00 91.38 648 VAL A N 1
ATOM 5057 C CA . VAL A 1 648 ? 10.619 6.932 46.641 1.00 91.38 648 VAL A CA 1
ATOM 5058 C C . VAL A 1 648 ? 11.777 6.163 47.271 1.00 91.38 648 VAL A C 1
ATOM 5060 O O . VAL A 1 648 ? 12.644 5.663 46.561 1.00 91.38 648 VAL A O 1
ATOM 5063 N N . THR A 1 649 ? 11.798 6.084 48.599 1.00 88.50 649 THR A N 1
ATOM 5064 C CA . THR A 1 649 ? 12.859 5.412 49.366 1.00 88.50 649 THR A CA 1
ATOM 5065 C C . THR A 1 649 ? 12.471 3.998 49.777 1.00 88.50 649 THR A C 1
ATOM 5067 O O . THR A 1 649 ? 13.313 3.105 49.756 1.00 88.50 649 THR A O 1
ATOM 5070 N N . THR A 1 650 ? 11.202 3.773 50.126 1.00 86.25 650 THR A N 1
ATOM 5071 C CA . THR A 1 650 ? 10.675 2.443 50.459 1.00 86.25 650 THR A CA 1
ATOM 5072 C C . THR A 1 650 ? 9.254 2.262 49.947 1.00 86.25 650 THR A C 1
ATOM 5074 O O . THR A 1 650 ? 8.490 3.223 49.828 1.00 86.25 650 THR A O 1
ATOM 5077 N N . MET A 1 651 ? 8.888 1.009 49.676 1.00 88.81 651 MET A N 1
ATOM 5078 C CA . MET A 1 651 ? 7.515 0.605 49.390 1.00 88.81 651 MET A CA 1
ATOM 5079 C C . MET A 1 651 ? 7.108 -0.545 50.299 1.00 88.81 651 MET A C 1
ATOM 5081 O O . MET A 1 651 ? 7.895 -1.448 50.578 1.00 88.81 651 MET A O 1
ATOM 5085 N N . HIS A 1 652 ? 5.863 -0.504 50.755 1.00 84.12 652 HIS A N 1
ATOM 5086 C CA . HIS A 1 652 ? 5.245 -1.567 51.532 1.00 84.12 652 HIS A CA 1
ATOM 5087 C C . HIS A 1 652 ? 3.883 -1.889 50.942 1.00 84.12 652 HIS A C 1
ATOM 5089 O O . HIS A 1 652 ? 3.138 -0.992 50.548 1.00 84.12 652 HIS A O 1
ATOM 5095 N N . SER A 1 653 ? 3.548 -3.170 50.909 1.00 81.25 653 SER A N 1
ATOM 5096 C CA . SER A 1 653 ? 2.278 -3.655 50.397 1.00 81.25 653 SER A CA 1
ATOM 5097 C C . SER A 1 653 ? 1.704 -4.700 51.339 1.00 81.25 653 SER A C 1
ATOM 5099 O O . SER A 1 653 ? 2.428 -5.492 51.941 1.00 81.25 653 SER A O 1
ATOM 5101 N N . SER A 1 654 ? 0.388 -4.650 51.490 1.00 76.44 654 SER A N 1
ATOM 5102 C CA . SER A 1 654 ? -0.429 -5.613 52.205 1.00 76.44 654 SER A CA 1
ATOM 5103 C C . SER A 1 654 ? -1.655 -5.969 51.352 1.00 76.44 654 SER A C 1
ATOM 5105 O O . SER A 1 654 ? -1.982 -5.248 50.402 1.00 76.44 654 SER A O 1
ATOM 5107 N N . PRO A 1 655 ? -2.407 -7.023 51.709 1.00 73.62 655 PRO A N 1
ATOM 5108 C CA . PRO A 1 655 ? -3.671 -7.346 51.044 1.00 73.62 655 PRO A CA 1
ATOM 5109 C C . PRO A 1 655 ? -4.722 -6.225 51.110 1.00 73.62 655 PRO A C 1
ATOM 5111 O O . PRO A 1 655 ? -5.664 -6.215 50.316 1.00 73.62 655 PRO A O 1
ATOM 5114 N N . ASP A 1 656 ? -4.569 -5.256 52.017 1.00 73.44 656 ASP A N 1
ATOM 5115 C CA . ASP A 1 656 ? -5.526 -4.167 52.209 1.00 73.44 656 ASP A CA 1
ATOM 5116 C C . ASP A 1 656 ? -5.077 -2.864 51.535 1.00 73.44 656 ASP A C 1
ATOM 5118 O O . ASP A 1 656 ? -5.896 -2.197 50.899 1.00 73.44 656 ASP A O 1
ATOM 5122 N N . ASN A 1 657 ? -3.791 -2.515 51.592 1.00 75.25 657 ASN A N 1
ATOM 5123 C CA . ASN A 1 657 ? -3.261 -1.268 51.034 1.00 75.25 657 ASN A CA 1
ATOM 5124 C C . ASN A 1 657 ? -1.810 -1.385 50.549 1.00 75.25 657 ASN A C 1
ATOM 5126 O O . ASN A 1 657 ? -1.068 -2.274 50.963 1.00 75.25 657 ASN A O 1
ATOM 5130 N N . ALA A 1 658 ? -1.398 -0.431 49.716 1.00 90.00 658 ALA A N 1
ATOM 5131 C CA . ALA A 1 658 ? -0.002 -0.232 49.360 1.00 90.00 658 ALA A CA 1
ATOM 5132 C C . ALA A 1 658 ? 0.443 1.196 49.698 1.00 90.00 658 ALA A C 1
ATOM 5134 O O . ALA A 1 658 ? -0.335 2.150 49.616 1.00 90.00 658 ALA A O 1
ATOM 5135 N N . THR A 1 659 ? 1.689 1.350 50.129 1.00 93.19 659 THR A N 1
ATOM 5136 C CA . THR A 1 659 ? 2.243 2.623 50.593 1.00 93.19 659 THR A CA 1
ATOM 5137 C C . THR A 1 659 ? 3.656 2.836 50.088 1.00 93.19 659 THR A C 1
ATOM 5139 O O . THR A 1 659 ? 4.438 1.889 50.027 1.00 93.19 659 THR A O 1
ATOM 5142 N N . ILE A 1 660 ? 3.991 4.091 49.810 1.00 94.44 660 ILE A N 1
ATOM 5143 C CA . ILE A 1 660 ? 5.349 4.534 49.493 1.00 94.44 660 ILE A CA 1
ATOM 5144 C C . ILE A 1 660 ? 5.830 5.539 50.541 1.00 94.44 660 ILE A C 1
ATOM 5146 O O . ILE A 1 660 ? 5.026 6.326 51.050 1.00 94.44 660 ILE A O 1
ATOM 5150 N N . THR A 1 661 ? 7.127 5.536 50.839 1.00 94.56 661 THR A N 1
ATOM 5151 C CA . THR A 1 661 ? 7.789 6.555 51.669 1.00 94.56 661 THR A CA 1
ATOM 5152 C C . THR A 1 661 ? 8.674 7.423 50.787 1.00 94.56 661 THR A C 1
ATOM 5154 O O . THR A 1 661 ? 9.490 6.903 50.025 1.00 94.56 661 THR A O 1
ATOM 5157 N N . LEU A 1 662 ? 8.507 8.739 50.880 1.00 94.56 662 LEU A N 1
ATOM 5158 C CA . LEU A 1 662 ? 9.294 9.728 50.146 1.00 94.56 662 LEU A CA 1
ATOM 5159 C C . LEU A 1 662 ? 10.592 10.076 50.895 1.00 94.56 662 LEU A C 1
ATOM 5161 O O . LEU A 1 662 ? 10.774 9.722 52.061 1.00 94.56 662 LEU A O 1
ATOM 5165 N N . ASP A 1 663 ? 11.508 10.767 50.226 1.00 91.06 663 ASP A N 1
ATOM 5166 C CA . ASP A 1 663 ? 12.791 11.231 50.770 1.00 91.06 663 ASP A CA 1
ATOM 5167 C C . ASP A 1 663 ? 12.663 12.272 51.893 1.00 91.06 663 ASP A C 1
ATOM 5169 O O . ASP A 1 663 ? 13.545 12.361 52.750 1.00 91.06 663 ASP A O 1
ATOM 5173 N N . ASP A 1 664 ? 11.553 13.005 51.951 1.00 91.25 664 ASP A N 1
ATOM 5174 C CA . ASP A 1 664 ? 11.207 13.901 53.062 1.00 91.25 664 ASP A CA 1
ATOM 51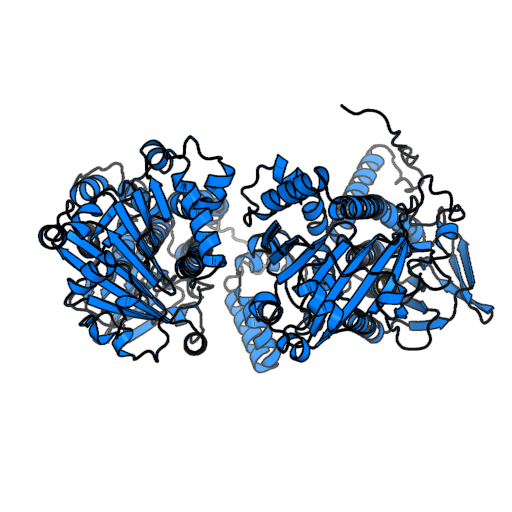75 C C . ASP A 1 664 ? 10.565 13.180 54.270 1.00 91.25 664 ASP A C 1
ATOM 5177 O O . ASP A 1 664 ? 10.256 13.808 55.288 1.00 91.25 664 ASP A O 1
ATOM 5181 N N . GLY A 1 665 ? 10.383 11.858 54.177 1.00 91.62 665 GLY A N 1
ATOM 5182 C CA . GLY A 1 665 ? 9.749 11.014 55.190 1.00 91.62 665 GLY A CA 1
ATOM 5183 C C . GLY A 1 665 ? 8.219 10.966 55.118 1.00 91.62 665 GLY A C 1
ATOM 5184 O O . GLY A 1 665 ? 7.602 10.285 55.940 1.00 91.62 665 GLY A O 1
ATOM 5185 N N . GLN A 1 666 ? 7.580 11.653 54.167 1.00 94.81 666 GLN A N 1
ATOM 5186 C CA . GLN A 1 666 ? 6.138 11.564 53.949 1.00 94.81 666 GLN A CA 1
ATOM 5187 C C . GLN A 1 666 ? 5.750 10.170 53.437 1.00 94.81 666 GLN A C 1
ATOM 5189 O O . GLN A 1 666 ? 6.361 9.633 52.516 1.00 94.81 666 GLN A O 1
ATOM 5194 N N . THR A 1 667 ? 4.680 9.595 53.992 1.00 95.12 667 THR A N 1
ATOM 5195 C CA . THR A 1 667 ? 4.095 8.338 53.501 1.00 95.12 667 THR A CA 1
ATOM 5196 C C . THR A 1 667 ? 2.827 8.615 52.700 1.00 95.12 667 THR A C 1
ATOM 5198 O O . THR A 1 667 ? 1.912 9.285 53.186 1.00 95.12 667 THR A O 1
ATOM 5201 N N . LEU A 1 668 ? 2.740 8.062 51.491 1.00 95.19 668 LEU A N 1
ATOM 5202 C CA . LEU A 1 668 ? 1.547 8.115 50.646 1.00 95.19 668 LEU A CA 1
ATOM 5203 C C . LEU A 1 668 ? 0.931 6.720 50.524 1.00 95.19 668 LEU A C 1
ATOM 5205 O O . LEU A 1 668 ? 1.636 5.754 50.252 1.00 95.19 668 LEU A O 1
ATOM 5209 N N . SER A 1 669 ? -0.388 6.618 50.700 1.00 94.12 669 SER A N 1
ATOM 5210 C CA . SER A 1 669 ? -1.139 5.365 50.529 1.00 94.12 669 SER A CA 1
ATOM 5211 C C . SER A 1 669 ? -1.933 5.349 49.227 1.00 94.12 669 SER A C 1
ATOM 5213 O O . SER A 1 669 ? -2.510 6.375 48.846 1.00 94.12 669 SER A O 1
ATOM 5215 N N . ALA A 1 670 ? -2.018 4.174 48.613 1.00 95.50 670 ALA A N 1
ATOM 5216 C CA . ALA A 1 670 ? -2.774 3.860 47.411 1.00 95.50 670 ALA A CA 1
ATOM 5217 C C . ALA A 1 670 ? -3.508 2.519 47.566 1.00 95.50 670 ALA A C 1
ATOM 5219 O O . ALA A 1 670 ? -3.200 1.710 48.446 1.00 95.50 670 ALA A O 1
ATOM 5220 N N . ASP A 1 671 ? -4.480 2.292 46.690 1.00 95.06 671 ASP A N 1
ATOM 5221 C CA . ASP A 1 671 ? -5.105 0.991 46.504 1.00 95.06 671 ASP A CA 1
ATOM 5222 C C . ASP A 1 671 ? -4.116 -0.011 45.927 1.00 95.06 671 ASP A C 1
ATOM 5224 O O . ASP A 1 671 ? -4.054 -1.123 46.426 1.00 95.06 671 ASP A O 1
ATOM 5228 N N . PHE A 1 672 ? -3.324 0.380 44.930 1.00 95.38 672 PHE A N 1
ATOM 5229 C CA . PHE A 1 672 ? -2.179 -0.390 44.447 1.00 95.38 672 PHE A CA 1
ATOM 5230 C C . PHE A 1 672 ? -1.122 0.534 43.831 1.00 95.38 672 PHE A C 1
ATOM 5232 O O . PHE A 1 672 ? -1.386 1.717 43.580 1.00 95.38 672 PHE A O 1
ATOM 5239 N N . LEU A 1 673 ? 0.079 -0.002 43.632 1.00 96.19 673 LEU A N 1
ATOM 5240 C CA . LEU A 1 673 ? 1.231 0.700 43.070 1.00 96.19 673 LEU A CA 1
ATOM 5241 C C . LEU A 1 673 ? 1.592 0.125 41.703 1.00 96.19 673 LEU A C 1
ATOM 5243 O O . LEU A 1 673 ? 1.558 -1.090 41.508 1.00 96.19 673 LEU A O 1
ATOM 5247 N N . VAL A 1 674 ? 1.983 1.008 40.788 1.00 96.88 674 VAL A N 1
ATOM 5248 C CA . VAL A 1 674 ? 2.596 0.647 39.507 1.00 96.88 674 VAL A CA 1
ATOM 5249 C C . VAL A 1 674 ? 4.024 1.177 39.495 1.00 96.88 674 VAL A C 1
ATOM 5251 O O . VAL A 1 674 ? 4.252 2.378 39.630 1.00 96.88 674 VAL A O 1
ATOM 5254 N N . CYS A 1 675 ? 4.989 0.286 39.345 1.00 95.12 675 CYS A N 1
ATOM 5255 C CA . CYS A 1 675 ? 6.412 0.584 39.363 1.00 95.12 675 CYS A CA 1
ATOM 5256 C C . CYS A 1 675 ? 6.933 0.669 37.925 1.00 95.12 675 CYS A C 1
ATOM 5258 O O . CYS A 1 675 ? 6.925 -0.316 37.192 1.00 95.12 675 CYS A O 1
ATOM 5260 N N . ALA A 1 676 ? 7.353 1.869 37.527 1.00 94.00 676 ALA A N 1
ATOM 5261 C CA . ALA A 1 676 ? 7.777 2.235 36.177 1.00 94.00 676 ALA A CA 1
ATOM 5262 C C . ALA A 1 676 ? 9.042 3.123 36.207 1.00 94.00 676 ALA A C 1
ATOM 5264 O O . ALA A 1 676 ? 9.215 4.027 35.383 1.00 94.00 676 ALA A O 1
ATOM 5265 N N . ASP A 1 677 ? 9.916 2.911 37.194 1.00 89.12 677 ASP A N 1
ATOM 5266 C CA . ASP A 1 677 ? 11.081 3.750 37.503 1.00 89.12 677 ASP A CA 1
ATOM 5267 C C . ASP A 1 677 ? 12.301 3.493 36.599 1.00 89.12 677 ASP A C 1
ATOM 5269 O O . ASP A 1 677 ? 13.306 4.209 36.682 1.00 89.12 677 ASP A O 1
ATOM 5273 N N . GLY A 1 678 ? 12.157 2.562 35.654 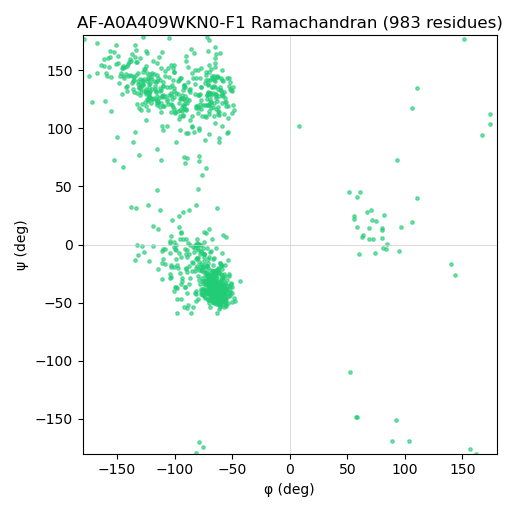1.00 86.00 678 GLY A N 1
ATOM 5274 C CA . GLY A 1 678 ? 13.040 2.360 34.511 1.00 86.00 678 GLY A CA 1
ATOM 5275 C C . GLY A 1 678 ? 13.981 1.167 34.653 1.00 86.00 678 GLY A C 1
ATOM 5276 O O . GLY A 1 678 ? 13.853 0.354 35.559 1.00 86.00 678 GLY A O 1
ATOM 5277 N N . TYR A 1 679 ? 14.946 1.095 33.736 1.00 81.56 679 TYR A N 1
ATOM 5278 C CA . TYR A 1 679 ? 15.923 0.007 33.625 1.00 81.56 679 TYR A CA 1
ATOM 5279 C C . TYR A 1 679 ? 16.624 -0.339 34.954 1.00 81.56 679 TYR A C 1
ATOM 5281 O O . TYR A 1 679 ? 16.761 -1.508 35.297 1.00 81.56 679 TYR A O 1
ATOM 5289 N N . ASP A 1 680 ? 17.007 0.680 35.731 1.00 79.25 680 ASP A N 1
ATOM 5290 C CA . ASP A 1 680 ? 17.727 0.542 37.006 1.00 79.25 680 ASP A CA 1
ATOM 5291 C C . ASP A 1 680 ? 16.777 0.356 38.210 1.00 79.25 680 ASP A C 1
ATOM 5293 O O . ASP A 1 680 ? 17.066 0.839 39.308 1.00 79.25 680 ASP A O 1
ATOM 5297 N N . SER A 1 681 ? 15.599 -0.244 37.997 1.00 84.94 681 SER A N 1
ATOM 5298 C CA . SER A 1 681 ? 14.562 -0.351 39.028 1.00 84.94 681 SER A CA 1
ATOM 5299 C C . SER A 1 681 ? 15.044 -1.156 40.228 1.00 84.94 681 SER A C 1
ATOM 5301 O O . SER A 1 681 ? 15.230 -2.370 40.155 1.00 84.94 681 SER A O 1
ATOM 5303 N N . THR A 1 682 ? 15.154 -0.492 41.378 1.00 77.62 682 THR A N 1
ATOM 5304 C CA . THR A 1 682 ? 15.472 -1.143 42.658 1.00 77.62 682 THR A CA 1
ATOM 5305 C C . THR A 1 682 ? 14.270 -1.875 43.253 1.00 77.62 682 THR A C 1
ATOM 5307 O O . THR A 1 682 ? 14.360 -2.428 44.345 1.00 77.62 682 THR A O 1
ATOM 5310 N N . PHE A 1 683 ? 13.118 -1.834 42.580 1.00 82.75 683 PHE A N 1
ATOM 5311 C CA . PHE A 1 683 ? 11.865 -2.405 43.062 1.00 82.75 683 PHE A CA 1
ATOM 5312 C C . PHE A 1 683 ? 11.562 -3.784 42.472 1.00 82.75 683 PHE A C 1
ATOM 5314 O O . PHE A 1 683 ? 10.621 -4.428 42.932 1.00 82.75 683 PHE A O 1
ATOM 5321 N N . ARG A 1 684 ? 12.389 -4.273 41.536 1.00 85.44 684 ARG A N 1
ATOM 5322 C CA . ARG A 1 684 ? 12.345 -5.657 41.034 1.00 85.44 684 ARG A CA 1
ATOM 5323 C C . ARG A 1 684 ? 12.424 -6.670 42.171 1.00 85.44 684 ARG A C 1
ATOM 5325 O O . ARG A 1 684 ? 11.530 -7.496 42.302 1.00 85.44 684 ARG A O 1
ATOM 5332 N N . SER A 1 685 ? 13.404 -6.513 43.061 1.00 82.81 685 SER A N 1
ATOM 5333 C CA . SER A 1 685 ? 13.608 -7.408 44.208 1.00 82.81 685 SER A CA 1
ATOM 5334 C C . SER A 1 685 ? 12.452 -7.407 45.212 1.00 82.81 685 SER A C 1
ATOM 5336 O O . SER A 1 685 ? 12.227 -8.400 45.900 1.00 82.81 685 SER A O 1
ATOM 5338 N N . ILE A 1 686 ? 11.675 -6.319 45.285 1.00 80.06 686 ILE A N 1
ATOM 5339 C CA . ILE A 1 686 ? 10.459 -6.261 46.111 1.00 80.06 686 ILE A CA 1
ATOM 5340 C C . ILE A 1 686 ? 9.361 -7.150 45.517 1.00 80.06 686 ILE A C 1
ATOM 5342 O O . ILE A 1 686 ? 8.580 -7.741 46.263 1.00 80.06 686 ILE A O 1
ATOM 5346 N N . VAL A 1 687 ? 9.281 -7.225 44.189 1.00 82.56 687 VAL A N 1
ATOM 5347 C CA . VAL A 1 687 ? 8.265 -8.004 43.476 1.00 82.56 687 VAL A CA 1
ATOM 5348 C C . VAL A 1 687 ? 8.639 -9.478 43.407 1.00 82.56 687 VAL A C 1
ATOM 5350 O O . VAL A 1 687 ? 7.818 -10.307 43.784 1.00 82.56 687 VAL A O 1
ATOM 5353 N N . THR A 1 688 ? 9.871 -9.791 43.007 1.00 80.44 688 THR A N 1
ATOM 5354 C CA . THR A 1 688 ? 10.349 -11.170 42.814 1.00 80.44 688 THR A CA 1
ATOM 5355 C C . THR A 1 688 ? 10.772 -11.854 44.115 1.00 80.44 688 THR A C 1
ATOM 5357 O O . THR A 1 688 ? 10.890 -13.074 44.172 1.00 80.44 688 THR A O 1
ATOM 5360 N N . GLY A 1 689 ? 11.063 -11.089 45.174 1.00 73.62 689 GLY A N 1
ATOM 5361 C CA . GLY A 1 689 ? 11.607 -11.619 46.429 1.00 73.62 689 GLY A CA 1
ATOM 5362 C C . GLY A 1 689 ? 13.046 -12.145 46.325 1.00 73.62 689 GLY A C 1
ATOM 5363 O O . GLY A 1 689 ? 13.567 -12.685 47.303 1.00 73.62 689 GLY A O 1
ATOM 5364 N N . VAL A 1 690 ? 13.686 -11.980 45.166 1.00 68.31 690 VAL A N 1
ATOM 5365 C CA . VAL A 1 690 ? 15.070 -12.367 44.879 1.00 68.31 690 VAL A CA 1
ATOM 5366 C C . VAL A 1 690 ? 15.872 -11.076 44.718 1.00 68.31 690 VAL A C 1
ATOM 5368 O O . VAL A 1 690 ? 15.453 -10.174 43.991 1.00 68.31 690 VAL A O 1
ATOM 5371 N N . GLU A 1 691 ? 16.989 -10.935 45.442 1.00 64.50 691 GLU A N 1
ATOM 5372 C CA . GLU A 1 691 ? 17.946 -9.865 45.126 1.00 64.50 691 GLU A CA 1
ATOM 5373 C C . GLU A 1 691 ? 18.431 -10.107 43.694 1.00 64.50 691 GLU A C 1
ATOM 5375 O O . GLU A 1 691 ? 18.707 -11.255 43.367 1.00 64.50 691 GLU A O 1
ATOM 5380 N N . ASP A 1 692 ? 18.460 -9.073 42.841 1.00 59.94 692 ASP A N 1
ATOM 5381 C CA . ASP A 1 692 ? 19.000 -9.182 41.477 1.00 59.94 692 ASP A CA 1
ATOM 5382 C C . ASP A 1 692 ? 20.425 -9.754 41.592 1.00 59.94 692 ASP A C 1
ATOM 5384 O O . ASP A 1 692 ? 21.357 -9.028 41.935 1.00 59.94 692 ASP A O 1
ATOM 5388 N N . ASP A 1 693 ? 20.572 -11.067 41.405 1.00 50.59 693 ASP A N 1
ATOM 5389 C CA . ASP A 1 693 ? 21.856 -11.738 41.531 1.00 50.59 693 ASP A CA 1
ATOM 5390 C C . ASP A 1 693 ? 22.610 -11.459 40.230 1.00 50.59 693 ASP A C 1
ATOM 5392 O O . ASP A 1 693 ? 22.157 -11.816 39.139 1.00 50.59 693 ASP A O 1
ATOM 5396 N N . ASP A 1 694 ? 23.757 -10.789 40.341 1.00 49.97 694 ASP A N 1
ATOM 5397 C CA . ASP A 1 694 ? 24.676 -10.535 39.225 1.00 49.97 694 ASP A CA 1
ATOM 5398 C C . ASP A 1 694 ? 25.269 -11.850 38.655 1.00 49.97 694 ASP A C 1
ATOM 5400 O O . ASP A 1 694 ? 25.995 -11.821 37.657 1.00 49.97 694 ASP A O 1
ATOM 5404 N N . ASP A 1 695 ? 24.952 -13.006 39.257 1.00 44.44 695 ASP A N 1
ATOM 5405 C CA . ASP A 1 695 ? 25.308 -14.360 38.811 1.00 44.44 695 ASP A CA 1
ATOM 5406 C C . ASP A 1 695 ? 24.427 -14.811 37.624 1.00 44.44 695 ASP A C 1
ATOM 5408 O O . ASP A 1 695 ? 23.706 -15.810 37.634 1.00 44.44 695 ASP A O 1
ATOM 5412 N N . LEU A 1 696 ? 24.511 -14.048 36.534 1.00 51.19 696 LEU A N 1
ATOM 5413 C CA . LEU A 1 696 ? 24.179 -14.536 35.204 1.00 51.19 696 LEU A CA 1
ATOM 5414 C C . LEU A 1 696 ? 25.282 -15.535 34.819 1.00 51.19 696 LEU A C 1
ATOM 5416 O O . LEU A 1 696 ? 26.421 -15.134 34.593 1.00 51.19 696 LEU A O 1
ATOM 5420 N N . ASP A 1 697 ? 24.950 -16.826 34.705 1.00 41.19 697 ASP A N 1
ATOM 5421 C CA . ASP A 1 697 ? 25.841 -17.953 34.328 1.00 41.19 697 ASP A CA 1
ATOM 5422 C C . ASP A 1 697 ? 26.584 -17.774 32.973 1.00 41.19 697 ASP A C 1
ATOM 5424 O O . ASP A 1 697 ? 27.247 -18.671 32.449 1.00 41.19 697 ASP A O 1
ATOM 5428 N N . THR A 1 698 ? 26.479 -16.608 32.342 1.00 44.84 698 THR A N 1
ATOM 5429 C CA . THR A 1 698 ? 27.174 -16.189 31.127 1.00 44.84 698 THR A CA 1
ATOM 5430 C C . THR A 1 698 ? 27.434 -14.687 31.257 1.00 44.84 698 THR A C 1
ATOM 5432 O O . THR A 1 698 ? 26.483 -13.967 31.565 1.00 44.84 698 THR A O 1
ATOM 5435 N N . PRO A 1 699 ? 28.664 -14.169 31.041 1.00 44.59 699 PRO A N 1
ATOM 5436 C CA . PRO A 1 699 ? 28.915 -12.741 31.205 1.00 44.59 699 PRO A CA 1
ATOM 5437 C C . PRO A 1 699 ? 27.935 -11.979 30.311 1.00 44.59 699 PRO A C 1
ATOM 5439 O O . PRO A 1 699 ? 27.899 -12.250 29.103 1.00 44.59 699 PRO A O 1
ATOM 5442 N N . PRO A 1 700 ? 27.110 -11.076 30.866 1.00 52.75 700 PRO A N 1
ATOM 5443 C CA . PRO A 1 700 ? 26.161 -10.371 30.041 1.00 52.75 700 PRO A CA 1
ATOM 5444 C C . PRO A 1 700 ? 26.958 -9.537 29.044 1.00 52.75 700 PRO A C 1
ATOM 5446 O O . PRO A 1 700 ? 27.830 -8.751 29.423 1.00 52.75 700 PRO A O 1
ATOM 5449 N N . LYS A 1 701 ? 26.699 -9.739 27.749 1.00 67.06 701 LYS A N 1
ATOM 5450 C CA . LYS A 1 701 ? 27.278 -8.871 26.730 1.00 67.06 701 LYS A CA 1
ATOM 5451 C C . LYS A 1 701 ? 26.755 -7.466 27.009 1.00 67.06 701 LYS A C 1
ATOM 5453 O O . LYS A 1 701 ? 25.552 -7.217 26.978 1.00 67.06 701 LYS A O 1
ATOM 5458 N N . ALA A 1 702 ? 27.660 -6.570 27.377 1.00 79.94 702 ALA A N 1
ATOM 5459 C CA . ALA A 1 702 ? 27.343 -5.163 27.470 1.00 79.94 702 ALA A CA 1
ATOM 5460 C C . ALA A 1 702 ? 27.159 -4.631 26.048 1.00 79.94 702 ALA A C 1
ATOM 5462 O O . ALA A 1 702 ? 27.891 -5.004 25.131 1.00 79.94 702 ALA A O 1
ATOM 5463 N N . HIS A 1 703 ? 26.190 -3.749 25.859 1.00 84.56 703 HIS A N 1
ATOM 5464 C CA . HIS A 1 703 ? 25.855 -3.182 24.564 1.00 84.56 703 HIS A CA 1
ATOM 5465 C C . HIS A 1 703 ? 25.892 -1.667 24.646 1.00 84.56 703 HIS A C 1
ATOM 5467 O O . HIS A 1 703 ? 25.311 -1.059 25.544 1.00 84.56 703 HIS A O 1
ATOM 5473 N N . LEU A 1 704 ? 26.561 -1.044 23.686 1.00 88.62 704 LEU A N 1
ATOM 5474 C CA . LEU A 1 704 ? 26.607 0.399 23.549 1.00 88.62 704 LEU A CA 1
ATOM 5475 C C . LEU A 1 704 ? 25.511 0.836 22.585 1.00 88.62 704 LEU A C 1
ATOM 5477 O O . LEU A 1 704 ? 25.537 0.485 21.402 1.00 88.62 704 LEU A O 1
ATOM 5481 N N . ILE A 1 705 ? 24.575 1.636 23.091 1.00 88.69 705 ILE A N 1
ATOM 5482 C CA . ILE A 1 705 ? 23.575 2.313 22.270 1.00 88.69 705 ILE A CA 1
ATOM 5483 C C . ILE A 1 705 ? 23.989 3.765 22.117 1.00 88.69 705 ILE A C 1
ATOM 5485 O O . ILE A 1 705 ? 24.181 4.471 23.108 1.00 88.69 705 ILE A O 1
ATOM 5489 N N . THR A 1 706 ? 24.092 4.221 20.877 1.00 89.12 706 THR A N 1
ATOM 5490 C CA . THR A 1 706 ? 24.529 5.565 20.512 1.00 89.12 706 THR A CA 1
ATOM 5491 C C . THR A 1 706 ? 23.476 6.233 19.643 1.00 89.12 706 THR A C 1
ATOM 5493 O O . THR A 1 706 ? 23.040 5.676 18.643 1.00 89.12 706 THR A O 1
ATOM 5496 N N . THR A 1 707 ? 23.078 7.451 20.003 1.00 89.56 707 THR A N 1
ATOM 5497 C CA . THR A 1 707 ? 22.100 8.250 19.255 1.00 89.56 707 THR A CA 1
ATOM 5498 C C . THR A 1 707 ? 22.625 9.657 19.003 1.00 89.56 707 THR A C 1
ATOM 5500 O O . THR A 1 707 ? 23.287 10.259 19.858 1.00 89.56 707 THR A O 1
ATOM 5503 N N . PHE A 1 708 ? 22.325 10.192 17.824 1.00 89.44 708 PHE A N 1
ATOM 5504 C CA . PHE A 1 708 ? 22.555 11.592 17.479 1.00 89.44 708 PHE A CA 1
ATOM 5505 C C . PHE A 1 708 ? 21.647 12.015 16.321 1.00 89.44 708 PHE A C 1
ATOM 5507 O O . PHE A 1 708 ? 21.115 11.187 15.582 1.00 89.44 708 PHE A O 1
ATOM 5514 N N . ILE A 1 709 ? 21.456 13.324 16.178 1.00 89.56 709 ILE A N 1
ATOM 5515 C CA . ILE A 1 709 ? 20.676 13.923 15.093 1.00 89.56 709 ILE A CA 1
ATOM 5516 C C . ILE A 1 709 ? 21.552 14.878 14.291 1.00 89.56 709 ILE A C 1
ATOM 5518 O O . ILE A 1 709 ? 22.376 15.599 14.856 1.00 89.56 709 ILE A O 1
ATOM 5522 N N . LEU A 1 710 ? 21.351 14.899 12.979 1.00 91.81 710 LEU A N 1
ATOM 5523 C CA . LEU A 1 710 ? 22.046 15.792 12.062 1.00 91.81 710 LEU A CA 1
ATOM 5524 C C . LEU A 1 710 ? 21.025 16.644 11.293 1.00 91.81 710 LEU A C 1
ATOM 5526 O O . LEU A 1 710 ? 20.065 16.095 10.749 1.00 91.81 710 LEU A O 1
ATOM 5530 N N . PRO A 1 711 ? 21.204 17.975 11.234 1.00 92.38 711 PRO A N 1
ATOM 5531 C CA . PRO A 1 711 ? 20.399 18.840 10.376 1.00 92.38 711 PRO A CA 1
ATOM 5532 C C . PRO A 1 711 ? 20.552 18.478 8.891 1.00 92.38 711 PRO A C 1
ATOM 5534 O O . PRO A 1 711 ? 21.666 18.270 8.406 1.00 92.38 711 PRO A O 1
ATOM 5537 N N . MET A 1 712 ? 19.443 18.423 8.151 1.00 91.75 712 MET A N 1
ATOM 5538 C CA . MET A 1 712 ? 19.455 18.047 6.728 1.00 91.75 712 MET A CA 1
ATOM 5539 C C . MET A 1 712 ? 20.241 19.033 5.851 1.00 91.75 712 MET A C 1
ATOM 5541 O O . MET A 1 712 ? 20.815 18.635 4.843 1.00 91.75 712 MET A O 1
ATOM 5545 N N . ASP A 1 713 ? 20.316 20.314 6.215 1.00 92.06 713 ASP A N 1
ATOM 5546 C CA . ASP A 1 713 ? 21.136 21.318 5.521 1.00 92.06 713 ASP A CA 1
ATOM 5547 C C . ASP A 1 713 ? 22.646 21.061 5.646 1.00 92.06 713 ASP A C 1
ATOM 5549 O O . ASP A 1 713 ? 23.395 21.395 4.726 1.00 92.06 713 ASP A O 1
ATOM 5553 N N . VAL A 1 714 ? 23.089 20.432 6.737 1.00 92.94 714 VAL A N 1
ATOM 5554 C CA . VAL A 1 714 ? 24.470 19.954 6.898 1.00 92.94 714 VAL A CA 1
ATOM 5555 C C . VAL A 1 714 ? 24.700 18.720 6.025 1.00 92.94 714 VAL A C 1
ATOM 5557 O O . VAL A 1 714 ? 25.678 18.664 5.287 1.00 92.94 714 VAL A O 1
ATOM 5560 N N . ILE A 1 715 ? 23.765 17.765 6.030 1.00 93.00 715 ILE A N 1
ATOM 5561 C CA . ILE A 1 715 ? 23.863 16.524 5.241 1.00 93.00 715 ILE A CA 1
ATOM 5562 C C . ILE A 1 715 ? 23.899 16.818 3.734 1.00 93.00 715 ILE A C 1
ATOM 5564 O O . ILE A 1 715 ? 24.698 16.228 3.011 1.00 93.00 715 ILE A O 1
ATOM 5568 N N . ARG A 1 716 ? 23.097 17.780 3.253 1.00 92.06 716 ARG A N 1
ATOM 5569 C CA . ARG A 1 716 ? 23.059 18.207 1.839 1.00 92.06 716 ARG A CA 1
ATOM 5570 C C . ARG A 1 716 ? 24.393 18.736 1.311 1.00 92.06 716 ARG A C 1
ATOM 5572 O O . ARG A 1 716 ? 24.564 18.804 0.097 1.00 92.06 716 ARG A O 1
ATOM 5579 N N . GLN A 1 717 ? 25.325 19.122 2.180 1.00 91.88 717 GLN A N 1
ATOM 5580 C CA . GLN A 1 717 ? 26.658 19.571 1.767 1.00 91.88 717 GLN A CA 1
ATOM 5581 C C . GLN A 1 717 ? 27.594 18.393 1.462 1.00 91.88 717 GLN A C 1
ATOM 5583 O O . GLN A 1 717 ? 28.570 18.562 0.732 1.00 91.88 717 GLN A O 1
ATOM 5588 N N . GLU A 1 718 ? 27.271 17.190 1.946 1.00 92.50 718 GLU A N 1
ATOM 5589 C CA . GLU A 1 718 ? 28.053 15.982 1.715 1.00 92.50 718 GLU A CA 1
ATOM 5590 C C . GLU A 1 718 ? 27.587 15.250 0.454 1.00 92.50 718 GLU A C 1
ATOM 5592 O O . GLU A 1 718 ? 26.469 14.736 0.354 1.00 92.50 718 GLU A O 1
ATOM 5597 N N . LYS A 1 719 ? 28.476 15.162 -0.542 1.00 90.12 719 LYS A N 1
ATOM 5598 C CA . LYS A 1 719 ? 28.160 14.545 -1.841 1.00 90.12 719 LYS A CA 1
ATOM 5599 C C . LYS A 1 719 ? 27.792 13.062 -1.715 1.00 90.12 719 LYS A C 1
ATOM 5601 O O . LYS A 1 719 ? 26.956 12.572 -2.465 1.00 90.12 719 LYS A O 1
ATOM 5606 N N . VAL A 1 720 ? 28.409 12.347 -0.776 1.00 90.81 720 VAL A N 1
ATOM 5607 C CA . VAL A 1 720 ? 28.156 10.913 -0.565 1.00 90.81 720 VAL A CA 1
ATOM 5608 C C . VAL A 1 720 ? 26.802 10.646 0.109 1.00 90.81 720 VAL A C 1
ATOM 5610 O O . VAL A 1 720 ? 26.285 9.539 0.009 1.00 90.81 720 VAL A O 1
ATOM 5613 N N . LEU A 1 721 ? 26.195 11.662 0.736 1.00 90.62 721 LEU A N 1
ATOM 5614 C CA . LEU A 1 721 ? 24.926 11.559 1.464 1.00 90.62 721 LEU A CA 1
ATOM 5615 C C . LEU A 1 721 ? 23.730 12.129 0.692 1.00 90.62 721 LEU A C 1
ATOM 5617 O O . LEU A 1 721 ? 22.639 12.203 1.249 1.00 90.62 721 LEU A O 1
ATOM 5621 N N . GLN A 1 722 ? 23.893 12.515 -0.580 1.00 85.06 722 GLN A N 1
ATOM 5622 C CA . GLN A 1 722 ? 22.800 13.116 -1.363 1.00 85.06 722 GLN A CA 1
ATOM 5623 C C . GLN A 1 722 ? 21.562 12.218 -1.410 1.00 85.06 722 GLN A C 1
ATOM 5625 O O . GLN A 1 722 ? 20.450 12.717 -1.256 1.00 85.06 722 GLN A O 1
ATOM 5630 N N . TYR A 1 723 ? 21.765 10.900 -1.520 1.00 82.88 723 TYR A N 1
ATOM 5631 C CA . TYR A 1 723 ? 20.687 9.911 -1.480 1.00 82.88 723 TYR A CA 1
ATOM 5632 C C . TYR A 1 723 ? 19.819 10.073 -0.222 1.00 82.88 723 TYR A C 1
ATOM 5634 O O . TYR A 1 723 ? 18.602 10.131 -0.312 1.00 82.88 723 TYR A O 1
ATOM 5642 N N . ASN A 1 724 ? 20.434 10.262 0.950 1.00 85.00 724 ASN A N 1
ATOM 5643 C CA . ASN A 1 724 ? 19.734 10.423 2.229 1.00 85.00 724 ASN A CA 1
ATOM 5644 C C . ASN A 1 724 ? 18.952 11.743 2.362 1.00 85.00 724 ASN A C 1
ATOM 5646 O O . ASN A 1 724 ? 18.261 11.934 3.361 1.00 85.00 724 ASN A O 1
ATOM 5650 N N . THR A 1 725 ? 19.071 12.656 1.393 1.00 84.44 725 THR A N 1
ATOM 5651 C CA . THR A 1 725 ? 18.370 13.949 1.391 1.00 84.44 725 THR A CA 1
ATOM 5652 C C . THR A 1 725 ? 17.176 13.993 0.434 1.00 84.44 725 THR A C 1
ATOM 5654 O O . THR A 1 725 ? 16.431 14.974 0.464 1.00 84.44 725 THR A O 1
ATOM 5657 N N . ASP A 1 726 ? 16.978 12.951 -0.381 1.00 85.88 726 ASP A N 1
ATOM 5658 C CA . ASP A 1 726 ? 15.840 12.824 -1.295 1.00 85.88 726 ASP A CA 1
ATOM 5659 C C . ASP A 1 726 ? 14.529 12.616 -0.500 1.00 85.88 726 ASP A C 1
ATOM 5661 O O . ASP A 1 726 ? 14.489 11.743 0.374 1.00 85.88 726 ASP A O 1
ATOM 5665 N N . PRO A 1 727 ? 13.456 13.385 -0.781 1.00 84.81 727 PRO A N 1
ATOM 5666 C CA . PRO A 1 727 ? 12.143 13.202 -0.161 1.00 84.81 727 PRO A CA 1
ATOM 5667 C C . PRO A 1 727 ? 11.600 11.771 -0.213 1.00 84.81 727 PRO A C 1
ATOM 5669 O O . PRO A 1 727 ? 10.969 11.327 0.746 1.00 84.81 727 PRO A O 1
ATOM 5672 N N . ALA A 1 728 ? 11.888 11.022 -1.281 1.00 82.19 728 ALA A N 1
ATOM 5673 C CA . ALA A 1 728 ? 11.493 9.622 -1.414 1.00 82.19 728 ALA A CA 1
ATOM 5674 C C . ALA A 1 728 ? 12.119 8.725 -0.333 1.00 82.19 728 ALA A C 1
ATOM 5676 O O . ALA A 1 728 ? 11.591 7.657 -0.042 1.00 82.19 728 ALA A O 1
ATOM 5677 N N . GLN A 1 729 ? 13.221 9.155 0.288 1.00 83.75 729 GLN A N 1
ATOM 5678 C CA . GLN A 1 729 ? 13.919 8.406 1.334 1.00 83.75 729 GLN A CA 1
ATOM 5679 C C . GLN A 1 729 ? 13.426 8.723 2.746 1.00 83.75 729 GLN A C 1
ATOM 5681 O O . GLN A 1 729 ? 13.834 8.048 3.690 1.00 83.75 729 GLN A O 1
ATOM 5686 N N . TRP A 1 730 ? 12.564 9.726 2.937 1.00 87.06 730 TRP A N 1
ATOM 5687 C CA . TRP A 1 730 ? 12.106 10.102 4.281 1.00 87.06 730 TRP A CA 1
ATOM 5688 C C . TRP A 1 730 ? 11.098 9.111 4.872 1.00 87.06 730 TRP A C 1
ATOM 5690 O O . TRP A 1 730 ? 11.006 8.993 6.091 1.00 87.06 730 TRP A O 1
ATOM 5700 N N . GLN A 1 731 ? 10.404 8.358 4.012 1.00 88.25 731 GLN A N 1
ATOM 5701 C CA . GLN A 1 731 ? 9.515 7.248 4.383 1.00 88.25 731 GLN A CA 1
ATOM 5702 C C . GLN A 1 731 ? 10.217 5.881 4.341 1.00 88.25 731 GLN A C 1
ATOM 5704 O O . GLN A 1 731 ? 9.560 4.842 4.412 1.00 88.25 731 GLN A O 1
ATOM 5709 N N . VAL A 1 732 ? 11.545 5.869 4.213 1.00 89.06 732 VAL A N 1
ATOM 5710 C CA . VAL A 1 732 ? 12.349 4.648 4.147 1.00 89.06 732 VAL A CA 1
ATOM 5711 C C . VAL A 1 732 ? 13.149 4.514 5.434 1.00 89.06 732 VAL A C 1
ATOM 5713 O O . VAL A 1 732 ? 13.994 5.358 5.747 1.00 89.06 732 VAL A O 1
ATOM 5716 N N . TRP A 1 733 ? 12.921 3.431 6.168 1.00 90.50 733 TRP A N 1
ATOM 5717 C CA . TRP A 1 733 ? 13.776 3.052 7.285 1.00 90.50 733 TRP A CA 1
ATOM 5718 C C . TRP A 1 733 ? 15.052 2.411 6.730 1.00 90.50 733 TRP A C 1
ATOM 5720 O O . TRP A 1 733 ? 15.003 1.383 6.064 1.00 90.50 733 TRP A O 1
ATOM 5730 N N . GLN A 1 734 ? 16.212 3.026 6.960 1.00 91.12 734 GLN A N 1
ATOM 5731 C CA . GLN A 1 734 ? 17.478 2.536 6.410 1.00 91.12 734 GLN A CA 1
ATOM 5732 C C . GLN A 1 734 ? 18.313 1.855 7.492 1.00 91.12 734 GLN A C 1
ATOM 5734 O O . GLN A 1 734 ? 18.569 2.444 8.545 1.00 91.12 734 GLN A O 1
ATOM 5739 N N . VAL A 1 735 ? 18.766 0.632 7.217 1.00 91.44 735 VAL A N 1
ATOM 5740 C CA . VAL A 1 735 ? 19.562 -0.183 8.136 1.00 91.44 735 VAL A CA 1
ATOM 5741 C C . VAL A 1 735 ? 20.883 -0.589 7.498 1.00 91.44 735 VAL A C 1
ATOM 5743 O O . VAL A 1 735 ? 20.918 -1.114 6.388 1.00 91.44 735 VAL A O 1
ATOM 5746 N N . TRP A 1 736 ? 21.979 -0.406 8.230 1.00 92.31 736 TRP A N 1
ATOM 5747 C CA . TRP A 1 736 ? 23.277 -0.982 7.891 1.00 92.31 736 TRP A CA 1
ATOM 5748 C C . TRP A 1 736 ? 23.675 -2.022 8.918 1.00 92.31 736 TRP A C 1
ATOM 5750 O O . TRP A 1 736 ? 23.862 -1.717 10.095 1.00 92.31 736 TRP A O 1
ATOM 5760 N N . ASN A 1 737 ? 23.831 -3.247 8.441 1.00 90.69 737 ASN A N 1
ATOM 5761 C CA . ASN A 1 737 ? 24.177 -4.409 9.227 1.00 90.69 737 ASN A CA 1
ATOM 5762 C C . ASN A 1 737 ? 25.686 -4.683 9.144 1.00 90.69 737 ASN A C 1
ATOM 5764 O O . ASN A 1 737 ? 26.198 -5.009 8.071 1.00 90.69 737 ASN A O 1
ATOM 5768 N N . GLY A 1 738 ? 26.401 -4.568 10.264 1.00 88.44 738 GLY A N 1
ATOM 5769 C CA . GLY A 1 738 ? 27.861 -4.671 10.389 1.00 88.44 738 GLY A CA 1
ATOM 5770 C C . GLY A 1 738 ? 28.321 -5.741 11.393 1.00 88.44 738 GLY A C 1
ATOM 5771 O O . GLY A 1 738 ? 27.493 -6.263 12.141 1.00 88.44 738 GLY A O 1
ATOM 5772 N N . PRO A 1 739 ? 29.600 -6.161 11.389 1.00 87.44 739 PRO A N 1
ATOM 5773 C CA . PRO A 1 739 ? 30.138 -7.100 12.374 1.00 87.44 739 PRO A CA 1
ATOM 5774 C C . PRO A 1 739 ? 30.189 -6.401 13.730 1.00 87.44 739 PRO A C 1
ATOM 5776 O O . PRO A 1 739 ? 30.815 -5.351 13.861 1.00 87.44 739 PRO A O 1
ATOM 5779 N N . GLY A 1 740 ? 29.448 -6.916 14.711 1.00 84.31 740 GLY A N 1
ATOM 5780 C CA . GLY A 1 740 ? 29.341 -6.299 16.033 1.00 84.31 740 GLY A CA 1
ATOM 5781 C C . GLY A 1 740 ? 28.506 -5.011 16.094 1.00 84.31 740 GLY A C 1
ATOM 5782 O O . GLY A 1 740 ? 28.429 -4.405 17.165 1.00 84.31 740 GLY A O 1
ATOM 5783 N N . PHE A 1 741 ? 27.858 -4.568 15.002 1.00 87.44 741 PHE A N 1
ATOM 5784 C CA . PHE A 1 741 ? 27.067 -3.327 14.997 1.00 87.44 741 PHE A CA 1
ATOM 5785 C C . PHE A 1 741 ? 25.870 -3.319 14.035 1.00 87.44 741 PHE A C 1
ATOM 5787 O O . PHE A 1 741 ? 25.859 -3.982 13.002 1.00 87.44 741 PHE A O 1
ATOM 5794 N N . ILE A 1 742 ? 24.879 -2.476 14.336 1.00 88.75 742 ILE A N 1
ATOM 5795 C CA . ILE A 1 742 ? 23.769 -2.127 13.438 1.00 88.75 742 ILE A CA 1
ATOM 5796 C C . ILE A 1 742 ? 23.540 -0.614 13.503 1.00 88.75 742 ILE A C 1
ATOM 5798 O O . ILE A 1 742 ? 23.491 -0.046 14.597 1.00 88.75 742 ILE A O 1
ATOM 5802 N N . PHE A 1 743 ? 23.388 0.037 12.347 1.00 90.50 743 PHE A N 1
ATOM 5803 C CA . PHE A 1 743 ? 22.986 1.443 12.230 1.00 90.50 743 PHE A CA 1
ATOM 5804 C C . PHE A 1 743 ? 21.581 1.565 11.659 1.00 90.50 743 PHE A C 1
ATOM 5806 O O . PHE A 1 743 ? 21.269 0.934 10.657 1.00 90.50 743 PHE A O 1
ATOM 5813 N N . HIS A 1 744 ? 20.785 2.451 12.243 1.00 90.88 744 HIS A N 1
ATOM 5814 C CA . HIS A 1 744 ? 19.445 2.814 11.804 1.00 90.88 744 HIS A CA 1
ATOM 5815 C C . HIS A 1 744 ? 19.436 4.308 11.472 1.00 90.88 744 HIS A C 1
ATOM 5817 O O . HIS A 1 744 ? 19.796 5.133 12.320 1.00 90.88 744 HIS A O 1
ATOM 5823 N N . LEU A 1 745 ? 19.021 4.661 10.257 1.00 91.69 745 LEU A N 1
ATOM 5824 C CA . LEU A 1 745 ? 18.846 6.039 9.794 1.00 91.69 745 LEU A CA 1
ATOM 5825 C C . LEU A 1 745 ? 17.377 6.278 9.471 1.00 91.69 745 LEU A C 1
ATOM 5827 O O . LEU A 1 745 ? 16.749 5.494 8.760 1.00 91.69 745 LEU A O 1
ATOM 5831 N N . ASN A 1 746 ? 16.851 7.383 9.991 1.00 91.50 746 ASN A N 1
ATOM 5832 C CA . ASN A 1 746 ? 15.427 7.685 9.937 1.00 91.50 746 ASN A CA 1
ATOM 5833 C C . ASN A 1 746 ? 15.215 9.200 9.836 1.00 91.50 746 ASN A C 1
ATOM 5835 O O . ASN A 1 746 ? 15.948 9.965 10.470 1.00 91.50 746 ASN A O 1
ATOM 5839 N N . ALA A 1 747 ? 14.195 9.641 9.101 1.00 91.19 747 ALA A N 1
ATOM 5840 C CA . ALA A 1 747 ? 13.844 11.055 8.946 1.00 91.19 747 ALA A CA 1
ATOM 5841 C C . ALA A 1 747 ? 12.501 11.368 9.642 1.00 91.19 747 ALA A C 1
ATOM 5843 O O . ALA A 1 747 ? 11.494 11.589 8.973 1.00 91.19 747 ALA A O 1
ATOM 5844 N N . PRO A 1 748 ? 12.450 11.409 10.990 1.00 87.50 748 PRO A N 1
ATOM 5845 C CA . PRO A 1 748 ? 11.194 11.542 11.742 1.00 87.50 748 PRO A CA 1
ATOM 5846 C C . PRO A 1 748 ? 10.480 12.886 11.541 1.00 87.50 748 PRO A C 1
ATOM 5848 O O . PRO A 1 748 ? 9.358 13.060 11.997 1.00 87.50 748 PRO A O 1
ATOM 5851 N N . GLU A 1 749 ? 11.149 13.861 10.926 1.00 87.88 749 GLU A N 1
ATOM 5852 C CA . GLU A 1 749 ? 10.594 15.173 10.585 1.00 87.88 749 GLU A CA 1
ATOM 5853 C C . GLU A 1 749 ? 10.940 15.548 9.134 1.00 87.88 749 GLU A C 1
ATOM 5855 O O . GLU A 1 749 ? 11.183 16.722 8.845 1.00 87.88 749 GLU A O 1
ATOM 5860 N N . GLY A 1 750 ? 11.046 14.546 8.252 1.00 85.88 750 GLY A N 1
ATOM 5861 C CA . GLY A 1 750 ? 11.322 14.714 6.826 1.00 85.88 750 GLY A CA 1
ATOM 5862 C C . GLY A 1 750 ? 12.558 15.568 6.539 1.00 85.88 750 GLY A C 1
ATOM 5863 O O . GLY A 1 750 ? 13.693 15.174 6.808 1.00 85.88 750 GLY A O 1
ATOM 5864 N N . ASP A 1 751 ? 12.331 16.771 6.015 1.00 87.69 751 ASP A N 1
ATOM 5865 C CA . ASP A 1 751 ? 13.354 17.670 5.481 1.00 87.69 751 ASP A CA 1
ATOM 5866 C C . ASP A 1 751 ? 14.210 18.401 6.528 1.00 87.69 751 ASP A C 1
ATOM 5868 O O . ASP A 1 751 ? 15.121 19.145 6.142 1.00 87.69 751 ASP A O 1
ATOM 5872 N N . LYS A 1 752 ? 13.930 18.212 7.826 1.00 89.62 752 LYS A N 1
ATOM 5873 C CA . LYS A 1 752 ? 14.578 18.952 8.921 1.00 89.62 752 LYS A CA 1
ATOM 5874 C C . LYS A 1 752 ? 15.809 18.251 9.480 1.00 89.62 752 LYS A C 1
ATOM 5876 O O . LYS A 1 752 ? 16.879 18.858 9.566 1.00 89.62 752 LYS A O 1
ATOM 5881 N N . TYR A 1 753 ? 15.668 16.988 9.878 1.00 88.75 753 TYR A N 1
ATOM 5882 C CA . TYR A 1 753 ? 16.712 16.247 10.587 1.00 88.75 753 TYR A CA 1
ATOM 5883 C C . TYR A 1 753 ? 16.738 14.782 10.173 1.00 88.75 753 TYR A C 1
ATOM 5885 O O . TYR A 1 753 ? 15.691 14.151 10.030 1.00 88.75 753 TYR A O 1
ATOM 5893 N N . LEU A 1 754 ? 17.944 14.228 10.108 1.00 91.31 754 LEU A N 1
ATOM 5894 C CA . LEU A 1 754 ? 18.166 12.790 10.098 1.00 91.31 754 LEU A CA 1
ATOM 5895 C C . LEU A 1 754 ? 18.529 12.340 11.516 1.00 91.31 754 LEU A C 1
ATOM 5897 O O . LEU A 1 754 ? 19.399 12.935 12.158 1.00 91.31 754 LEU A O 1
ATOM 5901 N N . SER A 1 755 ? 17.863 11.302 12.011 1.00 91.19 755 SER A N 1
ATOM 5902 C CA . SER A 1 755 ? 18.200 10.637 13.268 1.00 91.19 755 SER A CA 1
ATOM 5903 C C . SER A 1 755 ? 18.981 9.363 12.993 1.00 91.19 755 SER A C 1
ATOM 5905 O O . SER A 1 755 ? 18.589 8.556 12.148 1.00 91.19 755 SER A O 1
ATOM 5907 N N . ILE A 1 756 ? 20.082 9.201 13.724 1.00 91.69 756 ILE A N 1
ATOM 5908 C CA . ILE A 1 756 ? 20.974 8.058 13.633 1.00 91.69 756 ILE A CA 1
ATOM 5909 C C . ILE A 1 756 ? 20.968 7.348 14.984 1.00 91.69 756 ILE A C 1
ATOM 5911 O O . ILE A 1 756 ? 21.232 7.966 16.020 1.00 91.69 756 ILE A O 1
ATOM 5915 N N . THR A 1 757 ? 20.690 6.047 14.958 1.00 90.19 757 THR A N 1
ATOM 5916 C CA . THR A 1 757 ? 20.837 5.150 16.108 1.00 90.19 757 THR A CA 1
ATOM 5917 C C . THR A 1 757 ? 21.805 4.037 15.741 1.00 90.19 757 THR A C 1
ATOM 5919 O O . THR A 1 757 ? 21.627 3.371 14.727 1.00 90.19 757 THR A O 1
ATOM 5922 N N . MET A 1 758 ? 22.835 3.842 16.554 1.00 89.25 758 MET A N 1
ATOM 5923 C CA . MET A 1 758 ? 23.787 2.746 16.435 1.00 89.25 758 MET A CA 1
ATOM 5924 C C . MET A 1 758 ? 23.669 1.860 17.668 1.00 89.25 758 MET A C 1
ATOM 5926 O O . MET A 1 758 ? 23.677 2.348 18.798 1.00 89.25 758 MET A O 1
ATOM 5930 N N . SER A 1 759 ? 23.587 0.559 17.439 1.00 87.81 759 SER A N 1
ATOM 5931 C CA . SER A 1 759 ? 23.654 -0.465 18.471 1.00 87.81 759 SER A CA 1
ATOM 5932 C C . SER A 1 759 ? 24.902 -1.297 18.208 1.00 87.81 759 SER A C 1
ATOM 5934 O O . SER A 1 759 ? 25.032 -1.867 17.127 1.00 87.81 759 SER A O 1
ATOM 5936 N N . SER A 1 760 ? 25.802 -1.421 19.180 1.00 86.50 760 SER A N 1
ATOM 5937 C CA . SER A 1 760 ? 27.068 -2.164 19.037 1.00 86.50 760 SER A CA 1
ATOM 5938 C C . SER A 1 760 ? 27.414 -2.960 20.291 1.00 86.50 760 SER A C 1
ATOM 5940 O O . SER A 1 760 ? 26.964 -2.602 21.379 1.00 86.50 760 SER A O 1
ATOM 5942 N N . ASP A 1 761 ? 28.194 -4.024 20.145 1.00 82.69 761 ASP A N 1
ATOM 5943 C CA . ASP A 1 761 ? 28.750 -4.745 21.292 1.00 82.69 761 ASP A CA 1
ATOM 5944 C C . ASP A 1 761 ? 29.768 -3.859 22.028 1.00 82.69 761 ASP A C 1
ATOM 5946 O O . ASP A 1 761 ? 30.581 -3.169 21.411 1.00 82.69 761 ASP A O 1
ATOM 5950 N N . TYR A 1 762 ? 29.706 -3.836 23.361 1.00 83.88 762 TYR A N 1
ATOM 5951 C CA . TYR A 1 762 ? 30.591 -3.036 24.202 1.00 83.88 762 TYR A CA 1
ATOM 5952 C C . TYR A 1 762 ? 31.614 -3.930 24.900 1.00 83.88 762 TYR A C 1
ATOM 5954 O O . TYR A 1 762 ? 31.330 -4.573 25.907 1.00 83.88 762 TYR A O 1
ATOM 5962 N N . ASN A 1 763 ? 32.835 -3.925 24.367 1.00 77.06 763 ASN A N 1
ATOM 5963 C CA . ASN A 1 763 ? 33.959 -4.715 24.880 1.00 77.06 763 ASN A CA 1
ATOM 5964 C C . ASN A 1 763 ? 34.871 -3.923 25.841 1.00 77.06 763 ASN A C 1
ATOM 5966 O O . ASN A 1 763 ? 35.932 -4.407 26.238 1.00 77.06 763 ASN A O 1
ATOM 5970 N N . GLY A 1 764 ? 34.500 -2.682 26.174 1.00 76.44 764 GLY A N 1
ATOM 5971 C CA . GLY A 1 764 ? 35.241 -1.827 27.100 1.00 76.44 764 GLY A CA 1
ATOM 5972 C C . GLY A 1 764 ? 34.920 -2.113 28.569 1.00 76.44 764 GLY A C 1
ATOM 5973 O O . GLY A 1 764 ? 33.913 -2.732 28.899 1.00 76.44 764 GLY A O 1
ATOM 5974 N N . GLU A 1 765 ? 35.758 -1.606 29.475 1.00 81.31 765 GLU A N 1
ATOM 5975 C CA . GLU A 1 765 ? 35.421 -1.558 30.903 1.00 81.31 765 GLU A CA 1
ATOM 5976 C C . GLU A 1 765 ? 34.202 -0.639 31.104 1.00 81.31 765 GLU A C 1
ATOM 5978 O O . GLU A 1 765 ? 34.216 0.511 30.650 1.00 81.31 765 GLU A O 1
ATOM 5983 N N . ILE A 1 766 ? 33.145 -1.140 31.755 1.00 84.19 766 ILE A N 1
ATOM 5984 C CA . ILE A 1 766 ? 31.964 -0.338 32.109 1.00 84.19 766 ILE A CA 1
ATOM 5985 C C . ILE A 1 766 ? 32.360 0.596 33.252 1.00 84.19 766 ILE A C 1
ATOM 5987 O O . ILE A 1 766 ? 32.615 0.155 34.374 1.00 84.19 766 ILE A O 1
ATOM 5991 N N . ARG A 1 767 ? 32.446 1.899 32.978 1.00 84.81 767 ARG A N 1
ATOM 5992 C CA . ARG A 1 767 ? 32.845 2.894 33.978 1.00 84.81 767 ARG A CA 1
ATOM 5993 C C . ARG A 1 767 ? 31.614 3.380 34.744 1.00 84.81 767 ARG A C 1
ATOM 5995 O O . ARG A 1 767 ? 30.519 3.446 34.181 1.00 84.81 767 ARG A O 1
ATOM 6002 N N . PRO A 1 768 ? 31.769 3.821 36.006 1.00 82.75 768 PRO A N 1
ATOM 6003 C CA . PRO A 1 768 ? 30.670 4.428 36.747 1.00 82.75 768 PRO A CA 1
ATOM 6004 C C . PRO A 1 768 ? 30.025 5.585 35.970 1.00 82.75 768 PRO A C 1
ATOM 6006 O O . PRO A 1 768 ? 30.673 6.591 35.670 1.00 82.75 768 PRO A O 1
ATOM 6009 N N . GLY A 1 769 ? 28.734 5.442 35.670 1.00 80.75 769 GLY A N 1
ATOM 6010 C CA . GLY A 1 769 ? 27.949 6.418 34.911 1.00 80.75 769 GLY A CA 1
ATOM 6011 C C . GLY A 1 769 ? 27.842 6.157 33.404 1.00 80.75 769 GLY A C 1
ATOM 6012 O O . GLY A 1 769 ? 27.062 6.859 32.761 1.00 80.75 769 GLY A O 1
ATOM 6013 N N . ASP A 1 770 ? 28.539 5.158 32.851 1.00 84.44 770 ASP A N 1
ATOM 6014 C CA . ASP A 1 770 ? 28.360 4.729 31.450 1.00 84.44 770 ASP A CA 1
ATOM 6015 C C . ASP A 1 770 ? 26.967 4.130 31.218 1.00 84.44 770 ASP A C 1
ATOM 6017 O O . ASP A 1 770 ? 26.398 4.243 30.132 1.00 84.44 770 ASP A O 1
ATOM 6021 N N . GLU A 1 771 ? 26.362 3.596 32.277 1.00 79.38 771 GLU A N 1
ATOM 6022 C CA . GLU A 1 771 ? 24.977 3.132 32.311 1.00 79.38 771 GLU A CA 1
ATOM 6023 C C . GLU A 1 771 ? 23.953 4.268 32.354 1.00 79.38 771 GLU A C 1
ATOM 6025 O O . GLU A 1 771 ? 22.774 4.037 32.561 1.00 79.38 771 GLU A O 1
ATOM 6030 N N . VAL A 1 772 ? 24.340 5.524 32.151 1.00 81.69 772 VAL A N 1
ATOM 6031 C CA . VAL A 1 772 ? 23.390 6.631 32.013 1.00 81.69 772 VAL A CA 1
ATOM 6032 C C . VAL A 1 772 ? 23.653 7.339 30.698 1.00 81.69 772 VAL A C 1
ATOM 6034 O O . VAL A 1 772 ? 24.797 7.579 30.325 1.00 81.69 772 VAL A O 1
ATOM 6037 N N . TRP A 1 773 ? 22.579 7.753 30.019 1.00 83.81 773 TRP A N 1
ATOM 6038 C CA . TRP A 1 773 ? 22.674 8.575 28.815 1.00 83.81 773 TRP A CA 1
ATOM 6039 C C . TRP A 1 773 ? 23.581 9.788 29.038 1.00 83.81 773 TRP A C 1
ATOM 6041 O O . TRP A 1 773 ? 23.246 10.707 29.804 1.00 83.81 773 TRP A O 1
ATOM 6051 N N . SER A 1 774 ? 24.718 9.796 28.347 1.00 85.06 774 SER A N 1
ATOM 6052 C CA . SER A 1 774 ? 25.727 10.840 28.451 1.00 85.06 774 SER A CA 1
ATOM 6053 C C . SER A 1 774 ? 26.245 11.248 27.074 1.00 85.06 774 SER A C 1
ATOM 6055 O O . SER A 1 774 ? 26.412 10.430 26.174 1.00 85.06 774 SER A O 1
ATOM 6057 N N . ASN A 1 775 ? 26.468 12.553 26.904 1.00 88.19 775 ASN A N 1
ATOM 6058 C CA . ASN A 1 775 ? 26.984 13.115 25.662 1.00 88.19 775 ASN A CA 1
ATOM 6059 C C . ASN A 1 775 ? 28.515 13.198 25.739 1.00 88.19 775 ASN A C 1
ATOM 6061 O O . ASN A 1 775 ? 29.053 13.966 26.546 1.00 88.19 775 ASN A O 1
ATOM 6065 N N . ARG A 1 776 ? 29.217 12.394 24.940 1.00 88.81 776 ARG A N 1
ATOM 6066 C CA . ARG A 1 776 ? 30.683 12.240 24.972 1.00 88.81 776 ARG A CA 1
ATOM 6067 C C . ARG A 1 776 ? 31.254 12.180 23.545 1.00 88.81 776 ARG A C 1
ATOM 6069 O O . ARG A 1 776 ? 30.509 11.876 22.618 1.00 88.81 776 ARG A O 1
ATOM 6076 N N . PRO A 1 777 ? 32.549 12.481 23.337 1.00 88.12 777 PRO A N 1
ATOM 6077 C CA . PRO A 1 777 ? 33.198 12.269 22.040 1.00 88.12 777 PRO A CA 1
ATOM 6078 C C . PRO A 1 777 ? 33.134 10.802 21.600 1.00 88.12 777 PRO A C 1
ATOM 6080 O O . PRO A 1 777 ? 33.181 9.923 22.457 1.00 88.12 777 PRO A O 1
ATOM 6083 N N . LEU A 1 778 ? 33.099 10.535 20.289 1.00 85.44 778 LEU A N 1
ATOM 6084 C CA . LEU A 1 778 ? 33.119 9.168 19.733 1.00 85.44 778 LEU A CA 1
ATOM 6085 C C . LEU A 1 778 ? 34.286 8.328 20.288 1.00 85.44 778 LEU A C 1
ATOM 6087 O O . LEU A 1 778 ? 34.088 7.197 20.723 1.00 85.44 778 LEU A O 1
ATOM 6091 N N . GLU A 1 779 ? 35.475 8.931 20.378 1.00 86.31 779 GLU A N 1
ATOM 6092 C CA . GLU A 1 779 ? 36.704 8.311 20.899 1.00 86.31 779 GLU A CA 1
ATOM 6093 C C . GLU A 1 779 ? 36.575 7.805 22.346 1.00 86.31 779 GLU A C 1
ATOM 6095 O O . GLU A 1 779 ? 37.227 6.835 22.724 1.00 86.31 779 GLU A O 1
ATOM 6100 N N . TYR A 1 780 ? 35.725 8.435 23.171 1.00 88.19 780 TYR A N 1
ATOM 6101 C CA . TYR A 1 780 ? 35.511 8.014 24.562 1.00 88.19 780 TYR A CA 1
ATOM 6102 C C . TYR A 1 780 ? 34.954 6.590 24.652 1.00 88.19 780 TYR A C 1
ATOM 6104 O O . TYR A 1 780 ? 35.283 5.864 25.593 1.00 88.19 780 TYR A O 1
ATOM 6112 N N . TRP A 1 781 ? 34.121 6.233 23.672 1.00 85.88 781 TRP A N 1
ATOM 6113 C CA . TRP A 1 781 ? 33.402 4.969 23.583 1.00 85.88 781 TRP A CA 1
ATOM 6114 C C . TRP A 1 781 ? 34.167 3.885 22.817 1.00 85.88 781 TRP A C 1
ATOM 6116 O O . TRP A 1 781 ? 33.686 2.762 22.739 1.00 85.88 781 TRP A O 1
ATOM 6126 N N . GLY A 1 782 ? 35.340 4.206 22.259 1.00 81.25 782 GLY A N 1
ATOM 6127 C CA . GLY A 1 782 ? 36.150 3.242 21.509 1.00 81.25 782 GLY A CA 1
ATOM 6128 C C . GLY A 1 782 ? 35.518 2.782 20.191 1.00 81.25 782 GLY A C 1
ATOM 6129 O O . GLY A 1 782 ? 35.784 1.667 19.761 1.00 81.25 782 GLY A O 1
ATOM 6130 N N . ILE A 1 783 ? 34.676 3.614 19.566 1.00 80.56 783 ILE A N 1
ATOM 6131 C CA . ILE A 1 783 ? 34.054 3.304 18.270 1.00 80.56 783 ILE A CA 1
ATOM 6132 C C . ILE A 1 783 ? 35.113 3.441 17.170 1.00 80.56 783 ILE A C 1
ATOM 6134 O O . ILE A 1 783 ? 35.543 4.557 16.870 1.00 80.56 783 ILE A O 1
ATOM 6138 N N . ASP A 1 784 ? 35.514 2.316 16.578 1.00 76.38 784 ASP A N 1
ATOM 6139 C CA . ASP A 1 784 ? 36.376 2.285 15.396 1.00 76.38 784 ASP A CA 1
ATOM 6140 C C . ASP A 1 784 ? 35.537 2.496 14.130 1.00 76.38 784 ASP A C 1
ATOM 6142 O O . ASP A 1 784 ? 34.504 1.860 13.932 1.00 76.38 784 ASP A O 1
ATOM 6146 N N . VAL A 1 785 ? 35.964 3.432 13.286 1.00 81.06 785 VAL A N 1
ATOM 6147 C CA . VAL A 1 785 ? 35.252 3.827 12.066 1.00 81.06 785 VAL A CA 1
ATOM 6148 C C . VAL A 1 785 ? 35.955 3.350 10.799 1.00 81.06 785 VAL A C 1
ATOM 6150 O O . VAL A 1 785 ? 35.431 3.587 9.708 1.00 81.06 785 VAL A O 1
ATOM 6153 N N . GLU A 1 786 ? 37.133 2.722 10.894 1.00 79.62 786 GLU A N 1
ATOM 6154 C CA . GLU A 1 786 ? 37.939 2.358 9.721 1.00 79.62 786 GLU A CA 1
ATOM 6155 C C . GLU A 1 786 ? 37.222 1.367 8.795 1.00 79.62 786 GLU A C 1
ATOM 6157 O O . GLU A 1 786 ? 37.289 1.529 7.574 1.00 79.62 786 GLU A O 1
ATOM 6162 N N . ASP A 1 787 ? 36.444 0.438 9.349 1.00 79.25 787 ASP A N 1
ATOM 6163 C CA . ASP A 1 787 ? 35.777 -0.634 8.597 1.00 79.25 787 ASP A CA 1
ATOM 6164 C C . ASP A 1 787 ? 34.348 -0.297 8.141 1.00 79.25 787 ASP A C 1
ATOM 6166 O O . ASP A 1 787 ? 33.658 -1.132 7.556 1.00 79.25 787 ASP A O 1
ATOM 6170 N N . TYR A 1 788 ? 33.879 0.930 8.372 1.00 90.06 788 TYR A N 1
ATOM 6171 C CA . TYR A 1 788 ? 32.535 1.344 7.964 1.00 90.06 788 TYR A CA 1
ATOM 6172 C C . TYR A 1 788 ? 32.473 1.765 6.493 1.00 90.06 788 TYR A C 1
ATOM 6174 O O . TYR A 1 788 ? 33.428 2.305 5.925 1.00 90.06 788 TYR A O 1
ATOM 6182 N N . GLU A 1 789 ? 31.320 1.572 5.864 1.00 91.88 789 GLU A N 1
ATOM 6183 C CA . GLU A 1 789 ? 31.087 2.055 4.506 1.00 91.88 789 GLU A CA 1
ATOM 6184 C C . GLU A 1 789 ? 31.114 3.610 4.446 1.00 91.88 789 GLU A C 1
ATOM 6186 O O . GLU A 1 789 ? 30.839 4.284 5.452 1.00 91.88 789 GLU A O 1
ATOM 6191 N N . PRO A 1 790 ? 31.473 4.218 3.294 1.00 92.06 790 PRO A N 1
ATOM 6192 C CA . PRO A 1 790 ? 31.701 5.663 3.160 1.00 92.06 790 PRO A CA 1
ATOM 6193 C C . PRO A 1 790 ? 30.606 6.608 3.694 1.00 92.06 790 PRO A C 1
ATOM 6195 O O . PRO A 1 790 ? 30.938 7.663 4.238 1.00 92.06 790 PRO A O 1
ATOM 6198 N N . ARG A 1 791 ? 29.318 6.275 3.569 1.00 92.00 791 ARG A N 1
ATOM 6199 C CA . ARG A 1 791 ? 28.194 7.087 4.075 1.00 92.00 791 ARG A CA 1
ATOM 6200 C C . ARG A 1 791 ? 28.138 7.088 5.597 1.00 92.00 791 ARG A C 1
ATOM 6202 O O . ARG A 1 791 ? 27.969 8.151 6.188 1.00 92.00 791 ARG A O 1
ATOM 6209 N N . ILE A 1 792 ? 28.345 5.940 6.245 1.00 91.94 792 ILE A N 1
ATOM 6210 C CA . ILE A 1 792 ? 28.398 5.863 7.715 1.00 91.94 792 ILE A CA 1
ATOM 6211 C C . ILE A 1 792 ? 29.573 6.702 8.231 1.00 91.94 792 ILE A C 1
ATOM 6213 O O . ILE A 1 792 ? 29.402 7.509 9.147 1.00 91.94 792 ILE A O 1
ATOM 6217 N N . LYS A 1 793 ? 30.748 6.587 7.596 1.00 91.94 793 LYS A N 1
ATOM 6218 C CA . LYS A 1 793 ? 31.925 7.416 7.915 1.00 91.94 793 LYS A CA 1
ATOM 6219 C C . LYS A 1 793 ? 31.619 8.909 7.797 1.00 91.94 793 LYS A C 1
ATOM 6221 O O . LYS A 1 793 ? 31.959 9.675 8.698 1.00 91.94 793 LYS A O 1
ATOM 6226 N N . ALA A 1 794 ? 30.949 9.317 6.718 1.00 92.69 794 ALA A N 1
ATOM 6227 C CA . ALA A 1 794 ? 30.551 10.705 6.518 1.00 92.69 794 ALA A CA 1
ATOM 6228 C C . ALA A 1 794 ? 29.605 11.187 7.630 1.00 92.69 794 ALA A C 1
ATOM 6230 O O . ALA A 1 794 ? 29.880 12.212 8.248 1.00 92.69 794 ALA A O 1
ATOM 6231 N N . LEU A 1 795 ? 28.562 10.420 7.967 1.00 92.44 795 LEU A N 1
ATOM 6232 C CA . LEU A 1 795 ? 27.621 10.761 9.044 1.00 92.44 795 LEU A CA 1
ATOM 6233 C C . LEU A 1 795 ? 28.318 10.933 10.398 1.00 92.44 795 LEU A C 1
ATOM 6235 O O . LEU A 1 795 ? 28.060 11.906 11.105 1.00 92.44 795 LEU A O 1
ATOM 6239 N N . LEU A 1 796 ? 29.231 10.026 10.750 1.00 90.50 796 LEU A N 1
ATOM 6240 C CA . LEU A 1 796 ? 29.988 10.119 11.999 1.00 90.50 796 LEU A CA 1
ATOM 6241 C C . LEU A 1 796 ? 30.950 11.313 12.003 1.00 90.50 796 LEU A C 1
ATOM 6243 O O . LEU A 1 796 ? 31.113 11.949 13.039 1.00 90.50 796 LEU A O 1
ATOM 6247 N N . SER A 1 797 ? 31.536 11.675 10.857 1.00 90.81 797 SER A N 1
ATOM 6248 C CA . SER A 1 797 ? 32.429 12.840 10.751 1.00 90.81 797 SER A CA 1
ATOM 6249 C C . SER A 1 797 ? 31.715 14.184 10.944 1.00 90.81 797 SER A C 1
ATOM 6251 O O . SER A 1 797 ? 32.336 15.162 11.366 1.00 90.81 797 SER A O 1
ATOM 6253 N N . LEU A 1 798 ? 30.403 14.229 10.686 1.00 92.06 798 LEU A N 1
ATOM 6254 C CA . LEU A 1 798 ? 29.570 15.420 10.863 1.00 92.06 798 LEU A CA 1
ATOM 6255 C C . LEU A 1 798 ? 29.196 15.681 12.329 1.00 92.06 798 LEU A C 1
ATOM 6257 O O . LEU A 1 798 ? 28.650 16.742 12.640 1.00 92.06 798 LEU A O 1
ATOM 6261 N N . THR A 1 799 ? 29.498 14.754 13.244 1.00 87.44 799 THR A N 1
ATOM 6262 C CA . THR A 1 799 ? 29.275 14.942 14.678 1.00 87.44 799 THR A CA 1
ATOM 6263 C C . THR A 1 799 ? 30.559 14.798 15.490 1.00 87.44 799 THR A C 1
ATOM 6265 O O . THR A 1 799 ? 31.379 13.913 15.280 1.00 87.44 799 THR A O 1
ATOM 6268 N N . LYS A 1 800 ? 30.736 15.681 16.478 1.00 78.88 800 LYS A N 1
ATOM 6269 C CA . LYS A 1 800 ? 31.871 15.625 17.413 1.00 78.88 800 LYS A CA 1
ATOM 6270 C C . LYS A 1 800 ? 31.533 14.896 18.716 1.00 78.88 800 LYS A C 1
ATOM 6272 O O . LYS A 1 800 ? 32.429 14.413 19.404 1.00 78.88 800 LYS A O 1
ATOM 6277 N N . TYR A 1 801 ? 30.255 14.855 19.076 1.00 84.69 801 TYR A N 1
ATOM 6278 C CA . TYR A 1 801 ? 29.773 14.274 20.323 1.00 84.69 801 TYR A CA 1
ATOM 6279 C C . TYR A 1 801 ? 28.528 13.447 20.043 1.00 84.69 801 TYR A C 1
ATOM 6281 O O . TYR A 1 801 ? 27.660 13.860 19.275 1.00 84.69 801 TYR A O 1
ATOM 6289 N N . VAL A 1 802 ? 28.434 12.297 20.691 1.00 88.19 802 VAL A N 1
ATOM 6290 C CA . VAL A 1 802 ? 27.291 11.401 20.578 1.00 88.19 802 VAL A CA 1
ATOM 6291 C C . VAL A 1 802 ? 26.706 11.114 21.950 1.00 88.19 802 VAL A C 1
ATOM 6293 O O . VAL A 1 802 ? 27.417 11.085 22.961 1.00 88.19 802 VAL A O 1
ATOM 6296 N N . THR A 1 803 ? 25.390 10.918 21.980 1.00 89.81 803 THR A N 1
ATOM 6297 C CA . THR A 1 803 ? 24.678 10.566 23.205 1.00 89.81 803 THR A CA 1
ATOM 6298 C C . THR A 1 803 ? 24.594 9.056 23.292 1.00 89.81 803 THR A C 1
ATOM 6300 O O . THR A 1 803 ? 23.865 8.442 22.513 1.00 89.81 803 THR A O 1
ATOM 6303 N N . SER A 1 804 ? 25.320 8.468 24.239 1.00 89.06 804 SER A N 1
ATOM 6304 C CA . SER A 1 804 ? 25.372 7.015 24.395 1.00 89.06 804 SER A CA 1
ATOM 6305 C C . SER A 1 804 ? 25.107 6.566 25.827 1.00 89.06 804 SER A C 1
ATOM 6307 O O . SER A 1 804 ? 25.224 7.355 26.772 1.00 89.06 804 SER A O 1
ATOM 6309 N N . ARG A 1 805 ? 24.739 5.293 25.967 1.00 88.44 805 ARG A N 1
ATOM 6310 C CA . ARG A 1 805 ? 24.594 4.557 27.227 1.00 88.44 805 ARG A CA 1
ATOM 6311 C C . ARG A 1 805 ? 25.016 3.103 26.999 1.00 88.44 805 ARG A C 1
ATOM 6313 O O . ARG A 1 805 ? 24.743 2.554 25.931 1.00 88.44 805 ARG A O 1
ATOM 6320 N N . VAL A 1 806 ? 25.626 2.494 28.010 1.00 87.75 806 VAL A N 1
ATOM 6321 C CA . VAL A 1 806 ? 25.838 1.044 28.083 1.00 87.75 806 VAL A CA 1
ATOM 6322 C C . VAL A 1 806 ? 24.606 0.384 28.706 1.00 87.75 806 VAL A C 1
ATOM 6324 O O . VAL A 1 806 ? 24.099 0.847 29.729 1.00 87.75 806 VAL A O 1
ATOM 6327 N N . LEU A 1 807 ? 24.105 -0.664 28.059 1.00 84.81 807 LEU A N 1
ATOM 6328 C CA . LEU A 1 807 ? 23.011 -1.512 28.524 1.00 84.81 807 LEU A CA 1
ATOM 6329 C C . LEU A 1 807 ? 23.501 -2.948 28.675 1.00 84.81 807 LEU A C 1
ATOM 6331 O O . LEU A 1 807 ? 24.340 -3.410 27.907 1.00 84.81 807 LEU A O 1
ATOM 6335 N N . ILE A 1 808 ? 22.944 -3.654 29.644 1.00 79.69 808 ILE A N 1
ATOM 6336 C CA . ILE A 1 808 ? 23.253 -5.045 29.956 1.00 79.69 808 ILE A CA 1
ATOM 6337 C C . ILE A 1 808 ? 21.978 -5.846 29.671 1.00 79.69 808 ILE A C 1
ATOM 6339 O O . ILE A 1 808 ? 20.890 -5.477 30.114 1.00 79.69 808 ILE A O 1
ATOM 6343 N N . SER A 1 809 ? 22.075 -6.919 28.882 1.00 75.81 809 SER A N 1
ATOM 6344 C CA . SER A 1 809 ? 20.912 -7.787 28.652 1.00 75.81 809 SER A CA 1
ATOM 6345 C C . SER A 1 809 ? 20.497 -8.449 29.969 1.00 75.81 809 SER A C 1
ATOM 6347 O O . SER A 1 809 ? 21.332 -9.051 30.642 1.00 75.81 809 SER A O 1
ATOM 6349 N N . ARG A 1 810 ? 19.210 -8.369 30.322 1.00 78.19 810 ARG A N 1
ATOM 6350 C CA . ARG A 1 810 ? 18.632 -9.037 31.499 1.00 78.19 810 ARG A CA 1
ATOM 6351 C C . ARG A 1 810 ? 17.613 -10.090 31.059 1.00 78.19 810 ARG A C 1
ATOM 6353 O O . ARG A 1 810 ? 16.977 -9.897 30.023 1.00 78.19 810 ARG A O 1
ATOM 6360 N N . PRO A 1 811 ? 17.478 -11.218 31.778 1.00 77.44 811 PRO A N 1
ATOM 6361 C CA . PRO A 1 811 ? 16.412 -12.179 31.514 1.00 77.44 811 PRO A CA 1
ATOM 6362 C C . PRO A 1 811 ? 15.038 -11.564 31.803 1.00 77.44 811 PRO A C 1
ATOM 6364 O O . PRO A 1 811 ? 14.921 -10.563 32.516 1.00 77.44 811 PRO A O 1
ATOM 6367 N N . ALA A 1 812 ? 13.996 -12.170 31.238 1.00 81.88 812 ALA A N 1
ATOM 6368 C CA . ALA A 1 812 ? 12.628 -11.822 31.586 1.00 81.88 812 ALA A CA 1
ATOM 6369 C C . ALA A 1 812 ? 12.358 -12.148 33.060 1.00 81.88 812 ALA A C 1
ATOM 6371 O O . ALA A 1 812 ? 12.877 -13.132 33.583 1.00 81.88 812 ALA A O 1
ATOM 6372 N N . LEU A 1 813 ? 11.550 -11.318 33.720 1.00 85.00 813 LEU A N 1
ATOM 6373 C CA . LEU A 1 813 ? 11.099 -11.610 35.075 1.00 85.00 813 LEU A CA 1
ATOM 6374 C C . LEU A 1 813 ? 10.048 -12.724 35.048 1.00 85.00 813 LEU A C 1
ATOM 6376 O O . LEU A 1 813 ? 9.155 -12.722 34.195 1.00 85.00 813 LEU A O 1
ATOM 6380 N N . ASP A 1 814 ? 10.141 -13.633 36.015 1.00 85.06 814 ASP A N 1
ATOM 6381 C CA . ASP A 1 814 ? 9.105 -14.638 36.258 1.00 85.06 814 ASP A CA 1
ATOM 6382 C C . ASP A 1 814 ? 7.844 -13.991 36.846 1.00 85.06 814 ASP A C 1
ATOM 6384 O O . ASP A 1 814 ? 6.739 -14.325 36.428 1.00 85.06 814 ASP A O 1
ATOM 6388 N N . ASP A 1 815 ? 8.021 -13.013 37.741 1.00 88.38 815 ASP A N 1
ATOM 6389 C CA . ASP A 1 815 ? 6.933 -12.305 38.415 1.00 88.38 815 ASP A CA 1
ATOM 6390 C C . ASP A 1 815 ? 6.917 -10.821 38.005 1.00 88.38 815 ASP A C 1
ATOM 6392 O O . ASP A 1 815 ? 7.901 -10.085 38.148 1.00 88.38 815 ASP A O 1
ATOM 6396 N N . LEU A 1 816 ? 5.774 -10.364 37.498 1.00 91.44 816 LEU A N 1
ATOM 6397 C CA . LEU A 1 816 ? 5.478 -8.962 37.191 1.00 91.44 816 LEU A CA 1
ATOM 6398 C C . LEU A 1 816 ? 4.674 -8.297 38.313 1.00 91.44 816 LEU A C 1
ATOM 6400 O O . LEU A 1 816 ? 4.603 -7.066 38.385 1.00 91.44 816 LEU A O 1
ATOM 6404 N N . VAL A 1 817 ? 4.056 -9.094 39.179 1.00 91.81 817 VAL A N 1
ATOM 6405 C CA . VAL A 1 817 ? 3.214 -8.673 40.291 1.00 91.81 817 VAL A CA 1
ATOM 6406 C C . VAL A 1 817 ? 3.706 -9.329 41.569 1.00 91.81 817 VAL A C 1
ATOM 6408 O O . VAL A 1 817 ? 4.044 -10.501 41.623 1.00 91.81 817 VAL A O 1
ATOM 6411 N N . CYS A 1 818 ? 3.748 -8.549 42.642 1.00 85.38 818 CYS A N 1
ATOM 6412 C CA . CYS A 1 818 ? 4.236 -9.049 43.918 1.00 85.38 818 CYS A CA 1
ATOM 6413 C C . CYS A 1 818 ? 3.211 -10.022 44.531 1.00 85.38 818 CYS A C 1
ATOM 6415 O O . CYS A 1 818 ? 2.028 -9.682 44.674 1.00 85.38 818 CYS A O 1
ATOM 6417 N N . GLU A 1 819 ? 3.663 -11.216 44.924 1.00 74.69 819 GLU A N 1
ATOM 6418 C CA . GLU A 1 819 ? 2.798 -12.285 45.433 1.00 74.69 819 GLU A CA 1
ATOM 6419 C C . GLU A 1 819 ? 1.981 -11.823 46.659 1.00 74.69 819 GLU A C 1
ATOM 6421 O O . GLU A 1 819 ? 2.513 -11.255 47.616 1.00 74.69 819 GLU A O 1
ATOM 6426 N N . ASN A 1 820 ? 0.662 -12.066 46.654 1.00 67.69 820 ASN A N 1
ATOM 6427 C CA . ASN A 1 820 ? -0.276 -11.665 47.723 1.00 67.69 820 ASN A CA 1
ATOM 6428 C C . ASN A 1 820 ? -0.284 -10.155 48.050 1.00 67.69 820 ASN A C 1
ATOM 6430 O O . ASN A 1 820 ? -0.650 -9.739 49.155 1.00 67.69 820 ASN A O 1
ATOM 6434 N N . SER A 1 821 ? 0.114 -9.328 47.089 1.00 74.50 821 SER A N 1
ATOM 6435 C CA . SER A 1 821 ? 0.429 -7.917 47.270 1.00 74.50 821 SER A CA 1
ATOM 6436 C C . SER A 1 821 ? -0.212 -7.071 46.153 1.00 74.50 821 SER A C 1
ATOM 6438 O O . SER A 1 821 ? -0.856 -7.585 45.239 1.00 74.50 821 SER A O 1
ATOM 6440 N N . LYS A 1 822 ? -0.157 -5.742 46.279 1.00 88.62 822 LYS A N 1
ATOM 6441 C CA . LYS A 1 822 ? -0.780 -4.760 45.383 1.00 88.62 822 LYS A CA 1
ATOM 6442 C C . LYS A 1 822 ? 0.267 -3.899 44.672 1.00 88.62 822 LYS A C 1
ATOM 6444 O O . LYS A 1 822 ? 0.163 -2.673 44.661 1.00 88.62 822 LYS A O 1
ATOM 6449 N N . ILE A 1 823 ? 1.302 -4.536 44.131 1.00 92.00 823 ILE A N 1
ATOM 6450 C CA . ILE A 1 823 ? 2.391 -3.882 43.391 1.00 92.00 823 ILE A CA 1
ATOM 6451 C C . ILE A 1 823 ? 2.576 -4.600 42.055 1.00 92.00 823 ILE A C 1
ATOM 6453 O O . ILE A 1 823 ? 2.688 -5.823 42.053 1.00 92.00 823 ILE A O 1
ATOM 6457 N N . ALA A 1 824 ? 2.636 -3.844 40.958 1.00 94.44 824 ALA A N 1
ATOM 6458 C CA . ALA A 1 824 ? 2.936 -4.348 39.617 1.00 94.44 824 ALA A CA 1
ATOM 6459 C C . ALA A 1 824 ? 4.097 -3.581 38.973 1.00 94.44 824 ALA A C 1
ATOM 6461 O O . ALA A 1 824 ? 4.180 -2.361 39.122 1.00 94.44 824 ALA A O 1
ATOM 6462 N N . LEU A 1 825 ? 4.956 -4.274 38.228 1.00 94.62 825 LEU A N 1
ATOM 6463 C CA . LEU A 1 825 ? 6.004 -3.693 37.385 1.00 94.62 825 LEU A CA 1
ATOM 6464 C C . LEU A 1 825 ? 5.505 -3.527 35.942 1.00 94.62 825 LEU A C 1
ATOM 6466 O O . LEU A 1 825 ? 4.777 -4.374 35.419 1.00 94.62 825 LEU A O 1
ATOM 6470 N N . VAL A 1 826 ? 5.923 -2.439 35.291 1.00 95.25 826 VAL A N 1
ATOM 6471 C CA . VAL A 1 826 ? 5.619 -2.139 33.879 1.00 95.25 826 VAL A CA 1
ATOM 6472 C C . VAL A 1 826 ? 6.842 -1.559 33.163 1.00 95.25 826 VAL A C 1
ATOM 6474 O O . VAL A 1 826 ? 7.714 -0.944 33.791 1.00 95.25 826 VAL A O 1
ATOM 6477 N N . GLY A 1 827 ? 6.884 -1.684 31.836 1.00 91.31 827 GLY A N 1
ATOM 6478 C CA . GLY A 1 827 ? 7.939 -1.103 30.995 1.00 91.31 827 GLY A CA 1
ATOM 6479 C C . GLY A 1 827 ? 9.348 -1.565 31.381 1.00 91.31 827 GLY A C 1
ATOM 6480 O O . GLY A 1 827 ? 9.521 -2.648 31.931 1.00 91.31 827 GLY A O 1
ATOM 6481 N N . ASP A 1 828 ? 10.356 -0.707 31.187 1.00 87.81 828 ASP A N 1
ATOM 6482 C CA . ASP A 1 828 ? 11.762 -1.023 31.504 1.00 87.81 828 ASP A CA 1
ATOM 6483 C C . ASP A 1 828 ? 12.010 -1.445 32.971 1.00 87.81 828 ASP A C 1
ATOM 6485 O O . ASP A 1 828 ? 13.063 -2.009 33.264 1.00 87.81 828 ASP A O 1
ATOM 6489 N N . ALA A 1 829 ? 11.090 -1.170 33.907 1.00 89.56 829 ALA A N 1
ATOM 6490 C CA . ALA A 1 829 ? 11.185 -1.657 35.289 1.00 89.56 829 ALA A CA 1
ATOM 6491 C C . ALA A 1 829 ? 10.825 -3.147 35.416 1.00 89.56 829 ALA A C 1
ATOM 6493 O O . ALA A 1 829 ? 11.362 -3.829 36.283 1.00 89.56 829 ALA A O 1
ATOM 6494 N N . ALA A 1 830 ? 9.966 -3.658 34.532 1.00 88.88 830 ALA A N 1
ATOM 6495 C CA . ALA A 1 830 ? 9.661 -5.078 34.392 1.00 88.88 830 ALA A CA 1
ATOM 6496 C C . ALA A 1 830 ? 10.620 -5.757 33.402 1.00 88.88 830 ALA A C 1
ATOM 6498 O O . ALA A 1 830 ? 11.324 -6.708 33.737 1.00 88.88 830 ALA A O 1
ATOM 6499 N N . HIS A 1 831 ? 10.712 -5.232 32.184 1.00 86.94 831 HIS A N 1
ATOM 6500 C CA . HIS A 1 831 ? 11.327 -5.896 31.034 1.00 86.94 831 HIS A CA 1
ATOM 6501 C C . HIS A 1 831 ? 12.215 -4.928 30.254 1.00 86.94 831 HIS A C 1
ATOM 6503 O O . HIS A 1 831 ? 11.781 -4.251 29.330 1.00 86.94 831 HIS A O 1
ATOM 6509 N N . PRO A 1 832 ? 13.495 -4.813 30.624 1.00 81.44 832 PRO A N 1
ATOM 6510 C CA . PRO A 1 832 ? 14.397 -3.917 29.933 1.00 81.44 832 PRO A CA 1
ATOM 6511 C C . PRO A 1 832 ? 14.848 -4.592 28.633 1.00 81.44 832 PRO A C 1
ATOM 6513 O O . PRO A 1 832 ? 15.743 -5.436 28.640 1.00 81.44 832 PRO A O 1
ATOM 6516 N N . ILE A 1 833 ? 14.205 -4.231 27.527 1.00 79.69 833 ILE A N 1
ATOM 6517 C CA . ILE A 1 833 ? 14.517 -4.753 26.191 1.00 79.69 833 ILE A CA 1
ATOM 6518 C C . ILE A 1 833 ? 15.607 -3.883 25.551 1.00 79.69 833 ILE A C 1
ATOM 6520 O O . ILE A 1 833 ? 15.592 -2.653 25.692 1.00 79.69 833 ILE A O 1
ATOM 6524 N N . LEU A 1 834 ? 16.573 -4.493 24.855 1.00 75.31 834 LEU A N 1
ATOM 6525 C CA . LEU A 1 834 ? 17.567 -3.718 24.116 1.00 75.31 834 LEU A CA 1
ATOM 6526 C C . LEU A 1 834 ? 16.864 -3.053 22.920 1.00 75.31 834 LEU A C 1
ATOM 6528 O O . LEU A 1 834 ? 15.915 -3.581 22.354 1.00 75.31 834 LEU A O 1
ATOM 6532 N N . PRO A 1 835 ? 17.294 -1.871 22.470 1.00 70.12 835 PRO A N 1
ATOM 6533 C CA . PRO A 1 835 ? 16.648 -1.208 21.340 1.00 70.12 835 PRO A CA 1
ATOM 6534 C C . PRO A 1 835 ? 17.110 -1.810 19.996 1.00 70.12 835 PRO A C 1
ATOM 6536 O O . PRO A 1 835 ? 17.526 -1.068 19.111 1.00 70.12 835 PRO A O 1
ATOM 6539 N N . ALA A 1 836 ? 17.114 -3.142 19.856 1.00 64.31 836 ALA A N 1
ATOM 6540 C CA . ALA A 1 836 ? 17.568 -3.845 18.653 1.00 64.31 836 ALA A CA 1
ATOM 6541 C C . ALA A 1 836 ? 16.403 -4.238 17.733 1.00 64.31 836 ALA A C 1
ATOM 6543 O O . ALA A 1 836 ? 16.455 -3.956 16.539 1.00 64.31 836 ALA A O 1
ATOM 6544 N N . SER A 1 837 ? 15.338 -4.810 18.295 1.00 62.75 837 SER A N 1
ATOM 6545 C CA . SER A 1 837 ? 14.136 -5.255 17.568 1.00 62.75 837 SER A CA 1
ATOM 6546 C C . SER A 1 837 ? 13.036 -4.187 17.445 1.00 62.75 837 SER A C 1
ATOM 6548 O O . SER A 1 837 ? 11.952 -4.450 16.943 1.00 62.75 837 SER A O 1
ATOM 6550 N N . ASN A 1 838 ? 13.280 -2.953 17.905 1.00 76.75 838 ASN A N 1
ATOM 6551 C CA . ASN A 1 838 ? 12.324 -1.828 17.887 1.00 76.75 838 ASN A CA 1
ATOM 6552 C C . ASN A 1 838 ? 11.029 -2.007 18.711 1.00 76.75 838 ASN A C 1
ATOM 6554 O O . ASN A 1 838 ? 10.174 -1.121 18.691 1.00 76.75 838 ASN A O 1
ATOM 6558 N N . HIS A 1 839 ? 10.891 -3.081 19.492 1.00 75.12 839 HIS A N 1
ATOM 6559 C CA . HIS A 1 839 ? 9.714 -3.322 20.344 1.00 75.12 839 HIS A CA 1
ATOM 6560 C C . HIS A 1 839 ? 9.796 -2.685 21.739 1.00 75.12 839 HIS A C 1
ATOM 6562 O O . HIS A 1 839 ? 8.804 -2.656 22.470 1.00 75.12 839 HIS A O 1
ATOM 6568 N N . HIS A 1 840 ? 10.956 -2.130 22.097 1.00 77.75 840 HIS A N 1
ATOM 6569 C CA . HIS A 1 840 ? 11.269 -1.683 23.456 1.00 77.75 840 HIS A CA 1
ATOM 6570 C C . HIS A 1 840 ? 10.295 -0.630 24.029 1.00 77.75 840 HIS A C 1
ATOM 6572 O O . HIS A 1 840 ? 10.062 -0.600 25.233 1.00 77.75 840 HIS A O 1
ATOM 6578 N N . LEU A 1 841 ? 9.691 0.233 23.198 1.00 85.25 841 LEU A N 1
ATOM 6579 C CA . LEU A 1 841 ? 8.657 1.173 23.667 1.00 85.25 841 LEU A CA 1
ATOM 6580 C C . LEU A 1 841 ? 7.259 0.578 23.603 1.00 85.25 841 LEU A C 1
ATOM 6582 O O . LEU A 1 841 ? 6.489 0.770 24.543 1.00 85.25 841 LEU A O 1
ATOM 6586 N N . GLY A 1 842 ? 6.935 -0.145 22.527 1.00 88.75 842 GLY A N 1
ATOM 6587 C CA . GLY A 1 842 ? 5.599 -0.699 22.300 1.00 88.75 842 GLY A CA 1
ATOM 6588 C C . GLY A 1 842 ? 5.125 -1.572 23.458 1.00 88.75 842 GLY A C 1
ATOM 6589 O O . GLY A 1 842 ? 3.983 -1.448 23.894 1.00 88.75 842 GLY A O 1
ATOM 6590 N N . ILE A 1 843 ? 6.030 -2.350 24.052 1.00 89.69 843 ILE A N 1
ATOM 6591 C CA . ILE A 1 843 ? 5.717 -3.211 25.195 1.00 89.69 843 ILE A CA 1
ATOM 6592 C C . ILE A 1 843 ? 5.240 -2.432 26.436 1.00 89.69 843 ILE A C 1
ATOM 6594 O O . ILE A 1 843 ? 4.361 -2.895 27.159 1.00 89.69 843 ILE A O 1
ATOM 6598 N N . SER A 1 844 ? 5.736 -1.206 26.644 1.00 92.50 844 SER A N 1
ATOM 6599 C CA . SER A 1 844 ? 5.272 -0.327 27.727 1.00 92.50 844 SER A CA 1
ATOM 6600 C C . SER A 1 844 ? 3.836 0.168 27.499 1.00 92.50 844 SER A C 1
ATOM 6602 O O . SER A 1 844 ? 3.089 0.367 28.457 1.00 92.50 844 SER A O 1
ATOM 6604 N N . PHE A 1 845 ? 3.442 0.376 26.238 1.00 94.62 845 PHE A N 1
ATOM 6605 C CA . PHE A 1 845 ? 2.066 0.730 25.877 1.00 94.62 845 PHE A CA 1
ATOM 6606 C C . PHE A 1 845 ? 1.133 -0.478 25.997 1.00 94.62 845 PHE A C 1
ATOM 6608 O O . PHE A 1 845 ? 0.019 -0.328 26.494 1.00 94.62 845 PHE A O 1
ATOM 6615 N N . GLU A 1 846 ? 1.592 -1.673 25.615 1.00 95.38 846 GLU A N 1
ATOM 6616 C CA . GLU A 1 846 ? 0.843 -2.921 25.802 1.00 95.38 846 GLU A CA 1
ATOM 6617 C C . GLU A 1 846 ? 0.541 -3.191 27.290 1.00 95.38 846 GLU A C 1
ATOM 6619 O O . GLU A 1 846 ? -0.590 -3.556 27.627 1.00 95.38 846 GLU A O 1
ATOM 6624 N N . ASP A 1 847 ? 1.504 -2.965 28.195 1.00 96.69 847 ASP A N 1
ATOM 6625 C CA . ASP A 1 847 ? 1.284 -3.083 29.646 1.00 96.69 847 ASP A CA 1
ATOM 6626 C C . ASP A 1 847 ? 0.204 -2.107 30.130 1.00 96.69 847 ASP A C 1
ATOM 6628 O O . ASP A 1 847 ? -0.734 -2.485 30.838 1.00 96.69 847 ASP A O 1
ATOM 6632 N N . ALA A 1 848 ? 0.320 -0.841 29.721 1.00 97.06 848 ALA A N 1
ATOM 6633 C CA . ALA A 1 848 ? -0.604 0.219 30.101 1.00 97.06 848 ALA A CA 1
ATOM 6634 C C . ALA A 1 848 ? -2.034 -0.049 29.601 1.00 97.06 848 ALA A C 1
ATOM 6636 O O . ALA A 1 848 ? -2.996 0.124 30.353 1.00 97.06 848 ALA A O 1
ATOM 6637 N N . GLU A 1 849 ? -2.180 -0.507 28.358 1.00 96.62 849 GLU A N 1
ATOM 6638 C CA . GLU A 1 849 ? -3.474 -0.848 27.765 1.00 96.62 849 GLU A CA 1
ATOM 6639 C C . GLU A 1 849 ? -4.106 -2.074 28.433 1.00 96.62 849 GLU A C 1
ATOM 6641 O O . GLU A 1 849 ? -5.303 -2.070 28.725 1.00 96.62 849 GLU A O 1
ATOM 6646 N N . THR A 1 850 ? -3.302 -3.084 28.774 1.00 97.19 850 THR A N 1
ATOM 6647 C CA . THR A 1 850 ? -3.771 -4.269 29.511 1.00 97.19 850 THR A CA 1
ATOM 6648 C C . THR A 1 850 ? -4.315 -3.873 30.883 1.00 97.19 850 THR A C 1
ATOM 6650 O O . THR A 1 850 ? -5.433 -4.251 31.249 1.00 97.19 850 THR A O 1
ATOM 6653 N N . LEU A 1 851 ? -3.572 -3.039 31.623 1.00 97.44 851 LEU A N 1
ATOM 6654 C CA . LEU A 1 851 ? -4.029 -2.486 32.899 1.00 97.44 851 LEU A CA 1
ATOM 6655 C C . LEU A 1 851 ? -5.317 -1.673 32.730 1.00 97.44 851 LEU A C 1
ATOM 6657 O O . LEU A 1 851 ? -6.251 -1.844 33.514 1.00 97.44 851 LEU A O 1
ATOM 6661 N N . ARG A 1 852 ? -5.422 -0.826 31.700 1.00 96.19 852 ARG A N 1
ATOM 6662 C CA . ARG A 1 852 ? -6.647 -0.063 31.421 1.00 96.19 852 ARG A CA 1
ATOM 6663 C C . ARG A 1 852 ? -7.843 -0.976 31.178 1.00 96.19 852 ARG A C 1
ATOM 6665 O O . ARG A 1 852 ? -8.874 -0.780 31.820 1.00 96.19 852 ARG A O 1
ATOM 6672 N N . CYS A 1 853 ? -7.732 -1.952 30.281 1.00 95.12 853 CYS A N 1
ATOM 6673 C CA . CYS A 1 853 ? -8.832 -2.857 29.949 1.00 95.12 853 CYS A CA 1
ATOM 6674 C C . CYS A 1 853 ? -9.304 -3.650 31.171 1.00 95.12 853 CYS A C 1
ATOM 6676 O O . CYS A 1 853 ? -10.503 -3.663 31.460 1.00 95.12 853 CYS A O 1
ATOM 6678 N N . LEU A 1 854 ? -8.381 -4.229 31.943 1.00 95.00 854 LEU A N 1
ATOM 6679 C CA . LEU A 1 854 ? -8.716 -4.953 33.171 1.00 95.00 854 LEU A CA 1
ATOM 6680 C C . LEU A 1 854 ? -9.395 -4.031 34.190 1.00 95.00 854 LEU A C 1
ATOM 6682 O O . LEU A 1 854 ? -10.525 -4.280 34.614 1.00 95.00 854 LEU A O 1
ATOM 6686 N N . PHE A 1 855 ? -8.750 -2.923 34.552 1.00 95.88 855 PHE A N 1
ATOM 6687 C CA . PHE A 1 855 ? -9.234 -2.065 35.631 1.00 95.88 855 PHE A CA 1
ATOM 6688 C C . PHE A 1 855 ? -10.448 -1.209 35.248 1.00 95.88 855 PHE A C 1
ATOM 6690 O O . PHE A 1 855 ? -11.233 -0.870 36.131 1.00 95.88 855 PHE A O 1
ATOM 6697 N N . SER A 1 856 ? -10.732 -0.997 33.958 1.00 94.69 856 SER A N 1
ATOM 6698 C CA . SER A 1 856 ? -12.003 -0.409 33.491 1.00 94.69 856 SER A CA 1
ATOM 6699 C C . SER A 1 856 ? -13.245 -1.226 33.879 1.00 94.69 856 SER A C 1
ATOM 6701 O O . SER A 1 856 ? -14.366 -0.721 33.846 1.00 94.69 856 SER A O 1
ATOM 6703 N N . ARG A 1 857 ? -13.066 -2.492 34.281 1.00 92.44 857 ARG A N 1
ATOM 6704 C CA . ARG A 1 857 ? -14.148 -3.422 34.642 1.00 92.44 857 ARG A CA 1
ATOM 6705 C C . ARG A 1 857 ? -14.287 -3.632 36.145 1.00 92.44 857 ARG A C 1
ATOM 6707 O O . ARG A 1 857 ? -15.144 -4.411 36.572 1.00 92.44 857 ARG A O 1
ATOM 6714 N N . ILE A 1 858 ? -13.472 -2.958 36.959 1.00 91.19 858 ILE A N 1
ATOM 6715 C CA . ILE A 1 858 ? -13.444 -3.216 38.397 1.00 91.19 858 ILE A CA 1
ATOM 6716 C C . ILE A 1 858 ? -14.721 -2.716 39.083 1.00 91.19 858 ILE A C 1
ATOM 6718 O O . ILE A 1 858 ? -15.158 -1.580 38.903 1.00 91.19 858 ILE A O 1
ATOM 6722 N N . ARG A 1 859 ? -15.331 -3.577 39.901 1.00 90.38 859 ARG A N 1
ATOM 6723 C CA . ARG A 1 859 ? -16.564 -3.292 40.655 1.00 90.38 859 ARG A CA 1
ATOM 6724 C C . ARG A 1 859 ? -16.325 -3.205 42.156 1.00 90.38 859 ARG A C 1
ATOM 6726 O O . ARG A 1 859 ? -17.029 -2.468 42.843 1.00 90.38 859 ARG A O 1
ATOM 6733 N N . HIS A 1 860 ? -15.334 -3.937 42.660 1.00 89.06 860 HIS A N 1
ATOM 6734 C CA . HIS A 1 860 ? -15.026 -4.043 44.081 1.00 89.06 860 HIS A CA 1
ATOM 6735 C C . HIS A 1 860 ? -13.507 -4.042 44.324 1.00 89.06 860 HIS A C 1
ATOM 6737 O O . HIS A 1 860 ? -12.736 -4.560 43.522 1.00 89.06 860 HIS A O 1
ATOM 6743 N N . ARG A 1 861 ? -13.061 -3.442 45.439 1.00 89.62 861 ARG A N 1
ATOM 6744 C CA . ARG A 1 861 ? -11.625 -3.285 45.771 1.00 89.62 861 ARG A CA 1
ATOM 6745 C C . ARG A 1 861 ? -10.920 -4.611 46.078 1.00 89.62 861 ARG A C 1
ATOM 6747 O O . ARG A 1 861 ? -9.706 -4.695 45.954 1.00 89.62 861 ARG A O 1
ATOM 6754 N N . ASP A 1 862 ? -11.661 -5.642 46.464 1.00 86.75 862 ASP A N 1
ATOM 6755 C CA . ASP A 1 862 ? -11.142 -7.001 46.660 1.00 86.75 862 ASP A CA 1
ATOM 6756 C C . ASP A 1 862 ? -10.787 -7.699 45.334 1.00 86.75 862 ASP A C 1
ATOM 6758 O O . ASP A 1 862 ? -10.087 -8.707 45.341 1.00 86.75 862 ASP A O 1
ATOM 6762 N N . GLN A 1 863 ? -11.201 -7.145 44.188 1.00 89.38 863 GLN A N 1
ATOM 6763 C CA . GLN A 1 863 ? -10.825 -7.646 42.864 1.00 89.38 863 GLN A CA 1
ATOM 6764 C C . GLN A 1 863 ? -9.432 -7.191 42.414 1.00 89.38 863 GLN A C 1
ATOM 6766 O O . GLN A 1 863 ? -8.931 -7.733 41.434 1.00 89.38 863 GLN A O 1
ATOM 6771 N N . ILE A 1 864 ? -8.796 -6.235 43.109 1.00 91.69 864 ILE A N 1
ATOM 6772 C CA . ILE A 1 864 ? -7.497 -5.667 42.702 1.00 91.69 864 ILE A CA 1
ATOM 6773 C C . ILE A 1 864 ? -6.454 -6.769 42.520 1.00 91.69 864 ILE A C 1
ATOM 6775 O O . ILE A 1 864 ? -5.865 -6.865 41.452 1.00 91.69 864 ILE A O 1
ATOM 6779 N N . SER A 1 865 ? -6.263 -7.633 43.520 1.00 88.75 865 SER A N 1
ATOM 6780 C CA . SER A 1 865 ? -5.268 -8.709 43.439 1.00 88.75 865 SER A CA 1
ATOM 6781 C C . SER A 1 865 ? -5.565 -9.693 42.307 1.00 88.75 865 SER A C 1
ATOM 6783 O O . SER A 1 865 ? -4.642 -10.152 41.650 1.00 88.75 865 SER A O 1
ATOM 6785 N N . ASN A 1 866 ? -6.844 -9.960 42.019 1.00 87.12 866 ASN A N 1
ATOM 6786 C CA . ASN A 1 866 ? -7.224 -10.828 40.902 1.00 87.12 866 ASN A CA 1
ATOM 6787 C C . ASN A 1 866 ? -6.918 -10.177 39.547 1.00 87.12 866 ASN A C 1
ATOM 6789 O O . ASN A 1 866 ? -6.508 -10.865 38.624 1.00 87.12 866 ASN A O 1
ATOM 6793 N N . PHE A 1 867 ? -7.122 -8.865 39.412 1.00 92.69 867 PHE A N 1
ATOM 6794 C CA . PHE A 1 867 ? -6.833 -8.144 38.170 1.00 92.69 867 PHE A CA 1
ATOM 6795 C C . PHE A 1 867 ? -5.336 -7.914 37.970 1.00 92.69 867 PHE A C 1
ATOM 6797 O O . PHE A 1 867 ? -4.880 -7.928 36.835 1.00 92.69 867 PHE A O 1
ATOM 6804 N N . LEU A 1 868 ? -4.559 -7.759 39.045 1.00 93.62 868 LEU A N 1
ATOM 6805 C CA . LEU A 1 868 ? -3.100 -7.767 38.948 1.00 93.62 868 LEU A CA 1
ATOM 6806 C C . LEU A 1 868 ? -2.584 -9.159 38.554 1.00 93.62 868 LEU A C 1
ATOM 6808 O O . LEU A 1 868 ? -1.774 -9.256 37.643 1.00 93.62 868 LEU A O 1
ATOM 6812 N N . ALA A 1 869 ? -3.117 -10.232 39.143 1.00 89.62 869 ALA A N 1
ATOM 6813 C CA . ALA A 1 869 ? -2.789 -11.592 38.712 1.00 89.62 869 ALA A CA 1
ATOM 6814 C C . ALA A 1 869 ? -3.165 -11.838 37.238 1.00 89.62 869 ALA A C 1
ATOM 6816 O O . ALA A 1 869 ? -2.383 -12.415 36.496 1.00 89.62 869 ALA A O 1
ATOM 6817 N N . ALA A 1 870 ? -4.320 -11.337 36.784 1.00 90.38 870 ALA A N 1
ATOM 6818 C CA . ALA A 1 870 ? -4.711 -11.402 35.374 1.00 90.38 870 ALA A CA 1
ATOM 6819 C C . ALA A 1 870 ? -3.760 -10.602 34.467 1.00 90.38 870 ALA A C 1
ATOM 6821 O O . ALA A 1 870 ? -3.428 -11.051 33.375 1.00 90.38 870 ALA A O 1
ATOM 6822 N N . TYR A 1 871 ? -3.308 -9.425 34.913 1.00 95.69 871 TYR A N 1
ATOM 6823 C CA . TYR A 1 871 ? -2.298 -8.641 34.201 1.00 95.69 871 TYR A CA 1
ATOM 6824 C C . TYR A 1 871 ? -1.006 -9.446 34.023 1.00 95.69 871 TYR A C 1
ATOM 6826 O O . TYR A 1 871 ? -0.510 -9.536 32.905 1.00 95.69 871 TYR A O 1
ATOM 6834 N N . GLU A 1 872 ? -0.499 -10.073 35.084 1.00 93.69 872 GLU A N 1
ATOM 6835 C CA . GLU A 1 872 ? 0.677 -10.942 35.007 1.00 93.69 872 GLU A CA 1
ATOM 6836 C C . GLU A 1 872 ? 0.443 -12.148 34.090 1.00 93.69 872 GLU A C 1
ATOM 6838 O O . GLU A 1 872 ? 1.247 -12.387 33.198 1.00 93.69 872 GLU A O 1
ATOM 6843 N N . GLU A 1 873 ? -0.683 -12.851 34.229 1.00 90.00 873 GLU A N 1
ATOM 6844 C CA . GLU A 1 873 ? -1.027 -14.019 33.406 1.00 90.00 873 GLU A CA 1
ATOM 6845 C C . GLU A 1 873 ? -1.065 -13.687 31.906 1.00 90.00 873 GLU A C 1
ATOM 6847 O O . GLU A 1 873 ? -0.608 -14.473 31.076 1.00 90.00 873 GLU A O 1
ATOM 6852 N N . ILE A 1 874 ? -1.582 -12.509 31.550 1.00 90.94 874 ILE A N 1
ATOM 6853 C CA . ILE A 1 874 ? -1.649 -12.038 30.161 1.00 90.94 874 ILE A CA 1
ATOM 6854 C C . ILE A 1 874 ? -0.274 -11.569 29.673 1.00 90.94 874 ILE A C 1
ATOM 6856 O O . ILE A 1 874 ? 0.104 -11.820 28.527 1.00 90.94 874 ILE A O 1
ATOM 6860 N N . ARG A 1 875 ? 0.471 -10.841 30.512 1.00 93.56 875 ARG A N 1
ATOM 6861 C CA . ARG A 1 875 ? 1.677 -10.123 30.082 1.00 93.56 875 ARG A CA 1
ATOM 6862 C C . ARG A 1 875 ? 2.949 -10.925 30.204 1.00 93.56 875 ARG A C 1
ATOM 6864 O O . ARG A 1 875 ? 3.790 -10.790 29.325 1.00 93.56 875 ARG A O 1
ATOM 6871 N N . GLN A 1 876 ? 3.104 -11.754 31.227 1.00 91.62 876 GLN A N 1
ATOM 6872 C CA . GLN A 1 876 ? 4.347 -12.476 31.485 1.00 91.62 876 GLN A CA 1
ATOM 6873 C C . GLN A 1 876 ? 4.783 -13.328 30.280 1.00 91.62 876 GLN A C 1
ATOM 6875 O O . GLN A 1 876 ? 5.920 -13.141 29.842 1.00 91.62 876 GLN A O 1
ATOM 6880 N N . PRO A 1 877 ? 3.913 -14.135 29.632 1.00 88.75 877 PRO A N 1
ATOM 6881 C CA . PRO A 1 877 ? 4.329 -14.925 28.472 1.00 88.75 877 PRO A CA 1
ATOM 6882 C C . PRO A 1 877 ? 4.755 -14.049 27.288 1.00 88.75 877 PRO A C 1
ATOM 6884 O O . PRO A 1 877 ? 5.737 -14.338 26.604 1.00 88.75 877 PRO A O 1
ATOM 6887 N N . ARG A 1 878 ? 4.037 -12.942 27.063 1.00 89.88 878 ARG A N 1
ATOM 6888 C CA . ARG A 1 878 ? 4.328 -11.980 25.992 1.00 89.88 878 ARG A CA 1
ATOM 6889 C C . ARG A 1 878 ? 5.641 -11.238 26.239 1.00 89.88 878 ARG A C 1
ATOM 6891 O O . ARG A 1 878 ? 6.431 -11.068 25.316 1.00 89.88 878 ARG A O 1
ATOM 6898 N N . VAL A 1 879 ? 5.884 -10.828 27.477 1.00 89.62 879 VAL A N 1
ATOM 6899 C CA . VAL A 1 879 ? 7.119 -10.176 27.914 1.00 89.62 879 VAL A CA 1
ATOM 6900 C C . VAL A 1 879 ? 8.307 -11.122 27.786 1.00 89.62 879 VAL A C 1
ATOM 6902 O O . VAL A 1 879 ? 9.323 -10.741 27.209 1.00 89.62 879 VAL A O 1
ATOM 6905 N N . ALA A 1 880 ? 8.173 -12.353 28.280 1.00 87.19 880 ALA A N 1
ATOM 6906 C CA . ALA A 1 880 ? 9.227 -13.355 28.212 1.00 87.19 880 ALA A CA 1
ATOM 6907 C C . ALA A 1 880 ? 9.629 -13.657 26.768 1.00 87.19 880 ALA A C 1
ATOM 6909 O O . ALA A 1 880 ? 10.818 -13.654 26.448 1.00 87.19 880 ALA A O 1
ATOM 6910 N N . HIS A 1 881 ? 8.639 -13.822 25.888 1.00 85.62 881 HIS A N 1
ATOM 6911 C CA . HIS A 1 881 ? 8.877 -14.005 24.463 1.00 85.62 881 HIS A CA 1
ATOM 6912 C C . HIS A 1 881 ? 9.631 -12.820 23.846 1.00 85.62 881 HIS A C 1
ATOM 6914 O O . HIS A 1 881 ? 10.643 -13.039 23.193 1.00 85.62 881 HIS A O 1
ATOM 6920 N N . LEU A 1 882 ? 9.203 -11.574 24.086 1.00 85.06 882 LEU A N 1
ATOM 6921 C CA . LEU A 1 882 ? 9.841 -10.401 23.472 1.00 85.06 882 LEU A CA 1
ATOM 6922 C C . LEU A 1 882 ? 11.253 -10.117 23.988 1.00 85.06 882 LEU A C 1
ATOM 6924 O O . LEU A 1 882 ? 12.105 -9.693 23.212 1.00 85.06 882 LEU A O 1
ATOM 6928 N N . VAL A 1 883 ? 11.519 -10.349 25.275 1.00 83.38 883 VAL A N 1
ATOM 6929 C CA . VAL A 1 883 ? 12.870 -10.203 25.841 1.00 83.38 883 VAL A CA 1
ATOM 6930 C C . VAL A 1 883 ? 13.828 -11.214 25.208 1.00 83.38 883 VAL A C 1
ATOM 6932 O O . VAL A 1 883 ? 14.949 -10.857 24.843 1.00 83.38 883 VAL A O 1
ATOM 6935 N N . GLU A 1 884 ? 13.391 -12.464 25.058 1.00 80.25 884 GLU A N 1
ATOM 6936 C CA . GLU A 1 884 ? 14.218 -13.519 24.472 1.00 80.25 884 GLU A CA 1
ATOM 6937 C C . GLU A 1 884 ? 14.374 -13.347 22.955 1.00 80.25 884 GLU A C 1
ATOM 6939 O O . GLU A 1 884 ? 15.481 -13.470 22.429 1.00 80.25 884 GLU A O 1
ATOM 6944 N N . PHE A 1 885 ? 13.298 -12.975 22.262 1.00 79.94 885 PHE A N 1
ATOM 6945 C CA . PHE A 1 885 ? 13.323 -12.616 20.847 1.00 79.94 885 PHE A CA 1
ATOM 6946 C C . PHE A 1 885 ? 14.328 -11.491 20.578 1.00 79.94 885 PHE A C 1
ATOM 6948 O O . PHE A 1 885 ? 15.217 -11.648 19.746 1.00 79.94 885 PHE A O 1
ATOM 6955 N N . ASP A 1 886 ? 14.262 -10.386 21.326 1.00 78.31 886 ASP A N 1
ATOM 6956 C CA . ASP A 1 886 ? 15.175 -9.255 21.142 1.00 78.31 886 ASP A CA 1
ATOM 6957 C C . ASP A 1 886 ? 16.636 -9.632 21.421 1.00 78.31 886 ASP A C 1
ATOM 6959 O O . ASP A 1 886 ? 17.534 -9.233 20.676 1.00 78.31 886 ASP A O 1
ATOM 6963 N N . ARG A 1 887 ? 16.886 -10.460 22.443 1.00 77.44 887 ARG A N 1
ATOM 6964 C CA . ARG A 1 887 ? 18.223 -10.993 22.733 1.00 77.44 887 ARG A CA 1
ATOM 6965 C C . ARG A 1 887 ? 18.762 -11.817 21.561 1.00 77.44 887 ARG A C 1
ATOM 6967 O O . ARG A 1 887 ? 19.907 -11.611 21.150 1.00 77.44 887 ARG A O 1
ATOM 6974 N N . ASN A 1 888 ? 17.956 -12.719 21.010 1.00 75.88 888 ASN A N 1
ATOM 6975 C CA . ASN A 1 888 ? 18.353 -13.573 19.890 1.00 75.88 888 ASN A CA 1
ATOM 6976 C C . ASN A 1 888 ? 18.520 -12.780 18.595 1.00 75.88 888 ASN A C 1
ATOM 6978 O O . ASN A 1 888 ? 19.515 -12.963 17.889 1.00 75.88 888 ASN A O 1
ATOM 6982 N N . PHE A 1 889 ? 17.619 -11.837 18.327 1.00 78.31 889 PHE A N 1
ATOM 6983 C CA . PHE A 1 889 ? 17.722 -10.904 17.211 1.00 78.31 889 PHE A CA 1
ATOM 6984 C C . PHE A 1 889 ? 19.029 -10.112 17.288 1.00 78.31 889 PHE A C 1
ATOM 6986 O O . PHE A 1 889 ? 19.774 -10.023 16.315 1.00 78.31 889 PHE A O 1
ATOM 6993 N N . HIS A 1 890 ? 19.375 -9.602 18.470 1.00 75.94 890 HIS A N 1
ATOM 6994 C CA . HIS A 1 890 ? 20.611 -8.860 18.688 1.00 75.94 890 HIS A CA 1
ATOM 6995 C C . HIS A 1 890 ? 21.867 -9.692 18.398 1.00 75.94 890 HIS A C 1
ATOM 6997 O O . HIS A 1 890 ? 22.789 -9.205 17.739 1.00 75.94 890 HIS A O 1
ATOM 7003 N N . LEU A 1 891 ? 21.910 -10.935 18.887 1.00 75.06 891 LEU A N 1
ATOM 7004 C CA . LEU A 1 891 ? 23.032 -11.851 18.668 1.00 75.06 891 LEU A CA 1
ATOM 7005 C C . LEU A 1 891 ? 23.164 -12.239 17.195 1.00 75.06 891 LEU A C 1
ATOM 7007 O O . LEU A 1 891 ? 24.274 -12.250 16.665 1.00 75.06 891 LEU A O 1
ATOM 7011 N N . THR A 1 892 ? 22.038 -12.508 16.541 1.00 76.56 892 THR A N 1
ATOM 7012 C CA . THR A 1 892 ? 21.974 -12.923 15.138 1.00 76.56 892 THR A CA 1
ATOM 7013 C C . THR A 1 892 ? 22.382 -11.780 14.221 1.00 76.56 892 THR A C 1
ATOM 7015 O O . THR A 1 892 ? 23.259 -11.928 13.379 1.00 76.56 892 THR A O 1
ATOM 7018 N N . MET A 1 893 ? 21.844 -10.584 14.434 1.00 80.06 893 MET A N 1
ATOM 7019 C CA . MET A 1 893 ? 22.074 -9.454 13.540 1.00 80.06 893 MET A CA 1
ATOM 7020 C C . MET A 1 893 ? 23.475 -8.838 13.665 1.00 80.06 893 MET A C 1
ATOM 7022 O O . MET A 1 893 ? 23.838 -7.999 12.849 1.00 80.06 893 MET A O 1
ATOM 7026 N N . LYS A 1 894 ? 24.297 -9.232 14.641 1.00 80.38 894 LYS A N 1
ATOM 7027 C CA . LYS A 1 894 ? 25.645 -8.665 14.846 1.00 80.38 894 LYS A CA 1
ATOM 7028 C C . LYS A 1 894 ? 26.776 -9.676 14.729 1.00 80.38 894 LYS A C 1
ATOM 7030 O O . LYS A 1 894 ? 27.895 -9.378 15.141 1.00 80.38 894 LYS A O 1
ATOM 7035 N N . VAL A 1 895 ? 26.511 -10.843 14.145 1.00 82.00 895 VAL A N 1
ATOM 7036 C CA . VAL A 1 895 ? 27.514 -11.900 13.956 1.00 82.00 895 VAL A CA 1
ATOM 7037 C C . VAL A 1 895 ? 28.769 -11.355 13.262 1.00 82.00 895 VAL A C 1
ATOM 7039 O O . VAL A 1 895 ? 28.688 -10.583 12.305 1.00 82.00 895 VAL A O 1
ATOM 7042 N N . GLU A 1 896 ? 29.940 -11.755 13.758 1.00 84.31 896 GLU A N 1
ATOM 7043 C CA . GLU A 1 896 ? 31.248 -11.391 13.201 1.00 84.31 896 GLU A CA 1
ATOM 7044 C C . GLU A 1 896 ? 31.429 -11.873 11.752 1.00 84.31 896 GLU A C 1
ATOM 7046 O O . GLU A 1 896 ? 30.689 -12.722 11.255 1.00 84.31 896 GLU A O 1
ATOM 7051 N N . ASN A 1 897 ? 32.431 -11.347 11.044 1.00 82.69 897 ASN A N 1
ATOM 7052 C CA . ASN A 1 897 ? 32.700 -11.777 9.667 1.00 82.69 897 ASN A CA 1
ATOM 7053 C C . ASN A 1 897 ? 32.982 -13.290 9.588 1.00 82.69 897 ASN A C 1
ATOM 7055 O O . ASN A 1 897 ? 33.861 -13.806 10.282 1.00 82.69 897 ASN A O 1
ATOM 7059 N N . GLY A 1 898 ? 32.277 -13.992 8.698 1.00 84.25 898 GLY A N 1
ATOM 7060 C CA . GLY A 1 898 ? 32.439 -15.427 8.479 1.00 84.25 898 GLY A CA 1
ATOM 7061 C C . GLY A 1 898 ? 31.194 -16.086 7.875 1.00 84.25 898 GLY A C 1
ATOM 7062 O O . GLY A 1 898 ? 30.206 -15.400 7.614 1.00 84.25 898 GLY A O 1
ATOM 7063 N N . PRO A 1 899 ? 31.207 -17.423 7.708 1.00 78.62 899 PRO A N 1
ATOM 7064 C CA . PRO A 1 899 ? 30.144 -18.155 7.016 1.00 78.62 899 PRO A CA 1
ATOM 7065 C C . PRO A 1 899 ? 28.740 -17.937 7.594 1.00 78.62 899 PRO A C 1
ATOM 7067 O O . PRO A 1 899 ? 27.789 -17.809 6.840 1.00 78.62 899 PRO A O 1
ATOM 7070 N N . GLN A 1 900 ? 28.618 -17.831 8.922 1.00 74.38 900 GLN A N 1
ATOM 7071 C CA . GLN A 1 900 ? 27.333 -17.593 9.598 1.00 74.38 900 GLN A CA 1
ATOM 7072 C C . GLN A 1 900 ? 26.717 -16.237 9.231 1.00 74.38 900 GLN A C 1
ATOM 7074 O O . GLN A 1 900 ? 25.502 -16.101 9.133 1.00 74.38 900 GLN A O 1
ATOM 7079 N N . ARG A 1 901 ? 27.554 -15.219 9.014 1.00 83.25 901 ARG A N 1
ATOM 7080 C CA . ARG A 1 901 ? 27.107 -13.888 8.599 1.00 83.25 901 ARG A CA 1
ATOM 7081 C C . ARG A 1 901 ? 26.717 -13.866 7.125 1.00 83.25 901 ARG A C 1
ATOM 7083 O O . ARG A 1 901 ? 25.741 -13.214 6.772 1.00 83.25 901 ARG A O 1
ATOM 7090 N N . ASP A 1 902 ? 27.459 -14.580 6.282 1.00 81.25 902 ASP A N 1
ATOM 7091 C CA . ASP A 1 902 ? 27.111 -14.734 4.867 1.00 81.25 902 ASP A CA 1
ATOM 7092 C C . ASP A 1 902 ? 25.771 -15.472 4.712 1.00 81.25 902 ASP A C 1
ATOM 7094 O O . ASP A 1 902 ? 24.930 -15.049 3.922 1.00 81.25 902 ASP A O 1
ATOM 7098 N N . GLU A 1 903 ? 25.541 -16.512 5.517 1.00 75.88 903 GLU A N 1
ATOM 7099 C CA . GLU A 1 903 ? 24.274 -17.248 5.596 1.00 75.88 903 GLU A CA 1
ATOM 7100 C C . GLU A 1 903 ? 23.125 -16.357 6.083 1.00 75.88 903 GLU A C 1
ATOM 7102 O O . GLU A 1 903 ? 22.076 -16.311 5.448 1.00 75.88 903 GLU A O 1
ATOM 7107 N N . LEU A 1 904 ? 23.345 -15.564 7.137 1.00 76.69 904 LEU A N 1
ATOM 7108 C CA . LEU A 1 904 ? 22.377 -14.568 7.596 1.00 76.69 904 LEU A CA 1
ATOM 7109 C C . LEU A 1 904 ? 22.027 -13.555 6.500 1.00 76.69 904 LEU A C 1
ATOM 7111 O O . LEU A 1 904 ? 20.858 -13.253 6.287 1.00 76.69 904 LEU A O 1
ATOM 7115 N N . HIS A 1 905 ? 23.026 -12.997 5.811 1.00 83.81 905 HIS A N 1
ATOM 7116 C CA . HIS A 1 905 ? 22.787 -12.027 4.739 1.00 83.81 905 HIS A CA 1
ATOM 7117 C C . HIS A 1 905 ? 22.055 -12.666 3.565 1.00 83.81 905 HIS A C 1
ATOM 7119 O O . HIS A 1 905 ? 21.205 -12.003 2.983 1.00 83.81 905 HIS A O 1
ATOM 7125 N N . ALA A 1 906 ? 22.339 -13.928 3.241 1.00 75.44 906 ALA A N 1
ATOM 7126 C CA . ALA A 1 906 ? 21.597 -14.675 2.233 1.00 75.44 906 ALA A CA 1
ATOM 7127 C C . ALA A 1 906 ? 20.137 -14.901 2.657 1.00 75.44 906 ALA A C 1
ATOM 7129 O O . ALA A 1 906 ? 19.241 -14.613 1.872 1.00 75.44 906 ALA A O 1
ATOM 7130 N N . MET A 1 907 ? 19.893 -15.321 3.902 1.00 72.25 907 MET A N 1
ATOM 7131 C CA . MET A 1 907 ? 18.549 -15.516 4.458 1.00 72.25 907 MET A CA 1
ATOM 7132 C C . MET A 1 907 ? 17.742 -14.211 4.477 1.00 72.25 907 MET A C 1
ATOM 7134 O O . MET A 1 907 ? 16.608 -14.179 4.010 1.00 72.25 907 MET A O 1
ATOM 7138 N N . LEU A 1 908 ? 18.333 -13.116 4.966 1.00 73.12 908 LEU A N 1
ATOM 7139 C CA . LEU A 1 908 ? 17.700 -11.794 4.958 1.00 73.12 908 LEU A CA 1
ATOM 7140 C C . LEU A 1 908 ? 17.459 -11.304 3.531 1.00 73.12 908 LEU A C 1
ATOM 7142 O O . LEU A 1 908 ? 16.423 -10.711 3.260 1.00 73.12 908 LEU A O 1
ATOM 7146 N N . SER A 1 909 ? 18.401 -11.550 2.618 1.00 76.44 909 SER A N 1
ATOM 7147 C CA . SER A 1 909 ? 18.249 -11.181 1.213 1.00 76.44 909 SER A CA 1
ATOM 7148 C C . SER A 1 909 ? 17.106 -11.943 0.559 1.00 76.44 909 SER A C 1
ATOM 7150 O O . SER A 1 909 ? 16.279 -11.311 -0.078 1.00 76.44 909 SER A O 1
ATOM 7152 N N . GLN A 1 910 ? 16.991 -13.252 0.788 1.00 65.75 910 GLN A N 1
ATOM 7153 C CA . GLN A 1 910 ? 15.863 -14.064 0.325 1.00 65.75 910 GLN A CA 1
ATOM 7154 C C . GLN A 1 910 ? 14.540 -13.576 0.930 1.00 65.75 910 GLN A C 1
ATOM 7156 O O . GLN A 1 910 ? 13.604 -13.269 0.199 1.00 65.75 910 GLN A O 1
ATOM 7161 N N . GLY A 1 911 ? 14.479 -13.405 2.253 1.00 59.25 911 GLY A N 1
ATOM 7162 C CA . GLY A 1 911 ? 13.268 -12.954 2.942 1.00 59.25 911 GLY A CA 1
ATOM 7163 C C . GLY A 1 911 ? 12.836 -11.527 2.600 1.00 59.25 911 GLY A C 1
ATOM 7164 O O . GLY A 1 911 ? 11.658 -11.217 2.715 1.00 59.25 911 GLY A O 1
ATOM 7165 N N . MET A 1 912 ? 13.761 -10.659 2.184 1.00 66.19 912 MET A N 1
ATOM 7166 C CA . MET A 1 912 ? 13.486 -9.284 1.745 1.00 66.19 912 MET A CA 1
ATOM 7167 C C . MET A 1 912 ? 13.549 -9.106 0.217 1.00 66.19 912 MET A C 1
ATOM 7169 O O . MET A 1 912 ? 13.466 -7.980 -0.265 1.00 66.19 912 MET A O 1
ATOM 7173 N N . ALA A 1 913 ? 13.771 -10.164 -0.565 1.00 53.94 913 ALA A N 1
ATOM 7174 C CA . ALA A 1 913 ? 13.675 -10.108 -2.027 1.00 53.94 913 ALA A CA 1
ATOM 7175 C C . ALA A 1 913 ? 12.207 -10.175 -2.472 1.00 53.94 913 ALA A C 1
ATOM 7177 O O . ALA A 1 913 ? 11.846 -9.628 -3.512 1.00 53.94 913 ALA A O 1
ATOM 7178 N N . HIS A 1 914 ? 11.363 -10.803 -1.651 1.00 48.78 914 HIS A N 1
ATOM 7179 C CA . HIS A 1 914 ? 9.928 -10.932 -1.848 1.00 48.78 914 HIS A CA 1
ATOM 7180 C C . HIS A 1 914 ? 9.199 -9.775 -1.168 1.00 48.78 914 HIS A C 1
ATOM 7182 O O . HIS A 1 914 ? 8.585 -9.967 -0.130 1.00 48.78 914 HIS A O 1
ATOM 7188 N N . GLY A 1 915 ? 9.230 -8.568 -1.734 1.00 45.50 915 GLY A N 1
ATOM 7189 C CA . GLY A 1 915 ? 8.357 -7.456 -1.311 1.00 45.50 915 GLY A CA 1
ATOM 7190 C C . GLY A 1 915 ? 6.852 -7.721 -1.511 1.00 45.50 915 GLY A C 1
ATOM 7191 O O . GLY A 1 915 ? 6.125 -6.792 -1.834 1.00 45.50 915 GLY A O 1
ATOM 7192 N N . ASP A 1 916 ? 6.445 -8.983 -1.406 1.00 46.09 916 ASP A N 1
ATOM 7193 C CA . ASP A 1 916 ? 5.169 -9.586 -1.723 1.00 46.09 916 ASP A CA 1
ATOM 7194 C C . ASP A 1 916 ? 4.976 -10.782 -0.770 1.00 46.09 916 ASP A C 1
ATOM 7196 O O . ASP A 1 916 ? 5.514 -11.882 -0.956 1.00 46.09 916 ASP A O 1
ATOM 7200 N N . TRP A 1 917 ? 4.313 -10.495 0.347 1.00 45.88 917 TRP A N 1
ATOM 7201 C CA . TRP A 1 917 ? 4.176 -11.367 1.516 1.00 45.88 917 TRP A CA 1
ATOM 7202 C C . TRP A 1 917 ? 3.377 -12.642 1.228 1.00 45.88 917 TRP A C 1
ATOM 7204 O O . TRP A 1 917 ? 3.574 -13.654 1.901 1.00 45.88 917 TRP A O 1
ATOM 7214 N N . ASP A 1 918 ? 2.538 -12.611 0.195 1.00 38.41 918 ASP A N 1
ATOM 7215 C CA . ASP A 1 918 ? 1.588 -13.671 -0.158 1.00 38.41 918 ASP A CA 1
ATOM 7216 C C . ASP A 1 918 ? 2.249 -14.899 -0.796 1.00 38.41 918 ASP A C 1
ATOM 7218 O O . ASP A 1 918 ? 1.622 -15.938 -1.019 1.00 38.41 918 ASP A O 1
ATOM 7222 N N . HIS A 1 919 ? 3.542 -14.787 -1.093 1.00 40.56 919 HIS A N 1
ATOM 7223 C CA . HIS A 1 919 ? 4.182 -15.608 -2.105 1.00 40.56 919 HIS A CA 1
ATOM 7224 C C . HIS A 1 919 ? 5.432 -16.353 -1.647 1.00 40.56 919 HIS A C 1
ATOM 7226 O O . HIS A 1 919 ? 5.925 -17.191 -2.410 1.00 40.56 919 HIS A O 1
ATOM 7232 N N . MET A 1 920 ? 5.902 -16.091 -0.425 1.00 42.59 920 MET A N 1
ATOM 7233 C CA . MET A 1 920 ? 6.830 -16.964 0.294 1.00 42.59 920 MET A CA 1
ATOM 7234 C C . MET A 1 920 ? 6.083 -18.228 0.733 1.00 42.59 920 MET A C 1
ATOM 7236 O O . MET A 1 920 ? 4.952 -18.141 1.211 1.00 42.59 920 MET A O 1
ATOM 7240 N N . ASP A 1 921 ? 6.698 -19.410 0.617 1.00 46.88 921 ASP A N 1
ATOM 7241 C CA . ASP A 1 921 ? 6.088 -20.596 1.216 1.00 46.88 921 ASP A CA 1
ATOM 7242 C C . ASP A 1 921 ? 5.925 -20.376 2.727 1.00 46.88 921 ASP A C 1
ATOM 7244 O O . ASP A 1 921 ? 6.782 -19.778 3.383 1.00 46.88 921 ASP A O 1
ATOM 7248 N N . GLU A 1 922 ? 4.809 -20.843 3.285 1.00 43.00 922 GLU A N 1
ATOM 7249 C CA . GLU A 1 922 ? 4.440 -20.575 4.677 1.00 43.00 922 GLU A CA 1
ATOM 7250 C C . GLU A 1 922 ? 5.539 -21.011 5.669 1.00 43.00 922 GLU A C 1
ATOM 7252 O O . GLU A 1 922 ? 5.675 -20.426 6.745 1.00 43.00 922 GLU A O 1
ATOM 7257 N N . GLY A 1 923 ? 6.357 -22.007 5.304 1.00 43.94 923 GLY A N 1
ATOM 7258 C CA . GLY A 1 923 ? 7.502 -22.469 6.082 1.00 43.94 923 GLY A CA 1
ATOM 7259 C C . GLY A 1 923 ? 8.640 -21.452 6.113 1.00 43.94 923 GLY A C 1
ATOM 7260 O O . GLY A 1 923 ? 9.057 -21.053 7.200 1.00 43.94 923 GLY A O 1
ATOM 7261 N N . SER A 1 924 ? 9.113 -20.996 4.953 1.00 43.72 924 SER A N 1
ATOM 7262 C CA . SER A 1 924 ? 10.177 -19.982 4.848 1.00 43.72 924 SER A CA 1
ATOM 7263 C C . SER A 1 924 ? 9.722 -18.615 5.354 1.00 43.72 924 SER A C 1
ATOM 7265 O O . SER A 1 924 ? 10.476 -17.921 6.034 1.00 43.72 924 SER A O 1
ATOM 7267 N N . PHE A 1 925 ? 8.466 -18.246 5.104 1.00 45.75 925 PHE A N 1
ATOM 7268 C CA . PHE A 1 925 ? 7.856 -17.037 5.651 1.00 45.75 925 PHE A CA 1
ATOM 7269 C C . PHE A 1 925 ? 7.836 -17.063 7.178 1.00 45.75 925 PHE A C 1
ATOM 7271 O O . PHE A 1 925 ? 8.317 -16.133 7.824 1.00 45.75 925 PHE A O 1
ATOM 7278 N N . ARG A 1 926 ? 7.338 -18.149 7.786 1.00 46.84 926 ARG A N 1
ATOM 7279 C CA . ARG A 1 926 ? 7.338 -18.292 9.248 1.00 46.84 926 ARG A CA 1
ATOM 7280 C C . ARG A 1 926 ? 8.751 -18.361 9.820 1.00 46.84 926 ARG A C 1
ATOM 7282 O O . ARG A 1 926 ? 8.960 -17.839 10.909 1.00 46.84 926 ARG A O 1
ATOM 7289 N N . ALA A 1 927 ? 9.693 -18.972 9.104 1.00 48.19 927 ALA A N 1
ATOM 7290 C CA . ALA A 1 927 ? 11.081 -19.105 9.538 1.00 48.19 927 ALA A CA 1
ATOM 7291 C C . ALA A 1 927 ? 11.842 -17.771 9.550 1.00 48.19 927 ALA A C 1
ATOM 7293 O O . ALA A 1 927 ? 12.707 -17.594 10.403 1.00 48.19 927 ALA A O 1
ATOM 7294 N N . VAL A 1 928 ? 11.533 -16.850 8.629 1.00 48.62 928 VAL A N 1
ATOM 7295 C CA . VAL A 1 928 ? 12.231 -15.556 8.533 1.00 48.62 928 VAL A CA 1
ATOM 7296 C C . VAL A 1 928 ? 11.456 -14.417 9.205 1.00 48.62 928 VAL A C 1
ATOM 7298 O O . VAL A 1 928 ? 12.079 -13.563 9.822 1.00 48.62 928 VAL A O 1
ATOM 7301 N N . TRP A 1 929 ? 10.120 -14.406 9.119 1.00 56.53 929 TRP A N 1
ATOM 7302 C CA . TRP A 1 929 ? 9.279 -13.258 9.503 1.00 56.53 929 TRP A CA 1
ATOM 7303 C C . TRP A 1 929 ? 8.091 -13.589 10.409 1.00 56.53 929 TRP A C 1
ATOM 7305 O O . TRP A 1 929 ? 7.430 -12.680 10.917 1.00 56.53 929 TRP A O 1
ATOM 7315 N N . GLY A 1 930 ? 7.791 -14.873 10.626 1.00 59.44 930 GLY A N 1
ATOM 7316 C CA . GLY A 1 930 ? 6.621 -15.292 11.403 1.00 59.44 930 GLY A CA 1
ATOM 7317 C C . GLY A 1 930 ? 6.614 -14.737 12.827 1.00 59.44 930 GLY A C 1
ATOM 7318 O O . GLY A 1 930 ? 5.556 -14.377 13.343 1.00 59.44 930 GLY A O 1
ATOM 7319 N N . GLU A 1 931 ? 7.784 -14.627 13.456 1.00 62.81 931 GLU A N 1
ATOM 7320 C CA . GLU A 1 931 ? 7.913 -14.065 14.803 1.00 62.81 931 GLU A CA 1
ATOM 7321 C C . GLU A 1 931 ? 7.708 -12.537 14.833 1.00 62.81 931 GLU A C 1
ATOM 7323 O O . GLU A 1 931 ? 6.966 -12.045 15.692 1.00 62.81 931 GLU A O 1
ATOM 7328 N N . GLU A 1 932 ? 8.246 -11.778 13.868 1.00 65.44 932 GLU A N 1
ATOM 7329 C CA . GLU A 1 932 ? 7.979 -10.334 13.745 1.00 65.44 932 GLU A CA 1
ATOM 7330 C C . GLU A 1 932 ? 6.490 -10.034 13.487 1.00 65.44 932 GLU A C 1
ATOM 7332 O O . GLU A 1 932 ? 5.903 -9.170 14.145 1.00 65.44 932 GLU A O 1
ATOM 7337 N N . LEU A 1 933 ? 5.836 -10.767 12.580 1.00 65.75 933 LEU A N 1
ATOM 7338 C CA . LEU A 1 933 ? 4.412 -10.583 12.262 1.00 65.75 933 LEU A CA 1
ATOM 7339 C C . LEU A 1 933 ? 3.490 -10.942 13.429 1.00 65.75 933 LEU A C 1
ATOM 7341 O O . LEU A 1 933 ? 2.574 -10.179 13.755 1.00 65.75 933 LEU A O 1
ATOM 7345 N N . ASN A 1 934 ? 3.758 -12.054 14.121 1.00 67.38 934 ASN A N 1
ATOM 7346 C CA . ASN A 1 934 ? 3.074 -12.382 15.378 1.00 67.38 934 ASN A CA 1
ATOM 7347 C C . ASN A 1 934 ? 3.261 -11.271 16.421 1.00 67.38 934 ASN A C 1
ATOM 7349 O O . ASN A 1 934 ? 2.411 -11.043 17.288 1.00 67.38 934 ASN A O 1
ATOM 7353 N N . THR A 1 935 ? 4.368 -10.536 16.335 1.00 72.25 935 THR A N 1
ATOM 7354 C CA . THR A 1 935 ? 4.614 -9.401 17.211 1.00 72.25 935 THR A CA 1
ATOM 7355 C C . THR A 1 935 ? 3.789 -8.173 16.831 1.00 72.25 935 THR A C 1
ATOM 7357 O O . THR A 1 935 ? 3.200 -7.566 17.732 1.00 72.25 935 THR A O 1
ATOM 7360 N N . TYR A 1 936 ? 3.683 -7.828 15.545 1.00 79.50 936 TYR A N 1
ATOM 7361 C CA . TYR A 1 936 ? 2.918 -6.664 15.069 1.00 79.50 936 TYR A CA 1
ATOM 7362 C C . TYR A 1 936 ? 1.395 -6.848 15.122 1.00 79.50 936 TYR A C 1
ATOM 7364 O O . TYR A 1 936 ? 0.665 -5.882 15.358 1.00 79.50 936 TYR A O 1
ATOM 7372 N N . THR A 1 937 ? 0.907 -8.077 14.954 1.00 77.88 937 THR A N 1
ATOM 7373 C CA . THR A 1 937 ? -0.529 -8.410 15.019 1.00 77.88 937 THR A CA 1
ATOM 7374 C C . THR A 1 937 ? -1.093 -8.357 16.438 1.00 77.88 937 THR A C 1
ATOM 7376 O O . THR A 1 937 ? -2.284 -8.099 16.604 1.00 77.88 937 THR A O 1
ATOM 7379 N N . TYR A 1 938 ? -0.256 -8.509 17.470 1.00 85.31 938 TYR A N 1
ATOM 7380 C CA . TYR A 1 938 ? -0.680 -8.482 18.872 1.00 85.31 938 TYR A CA 1
ATOM 7381 C C . TYR A 1 938 ? -1.519 -7.239 19.208 1.00 85.31 938 TYR A C 1
ATOM 7383 O O . TYR A 1 938 ? -1.161 -6.105 18.872 1.00 85.31 938 TYR A O 1
ATOM 7391 N N . ASP A 1 939 ? -2.635 -7.453 19.904 1.00 89.31 939 ASP A N 1
ATOM 7392 C CA . ASP A 1 939 ? -3.488 -6.399 20.442 1.00 89.31 939 ASP A CA 1
ATOM 7393 C C . ASP A 1 939 ? -3.761 -6.658 21.928 1.00 89.31 939 ASP A C 1
ATOM 7395 O O . ASP A 1 939 ? -4.372 -7.657 22.311 1.00 89.31 939 ASP A O 1
ATOM 7399 N N . ALA A 1 940 ? -3.280 -5.753 22.784 1.00 90.06 940 ALA A N 1
ATOM 7400 C CA . ALA A 1 940 ? -3.400 -5.885 24.233 1.00 90.06 940 ALA A CA 1
ATOM 7401 C C . ALA A 1 940 ? -4.860 -5.883 24.717 1.00 90.06 940 ALA A C 1
ATOM 7403 O O . ALA A 1 940 ? -5.168 -6.530 25.719 1.00 90.06 940 ALA A O 1
ATOM 7404 N N . SER A 1 941 ? -5.761 -5.177 24.026 1.00 90.75 941 SER A N 1
ATOM 7405 C CA . SER A 1 941 ? -7.180 -5.157 24.378 1.00 90.75 941 SER A CA 1
ATOM 7406 C C . SER A 1 941 ? -7.814 -6.522 24.102 1.00 90.75 941 SER A C 1
ATOM 7408 O O . SER A 1 941 ? -8.502 -7.052 24.974 1.00 90.75 941 SER A O 1
ATOM 7410 N N . ASP A 1 942 ? -7.522 -7.119 22.944 1.00 88.50 942 ASP A N 1
ATOM 7411 C CA . ASP A 1 942 ? -8.081 -8.415 22.540 1.00 88.50 942 ASP A CA 1
ATOM 7412 C C . ASP A 1 942 ? -7.614 -9.544 23.463 1.00 88.50 942 ASP A C 1
ATOM 7414 O O . ASP A 1 942 ? -8.416 -10.381 23.872 1.00 88.50 942 ASP A O 1
ATOM 7418 N N . GLN A 1 943 ? -6.348 -9.519 23.901 1.00 89.19 943 GLN A N 1
ATOM 7419 C CA . GLN A 1 943 ? -5.852 -10.493 24.881 1.00 89.19 943 GLN A CA 1
ATOM 7420 C C . GLN A 1 943 ? -6.608 -10.428 26.216 1.00 89.19 943 GLN A C 1
ATOM 7422 O O . GLN A 1 943 ? -6.848 -11.459 26.849 1.00 89.19 943 GLN A O 1
ATOM 7427 N N . VAL A 1 944 ? -7.021 -9.231 26.646 1.00 88.62 944 VAL A N 1
ATOM 7428 C CA . VAL A 1 944 ? -7.863 -9.080 27.838 1.00 88.62 944 VAL A CA 1
ATOM 7429 C C . VAL A 1 944 ? -9.267 -9.639 27.587 1.00 88.62 944 VAL A C 1
ATOM 7431 O O . VAL A 1 944 ? -9.801 -10.327 28.460 1.00 88.62 944 VAL A O 1
ATOM 7434 N N . GLU A 1 945 ? -9.873 -9.406 26.419 1.00 86.56 945 GLU A N 1
ATOM 7435 C CA . GLU A 1 945 ? -11.183 -9.988 26.078 1.00 86.56 945 GLU A CA 1
ATOM 7436 C C . GLU A 1 945 ? -11.156 -11.519 26.028 1.00 86.56 945 GLU A C 1
ATOM 7438 O O . GLU A 1 945 ? -12.043 -12.178 26.587 1.00 86.56 945 GLU A O 1
ATOM 7443 N N . ASP A 1 946 ? -10.115 -12.090 25.432 1.00 79.69 946 ASP A N 1
ATOM 7444 C CA . ASP A 1 946 ? -9.888 -13.531 25.390 1.00 79.69 946 ASP A CA 1
ATOM 7445 C C . ASP A 1 946 ? -9.737 -14.111 26.793 1.00 79.69 946 ASP A C 1
ATOM 7447 O O . ASP A 1 946 ? -10.330 -15.150 27.108 1.00 79.69 946 ASP A O 1
ATOM 7451 N N . TRP A 1 947 ? -8.990 -13.429 27.665 1.00 87.19 947 TRP A N 1
ATOM 7452 C CA . TRP A 1 947 ? -8.853 -13.825 29.063 1.00 87.19 947 TRP A CA 1
ATOM 7453 C C . TRP A 1 947 ? -10.210 -13.828 29.777 1.00 87.19 947 TRP A C 1
ATOM 7455 O O . TRP A 1 947 ? -10.575 -14.831 30.391 1.00 87.19 947 TRP A O 1
ATOM 7465 N N . PHE A 1 948 ? -11.019 -12.771 29.637 1.00 80.50 948 PHE A N 1
ATOM 7466 C CA . PHE A 1 948 ? -12.358 -12.723 30.241 1.00 80.50 948 PHE A CA 1
ATOM 7467 C C . PHE A 1 948 ? -13.297 -13.798 29.684 1.00 80.50 948 PHE A C 1
ATOM 7469 O O . PHE A 1 948 ? -14.095 -14.362 30.439 1.00 80.50 948 PHE A O 1
ATOM 7476 N N . THR A 1 949 ? -13.193 -14.119 28.394 1.00 74.88 949 THR A N 1
ATOM 7477 C CA . THR A 1 949 ? -13.984 -15.174 27.746 1.00 74.88 949 THR A CA 1
ATOM 7478 C C . THR A 1 949 ? -13.606 -16.553 28.283 1.00 74.88 949 THR A C 1
ATOM 7480 O O . THR A 1 949 ? -14.480 -17.312 28.715 1.00 74.88 949 THR A O 1
ATOM 7483 N N . LYS A 1 950 ? -12.304 -16.867 28.337 1.00 73.19 950 LYS A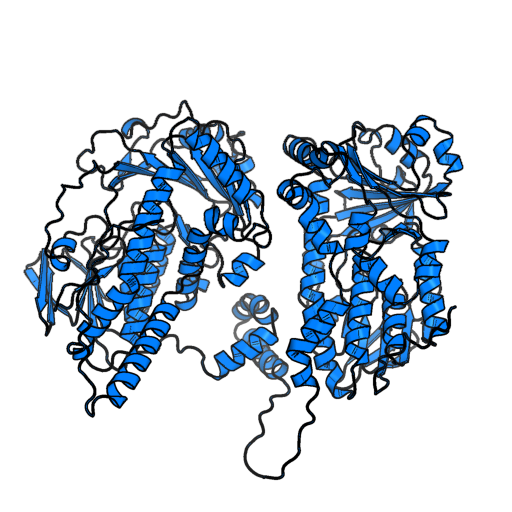 N 1
ATOM 7484 C CA . LYS A 1 950 ? -11.778 -18.117 28.913 1.00 73.19 950 LYS A CA 1
ATOM 7485 C C . LYS A 1 950 ? -12.153 -18.245 30.388 1.00 73.19 950 LYS A C 1
ATOM 7487 O O . LYS A 1 950 ? -12.641 -19.293 30.816 1.00 73.19 950 LYS A O 1
ATOM 7492 N N . TRP A 1 951 ? -11.998 -17.166 31.152 1.00 72.50 951 TRP A N 1
ATOM 7493 C CA . TRP A 1 951 ? -12.344 -17.119 32.569 1.00 72.50 951 TRP A CA 1
ATOM 7494 C C . TRP A 1 951 ? -13.849 -17.311 32.800 1.00 72.50 951 TRP A C 1
ATOM 7496 O O . TRP A 1 951 ? -14.253 -18.118 33.639 1.00 72.50 951 TRP A O 1
ATOM 7506 N N . GLY A 1 952 ? -14.696 -16.647 32.008 1.00 60.84 952 GLY A N 1
ATOM 7507 C CA . GLY A 1 952 ? -16.149 -16.817 32.041 1.00 60.84 952 GLY A CA 1
ATOM 7508 C C . GLY A 1 952 ? -16.580 -18.249 31.713 1.00 60.84 952 GLY A C 1
ATOM 7509 O O . GLY A 1 952 ? -17.402 -1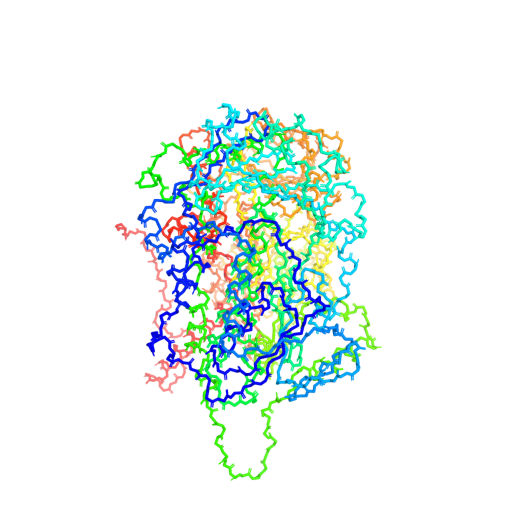8.824 32.430 1.00 60.84 952 GLY A O 1
ATOM 7510 N N . ALA A 1 953 ? -15.982 -18.869 30.693 1.00 54.94 953 ALA A N 1
ATOM 7511 C CA . ALA A 1 953 ? -16.231 -20.267 30.341 1.00 54.94 953 ALA A CA 1
ATOM 7512 C C . ALA A 1 953 ? -15.805 -21.231 31.462 1.00 54.94 953 ALA A C 1
ATOM 7514 O O . ALA A 1 953 ? -16.556 -22.146 31.804 1.00 54.94 953 ALA A O 1
ATOM 7515 N N . MET A 1 954 ? -14.647 -21.000 32.089 1.00 56.38 954 MET A N 1
ATOM 7516 C CA . MET A 1 954 ? -14.167 -21.790 33.229 1.00 56.38 954 MET A CA 1
ATOM 7517 C C . MET A 1 954 ? -15.102 -21.674 34.443 1.00 56.38 954 MET A C 1
ATOM 7519 O O . MET A 1 954 ? -15.432 -22.682 35.069 1.00 56.38 954 MET A O 1
ATOM 7523 N N . MET A 1 955 ? -15.592 -20.468 34.744 1.00 51.03 955 MET A N 1
ATOM 7524 C CA . MET A 1 955 ? -16.562 -20.243 35.823 1.00 51.03 955 MET A CA 1
ATOM 7525 C C . MET A 1 955 ? -17.917 -20.900 35.533 1.00 51.03 955 MET A C 1
ATOM 7527 O O . MET A 1 955 ? -18.527 -21.466 36.438 1.00 51.03 955 MET A O 1
ATOM 7531 N N . SER A 1 956 ? -18.354 -20.898 34.272 1.00 44.78 956 SER A N 1
ATOM 7532 C CA . SER A 1 956 ? -19.586 -21.566 33.827 1.00 44.78 956 SER A CA 1
ATOM 7533 C C . SER A 1 956 ? -19.505 -23.086 33.998 1.00 44.78 956 SER A C 1
ATOM 7535 O O . SER A 1 956 ? -20.435 -23.707 34.505 1.00 44.78 956 SER A O 1
ATOM 7537 N N . LYS A 1 957 ? -18.360 -23.679 33.635 1.00 46.09 957 LYS A N 1
ATOM 7538 C CA . LYS A 1 957 ? -18.096 -25.122 33.749 1.00 46.09 957 LYS A CA 1
ATOM 7539 C C . LYS A 1 957 ? -18.012 -25.581 35.208 1.00 46.09 957 LYS A C 1
ATOM 7541 O O . LYS A 1 957 ? -18.583 -26.603 35.568 1.00 46.09 957 LYS A O 1
ATOM 7546 N N . ASN A 1 958 ? -17.375 -24.785 36.069 1.00 43.62 958 ASN A N 1
ATOM 7547 C CA . ASN A 1 958 ? -17.289 -25.082 37.502 1.00 43.62 958 ASN A CA 1
ATOM 7548 C C . ASN A 1 958 ? -18.636 -24.897 38.234 1.00 43.62 958 ASN A C 1
ATOM 7550 O O . ASN A 1 958 ? -18.883 -25.590 39.223 1.00 43.62 958 ASN A O 1
ATOM 7554 N N . MET A 1 959 ? -19.528 -24.023 37.742 1.00 39.28 959 MET A N 1
ATOM 7555 C CA . MET A 1 959 ? -20.903 -23.873 38.253 1.00 39.28 959 MET A CA 1
ATOM 7556 C C . MET A 1 959 ? -21.816 -25.062 37.915 1.00 39.28 959 MET A C 1
ATOM 7558 O O . MET A 1 959 ? -22.763 -25.327 38.657 1.00 39.28 959 MET A O 1
ATOM 7562 N N . GLU A 1 960 ? -21.550 -25.798 36.831 1.00 42.34 960 GLU A N 1
ATOM 7563 C CA . GLU A 1 960 ? -22.264 -27.052 36.543 1.00 42.34 960 GLU A CA 1
ATOM 7564 C C . GLU A 1 960 ? -21.852 -28.187 37.499 1.00 42.34 960 GLU A C 1
ATOM 7566 O O . GLU A 1 960 ? -22.669 -29.060 37.800 1.00 42.34 960 GLU A O 1
ATOM 7571 N N . GLU A 1 961 ? -20.632 -28.148 38.047 1.00 41.31 961 GLU A N 1
ATOM 7572 C CA . GLU A 1 961 ? -20.115 -29.178 38.960 1.00 41.31 961 GLU A CA 1
ATOM 7573 C C . GLU A 1 961 ? -20.264 -28.831 40.453 1.00 41.31 961 GLU A C 1
ATOM 7575 O O . GLU A 1 961 ? -20.293 -29.732 41.296 1.00 41.31 961 GLU A O 1
ATOM 7580 N N . THR A 1 962 ? -20.430 -27.555 40.820 1.00 38.53 962 THR A N 1
ATOM 7581 C CA . THR A 1 962 ? -20.579 -27.124 42.222 1.00 38.53 962 THR A CA 1
ATOM 7582 C C . THR A 1 962 ? -21.603 -25.994 42.384 1.00 38.53 962 THR A C 1
ATOM 7584 O O . THR A 1 962 ? -21.595 -25.003 41.665 1.00 38.53 962 THR A O 1
ATOM 7587 N N . LYS A 1 963 ? -22.518 -26.134 43.360 1.00 35.97 963 LYS A N 1
ATOM 7588 C CA . LYS A 1 963 ? -23.636 -25.198 43.627 1.00 35.97 963 LYS A CA 1
ATOM 7589 C C . LYS A 1 963 ? -23.238 -23.850 44.257 1.00 35.97 963 LYS A C 1
ATOM 7591 O O . LYS A 1 963 ? -24.129 -23.094 44.632 1.00 35.97 963 LYS A O 1
ATOM 7596 N N . ASP A 1 964 ? -21.951 -23.536 44.335 1.00 37.84 964 ASP A N 1
ATOM 7597 C CA . ASP A 1 964 ? -21.429 -22.250 44.797 1.00 37.84 964 ASP A CA 1
ATOM 7598 C C . ASP A 1 964 ? -20.381 -21.749 43.795 1.00 37.84 964 ASP A C 1
ATOM 7600 O O . ASP A 1 964 ? -19.551 -22.526 43.331 1.00 37.84 964 ASP A O 1
ATOM 7604 N N . ALA A 1 965 ? -20.397 -20.450 43.474 1.00 34.84 965 ALA A N 1
ATOM 7605 C CA . ALA A 1 965 ? -19.346 -19.830 42.667 1.00 34.84 965 ALA A CA 1
ATOM 7606 C C . ALA A 1 965 ? -17.997 -19.946 43.412 1.00 34.84 965 ALA A C 1
ATOM 7608 O O . ALA A 1 965 ? -17.888 -19.408 44.522 1.00 34.84 965 ALA A O 1
ATOM 7609 N N . PRO A 1 966 ? -16.968 -20.624 42.868 1.00 34.34 966 PRO A N 1
ATOM 7610 C CA . PRO A 1 966 ? -15.689 -20.733 43.556 1.00 34.34 966 PRO A CA 1
ATOM 7611 C C . PRO A 1 966 ? -14.998 -19.365 43.620 1.00 34.34 966 PRO A C 1
ATOM 7613 O O . PRO A 1 966 ? -15.056 -18.568 42.682 1.00 34.34 966 PRO A O 1
ATOM 7616 N N . LYS A 1 967 ? -14.304 -19.085 44.730 1.00 41.00 967 LYS A N 1
ATOM 7617 C CA . LYS A 1 967 ? -13.329 -17.986 44.768 1.00 41.00 967 LYS A CA 1
ATOM 7618 C C . LYS A 1 967 ? -12.195 -18.342 43.801 1.00 41.00 967 LYS A C 1
ATOM 7620 O O . LYS A 1 967 ? -11.775 -19.493 43.766 1.00 41.00 967 LYS A O 1
ATOM 7625 N N . ILE A 1 968 ? -11.676 -17.366 43.049 1.00 40.00 968 ILE A N 1
ATOM 7626 C CA . ILE A 1 968 ? -10.573 -17.576 42.084 1.00 40.00 968 ILE A CA 1
ATOM 7627 C C . ILE A 1 968 ? -9.386 -18.307 42.747 1.00 40.00 968 ILE A C 1
ATOM 7629 O O . ILE A 1 968 ? -8.774 -19.172 42.135 1.00 40.00 968 ILE A O 1
ATOM 7633 N N . SER A 1 969 ? -9.145 -18.064 44.040 1.00 37.97 969 SER A N 1
ATOM 7634 C CA . SER A 1 969 ? -8.098 -18.710 44.839 1.00 37.97 969 SER A CA 1
ATOM 7635 C C . SER A 1 969 ? -8.317 -20.191 45.200 1.00 37.97 969 SER A C 1
ATOM 7637 O O . SER A 1 969 ? -7.450 -20.774 45.846 1.00 37.97 969 SER A O 1
ATOM 7639 N N . SER A 1 970 ? -9.448 -20.817 44.848 1.00 33.16 970 SER A N 1
ATOM 7640 C CA . SER A 1 970 ? -9.789 -22.187 45.276 1.00 33.16 970 SER A CA 1
ATOM 7641 C C . SER A 1 970 ? -9.853 -23.234 44.156 1.00 33.16 970 SER A C 1
ATOM 7643 O O . SER A 1 970 ? -10.380 -24.318 44.394 1.00 33.16 970 SER A O 1
ATOM 7645 N N . ILE A 1 971 ? -9.353 -22.946 42.949 1.00 37.59 971 ILE A N 1
ATOM 7646 C CA . ILE A 1 971 ? -9.350 -23.899 41.822 1.00 37.59 971 ILE A CA 1
ATOM 7647 C C . ILE A 1 971 ? -8.028 -24.707 41.820 1.00 37.59 971 ILE A C 1
ATOM 7649 O O . ILE A 1 971 ? -6.961 -24.120 41.635 1.00 37.59 971 ILE A O 1
ATOM 7653 N N . PRO A 1 972 ? -8.045 -26.043 42.013 1.00 30.75 972 PRO A N 1
ATOM 7654 C CA . PRO A 1 972 ? -6.841 -26.876 41.933 1.00 30.75 972 PRO A CA 1
ATOM 7655 C C . PRO A 1 972 ? -6.368 -26.994 40.475 1.00 30.75 972 PRO A C 1
ATOM 7657 O O . PRO A 1 972 ? -7.110 -27.471 39.622 1.00 30.75 972 PRO A O 1
ATOM 7660 N N . GLY A 1 973 ? -5.141 -26.545 40.200 1.00 33.84 973 GLY A N 1
ATOM 7661 C CA . GLY A 1 973 ? -4.580 -26.367 38.847 1.00 33.84 973 GLY A CA 1
ATOM 7662 C C . GLY A 1 973 ? -3.732 -25.091 38.721 1.00 33.84 973 GLY A C 1
ATOM 7663 O O . GLY A 1 973 ? -2.881 -25.000 37.850 1.00 33.84 973 GLY A O 1
ATOM 7664 N N . LEU A 1 974 ? -3.894 -24.168 39.677 1.00 33.59 974 LEU A N 1
ATOM 7665 C CA . LEU A 1 974 ? -3.094 -22.955 39.920 1.00 33.59 974 LEU A CA 1
ATOM 7666 C C . LEU A 1 974 ? -1.665 -23.210 40.459 1.00 33.59 974 LEU A C 1
ATOM 7668 O O . LEU A 1 974 ? -1.010 -22.291 40.942 1.00 33.59 974 LEU A O 1
ATOM 7672 N N . HIS A 1 975 ? -1.163 -24.447 40.407 1.00 29.41 975 HIS A N 1
ATOM 7673 C CA . HIS A 1 975 ? 0.226 -24.742 40.758 1.00 29.41 975 HIS A CA 1
ATOM 7674 C C . HIS A 1 975 ? 1.060 -24.903 39.491 1.00 29.41 975 HIS A C 1
ATOM 7676 O O . HIS A 1 975 ? 0.791 -25.809 38.707 1.00 29.41 975 HIS A O 1
ATOM 7682 N N . ARG A 1 976 ? 2.065 -24.019 39.355 1.00 29.11 976 ARG A N 1
ATOM 7683 C CA . ARG A 1 976 ? 3.262 -24.103 38.498 1.00 29.11 976 ARG A CA 1
ATOM 7684 C C . ARG A 1 976 ? 3.245 -25.284 37.524 1.00 29.11 976 ARG A C 1
ATOM 7686 O O . ARG A 1 976 ? 3.617 -26.398 37.896 1.00 29.11 976 ARG A O 1
ATOM 7693 N N . VAL A 1 977 ? 2.940 -25.020 36.255 1.00 22.72 977 VAL A N 1
ATOM 7694 C CA . VAL A 1 977 ? 3.476 -25.865 35.185 1.00 22.72 977 VAL A CA 1
ATOM 7695 C C . VAL A 1 977 ? 4.949 -25.491 35.064 1.00 22.72 977 VAL A C 1
ATOM 7697 O O . VAL A 1 977 ? 5.314 -24.558 34.361 1.00 22.72 977 VAL A O 1
ATOM 7700 N N . SER A 1 978 ? 5.805 -26.181 35.816 1.00 24.08 978 SER A N 1
ATOM 7701 C CA . SER A 1 978 ? 7.235 -26.184 35.529 1.00 24.08 978 SER A CA 1
ATOM 7702 C C . SER A 1 978 ? 7.419 -26.853 34.170 1.00 24.08 978 SER A C 1
ATOM 7704 O O . SER A 1 978 ? 7.293 -28.076 34.064 1.00 24.08 978 SER A O 1
ATOM 7706 N N . ILE A 1 979 ? 7.686 -26.068 33.131 1.00 23.48 979 ILE A N 1
ATOM 7707 C CA . ILE A 1 979 ? 8.186 -26.593 31.862 1.00 23.48 979 ILE A CA 1
ATOM 7708 C C . ILE A 1 979 ? 9.618 -27.051 32.148 1.00 23.48 979 ILE A C 1
ATOM 7710 O O . ILE A 1 979 ? 10.547 -26.249 32.188 1.00 23.48 979 ILE A O 1
ATOM 7714 N N . SER A 1 980 ? 9.800 -28.339 32.443 1.00 23.44 980 SER A N 1
ATOM 7715 C CA . SER A 1 980 ? 11.139 -28.916 32.468 1.00 23.44 980 SER A CA 1
ATOM 7716 C C . SER A 1 980 ? 11.653 -28.972 31.035 1.00 23.44 980 SER A C 1
ATOM 7718 O O . SER A 1 980 ? 11.030 -29.600 30.181 1.00 23.44 980 SER A O 1
ATOM 7720 N N . GLN A 1 981 ? 12.799 -28.339 30.792 1.00 29.06 981 GLN A N 1
ATOM 7721 C CA . GLN A 1 981 ? 13.619 -28.540 29.602 1.00 29.06 981 GLN A CA 1
ATOM 7722 C C . GLN A 1 981 ? 13.949 -30.031 29.443 1.00 29.06 981 GLN A C 1
ATOM 7724 O O . GLN A 1 981 ? 14.848 -30.547 30.102 1.00 29.06 981 GLN A O 1
ATOM 7729 N N . SER A 1 982 ? 13.185 -30.752 28.634 1.00 29.58 982 SER A N 1
ATOM 7730 C CA . SER A 1 982 ? 13.584 -31.971 27.917 1.00 29.58 982 SER A CA 1
ATOM 7731 C C . SER A 1 982 ? 12.344 -32.537 27.245 1.00 29.58 982 SER A C 1
ATOM 7733 O O . SER A 1 982 ? 11.465 -33.066 27.914 1.00 29.58 982 SER A O 1
ATOM 7735 N N . ASP A 1 983 ? 12.238 -32.334 25.933 1.00 24.45 983 ASP A N 1
ATOM 7736 C CA . ASP A 1 983 ? 12.067 -33.418 24.956 1.00 24.45 983 ASP A CA 1
ATOM 7737 C C . ASP A 1 983 ? 11.661 -32.821 23.597 1.00 24.45 983 ASP A C 1
ATOM 7739 O O . ASP A 1 983 ? 10.491 -32.568 23.318 1.00 24.45 983 ASP A O 1
ATOM 7743 N N . HIS A 1 984 ? 12.674 -32.597 22.754 1.00 24.30 984 HIS A N 1
ATOM 7744 C CA . HIS A 1 984 ? 12.536 -32.467 21.300 1.00 24.30 984 HIS A CA 1
ATOM 7745 C C . HIS A 1 984 ? 12.414 -33.861 20.665 1.00 24.30 984 HIS A C 1
ATOM 7747 O O . HIS A 1 984 ? 13.006 -34.831 21.155 1.00 24.30 984 HIS A O 1
ATOM 7753 N N . PRO A 1 985 ? 11.704 -33.955 19.536 1.00 27.64 985 PRO A N 1
ATOM 7754 C CA . PRO A 1 985 ? 12.388 -34.250 18.276 1.00 27.64 985 PRO A CA 1
ATOM 7755 C C . PRO A 1 985 ? 12.477 -33.033 17.363 1.00 27.64 985 PRO A C 1
ATOM 7757 O O . PRO A 1 985 ? 11.488 -32.267 17.303 1.00 27.64 985 PRO A O 1
#

Mean predicted aligned error: 18.21 Å

Organism: Psilocybe cyanescens (NCBI:txid93625)

Solvent-accessible surface area (backbone atoms only — not comparable to full-atom values): 52514 Å² total; per-residue (Å²): 131,88,86,62,80,79,77,74,77,62,50,22,80,47,72,48,40,36,35,29,37,19,66,44,62,42,18,29,44,30,45,31,31,37,33,67,14,44,31,51,32,34,33,36,18,66,54,94,62,81,75,86,58,69,48,64,39,49,35,42,22,35,34,36,37,53,43,42,74,73,63,42,44,75,53,46,75,70,55,37,24,58,43,43,27,46,37,35,22,36,19,51,78,54,49,78,37,26,40,47,73,55,48,71,64,63,31,53,76,54,67,21,61,38,32,27,30,42,47,45,60,52,39,56,48,31,49,50,50,18,52,75,69,63,45,42,79,42,76,38,42,80,68,44,77,47,79,54,96,75,33,28,36,40,28,32,70,88,69,52,73,49,76,20,51,30,36,39,37,20,59,26,75,79,36,82,58,45,44,70,38,66,71,52,80,63,72,69,60,56,75,78,40,61,34,33,37,35,39,22,32,78,42,54,34,75,66,51,49,70,40,68,72,46,38,74,73,65,50,52,37,34,38,40,33,27,38,22,66,42,24,42,38,36,35,41,20,27,66,84,42,50,30,35,31,40,39,32,27,28,68,40,94,66,88,83,50,82,76,41,56,39,80,39,80,40,47,57,71,78,73,66,71,67,53,85,66,34,13,74,60,60,35,49,56,57,66,69,41,68,54,24,40,31,30,43,46,66,53,73,81,76,56,91,51,45,45,17,94,74,44,38,40,35,44,35,30,35,32,40,55,65,59,73,70,80,67,50,54,65,63,31,52,16,49,37,49,17,45,32,51,17,63,55,52,14,69,36,72,56,80,83,49,47,41,63,50,48,49,53,45,34,71,62,43,44,61,52,47,44,52,51,48,56,49,52,55,50,47,53,53,66,50,22,37,54,89,49,72,67,40,51,51,51,40,53,59,47,25,54,53,50,76,44,82,44,74,95,65,44,55,68,68,61,49,39,67,76,43,38,71,64,45,60,63,33,66,47,50,46,61,56,54,51,51,53,51,38,69,75,48,41,72,71,78,69,63,78,86,81,89,75,96,72,92,91,71,88,78,78,71,76,90,53,64,66,56,58,49,49,55,51,49,53,51,36,42,73,76,39,51,71,61,41,64,70,47,50,67,74,75,64,73,50,74,63,58,45,48,54,46,39,53,52,36,75,71,37,67,74,60,91,47,59,48,19,82,45,71,48,44,34,38,25,36,15,66,44,73,30,15,42,37,32,44,43,30,37,38,43,14,46,33,50,40,34,36,34,22,72,59,81,76,79,82,75,72,79,66,60,41,67,36,58,29,48,21,36,32,33,44,52,41,49,76,70,62,41,52,75,72,37,62,92,52,43,31,58,48,47,29,40,40,35,22,36,26,50,77,59,48,80,40,30,42,41,54,51,44,72,64,62,30,52,77,43,67,24,61,40,34,29,25,41,42,60,58,56,50,52,51,48,53,48,52,34,57,74,76,64,49,46,76,45,68,41,41,78,73,48,76,50,62,38,84,83,40,16,37,40,28,34,75,90,67,53,73,50,79,25,58,29,37,38,39,15,65,24,72,84,37,83,58,44,33,72,34,58,72,45,74,87,67,87,79,54,99,55,83,62,65,34,29,35,39,37,21,37,67,44,52,34,77,62,45,65,73,37,80,80,41,45,69,78,65,40,76,84,43,33,31,31,40,38,35,30,45,26,64,41,24,38,38,40,40,37,20,35,60,48,84,53,33,39,34,38,42,36,44,30,67,41,89,65,85,87,50,97,64,40,71,37,79,42,80,40,45,54,72,80,74,67,67,80,58,84,68,42,14,72,53,61,44,50,60,53,70,76,48,72,59,36,35,29,28,46,46,65,71,60,81,55,54,90,51,45,40,21,80,83,30,33,40,36,46,32,23,36,28,43,53,51,48,64,84,67,70,52,50,54,59,33,54,13,48,39,48,12,42,33,51,15,59,54,51,21,66,35,74,54,83,84,46,49,55,58,48,47,50,48,48,31,69,64,42,39,65,56,48,38,49,51,39,52,48,29,53,50,50,46,56,62,58,22,41,53,90,51,72,72,37,55,50,47,45,48,52,48,18,58,64,18,59,49,66,48,83,90,71,52,56,71,66,62,38,44,72,73,43,38,66,60,51,60,53,34,60,44,50,44,59,57,56,50,52,51,50,53,49,54,50,49,52,53,54,53,56,49,46,76,77,35,100,57,84,76,58,86,92,72,60,93,77,83,64,81,83,76,82,69,94,78,84,82,135

Sequence (985 aa):
MPSNNSQRQNKATICLKVVVIGGGLAGLIAAYALSCAGHDVTIVERREKTPQSFGVSQSPPNMTRILNRWGLKPLLDREAEKCASLVMRNGRNGDLIGAMHFDKDFLHDLVADFLFLRTEKLGDLFQQLADDEGVNSVSATVSGIQTSQTNVTVTLDNGQTISSDFLVCADGYDSSFRRLVSGVDEEEDRRSAKAHLAITFILPMDLVTQDEELKSIMNPAHWLVWFGSGFIFHTSAPDGGKNLSGTMLSNYNREVLPEEELWANRPLEYWGIDLNGFEPRAQKLLSLAKAVSSRVFVQRSSLEDLVCDNSRIVLVGDAAHPILPGNNQHIGLSVEDAEALRCIFSRIHDRDQIAEFLSAYEDIRQPRTTHVVEYDLSMNTMLMMPDGPEQDGRNALLSQSMAHGDWDHMDEAEFKAVWGQELDVYTHDATDQVDDWWTKWGSMMSKKPQHSDHDAAPTTSIPGLHRVFQECIFNLYKNHPTTAKAYLPVLRLRLDTITEILFVMSTSKPEHKTKAPISLKIIVVGAGIGGLSAAYALRCAGHDVTIVDKREGKPRIKSQGISHSPPNMTKILCKWGMEELMEGEAQTYNSLVMRKGQLGDLIGIMHFDKDFLHDLCANYMVVRVQKLVDMLQALIREDGVNVLSATVTTMHSSPDNATITLDDGQTLSADFLVCADGYDSTFRSIVTGVEDDDDLDTPPKAHLITTFILPMDVIRQEKVLQYNTDPAQWQVWQVWNGPGFIFHLNAPEGDKYLSITMSSDYNGEIRPGDEVWSNRPLEYWGIDVEDYEPRIKALLSLTKYVTSRVLISRPALDDLVCENSKIALVGDAAHPILPASNHHLGISFEDAETLRCLFSRIRHRDQISNFLAAYEEIRQPRVAHLVEFDRNFHLTMKVENGPQRDELHAMLSQGMAHGDWDHMDEGSFRAVWGEELNTYTYDASDQVEDWFTKWGAMMSKNMEETKDAPKISSIPGLHRVSISQSDHP

pLDDT: mean 79.33, std 19.03, range [22.72, 98.56]

Foldseek 3Di:
DPPDPPLLPFAAPDAFEEEEEALALLSLLLLLLSLSNPYAYEYEHQDPDDPQDFFKFFQFLQRQVLCVSVVCVVVCVPFKAFAQKEWEAAFQARHTLAMDGCDDVNCVVSVGTGIIHRSNVSSVVSVVSSVVSPHHYHHFAFPDWDDDLQWIWTATPVRDIDITRFYEYANAQVGPCLCLAQVDDCPVVLVPFWKKKKKKHKAFVVVQCVDVVSVVPDDQNYFYWHFFQFKIKTWHATDVSRMIMIMMIGTDPDDDDPVQQDFDKDAPCVSVDDLNRGHPSVSVVSVVCRIIGMHMDGDGDAGLFQAHPSLRYGYAQSSHANADPPDNCRVSRSNLLSNLLSLLSSHDDDSNCSNVSSVLSGVLNRVLSNLVSVVRVVCSPQRNHHPDPSVVVSSNLNHLNVPQVDCVRPDPLSCCLNCVSVVVNSSDHSNVSSVVSCVVCVVVVPDDDDDDDDDDDDPPPDDPPVPVVCVVLVVCCVPPVVVSVVCVVVVSNDPVCVVVVCVVPVVDPPPLALAALDAWEEEEEALALLSLLLQLLSLSNPYQYAYEYQDPDQDDDLFQFKAWQFLQNQVLCVSNVCPVLCVLQKAFAQKEWEAAFQARHTLFMAGCDPVVCVLLVHTTMMGGSRSSSVSSVVSCVVSPHHYHNWDFDDWDWALQWIWTATPVRDIDITLFYEYERFQPAPCLCVAQVDRPDCPPVDNFFKKKKWKDKDFLVLQCVDPVSVVVQDQVCQSYWYWHFYAQKIKTWHNGNRNTMIMIIMMGTQPDDCDVCLQDFDKAAPVVRVDDDPSGDPVVVVVNVSDGIITMHIDTQDAADPGQGHPNTRYGYAASSRAQFDPQLSCRSSRSNLLSNLLSLLSSHDDDSSCRVVSRVVSCVLNRVVRNLRSVVRVVSSPQRNHHDDDSVVVSSNLSSSQRSCSPLVPPDPVSSCVRCVSVSVVSSDHSNVSNVVSVVVVVVVQVVVVVVDVDRDDPVPDPPPDDPPPPPDDDD

Radius of gyration: 33.39 Å; Cα contacts (8 Å, |Δi|>4): 1800; chains: 1; bounding box: 87×60×102 Å

InterPro domains:
  IPR002938 FAD-binding domain [PF01494] (17-196)
  IPR002938 FAD-binding domain [PF01494] (521-685)
  IPR036188 FAD/NAD(P)-binding domain superfamily [G3DSA:3.50.50.60] (17-400)
  IPR036188 FAD/NAD(P)-binding domain superfamily [G3DSA:3.50.50.60] (521-910)
  IPR036188 FAD/NAD(P)-binding domain superfamily [SSF51905] (17-403)
  IPR036188 FAD/NAD(P)-binding domain superfamily [SSF51905] (520-904)
  IPR050493 FAD-dependent Monooxygenases in Biosynthesis and Metabolism [PTHR13789] (2-428)

Nearest PDB structures (foldseek):
  8x38-assembly1_A  TM=9.009E-01  e=5.024E-34  Phanerochaete chrysosporium RP-78
  4bk1-assembly1_A-2  TM=8.906E-01  e=6.324E-24  Rhodococcus jostii RHA1
  4bjz-assembly1_A  TM=8.761E-01  e=2.237E-24  Rhodococcus jostii RHA1
  4bk2-assembly1_A-2  TM=8.865E-01  e=7.708E-24  Rhodococcus jostii RHA1
  4bk3-assembly1_A-2  TM=8.643E-01  e=2.790E-23  Rhodococcus jostii RHA1